Protein AF-A0A8T4ND63-F1 (afdb_monomer)

Solvent-accessible surface area (backbone atoms only — not comparable to full-atom values): 58537 Å² total; per-residue (Å²): 137,80,66,49,59,66,81,97,45,74,77,44,69,88,80,76,82,76,89,73,76,72,80,75,81,59,79,86,71,78,85,79,56,71,72,52,59,52,48,40,48,74,72,68,52,89,48,69,50,66,49,99,87,69,48,80,41,50,56,74,45,78,47,77,50,80,87,83,82,78,83,89,69,91,72,100,54,103,84,74,89,86,85,80,86,79,79,93,46,74,64,63,55,51,53,51,52,51,50,36,62,78,65,65,73,60,85,81,91,67,67,85,79,65,69,65,62,65,68,68,68,75,78,80,87,78,89,88,86,88,87,84,91,83,92,81,80,94,75,52,73,49,78,41,68,73,87,91,70,99,70,81,97,70,85,91,80,85,75,92,70,87,86,82,94,82,80,92,83,88,83,87,88,83,89,90,85,83,85,89,79,91,90,89,83,89,83,92,87,82,92,88,86,91,87,84,86,90,82,82,92,78,93,74,95,75,90,71,89,73,77,73,77,46,72,92,54,104,74,76,70,44,33,50,66,38,86,44,41,84,36,82,80,29,88,59,28,62,17,40,35,26,84,36,78,71,23,29,36,35,41,65,63,53,75,92,58,56,48,56,21,29,22,42,37,33,36,37,28,29,69,59,70,60,78,95,60,101,67,72,44,25,18,50,38,33,34,59,45,83,84,70,37,33,41,35,39,37,28,31,24,84,78,32,22,49,31,32,39,40,32,22,60,91,63,32,77,60,44,78,41,64,42,73,65,70,59,52,58,73,38,84,43,40,43,32,38,32,26,40,91,57,34,37,36,33,28,50,67,46,38,80,38,39,73,46,72,54,68,44,65,72,58,79,57,64,55,48,43,26,34,28,25,62,52,93,96,56,72,70,28,24,33,29,30,36,44,28,75,78,45,79,42,81,38,52,70,52,70,67,55,45,32,43,66,51,46,71,80,48,102,62,86,82,88,76,86,87,74,89,74,64,79,44,81,44,79,47,65,55,76,49,68,49,76,75,54,55,74,48,65,57,69,82,44,76,47,75,37,84,80,62,73,67,38,31,39,49,36,70,57,87,66,72,40,54,58,74,44,25,86,34,24,70,75,59,46,56,76,46,72,53,32,25,37,35,35,28,65,78,13,40,25,25,38,37,33,40,81,31,56,37,55,46,40,22,35,26,42,36,26,37,65,60,15,76,27,39,38,36,41,37,48,36,20,20,41,39,91,48,70,102,84,48,85,20,28,49,61,41,45,22,44,23,38,37,38,31,28,17,26,38,38,36,39,33,27,40,61,72,70,79,95,84,65,96,84,77,94,74,71,92,67,102,65,53,83,50,26,37,25,35,32,44,32,20,75,75,23,34,38,35,30,29,70,58,9,32,43,39,12,61,40,28,19,28,48,45,72,31,44,75,16,38,57,97,54,83,38,25,6,2,10,12,45,10,46,16,2,84,44,68,62,59,26,53,56,71,50,69,84,68,38,39,30,32,5,5,2,4,74,80,18,19,0,0,3,12,39,33,44,36,24,58,34,37,37,35,43,11,39,40,34,14,22,15,27,56,29,64,81,78,24,7,0,0,0,1,5,13,39,24,43,42,20,49,32,36,37,32,58,16,39,41,34,15,22,15,3,28,23,29,42,96,74,10,9,0,0,0,0,4,33,36,27,46,40,52,80,39,78,47,81,74,38,33,54,32,17,30,31,3,48,47,65,16,30,33,2,32,55,38,46,44,62,27,51,45,87,36,68,44,68,44,67,33,32,34,13,39,66,10,30,38,82,90,36,53,54,47,38,35,26,59,18,34,40,29,32,68,51,28,38,37,34,28,30,27,26,41,51,50,48,72,76,79,95,49,74,75,46,53,65,43,94,55,80,52,50,28,15,27,32,40,40,20,66,23,35,35,36,39,30,69,72,14,39,41,40,12,55,43,25,13,23,47,52,69,25,44,69,15,39,87,52,74,70,30,6,5,11,13,33,1,40,9,9,59,36,65,77,88,26,48,56,77,44,58,81,65,17,46,27,31,3,7,2,14,57,48,69,64,5,19,0,0,2,10,33,35,44,35,22,68,32,34,36,41,37,40,12,38,40,32,14,21,13,22,49,23,59,83,74,25,12,0,0,0,2,5,12,36,22,40,38,17,32,29,38,33,38,53,18,38,39,35,15,27,14,4,27,22,26,37,93,80,13,14,0,0,0,0,5,24,34,21,40,43,19,72,31,33,33,45,37,46,24,39,38,40,20,19,20,7,49,45,31,0,16,1,4,29,38,29,38,40,19,66,49,26,37,36,28,73,54,19,42,37,32,20,33,21,20,75,41,74,50,90,81,74,95,71,74,58,28,15,33,40,40,40,37,20,36,30,41,38,36,20,30,41,41,34,24,38,62,66,70,87,88,74,93,84,77,81,62,28,43,40,39,41,38,36,62,44,76,85,38,41,58,71,73,47,44,59,34,50,79,63,45,68,48,63,79,62,75,66,48,75,46,73,71,31,67,65,87,96,77,82,92,70,101,67,94,78,78,77,43,62,53,72,52,44,91,75,56,84,90,80,86,83,89,83,86,83,81,95,123

Nearest PDB structures (foldseek):
  1mz5-assembly1_A  TM=7.245E-01  e=7.222E-06  Trypanosoma rangeli
  1lj7-assembly2_H  TM=6.627E-01  e=1.266E-05  Homo sapiens
  8c8g-assembly1_A  TM=6.145E-01  e=3.132E-05  Weissella oryzae
  2uur-assembly1_A  TM=5.967E-01  e=5.034E-05  Homo sapiens
  6ljp-assembly1_A  TM=6.169E-01  e=9.997E-02  Homo sapiens

Secondary structure (DSSP, 8-state):
---EEETTEEEE-TT--PPP-GGGTSTT-PPPPHHHHHHHHHTT---EEE-TTS-EEEEEEEEEE----S------STT--PPPPPPS-HHHHHHHHHHHHHTT-S-S---TTTHHHHHHHTTS---------------EEEEEE-----S-------------------------------------------------------------EE---TT--PEEEES-EEES--SSS-EEEEESSS-EEEE---S--B-SSEEEEEEEEESS----SS-SEEEEEEEEEETTEEEEEEEEETTS-EEEEEEETTT-S-EEEE-SS---BTSEEEEEEEE-SSEEEEEETTEEEEEEE--SPP-B--PPPEES-SSTT--SS--EEEEEEEEEESSPPPHHHHHHHHHTTSS--------SPPSEEEEE--EEE-TTS-EEEPPPEEEEE--S--EEE---SSS-EETT-GGGBTTSS---TTPEEEE-TT--S-EEE-TT-BPS-BSEEEE-TT--SEEEE-TT-B----STT---BSEEEESS-EEE-SSEEEE--B-PPPS-SS------S---TT-B-EEEEESSSEEEE-TT-EEE-TT-SS-TT-STT--SSTTPPP-BSBPPTT-SS----S-SSS--PPPPP-SS-----EEEEEEEEEEESSEEE-PPPPPPTTSPPPPP-EEEEEEEEEEE-SEEE-PPPPPSBTTBPPPPP-EEEEE-SEEEE-SEEE-PPPTTTPPP-EEEEGGGEE-S-EE--S-EEEE-S-SSS-SEEEESS-EE-TT--EEEE-SEEPPSSSSPPPEESSS-TT---EEEEESS-EEE-TT-EEE-TT-SSPTT-STT---TTS---BSBPPTT--GGG--S-SSS--PPPPP-SSTT-PPP-EEEEEESSEEEE-SEEE-PPPPPPTTSPPPPP-EEEEEEEEEEES-EEE-PPPPPSBTTB-PPPP-EEEEEEEEEEEE-SEEE-PPPTTTPPP-EEEEEESSEEEEEEEEEE--B-----SS--S--S-EEEEE-SEEEEEEEEE--B---SSTT----EEEEEE--TT-B-TTEEEESPPEEEE-PPPEEEEEESPTT---SS-----EEEEE-TT-------------

Mean predicted aligned error: 20.14 Å

Structure (mmCIF, N/CA/C/O backbone):
data_AF-A0A8T4ND63-F1
#
_entry.id   AF-A0A8T4ND63-F1
#
loop_
_atom_site.group_PDB
_atom_site.id
_atom_site.type_symbol
_atom_site.label_atom_id
_atom_site.label_alt_id
_atom_site.label_comp_id
_atom_site.label_asym_id
_atom_site.label_entity_id
_atom_site.label_seq_id
_atom_site.pdbx_PDB_ins_code
_atom_site.Cartn_x
_atom_site.Cartn_y
_atom_site.Cartn_z
_atom_site.occupancy
_atom_site.B_iso_or_equiv
_atom_site.auth_seq_id
_atom_site.auth_comp_id
_atom_site.auth_asym_id
_atom_site.auth_atom_id
_atom_site.pdbx_PDB_model_num
ATOM 1 N N . MET A 1 1 ? 36.423 -38.419 39.479 1.00 44.88 1 MET A N 1
ATOM 2 C CA . MET A 1 1 ? 35.220 -38.605 40.325 1.00 44.88 1 MET A CA 1
ATOM 3 C C . MET A 1 1 ? 35.346 -39.937 41.054 1.00 44.88 1 MET A C 1
ATOM 5 O O . MET A 1 1 ? 36.035 -40.810 40.544 1.00 44.88 1 MET A O 1
ATOM 9 N N . THR A 1 2 ? 34.763 -40.087 42.244 1.00 39.31 2 THR A N 1
ATOM 10 C CA . THR A 1 2 ? 34.736 -41.366 42.982 1.00 39.31 2 THR A CA 1
ATOM 11 C C . THR A 1 2 ? 33.494 -42.177 42.618 1.00 39.31 2 THR A C 1
ATOM 13 O O . THR A 1 2 ? 32.426 -41.599 42.439 1.00 39.31 2 THR A O 1
ATOM 16 N N . ASN A 1 3 ? 33.637 -43.502 42.529 1.00 46.34 3 ASN A N 1
ATOM 17 C CA . ASN A 1 3 ? 32.552 -44.423 42.176 1.00 46.34 3 ASN A CA 1
ATOM 18 C C . ASN A 1 3 ? 31.364 -44.350 43.143 1.00 46.34 3 ASN A C 1
ATOM 20 O O . ASN A 1 3 ? 31.542 -44.134 44.344 1.00 46.34 3 ASN A O 1
ATOM 24 N N . LEU A 1 4 ? 30.157 -44.577 42.618 1.00 38.88 4 LEU A N 1
ATOM 25 C CA . LEU A 1 4 ? 28.931 -44.562 43.411 1.00 38.88 4 LEU A CA 1
ATOM 26 C C . LEU A 1 4 ? 28.670 -45.962 43.990 1.00 38.88 4 LEU A C 1
ATOM 28 O O . LEU A 1 4 ? 28.423 -46.924 43.258 1.00 38.88 4 LEU A O 1
ATOM 32 N N . THR A 1 5 ? 28.733 -46.075 45.315 1.00 50.41 5 THR A N 1
ATOM 33 C CA . THR A 1 5 ? 28.539 -47.322 46.076 1.00 50.41 5 THR A CA 1
ATOM 34 C C . THR A 1 5 ? 27.342 -47.223 47.010 1.00 50.41 5 THR A C 1
ATOM 36 O O . THR A 1 5 ? 27.149 -46.192 47.656 1.00 50.41 5 THR A O 1
ATOM 39 N N . VAL A 1 6 ? 26.611 -48.327 47.182 1.00 34.97 6 VAL A N 1
ATOM 40 C CA . VAL A 1 6 ? 25.654 -48.498 48.287 1.00 34.97 6 VAL A CA 1
ATOM 41 C C . VAL A 1 6 ? 26.002 -49.795 49.011 1.00 34.97 6 VAL A C 1
ATOM 43 O O . VAL A 1 6 ? 25.913 -50.891 48.456 1.00 34.97 6 VAL A O 1
ATOM 46 N N . GLY A 1 7 ? 26.455 -49.666 50.260 1.00 58.06 7 GLY A N 1
ATOM 47 C CA . GLY A 1 7 ? 27.103 -50.766 50.975 1.00 58.06 7 GLY A CA 1
ATOM 48 C C . GLY A 1 7 ? 28.409 -51.194 50.294 1.00 58.06 7 GLY A C 1
ATOM 49 O O . GLY A 1 7 ? 29.115 -50.372 49.716 1.00 58.06 7 GLY A O 1
ATOM 50 N N . ASN A 1 8 ? 28.718 -52.492 50.341 1.00 37.06 8 ASN A N 1
ATOM 51 C CA . ASN A 1 8 ? 29.940 -53.050 49.746 1.00 37.06 8 ASN A CA 1
ATOM 52 C C . ASN A 1 8 ? 29.847 -53.279 48.222 1.00 37.06 8 ASN A C 1
ATOM 54 O O . ASN A 1 8 ? 30.802 -53.781 47.634 1.00 37.06 8 ASN A O 1
ATOM 58 N N . ASN A 1 9 ? 28.722 -52.931 47.586 1.00 34.25 9 ASN A N 1
ATOM 59 C CA . ASN A 1 9 ? 28.533 -53.084 46.147 1.00 34.25 9 ASN A CA 1
ATOM 60 C C . ASN A 1 9 ? 28.726 -51.738 45.435 1.00 34.25 9 ASN A C 1
ATOM 62 O O . ASN A 1 9 ? 28.097 -50.730 45.774 1.00 34.25 9 ASN A O 1
ATOM 66 N N . VAL A 1 10 ? 29.587 -51.741 44.416 1.00 49.03 10 VAL A N 1
ATOM 67 C CA . VAL A 1 10 ? 29.718 -50.642 43.453 1.00 49.03 10 VAL A CA 1
ATOM 68 C C . VAL A 1 10 ? 28.526 -50.717 42.503 1.00 49.03 10 VAL A C 1
ATOM 70 O O . VAL A 1 10 ? 28.309 -51.755 41.885 1.00 49.03 10 VAL A O 1
ATOM 73 N N . ILE A 1 11 ? 27.743 -49.640 42.418 1.00 50.16 11 ILE A N 1
ATOM 74 C CA . ILE A 1 11 ? 26.578 -49.560 41.523 1.00 50.16 11 ILE A CA 1
ATOM 75 C C . ILE A 1 11 ? 26.978 -48.926 40.191 1.00 50.16 11 ILE A C 1
ATOM 77 O O . ILE A 1 11 ? 26.523 -49.374 39.143 1.00 50.16 11 ILE A O 1
ATOM 81 N N . VAL A 1 12 ? 27.865 -47.927 40.224 1.00 45.38 12 VAL A N 1
ATOM 82 C CA . VAL A 1 12 ? 28.456 -47.339 39.017 1.00 45.38 12 VAL A CA 1
ATOM 83 C C . 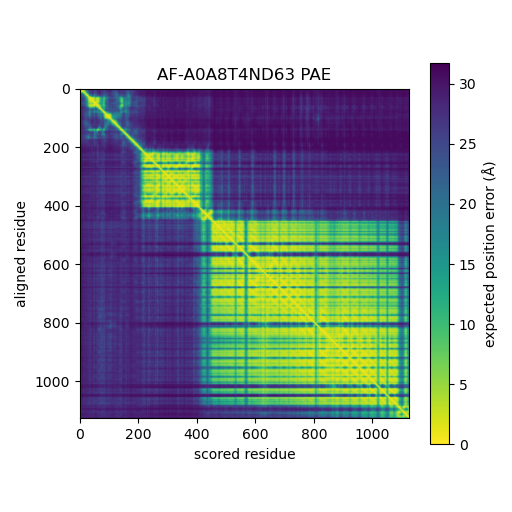VAL A 1 12 ? 29.967 -47.241 39.193 1.00 45.38 12 VAL A C 1
ATOM 85 O O . VAL A 1 12 ? 30.459 -46.503 40.053 1.00 45.38 12 VAL A O 1
ATOM 88 N N . ASP A 1 13 ? 30.692 -48.012 38.384 1.00 47.53 13 ASP A N 1
ATOM 89 C CA . ASP A 1 13 ? 32.143 -47.930 38.251 1.00 47.53 13 ASP A CA 1
ATOM 90 C C . ASP A 1 13 ? 32.498 -47.060 37.045 1.00 47.53 13 ASP A C 1
ATOM 92 O O . ASP A 1 13 ? 32.298 -47.456 35.900 1.00 47.53 13 ASP A O 1
ATOM 96 N N . PHE A 1 14 ? 33.039 -45.871 37.301 1.00 45.88 14 PHE A N 1
ATOM 97 C CA . PHE A 1 14 ? 33.424 -44.931 36.249 1.00 45.88 14 PHE A CA 1
ATOM 98 C C . PHE A 1 14 ? 34.809 -45.229 35.647 1.00 45.88 14 PHE A C 1
ATOM 100 O O . PHE A 1 14 ? 35.285 -44.446 34.830 1.00 45.88 14 PHE A O 1
ATOM 107 N N . ASN A 1 15 ? 35.473 -46.324 36.047 1.00 45.72 15 ASN A N 1
ATOM 108 C CA . ASN A 1 15 ? 36.836 -46.654 35.616 1.00 45.72 15 ASN A CA 1
ATOM 109 C C . ASN A 1 15 ? 36.967 -47.986 34.845 1.00 45.72 15 ASN A C 1
ATOM 111 O O . ASN A 1 15 ? 38.076 -48.315 34.426 1.00 45.72 15 ASN A O 1
ATOM 115 N N . SER A 1 16 ? 35.885 -48.742 34.613 1.00 40.25 16 SER A N 1
ATOM 116 C CA . SER A 1 16 ? 35.919 -49.975 33.806 1.00 40.25 16 SER A CA 1
ATOM 117 C C . SER A 1 16 ? 35.312 -49.795 32.409 1.00 40.25 16 SER A C 1
ATOM 119 O O . SER A 1 16 ? 34.149 -50.093 32.134 1.00 40.25 16 SER A O 1
ATOM 121 N N . HIS A 1 17 ? 36.157 -49.364 31.473 1.00 37.38 17 HIS A N 1
ATOM 122 C CA . HIS A 1 17 ? 35.935 -49.547 30.038 1.00 37.38 17 HIS A CA 1
ATOM 123 C C . HIS A 1 17 ? 37.032 -50.441 29.453 1.00 37.38 17 HIS A C 1
ATOM 125 O O . HIS A 1 17 ? 38.049 -49.960 28.960 1.00 37.38 17 HIS A O 1
ATOM 131 N N . GLU A 1 18 ? 36.797 -51.755 29.471 1.00 36.62 18 GLU A N 1
ATOM 132 C CA . GLU A 1 18 ? 37.401 -52.649 28.480 1.00 36.62 18 GLU A CA 1
ATOM 133 C C . GLU A 1 18 ? 36.412 -52.874 27.332 1.00 36.62 18 GLU A C 1
ATOM 135 O O . GLU A 1 18 ? 35.233 -53.167 27.538 1.00 36.62 18 GLU A O 1
ATOM 140 N N . ASN A 1 19 ? 36.916 -52.704 26.110 1.00 44.81 19 ASN A N 1
ATOM 141 C CA . ASN A 1 19 ? 36.146 -52.724 24.871 1.00 44.81 19 ASN A CA 1
ATOM 142 C C . ASN A 1 19 ? 35.287 -53.989 24.709 1.00 44.81 19 ASN A C 1
ATOM 144 O O . ASN A 1 19 ? 35.815 -55.083 24.503 1.00 44.81 19 ASN A O 1
ATOM 148 N N . LYS A 1 20 ? 33.963 -53.813 24.617 1.00 30.23 20 LYS A N 1
ATOM 149 C CA . LYS A 1 20 ? 33.121 -54.703 23.807 1.00 30.23 20 LYS A CA 1
ATOM 150 C C . LYS A 1 20 ? 32.856 -54.043 22.461 1.00 30.23 20 LYS A C 1
ATOM 152 O O . LYS A 1 20 ? 32.435 -52.894 22.386 1.00 30.23 20 LYS A O 1
ATOM 157 N N . ASN A 1 21 ? 33.172 -54.782 21.404 1.00 34.09 21 ASN A N 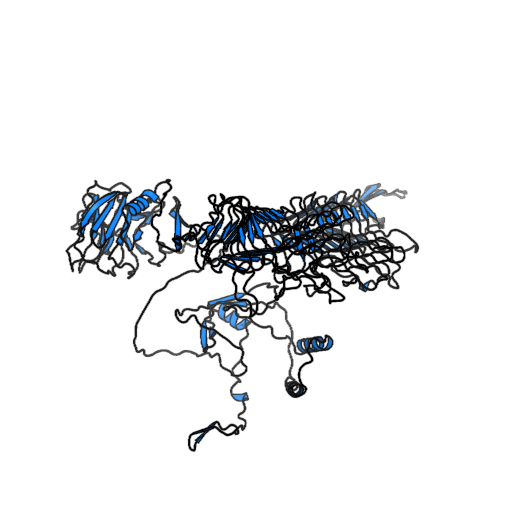1
ATOM 158 C CA . ASN A 1 21 ? 33.218 -54.286 20.038 1.00 34.09 21 ASN A CA 1
ATOM 159 C C . ASN A 1 21 ? 31.802 -53.940 19.543 1.00 34.09 21 ASN A C 1
ATOM 161 O O . ASN A 1 21 ? 30.961 -54.823 19.398 1.00 34.09 21 ASN A O 1
ATOM 165 N N . ILE A 1 22 ? 31.537 -52.656 19.284 1.00 35.09 22 ILE A N 1
ATOM 166 C CA . ILE A 1 22 ? 30.208 -52.145 18.896 1.00 35.09 22 ILE A CA 1
ATOM 167 C C . ILE A 1 22 ? 29.719 -52.708 17.542 1.00 35.09 22 ILE A C 1
ATOM 169 O O . ILE A 1 22 ? 28.522 -52.712 17.263 1.00 35.09 22 ILE A O 1
ATOM 173 N N . ASN A 1 23 ? 30.629 -53.246 16.726 1.00 35.50 23 ASN A N 1
ATOM 174 C CA . ASN A 1 23 ? 30.385 -53.620 15.331 1.00 35.50 23 ASN A CA 1
ATOM 175 C C . ASN A 1 23 ? 29.590 -54.924 15.101 1.00 35.50 23 ASN A C 1
ATOM 177 O O . ASN A 1 23 ? 29.298 -55.240 13.949 1.00 35.50 23 ASN A O 1
ATOM 181 N N . GLU A 1 24 ? 29.227 -55.681 16.144 1.00 34.94 24 GLU A N 1
ATOM 182 C CA . GLU A 1 24 ? 28.404 -56.902 15.996 1.00 34.94 24 GLU A CA 1
ATOM 183 C C . GLU A 1 24 ? 26.916 -56.710 16.343 1.00 34.94 24 GLU A C 1
ATOM 185 O O . GLU A 1 24 ? 26.109 -57.559 15.984 1.00 34.94 24 GLU A O 1
ATOM 190 N N . VAL A 1 25 ? 26.524 -55.595 16.976 1.00 37.28 25 VAL A N 1
ATOM 191 C CA . VAL A 1 25 ? 25.128 -55.356 17.417 1.00 37.28 25 VAL A CA 1
ATOM 192 C C . VAL A 1 25 ? 24.309 -54.530 16.410 1.00 37.28 25 VAL A C 1
ATOM 194 O O . VAL A 1 25 ? 23.084 -54.568 16.432 1.00 37.28 25 VAL A O 1
ATOM 197 N N . TYR A 1 26 ? 24.964 -53.799 15.501 1.00 30.84 26 TYR A N 1
ATOM 198 C CA . TYR A 1 26 ? 24.309 -52.837 14.595 1.00 30.84 26 TYR A CA 1
ATOM 199 C C . TYR A 1 26 ? 24.359 -53.219 13.107 1.00 30.84 26 TYR A C 1
ATOM 201 O O . TYR A 1 26 ? 24.194 -52.352 12.254 1.00 30.84 26 TYR A O 1
ATOM 209 N N . LYS A 1 27 ? 24.592 -54.494 12.769 1.00 29.73 27 LYS A N 1
ATOM 210 C CA . LYS A 1 27 ? 24.638 -54.937 11.361 1.00 29.73 27 LYS A CA 1
ATOM 211 C C . LYS A 1 27 ? 23.284 -54.902 10.644 1.00 29.73 27 LYS A C 1
ATOM 213 O O . LYS A 1 27 ? 23.274 -54.783 9.425 1.00 29.73 27 LYS A O 1
ATOM 218 N N . ASP A 1 28 ? 22.189 -54.948 11.401 1.00 31.06 28 ASP A N 1
ATOM 219 C CA . ASP A 1 28 ? 20.837 -55.170 10.872 1.00 31.06 28 ASP A CA 1
ATOM 220 C C . ASP A 1 28 ? 19.926 -53.923 10.955 1.00 31.06 28 ASP A C 1
ATOM 222 O O . ASP A 1 28 ? 18.717 -54.030 10.777 1.00 31.06 28 ASP A O 1
ATOM 226 N N . TYR A 1 29 ? 20.487 -52.731 11.216 1.00 30.00 29 TYR A N 1
ATOM 227 C CA . TYR A 1 29 ? 19.735 -51.468 11.317 1.00 30.00 29 TYR A CA 1
ATOM 228 C C . TYR A 1 29 ? 20.167 -50.462 10.241 1.00 30.00 29 TYR A C 1
ATOM 230 O O . TYR A 1 29 ? 21.082 -49.662 10.450 1.00 30.00 29 TYR A O 1
ATOM 238 N N . GLY A 1 30 ? 19.490 -50.502 9.092 1.00 35.56 30 GLY A N 1
ATOM 239 C CA . GLY A 1 30 ? 19.554 -49.467 8.058 1.00 35.56 30 GLY A CA 1
ATOM 240 C C . GLY A 1 30 ? 18.426 -48.443 8.215 1.00 35.56 30 GLY A C 1
ATOM 241 O O . GLY A 1 30 ? 17.343 -48.785 8.678 1.00 35.56 30 GLY A O 1
ATOM 242 N N . LEU A 1 31 ? 18.678 -47.192 7.821 1.00 33.66 31 LEU A N 1
ATOM 243 C CA . LEU A 1 31 ? 17.609 -46.218 7.580 1.00 33.66 31 LEU A CA 1
ATOM 244 C C . LEU A 1 31 ? 17.017 -46.497 6.196 1.00 33.66 31 LEU A C 1
ATOM 246 O O . LEU A 1 31 ? 17.768 -46.574 5.223 1.00 33.66 31 LEU A O 1
ATOM 250 N N . GLU A 1 32 ? 15.700 -46.648 6.122 1.00 43.00 32 GLU A N 1
ATOM 251 C CA . GLU A 1 32 ? 14.979 -46.913 4.876 1.00 43.00 32 GLU A CA 1
ATOM 252 C C . GLU A 1 32 ? 14.950 -45.660 3.987 1.00 43.00 32 GLU A C 1
ATOM 254 O O . GLU A 1 32 ? 14.885 -44.529 4.482 1.00 43.00 32 GLU A O 1
ATOM 259 N N . LEU A 1 33 ? 15.061 -45.834 2.667 1.00 41.81 33 LEU A N 1
ATOM 260 C CA . LEU A 1 33 ? 15.035 -44.704 1.740 1.00 41.81 33 LEU A CA 1
ATOM 261 C C . LEU A 1 33 ? 13.606 -44.168 1.629 1.00 41.81 33 LEU A C 1
ATOM 263 O O . LEU A 1 33 ? 12.650 -44.927 1.512 1.00 41.81 33 LEU A O 1
ATOM 267 N N . ILE A 1 34 ? 13.451 -42.843 1.600 1.00 42.91 34 ILE A N 1
ATOM 268 C CA . ILE A 1 34 ? 12.123 -42.206 1.555 1.00 42.91 34 ILE A CA 1
ATOM 269 C C . ILE A 1 34 ? 11.328 -42.547 0.279 1.00 42.91 34 ILE A C 1
ATOM 271 O O . ILE A 1 34 ? 10.102 -42.474 0.272 1.00 42.91 34 ILE A O 1
ATOM 275 N N . THR A 1 35 ? 12.014 -42.964 -0.790 1.00 46.47 35 THR A N 1
ATOM 276 C CA . THR A 1 35 ? 11.411 -43.530 -2.009 1.00 46.47 35 THR A CA 1
ATOM 277 C C . THR A 1 35 ? 10.704 -44.853 -1.758 1.00 46.47 35 THR A C 1
ATOM 279 O O . THR A 1 35 ? 9.688 -45.132 -2.393 1.00 46.47 35 THR A O 1
ATOM 282 N N . ASP A 1 36 ? 11.232 -45.644 -0.835 1.00 52.50 36 ASP A N 1
ATOM 283 C CA . ASP A 1 36 ? 10.812 -47.011 -0.562 1.00 52.50 36 ASP A CA 1
ATOM 284 C C . ASP A 1 36 ? 9.646 -46.942 0.432 1.00 52.50 36 ASP A C 1
ATOM 286 O O . ASP A 1 36 ? 8.560 -47.416 0.121 1.00 52.50 36 ASP A O 1
ATOM 290 N N . VAL A 1 37 ? 9.791 -46.134 1.493 1.00 53.50 37 VAL A N 1
ATOM 291 C CA . VAL A 1 37 ? 8.703 -45.710 2.401 1.00 53.50 37 VAL A CA 1
ATOM 292 C C . VAL A 1 37 ? 7.497 -45.149 1.626 1.00 53.50 37 VAL A C 1
ATOM 294 O O . VAL A 1 37 ? 6.355 -45.523 1.882 1.00 53.50 37 VAL A O 1
ATOM 297 N N . TYR A 1 38 ? 7.713 -44.275 0.634 1.00 52.09 38 TYR A N 1
ATOM 298 C CA . TYR A 1 38 ? 6.615 -43.756 -0.194 1.00 52.09 38 TYR A CA 1
ATOM 299 C C . TYR A 1 38 ? 6.006 -44.822 -1.119 1.00 52.09 38 TYR A C 1
ATOM 301 O O . TYR A 1 38 ? 4.800 -44.807 -1.365 1.00 52.09 38 TYR A O 1
ATOM 309 N N . SER A 1 39 ? 6.817 -45.757 -1.620 1.00 56.34 39 SER A N 1
ATOM 310 C CA . SER A 1 39 ? 6.331 -46.877 -2.435 1.00 56.34 39 SER A CA 1
ATOM 311 C C . SER A 1 39 ? 5.483 -47.844 -1.608 1.00 56.34 39 SER A C 1
ATOM 313 O O . SER A 1 39 ? 4.439 -48.283 -2.080 1.00 56.34 39 SER A O 1
ATOM 315 N N . ASP A 1 40 ? 5.870 -48.115 -0.364 1.00 56.88 40 ASP A N 1
ATOM 316 C CA . ASP A 1 40 ? 5.150 -49.005 0.546 1.00 56.88 40 ASP A CA 1
ATOM 317 C C . ASP A 1 40 ? 3.815 -48.400 0.998 1.00 56.88 40 ASP A C 1
ATOM 319 O O . ASP A 1 40 ? 2.792 -49.085 0.961 1.00 56.88 40 ASP A O 1
ATOM 323 N N . TYR A 1 41 ? 3.766 -47.089 1.262 1.00 64.44 41 TYR A N 1
ATOM 324 C CA . TYR A 1 41 ? 2.499 -46.370 1.453 1.00 64.44 41 TYR A CA 1
ATOM 325 C C . TYR A 1 41 ? 1.576 -46.483 0.225 1.00 64.44 41 TYR A C 1
ATOM 327 O O . TYR A 1 41 ? 0.382 -46.744 0.365 1.00 64.44 41 TYR A O 1
ATOM 335 N N . LEU A 1 42 ? 2.115 -46.344 -0.995 1.00 57.22 42 LEU A N 1
ATOM 336 C CA . LEU A 1 42 ? 1.342 -46.536 -2.232 1.00 57.22 42 LEU A CA 1
ATOM 337 C C . LEU A 1 42 ? 0.903 -47.996 -2.454 1.00 57.22 42 LEU A C 1
ATOM 339 O O . LEU A 1 42 ? -0.104 -48.227 -3.124 1.00 57.22 42 LEU A O 1
ATOM 343 N N . ASN A 1 43 ? 1.616 -48.966 -1.877 1.00 61.69 43 ASN A N 1
ATOM 344 C CA . ASN A 1 43 ? 1.232 -50.380 -1.848 1.00 61.69 43 ASN A CA 1
ATOM 345 C C . ASN A 1 43 ? 0.209 -50.705 -0.737 1.00 61.69 43 ASN A C 1
ATOM 347 O O . ASN A 1 43 ? -0.309 -51.822 -0.703 1.00 61.69 43 ASN A O 1
ATOM 351 N N . GLY A 1 44 ? -0.127 -49.738 0.125 1.00 55.44 44 GLY A N 1
ATOM 352 C CA . GLY A 1 44 ? -1.111 -49.876 1.200 1.00 55.44 44 GLY A CA 1
ATOM 353 C C . GLY A 1 44 ? -0.553 -50.383 2.534 1.00 55.44 44 GLY A C 1
ATOM 354 O O . GLY A 1 44 ? -1.343 -50.779 3.390 1.00 55.44 44 GLY A O 1
ATOM 355 N N . GLU A 1 45 ? 0.769 -50.384 2.721 1.00 58.53 45 GLU A N 1
ATOM 356 C CA . GLU A 1 45 ? 1.397 -50.680 4.015 1.00 58.53 45 GLU A CA 1
ATOM 357 C C . GLU A 1 45 ? 1.178 -49.519 5.006 1.00 58.53 45 GLU A C 1
ATOM 359 O O . GLU A 1 45 ? 1.163 -48.341 4.636 1.00 58.53 45 GLU A O 1
ATOM 364 N N . GLU A 1 46 ? 1.000 -49.844 6.288 1.00 58.97 46 GLU A N 1
ATOM 365 C CA . GLU A 1 46 ? 0.790 -48.849 7.344 1.00 58.97 46 GLU A CA 1
ATOM 366 C C . GLU A 1 46 ? 2.133 -48.309 7.855 1.00 58.97 46 GLU A C 1
ATOM 368 O O . GLU A 1 46 ? 3.001 -49.073 8.277 1.00 58.97 46 GLU A O 1
ATOM 373 N N . ILE A 1 47 ? 2.302 -46.983 7.841 1.00 61.94 47 ILE A N 1
ATOM 374 C CA . ILE A 1 47 ? 3.565 -46.320 8.196 1.00 61.94 47 ILE A CA 1
ATOM 375 C C . ILE A 1 47 ? 3.411 -45.565 9.513 1.00 61.94 47 ILE A C 1
ATOM 377 O O . ILE A 1 47 ? 2.394 -44.911 9.746 1.00 61.94 47 ILE A O 1
ATOM 381 N N . TYR A 1 48 ? 4.430 -45.651 10.369 1.00 56.50 48 TYR A N 1
ATOM 382 C CA . TYR A 1 48 ? 4.423 -45.096 11.719 1.00 56.50 48 TYR A CA 1
ATOM 383 C C . TYR A 1 48 ? 5.723 -44.346 12.024 1.00 56.50 48 TYR A C 1
ATOM 385 O O . TYR A 1 48 ? 6.817 -44.798 11.681 1.00 56.50 48 TYR A O 1
ATOM 393 N N . PHE A 1 49 ? 5.597 -43.219 12.719 1.00 48.97 49 PHE A N 1
ATOM 394 C CA . PHE A 1 49 ? 6.688 -42.542 13.416 1.00 48.97 49 PHE A CA 1
ATOM 395 C C . PHE A 1 49 ? 6.673 -42.907 14.906 1.00 48.97 49 PHE A C 1
ATOM 397 O O . PHE A 1 49 ? 5.723 -43.524 15.382 1.00 48.97 49 PHE A O 1
ATOM 404 N N . LEU A 1 50 ? 7.708 -42.509 15.649 1.00 44.78 50 LEU A N 1
ATOM 405 C CA . LEU A 1 50 ? 7.668 -42.485 17.114 1.00 44.78 50 LEU A CA 1
ATOM 406 C C . LEU A 1 50 ? 7.620 -41.033 17.588 1.00 44.78 50 LEU A C 1
ATOM 408 O O . LEU A 1 50 ? 8.363 -40.203 17.063 1.00 44.78 50 LEU A O 1
ATOM 412 N N . ASP A 1 51 ? 6.777 -40.738 18.574 1.00 45.56 51 ASP A N 1
ATOM 413 C CA . ASP A 1 51 ? 6.793 -39.447 19.267 1.00 45.56 51 ASP A CA 1
ATOM 414 C C . ASP A 1 51 ? 7.962 -39.335 20.270 1.00 45.56 51 ASP A C 1
ATOM 416 O O . ASP A 1 51 ? 8.767 -40.257 20.445 1.00 45.56 51 ASP A O 1
ATOM 420 N N . SER A 1 52 ? 8.056 -38.195 20.960 1.00 36.62 52 SER A N 1
ATOM 421 C CA . SER A 1 52 ? 9.072 -37.929 21.991 1.00 36.62 52 SER A CA 1
ATOM 422 C C . SER A 1 52 ? 9.021 -38.874 23.201 1.00 36.62 52 SER A C 1
ATOM 424 O O . SER A 1 52 ? 9.972 -38.916 23.980 1.00 36.62 52 SER A O 1
ATOM 426 N N . GLU A 1 53 ? 7.935 -39.629 23.368 1.00 39.84 53 GLU A N 1
ATOM 427 C CA . GLU A 1 53 ? 7.727 -40.613 24.434 1.00 39.84 53 GLU A CA 1
ATOM 428 C C . GLU A 1 53 ? 7.911 -42.060 23.932 1.00 39.84 53 GLU A C 1
ATOM 430 O O . GLU A 1 53 ? 7.826 -43.009 24.714 1.00 39.84 53 GLU A O 1
ATOM 435 N N . GLY A 1 54 ? 8.220 -42.244 22.642 1.00 40.75 54 GLY A N 1
ATOM 436 C CA . GLY A 1 54 ? 8.430 -43.544 22.010 1.00 40.75 54 GLY A CA 1
ATOM 437 C C . GLY A 1 54 ? 7.140 -44.279 21.634 1.00 40.75 54 GLY A C 1
ATOM 438 O O . GLY A 1 54 ? 7.180 -45.499 21.467 1.00 40.75 54 GLY A O 1
ATOM 439 N N . ARG A 1 55 ? 6.003 -43.579 21.518 1.00 47.38 55 ARG A N 1
ATOM 440 C CA . ARG A 1 55 ? 4.713 -44.144 21.085 1.00 47.38 55 ARG A CA 1
ATOM 441 C C . ARG A 1 55 ? 4.565 -44.064 19.567 1.00 47.38 55 ARG A C 1
ATOM 443 O O . ARG A 1 55 ? 5.001 -43.096 18.952 1.00 47.38 55 ARG A O 1
ATOM 450 N N . GLU A 1 56 ? 3.924 -45.066 18.974 1.00 47.72 56 GLU A N 1
ATOM 451 C CA . GLU A 1 56 ? 3.710 -45.148 17.525 1.00 47.72 56 GLU A CA 1
ATOM 452 C C . GLU A 1 56 ? 2.632 -44.158 17.046 1.00 47.72 56 GLU A C 1
ATOM 454 O O . GLU A 1 56 ? 1.467 -44.249 17.433 1.00 47.72 56 GLU A O 1
ATOM 459 N N . VAL A 1 57 ? 3.017 -43.235 16.161 1.00 46.47 57 VAL A N 1
ATOM 460 C CA . VAL A 1 57 ? 2.144 -42.233 15.531 1.00 46.47 57 VAL A CA 1
ATOM 461 C C . VAL A 1 57 ? 1.930 -42.614 14.071 1.00 46.47 57 VAL A C 1
ATOM 463 O O . VAL A 1 57 ? 2.873 -42.609 13.279 1.00 46.47 57 VAL A O 1
ATOM 466 N N . LYS A 1 58 ? 0.693 -42.953 13.699 1.00 57.47 58 LYS A N 1
ATOM 467 C CA . LYS A 1 58 ? 0.373 -43.417 12.344 1.00 57.47 58 LYS A CA 1
ATOM 468 C C . LYS A 1 58 ? 0.361 -42.271 11.328 1.00 57.47 58 LYS A C 1
ATOM 470 O O . LYS A 1 58 ? -0.280 -41.242 11.539 1.00 57.47 58 LYS A O 1
ATOM 475 N N . VAL A 1 59 ? 1.003 -42.497 10.185 1.00 52.75 59 VAL A N 1
ATOM 476 C CA . VAL A 1 59 ? 0.913 -41.652 8.992 1.00 52.75 59 VAL A CA 1
ATOM 477 C C . VAL A 1 59 ? -0.414 -41.921 8.283 1.00 52.75 59 VAL A C 1
ATOM 479 O O . VAL A 1 59 ? -0.662 -43.022 7.791 1.00 52.75 59 VAL A O 1
ATOM 482 N N . ASN A 1 60 ? -1.258 -40.896 8.208 1.00 51.25 60 ASN A N 1
ATOM 483 C CA . ASN A 1 60 ? -2.572 -40.956 7.570 1.00 51.25 60 ASN A CA 1
ATOM 484 C C . ASN A 1 60 ? -2.533 -40.611 6.083 1.00 51.25 60 ASN A C 1
ATOM 486 O O . ASN A 1 60 ? -3.310 -41.162 5.305 1.00 51.25 60 ASN A O 1
ATOM 490 N N . SER A 1 61 ? -1.661 -39.687 5.675 1.00 51.31 61 SER A N 1
ATOM 491 C CA . SER A 1 61 ? -1.424 -39.431 4.257 1.00 51.31 61 SER A CA 1
ATOM 492 C C . SER A 1 61 ? -0.015 -38.933 3.976 1.00 51.31 61 SER A C 1
ATOM 494 O O . SER A 1 61 ? 0.626 -38.298 4.817 1.00 51.31 61 SER A O 1
ATOM 496 N N . ILE A 1 62 ? 0.450 -39.230 2.762 1.00 50.47 62 ILE A N 1
ATOM 497 C CA . ILE A 1 62 ? 1.714 -38.748 2.221 1.00 50.47 62 ILE A CA 1
ATOM 498 C C . ILE A 1 62 ? 1.421 -37.987 0.927 1.00 50.47 62 ILE A C 1
ATOM 500 O O . ILE A 1 62 ? 0.944 -38.570 -0.047 1.00 50.47 62 ILE A O 1
ATOM 504 N N . THR A 1 63 ? 1.694 -36.681 0.915 1.00 45.41 63 THR A N 1
ATOM 505 C CA . THR A 1 63 ? 1.413 -35.801 -0.228 1.00 45.41 63 THR A CA 1
ATOM 506 C C . THR A 1 63 ? 2.708 -35.315 -0.860 1.00 45.41 63 THR A C 1
ATOM 508 O O . THR A 1 63 ? 3.537 -34.669 -0.222 1.00 45.41 63 THR A O 1
ATOM 511 N N . LYS A 1 64 ? 2.868 -35.605 -2.149 1.00 43.19 64 LYS A N 1
ATOM 512 C CA . LYS A 1 64 ? 3.997 -35.157 -2.962 1.00 43.19 64 LYS A CA 1
ATOM 513 C C . LYS A 1 64 ? 3.727 -33.753 -3.507 1.00 43.19 64 LYS A C 1
ATOM 515 O O . LYS A 1 64 ? 2.750 -33.559 -4.226 1.00 43.19 64 LYS A O 1
ATOM 520 N N . ILE A 1 65 ? 4.613 -32.802 -3.212 1.00 41.75 65 ILE A N 1
ATOM 521 C CA . ILE A 1 65 ? 4.530 -31.429 -3.725 1.00 41.75 65 ILE A CA 1
ATOM 522 C C . ILE A 1 65 ? 5.449 -31.312 -4.942 1.00 41.75 65 ILE A C 1
ATOM 524 O O . ILE A 1 65 ? 6.675 -31.399 -4.830 1.00 41.75 65 ILE A O 1
ATOM 528 N N . ASP A 1 66 ? 4.854 -31.134 -6.120 1.00 36.62 66 ASP A N 1
ATOM 529 C CA . ASP A 1 66 ? 5.597 -30.838 -7.342 1.00 36.62 66 ASP A CA 1
ATOM 530 C C . ASP A 1 66 ? 5.921 -29.340 -7.429 1.00 36.62 66 ASP A C 1
ATOM 532 O O . ASP A 1 66 ? 5.059 -28.495 -7.203 1.00 36.62 66 ASP A O 1
ATOM 536 N N . ASN A 1 67 ? 7.165 -29.024 -7.804 1.00 35.94 67 ASN A N 1
ATOM 537 C CA . ASN A 1 67 ? 7.641 -27.670 -8.116 1.00 35.94 67 ASN A CA 1
ATOM 538 C C . ASN A 1 67 ? 7.520 -26.633 -6.974 1.00 35.94 67 ASN A C 1
ATOM 540 O O . ASN A 1 67 ? 7.121 -25.492 -7.199 1.00 35.94 67 ASN A O 1
ATOM 544 N N . TYR A 1 68 ? 7.920 -27.000 -5.752 1.00 35.31 68 TYR A N 1
ATOM 545 C CA . TYR A 1 68 ? 8.180 -26.018 -4.693 1.00 35.31 68 TYR A CA 1
ATOM 546 C C . TYR A 1 68 ? 9.465 -25.220 -4.995 1.00 35.31 68 TYR A C 1
ATOM 548 O O . TYR A 1 68 ? 10.527 -25.812 -5.184 1.00 35.31 68 TYR A O 1
ATOM 556 N N . PHE A 1 69 ? 9.368 -23.885 -5.020 1.00 29.48 69 PHE A N 1
ATOM 557 C CA . PHE A 1 69 ? 10.475 -22.964 -5.343 1.00 29.48 69 PHE A CA 1
ATOM 558 C C . PHE A 1 69 ? 10.877 -22.022 -4.187 1.00 29.48 69 PHE A C 1
ATOM 560 O O . PHE A 1 69 ? 11.708 -21.136 -4.379 1.00 29.48 69 PHE A O 1
ATOM 567 N N . GLY A 1 70 ? 10.298 -22.187 -2.993 1.00 30.11 70 GLY A N 1
ATOM 568 C CA . GLY A 1 70 ? 10.626 -21.369 -1.821 1.00 30.11 70 GLY A CA 1
ATOM 569 C C . GLY A 1 70 ? 11.920 -21.793 -1.112 1.00 30.11 70 GLY A C 1
ATOM 570 O O . GLY A 1 70 ? 12.438 -22.893 -1.316 1.00 30.11 70 GLY A O 1
ATOM 571 N N . LYS A 1 71 ? 12.425 -20.930 -0.225 1.00 26.31 71 LYS A N 1
ATOM 572 C CA . LYS A 1 71 ? 13.372 -21.331 0.826 1.00 26.31 71 LYS A CA 1
ATOM 573 C C . LYS A 1 71 ? 12.570 -21.820 2.032 1.00 26.31 71 LYS A C 1
ATOM 575 O O . LYS A 1 71 ? 11.644 -21.135 2.457 1.00 26.31 71 LYS A O 1
ATOM 580 N N . ILE A 1 72 ? 12.955 -22.961 2.599 1.00 30.80 72 ILE A N 1
ATOM 581 C CA . ILE A 1 72 ? 12.432 -23.416 3.892 1.00 30.80 72 ILE A CA 1
ATOM 582 C C . ILE A 1 72 ? 13.290 -22.759 4.974 1.00 30.80 72 ILE A C 1
ATOM 584 O O . ILE A 1 72 ? 14.483 -23.051 5.077 1.00 30.80 72 ILE A O 1
ATOM 588 N N . TYR A 1 73 ? 12.685 -21.848 5.726 1.00 26.67 73 TYR A N 1
ATOM 589 C CA . TYR A 1 73 ? 13.243 -21.304 6.960 1.00 26.67 73 TYR A CA 1
ATOM 590 C C . TYR A 1 73 ? 12.761 -22.142 8.149 1.00 26.67 73 TYR A C 1
ATOM 592 O O . TYR A 1 73 ? 11.808 -22.910 8.015 1.00 26.67 73 TYR A O 1
ATOM 600 N N . ASP A 1 74 ? 13.447 -22.016 9.284 1.00 30.55 74 ASP A N 1
ATOM 601 C CA . ASP A 1 74 ? 13.038 -22.657 10.536 1.00 30.55 74 ASP A CA 1
ATOM 602 C C . ASP A 1 74 ? 11.606 -22.220 10.891 1.00 30.55 74 ASP A C 1
ATOM 604 O O . ASP A 1 74 ? 11.287 -21.030 10.807 1.00 30.55 74 ASP A O 1
ATOM 608 N N . VAL A 1 75 ? 10.729 -23.176 11.197 1.00 28.58 75 VAL A N 1
ATOM 609 C CA . VAL A 1 75 ? 9.289 -22.936 11.386 1.00 28.58 75 VAL A CA 1
ATOM 610 C C . VAL A 1 75 ? 8.905 -23.202 12.834 1.00 28.58 75 VAL A C 1
ATOM 612 O O . VAL A 1 75 ? 8.597 -24.329 13.214 1.00 28.58 75 VAL A O 1
ATOM 615 N N . ASP A 1 76 ? 8.867 -22.126 13.620 1.00 32.78 76 ASP A N 1
ATOM 616 C CA . ASP A 1 76 ? 8.343 -22.088 14.992 1.00 32.78 76 ASP A CA 1
ATOM 617 C C . ASP A 1 76 ? 6.797 -22.207 15.016 1.00 32.78 76 ASP A C 1
ATOM 619 O O . ASP A 1 76 ? 6.085 -21.324 15.499 1.00 32.78 76 ASP A O 1
ATOM 623 N N . VAL A 1 77 ? 6.249 -23.299 14.469 1.00 29.31 77 VAL A N 1
ATOM 624 C CA . VAL A 1 77 ? 4.822 -23.661 14.558 1.00 29.31 77 VAL A CA 1
ATOM 625 C C . VAL A 1 77 ? 4.655 -25.143 14.905 1.00 29.31 77 VAL A C 1
ATOM 627 O O . VAL A 1 77 ? 5.243 -26.018 14.277 1.00 29.31 77 VAL A O 1
ATOM 630 N N . GLU A 1 78 ? 3.820 -25.431 15.908 1.00 31.11 78 GLU A N 1
ATOM 631 C CA . GLU A 1 78 ? 3.770 -26.710 16.650 1.00 31.11 78 GLU A CA 1
ATOM 632 C C . GLU A 1 78 ? 3.309 -27.969 15.866 1.00 31.11 78 GLU A C 1
ATOM 634 O O . GLU A 1 78 ? 2.999 -28.977 16.494 1.00 31.11 78 GLU A O 1
ATOM 639 N N . ASN A 1 79 ? 3.225 -27.962 14.526 1.00 29.66 79 ASN A N 1
ATOM 640 C CA . ASN A 1 79 ? 2.674 -29.093 13.751 1.00 29.66 79 ASN A CA 1
ATOM 641 C C . ASN A 1 79 ? 3.392 -29.465 12.430 1.00 29.66 79 ASN A C 1
ATOM 643 O O . ASN A 1 79 ? 2.901 -30.357 11.737 1.00 29.66 79 ASN A O 1
ATOM 647 N N . ASP A 1 80 ? 4.536 -28.865 12.072 1.00 31.31 80 ASP A N 1
ATOM 648 C CA . ASP A 1 80 ? 5.243 -29.187 10.814 1.00 31.31 80 ASP A CA 1
ATOM 649 C C . ASP A 1 80 ? 6.525 -30.026 11.008 1.00 31.31 80 ASP A C 1
ATOM 651 O O . ASP A 1 80 ? 7.341 -29.782 11.896 1.00 31.31 80 ASP A O 1
ATOM 655 N N . VAL A 1 81 ? 6.741 -31.010 10.123 1.00 34.94 81 VAL A N 1
ATOM 656 C CA . VAL A 1 81 ? 7.960 -31.843 10.079 1.00 34.94 81 VAL A CA 1
ATOM 657 C C . VAL A 1 81 ? 8.908 -31.334 8.991 1.00 34.94 81 VAL A C 1
ATOM 659 O O . VAL A 1 81 ? 8.659 -31.521 7.800 1.00 34.94 81 VAL A O 1
ATOM 662 N N . VAL A 1 82 ? 10.041 -30.747 9.388 1.00 28.44 82 VAL A N 1
ATOM 663 C CA . VAL A 1 82 ? 11.071 -30.251 8.457 1.00 28.44 82 VAL A CA 1
ATOM 664 C C . VAL A 1 82 ? 12.124 -31.325 8.158 1.00 28.44 82 VAL A C 1
ATOM 666 O O . VAL A 1 82 ? 12.786 -31.841 9.059 1.00 28.44 82 VAL A O 1
ATOM 669 N N . LEU A 1 83 ? 12.343 -31.630 6.873 1.00 35.25 83 LEU A N 1
ATOM 670 C CA . LEU A 1 83 ? 13.409 -32.530 6.411 1.00 35.25 83 LEU A CA 1
ATOM 671 C C . LEU A 1 83 ? 14.603 -31.749 5.841 1.00 35.25 83 LEU A C 1
ATOM 673 O O . LEU A 1 83 ? 14.483 -31.013 4.862 1.00 35.25 83 LEU A O 1
ATOM 677 N N . VAL A 1 84 ? 15.787 -31.953 6.426 1.00 25.69 84 VAL A N 1
ATOM 678 C CA . VAL A 1 84 ? 17.023 -31.238 6.060 1.00 25.69 84 VAL A CA 1
ATOM 679 C C . VAL A 1 84 ? 17.781 -31.958 4.932 1.00 25.69 84 VAL A C 1
ATOM 681 O O . VAL A 1 84 ? 18.001 -33.170 4.983 1.00 25.69 84 VAL A O 1
ATOM 684 N N . ARG A 1 85 ? 18.245 -31.211 3.917 1.00 27.77 85 ARG A N 1
ATOM 685 C CA . ARG A 1 85 ? 19.051 -31.743 2.799 1.00 27.77 85 ARG A CA 1
ATOM 686 C C . ARG A 1 85 ? 20.394 -32.305 3.290 1.00 27.77 85 ARG A C 1
ATOM 688 O O . ARG A 1 85 ? 21.168 -31.608 3.943 1.00 27.77 85 ARG A O 1
ATOM 695 N N . ARG A 1 86 ? 20.732 -33.533 2.878 1.00 27.22 86 ARG A N 1
ATOM 696 C CA . ARG A 1 86 ? 22.100 -34.076 2.981 1.00 27.22 86 ARG A CA 1
ATOM 697 C C . ARG A 1 86 ? 22.969 -33.575 1.819 1.00 27.22 86 ARG A C 1
ATOM 699 O O . ARG A 1 86 ? 22.501 -33.484 0.686 1.00 27.22 86 ARG A O 1
ATOM 706 N N . TRP A 1 87 ? 24.227 -33.254 2.116 1.00 32.41 87 TRP A N 1
ATOM 707 C CA . TRP A 1 87 ? 25.219 -32.793 1.136 1.00 32.41 87 TRP A CA 1
ATOM 708 C C . TRP A 1 87 ? 25.591 -33.916 0.163 1.00 32.41 87 TRP A C 1
ATOM 710 O O . TRP A 1 87 ? 25.695 -35.074 0.570 1.00 32.41 87 TRP A O 1
ATOM 720 N N . SER A 1 88 ? 25.795 -33.566 -1.108 1.00 33.59 88 SER A N 1
ATOM 721 C CA . SER A 1 88 ? 25.962 -34.529 -2.206 1.00 33.59 88 SER A CA 1
ATOM 722 C C . SER A 1 88 ? 27.362 -35.151 -2.218 1.00 33.59 88 SER A C 1
ATOM 724 O O . SER A 1 88 ? 27.521 -36.307 -2.603 1.00 33.59 88 SER A O 1
ATOM 726 N N . SER A 1 89 ? 28.375 -34.404 -1.768 1.00 37.66 89 SER A N 1
ATOM 727 C CA . SER A 1 89 ? 29.734 -34.910 -1.564 1.00 37.66 89 SER A CA 1
ATOM 728 C C . SER A 1 89 ? 30.492 -34.144 -0.465 1.00 37.66 89 SER A C 1
ATOM 730 O O . SER A 1 89 ? 30.082 -33.045 -0.069 1.00 37.66 89 SER A O 1
ATOM 732 N N . PRO A 1 90 ? 31.618 -34.688 0.041 1.00 39.94 90 PRO A N 1
ATOM 733 C CA . PRO A 1 90 ? 32.512 -33.963 0.941 1.00 39.94 90 PRO A CA 1
ATOM 734 C C . PRO A 1 90 ? 33.115 -32.691 0.324 1.00 39.94 90 PRO A C 1
ATOM 736 O O . PRO A 1 90 ? 33.295 -31.719 1.056 1.00 39.94 90 PRO A O 1
ATOM 739 N N . GLU A 1 91 ? 33.377 -32.657 -0.992 1.00 45.72 91 GLU A N 1
ATOM 740 C CA . GLU A 1 91 ? 33.960 -31.477 -1.655 1.00 45.72 91 GLU A CA 1
ATOM 741 C C . GLU A 1 91 ? 32.986 -30.289 -1.707 1.00 45.72 91 GLU A C 1
ATOM 743 O O . GLU A 1 91 ? 33.412 -29.136 -1.629 1.00 45.72 91 GLU A O 1
ATOM 748 N N . GLU A 1 92 ? 31.675 -30.550 -1.801 1.00 45.72 92 GLU A N 1
ATOM 749 C CA . GLU A 1 92 ? 30.631 -29.513 -1.756 1.00 45.72 92 GLU A CA 1
ATOM 750 C C . GLU A 1 92 ? 30.652 -28.791 -0.392 1.00 45.72 92 GLU A C 1
ATOM 752 O O . GLU A 1 92 ? 30.598 -27.562 -0.330 1.00 45.72 92 GLU A O 1
ATOM 757 N N . ARG A 1 93 ? 30.847 -29.549 0.699 1.00 41.50 93 ARG A N 1
ATOM 758 C CA . ARG A 1 93 ? 30.989 -29.021 2.067 1.00 41.50 93 ARG A CA 1
ATOM 759 C C . ARG A 1 93 ? 32.320 -28.292 2.277 1.00 41.50 93 ARG A C 1
ATOM 761 O O . ARG A 1 93 ? 32.347 -27.256 2.933 1.00 41.50 93 ARG A O 1
ATOM 768 N N . GLU A 1 94 ? 33.420 -28.819 1.745 1.00 45.19 94 GLU A N 1
ATOM 769 C CA . GLU A 1 94 ? 34.757 -28.226 1.897 1.00 45.19 94 GLU A CA 1
ATOM 770 C C . GLU A 1 94 ? 34.882 -26.899 1.127 1.00 45.19 94 GLU A C 1
ATOM 772 O O . GLU A 1 94 ? 35.407 -25.927 1.664 1.00 45.19 94 GLU A O 1
ATOM 777 N N . ARG A 1 95 ? 34.272 -26.790 -0.065 1.00 46.81 95 ARG A N 1
ATOM 778 C CA . ARG A 1 95 ? 34.098 -25.499 -0.758 1.00 46.81 95 ARG A CA 1
ATOM 779 C C . ARG A 1 95 ? 33.329 -24.477 0.072 1.00 46.81 95 ARG A C 1
ATOM 781 O O . ARG A 1 95 ? 33.699 -23.309 0.060 1.00 46.81 95 ARG A O 1
ATOM 788 N N . TYR A 1 96 ? 32.271 -24.896 0.765 1.00 41.91 96 TYR A N 1
ATOM 789 C CA . TYR A 1 96 ? 31.468 -23.989 1.584 1.00 41.91 96 TYR A CA 1
ATOM 790 C C . TYR A 1 96 ? 32.228 -23.503 2.827 1.00 41.91 96 TYR A C 1
ATOM 792 O O . TYR A 1 96 ? 32.171 -22.321 3.147 1.00 41.91 96 TYR A O 1
ATOM 800 N N . TYR A 1 97 ? 33.007 -24.368 3.485 1.00 45.62 97 TYR A N 1
ATOM 801 C CA . TYR A 1 97 ? 33.872 -23.943 4.592 1.00 45.62 97 TYR A CA 1
ATOM 802 C C . TYR A 1 97 ? 34.991 -23.000 4.139 1.00 45.62 97 TYR A C 1
ATOM 804 O O . TYR A 1 97 ? 35.169 -21.955 4.758 1.00 45.62 97 TYR A O 1
ATOM 812 N N . ASN A 1 98 ? 35.668 -23.300 3.027 1.00 45.31 98 ASN A N 1
ATOM 813 C CA . ASN A 1 98 ? 36.685 -22.402 2.472 1.00 45.31 98 ASN A CA 1
ATOM 814 C C . ASN A 1 98 ? 36.074 -21.049 2.063 1.00 45.31 98 ASN A C 1
ATOM 816 O O . ASN A 1 98 ? 36.677 -20.013 2.306 1.00 45.31 98 ASN A O 1
ATOM 820 N N . TYR A 1 99 ? 34.845 -21.037 1.531 1.00 44.25 99 TYR A N 1
ATOM 821 C CA . TYR A 1 99 ? 34.102 -19.805 1.256 1.00 44.25 99 TYR A CA 1
ATOM 822 C C . TYR A 1 99 ? 33.812 -18.992 2.531 1.00 44.25 99 TYR A C 1
ATOM 824 O O . TYR A 1 99 ? 33.971 -17.774 2.519 1.00 44.25 99 TYR A O 1
ATOM 832 N N . LEU A 1 100 ? 33.422 -19.630 3.641 1.00 39.66 100 LEU A N 1
ATOM 833 C CA . LEU A 1 100 ? 33.203 -18.932 4.916 1.00 39.66 100 LEU A CA 1
ATOM 834 C C . LEU A 1 100 ? 34.505 -18.355 5.499 1.00 39.66 100 LEU A C 1
ATOM 836 O O . LEU A 1 100 ? 34.484 -17.262 6.065 1.00 39.66 100 LEU A O 1
ATOM 840 N N . GLU A 1 101 ? 35.626 -19.061 5.336 1.00 43.69 101 GLU A N 1
ATOM 841 C CA . GLU A 1 101 ? 36.944 -18.643 5.830 1.00 43.69 101 GLU A CA 1
ATOM 842 C C . GLU A 1 101 ? 37.558 -17.525 4.958 1.00 43.69 101 GLU A C 1
ATOM 844 O O . GLU A 1 101 ? 38.019 -16.517 5.491 1.00 43.69 101 GLU A O 1
ATOM 849 N N . GLU A 1 102 ? 37.465 -17.617 3.624 1.00 40.47 102 GLU A N 1
ATOM 850 C CA . GLU A 1 102 ? 37.908 -16.568 2.684 1.00 40.47 102 GLU A CA 1
ATOM 851 C C . GLU A 1 102 ? 37.075 -15.275 2.777 1.00 40.47 102 GLU A C 1
ATOM 853 O O . GLU A 1 102 ? 37.591 -14.197 2.484 1.00 40.47 102 GLU A O 1
ATOM 858 N N . ASN A 1 103 ? 35.811 -15.357 3.214 1.00 37.19 103 ASN A N 1
ATOM 859 C CA . ASN A 1 103 ? 34.921 -14.199 3.378 1.00 37.19 103 ASN A CA 1
ATOM 860 C C . ASN A 1 103 ? 34.806 -13.699 4.831 1.00 37.19 103 ASN A C 1
ATOM 862 O O . ASN A 1 103 ? 33.990 -12.822 5.107 1.00 37.19 103 ASN A O 1
ATOM 866 N N . ASN A 1 104 ? 35.630 -14.208 5.758 1.00 37.38 104 ASN A N 1
ATOM 867 C CA . ASN A 1 104 ? 35.661 -13.766 7.161 1.00 37.38 104 ASN A CA 1
ATOM 868 C C . ASN A 1 104 ? 34.303 -13.914 7.900 1.00 37.38 104 ASN A C 1
ATOM 870 O O . ASN A 1 104 ? 34.014 -13.181 8.844 1.00 37.38 104 ASN A O 1
ATOM 874 N N . LEU A 1 105 ? 33.469 -14.878 7.489 1.00 34.47 105 LEU A N 1
ATOM 875 C CA . LEU A 1 105 ? 32.117 -15.126 8.022 1.00 34.47 105 LEU A CA 1
ATOM 876 C C . LEU A 1 105 ? 32.114 -16.025 9.276 1.00 34.47 105 LEU A C 1
ATOM 878 O O . LEU A 1 105 ? 31.091 -16.610 9.631 1.00 34.47 105 LEU A O 1
ATOM 882 N N . ILE A 1 106 ? 33.264 -16.148 9.941 1.00 42.53 106 ILE A N 1
ATOM 883 C CA . ILE A 1 106 ? 33.446 -16.891 11.189 1.00 42.53 106 ILE A CA 1
ATOM 884 C C . ILE A 1 106 ? 33.979 -15.903 12.226 1.00 42.53 106 ILE A C 1
ATOM 886 O O . ILE A 1 106 ? 35.081 -15.371 12.077 1.00 42.53 106 ILE A O 1
ATOM 890 N N . ASP A 1 107 ? 33.184 -15.649 13.264 1.00 33.03 107 ASP A N 1
ATOM 891 C CA . ASP A 1 107 ? 33.560 -14.736 14.342 1.00 33.03 107 ASP A CA 1
ATOM 892 C C . ASP A 1 107 ? 34.752 -15.299 15.138 1.00 33.03 107 ASP A C 1
ATOM 894 O O . ASP A 1 107 ? 34.789 -16.481 15.493 1.00 33.03 107 ASP A O 1
ATOM 898 N N . ASN A 1 108 ? 35.760 -14.462 15.384 1.00 34.47 108 ASN A N 1
ATOM 899 C CA . ASN A 1 108 ? 37.072 -14.884 15.886 1.00 34.47 108 ASN A CA 1
ATOM 900 C C . ASN A 1 108 ? 37.189 -14.870 17.426 1.00 34.47 108 ASN A C 1
ATOM 902 O O . ASN A 1 108 ? 38.281 -15.073 17.959 1.00 34.47 108 ASN A O 1
ATOM 906 N N . GLU A 1 109 ? 36.087 -14.690 18.161 1.00 34.09 109 GLU A N 1
ATOM 907 C CA . GLU A 1 109 ? 36.050 -14.776 19.632 1.00 34.09 109 GLU A CA 1
ATOM 908 C C . GLU A 1 109 ? 35.812 -16.206 20.168 1.00 34.09 109 GLU A C 1
ATOM 910 O O . GLU A 1 109 ? 34.952 -16.441 21.018 1.00 34.09 109 GLU A O 1
ATOM 915 N N . LEU A 1 110 ? 36.612 -17.186 19.721 1.00 34.81 110 LEU A N 1
ATOM 916 C CA . LEU A 1 110 ? 36.677 -18.507 20.365 1.00 34.81 110 LEU A CA 1
ATOM 917 C C . LEU A 1 110 ? 38.108 -18.938 20.718 1.00 34.81 110 LEU A C 1
ATOM 919 O O . LEU A 1 110 ? 39.015 -19.024 19.890 1.00 34.81 110 LEU A O 1
ATOM 923 N N . ASN A 1 111 ? 38.275 -19.222 22.008 1.00 31.62 111 ASN A N 1
ATOM 924 C CA . ASN A 1 111 ? 39.549 -19.375 22.702 1.00 31.62 111 ASN A CA 1
ATOM 925 C C . ASN A 1 111 ? 40.348 -20.602 22.206 1.00 31.62 111 ASN A C 1
ATOM 927 O O . ASN A 1 111 ? 39.782 -21.660 21.932 1.00 31.62 111 ASN A O 1
ATOM 931 N N . GLU A 1 112 ? 41.684 -20.491 22.198 1.00 37.62 112 GLU A N 1
ATOM 932 C CA . GLU A 1 112 ? 42.656 -21.482 21.675 1.00 37.62 112 GLU A CA 1
ATOM 933 C C . GLU A 1 112 ? 42.562 -22.920 22.240 1.00 37.62 112 GLU A C 1
ATOM 935 O O . GLU A 1 112 ? 43.215 -23.824 21.721 1.00 37.62 112 GLU A O 1
ATOM 940 N N . GLU A 1 113 ? 41.757 -23.178 23.272 1.00 34.75 113 GLU A N 1
ATOM 941 C CA . GLU A 1 113 ? 41.593 -24.520 23.845 1.00 34.75 113 GLU A CA 1
ATOM 942 C C . GLU A 1 113 ? 40.671 -25.421 22.991 1.00 34.75 113 GLU A C 1
ATOM 944 O O . GLU A 1 113 ? 40.899 -26.628 22.911 1.00 34.75 113 GLU A O 1
ATOM 949 N N . ASN A 1 114 ? 39.721 -24.843 22.238 1.00 38.44 114 ASN A N 1
ATOM 950 C CA . ASN A 1 114 ? 38.754 -25.599 21.420 1.00 38.44 114 ASN A CA 1
ATOM 951 C C . ASN A 1 114 ? 39.271 -26.001 20.023 1.00 38.44 114 ASN A C 1
ATOM 953 O O . ASN A 1 114 ? 38.692 -26.875 19.377 1.00 38.44 114 ASN A O 1
ATOM 957 N N . LYS A 1 115 ? 40.385 -25.428 19.542 1.00 37.88 115 LYS A N 1
ATOM 958 C CA . LYS A 1 115 ? 40.955 -25.765 18.217 1.00 37.88 115 LYS A CA 1
ATOM 959 C C . LYS A 1 115 ? 41.553 -27.176 18.142 1.00 37.88 115 LYS A C 1
ATOM 961 O O . LYS A 1 115 ? 41.911 -27.634 17.060 1.00 37.88 115 LYS A O 1
ATOM 966 N N . LYS A 1 116 ? 41.686 -27.872 19.276 1.00 33.06 116 LYS A N 1
ATOM 967 C CA . LYS A 1 116 ? 42.392 -29.159 19.371 1.00 33.06 116 LYS A CA 1
ATOM 968 C C . LYS A 1 116 ? 41.525 -30.388 19.082 1.00 33.06 116 LYS A C 1
ATOM 970 O O . LYS A 1 116 ? 42.075 -31.421 18.700 1.00 33.06 116 LYS A O 1
ATOM 975 N N . ASP A 1 117 ? 40.205 -30.270 19.213 1.00 33.34 117 ASP A N 1
ATOM 976 C CA . ASP A 1 117 ? 39.275 -31.385 18.984 1.00 33.34 117 ASP A CA 1
ATOM 977 C C . ASP A 1 117 ? 38.805 -31.484 17.523 1.00 33.34 117 ASP A C 1
ATOM 979 O O . ASP A 1 117 ? 38.573 -32.588 17.024 1.00 33.34 117 ASP A O 1
ATOM 983 N N . ALA A 1 118 ? 38.771 -30.365 16.790 1.00 31.95 118 ALA A N 1
ATOM 984 C CA . ALA A 1 118 ? 38.406 -30.344 15.370 1.00 31.95 118 ALA A CA 1
ATOM 985 C C . ALA A 1 118 ? 39.353 -31.192 14.491 1.00 31.95 118 ALA A C 1
ATOM 987 O O . ALA A 1 118 ? 38.912 -31.864 13.557 1.00 31.95 118 ALA A O 1
ATOM 988 N N . THR A 1 119 ? 40.650 -31.228 14.813 1.00 33.47 119 THR A N 1
ATOM 989 C CA . THR A 1 119 ? 41.673 -31.898 13.990 1.00 33.47 119 THR A CA 1
ATOM 990 C C . THR A 1 119 ? 41.621 -33.429 14.063 1.00 33.47 119 THR A C 1
ATOM 992 O O . THR A 1 119 ? 42.083 -34.099 13.142 1.00 33.47 119 THR A O 1
ATOM 995 N N . ASN A 1 120 ? 41.054 -34.012 15.126 1.00 31.11 120 ASN A N 1
ATOM 996 C CA . ASN A 1 120 ? 41.023 -35.471 15.300 1.00 31.11 120 ASN A CA 1
ATOM 997 C C . ASN A 1 120 ? 39.865 -36.152 14.546 1.00 31.11 120 ASN A C 1
ATOM 999 O O . ASN A 1 120 ? 39.967 -37.331 14.205 1.00 31.11 120 ASN A O 1
ATOM 1003 N N . ILE A 1 121 ? 38.790 -35.420 14.234 1.00 31.55 121 ILE A N 1
ATOM 1004 C CA . ILE A 1 121 ? 37.591 -35.965 13.571 1.00 31.55 121 ILE A CA 1
ATOM 1005 C C . ILE A 1 121 ? 37.788 -36.101 12.046 1.00 31.55 121 ILE A C 1
ATOM 1007 O O . ILE A 1 121 ? 37.180 -36.962 11.411 1.00 31.55 121 ILE A O 1
ATOM 1011 N N . ALA A 1 122 ? 38.701 -35.329 11.450 1.00 29.22 122 ALA A N 1
ATOM 1012 C CA . ALA A 1 122 ? 38.928 -35.288 10.001 1.00 29.22 122 ALA A CA 1
ATOM 1013 C C . ALA A 1 122 ? 39.606 -36.540 9.388 1.00 29.22 122 ALA A C 1
ATOM 1015 O O . ALA A 1 122 ? 39.748 -36.618 8.171 1.00 29.22 122 ALA A O 1
ATOM 1016 N N . SER A 1 123 ? 40.037 -37.526 10.189 1.00 28.50 123 SER A N 1
ATOM 1017 C CA . SER A 1 123 ? 40.913 -38.623 9.723 1.00 28.50 123 SER A CA 1
ATOM 1018 C C . SER A 1 123 ? 40.236 -39.974 9.425 1.00 28.50 123 SER A C 1
ATOM 1020 O O . SER A 1 123 ? 40.918 -40.902 8.994 1.00 28.50 123 SER A O 1
ATOM 1022 N N . MET A 1 124 ? 38.917 -40.118 9.629 1.00 25.94 124 MET A N 1
ATOM 1023 C CA . MET A 1 124 ? 38.224 -41.426 9.590 1.00 25.94 124 MET A CA 1
ATOM 1024 C C . MET A 1 124 ? 37.229 -41.640 8.427 1.00 25.94 124 MET A C 1
ATOM 1026 O O . MET A 1 124 ? 36.446 -42.587 8.472 1.00 25.94 124 MET A O 1
ATOM 1030 N N . ALA A 1 125 ? 37.244 -40.808 7.380 1.00 25.91 125 ALA A N 1
ATOM 1031 C CA . ALA A 1 125 ? 36.267 -40.867 6.279 1.00 25.91 125 ALA A CA 1
ATOM 1032 C C . ALA A 1 125 ? 36.909 -41.043 4.886 1.00 25.91 125 ALA A C 1
ATOM 1034 O O . ALA A 1 125 ? 36.674 -40.253 3.973 1.00 25.91 125 ALA A O 1
ATOM 1035 N N . THR A 1 126 ? 37.709 -42.096 4.709 1.00 26.12 126 THR A N 1
ATOM 1036 C CA . THR A 1 126 ? 38.354 -42.439 3.428 1.00 26.12 126 THR A CA 1
ATOM 1037 C C . THR A 1 126 ? 38.056 -43.892 3.034 1.00 26.12 126 THR A C 1
ATOM 1039 O O . THR A 1 126 ? 38.153 -44.762 3.893 1.00 26.12 126 THR A O 1
ATOM 1042 N N . HIS A 1 127 ? 37.838 -44.142 1.724 1.00 24.98 127 HIS A N 1
ATOM 1043 C CA . HIS A 1 127 ? 37.614 -45.453 1.047 1.00 24.98 127 HIS A CA 1
ATOM 1044 C C . HIS A 1 127 ? 36.152 -45.980 1.140 1.00 24.98 127 HIS A C 1
ATOM 1046 O O . HIS A 1 127 ? 35.591 -45.980 2.227 1.00 24.98 127 HIS A O 1
ATOM 1052 N N . ILE A 1 128 ? 35.446 -46.442 0.084 1.00 23.81 128 ILE A N 1
ATOM 1053 C CA . ILE A 1 128 ? 35.760 -46.823 -1.325 1.00 23.81 128 ILE A CA 1
ATOM 1054 C C . ILE A 1 128 ? 34.584 -46.451 -2.287 1.00 23.81 128 ILE A C 1
ATOM 1056 O O . ILE A 1 128 ? 33.490 -46.149 -1.825 1.00 23.81 128 ILE A O 1
ATOM 1060 N N . LEU A 1 129 ? 34.832 -46.446 -3.610 1.00 24.08 129 LEU A N 1
ATOM 1061 C CA . LEU A 1 129 ? 34.009 -45.893 -4.717 1.00 24.08 129 LEU A CA 1
ATOM 1062 C C . LEU A 1 129 ? 33.167 -46.903 -5.554 1.00 24.08 129 LEU A C 1
ATOM 1064 O O . LEU A 1 129 ? 33.440 -48.101 -5.515 1.00 24.08 129 LEU A O 1
ATOM 1068 N N . ALA A 1 130 ? 32.319 -46.320 -6.433 1.00 22.81 130 ALA A N 1
ATOM 1069 C CA . ALA A 1 130 ? 31.665 -46.827 -7.672 1.00 22.81 130 ALA A CA 1
ATOM 1070 C C . ALA A 1 130 ? 30.292 -47.535 -7.515 1.00 22.81 130 ALA A C 1
ATOM 1072 O O . ALA A 1 130 ? 30.138 -48.385 -6.648 1.00 22.81 130 ALA A O 1
ATOM 1073 N N . ASP A 1 131 ? 29.238 -47.224 -8.292 1.00 22.50 131 ASP A N 1
ATOM 1074 C CA . ASP A 1 131 ? 29.202 -46.910 -9.743 1.00 22.50 131 ASP A CA 1
ATOM 1075 C C . ASP A 1 131 ? 28.181 -45.801 -10.169 1.00 22.50 131 ASP A C 1
ATOM 1077 O O . ASP A 1 131 ? 27.653 -45.082 -9.323 1.00 22.50 131 ASP A O 1
ATOM 1081 N N . TYR A 1 132 ? 27.968 -45.609 -11.484 1.00 23.86 132 TYR A N 1
ATOM 1082 C CA . TYR A 1 132 ? 27.588 -44.336 -12.147 1.00 23.86 132 TYR A CA 1
ATOM 1083 C C . TYR A 1 132 ? 26.165 -44.277 -12.795 1.00 23.86 132 TYR A C 1
ATOM 1085 O O . TYR A 1 132 ? 25.589 -45.307 -13.130 1.00 23.86 132 TYR A O 1
ATOM 1093 N N . ASP A 1 133 ? 25.664 -43.049 -13.041 1.00 25.53 133 ASP A N 1
ATOM 1094 C CA . ASP A 1 133 ? 24.515 -42.605 -13.886 1.00 25.53 133 ASP A CA 1
ATOM 1095 C C . ASP A 1 133 ? 23.055 -43.093 -13.650 1.00 25.53 133 ASP A C 1
ATOM 1097 O O . ASP A 1 133 ? 22.656 -44.165 -14.110 1.00 25.53 133 ASP A O 1
ATOM 1101 N N . ASN A 1 134 ? 22.162 -42.181 -13.201 1.00 22.64 134 ASN A N 1
ATOM 1102 C CA . ASN A 1 134 ? 21.257 -41.431 -14.114 1.00 22.64 134 ASN A CA 1
ATOM 1103 C C . ASN A 1 134 ? 20.346 -40.365 -13.439 1.00 22.64 134 ASN A C 1
ATOM 1105 O O . ASN A 1 134 ? 20.064 -40.403 -12.246 1.00 22.64 134 ASN A O 1
ATOM 1109 N N . PHE A 1 135 ? 19.860 -39.420 -14.256 1.00 25.05 135 PHE A N 1
ATOM 1110 C CA . PHE A 1 135 ? 18.951 -38.300 -13.933 1.00 25.05 135 PHE A CA 1
ATOM 1111 C C . PHE A 1 135 ? 17.616 -38.688 -13.245 1.00 25.05 135 PHE A C 1
ATOM 1113 O O . PHE A 1 135 ? 16.894 -39.528 -13.785 1.00 25.05 135 PHE A O 1
ATOM 1120 N N . ASN A 1 136 ? 17.175 -37.933 -12.215 1.00 24.34 136 ASN A N 1
ATOM 1121 C CA . ASN A 1 136 ? 16.048 -36.959 -12.301 1.00 24.34 136 ASN A CA 1
ATOM 1122 C C . ASN A 1 136 ? 15.475 -36.463 -10.943 1.00 24.34 136 ASN A C 1
ATOM 1124 O O . ASN A 1 136 ? 15.243 -37.250 -10.038 1.00 24.34 136 ASN A O 1
ATOM 1128 N N . TYR A 1 137 ? 15.120 -35.167 -10.895 1.00 25.22 137 TYR A N 1
ATOM 1129 C CA . TYR A 1 137 ? 14.152 -34.498 -9.992 1.00 25.22 137 TYR A CA 1
ATOM 1130 C C . TYR A 1 137 ? 14.122 -34.868 -8.491 1.00 25.22 137 TYR A C 1
ATOM 1132 O O . TYR A 1 137 ? 13.386 -35.763 -8.070 1.00 25.22 137 TYR A O 1
ATOM 1140 N N . ASN A 1 138 ? 14.745 -34.022 -7.659 1.00 25.09 138 ASN A N 1
ATOM 1141 C CA . ASN A 1 138 ? 14.402 -33.927 -6.234 1.00 25.09 138 ASN A CA 1
ATOM 1142 C C . ASN A 1 138 ? 12.938 -33.474 -6.077 1.00 25.09 138 ASN A C 1
ATOM 1144 O O . ASN A 1 138 ? 12.519 -32.491 -6.689 1.00 25.09 138 ASN A O 1
ATOM 1148 N N . ARG A 1 139 ? 12.166 -34.197 -5.262 1.00 33.69 139 ARG A N 1
ATOM 1149 C CA . ARG A 1 139 ? 10.733 -33.975 -5.006 1.00 33.69 139 ARG A CA 1
ATOM 1150 C C . ARG A 1 139 ? 10.502 -33.953 -3.499 1.00 33.69 139 ARG A C 1
ATOM 1152 O O . ARG A 1 139 ? 11.033 -34.813 -2.802 1.00 33.69 139 ARG A O 1
ATOM 1159 N N . TYR A 1 140 ? 9.717 -32.993 -3.020 1.00 36.16 140 TYR A N 1
ATOM 1160 C CA . TYR A 1 140 ? 9.397 -32.850 -1.599 1.00 36.16 140 TYR A CA 1
ATOM 1161 C C . TYR A 1 140 ? 8.101 -33.591 -1.254 1.00 36.16 140 TYR A C 1
ATOM 1163 O O . TYR A 1 140 ? 7.213 -33.754 -2.098 1.00 36.16 140 TYR A O 1
ATOM 1171 N N . ILE A 1 141 ? 8.022 -34.080 -0.018 1.00 32.62 141 ILE A N 1
ATOM 1172 C CA . ILE A 1 141 ? 6.957 -34.954 0.469 1.00 32.62 141 ILE A CA 1
ATOM 1173 C C . ILE A 1 141 ? 6.540 -34.481 1.867 1.00 32.62 141 ILE A C 1
ATOM 1175 O O . ILE A 1 141 ? 7.373 -34.460 2.769 1.00 32.62 141 ILE A O 1
ATOM 1179 N N . ASN A 1 142 ? 5.258 -34.148 2.032 1.00 34.41 142 ASN A N 1
ATOM 1180 C CA . ASN A 1 142 ? 4.645 -33.815 3.320 1.00 34.41 142 ASN A CA 1
ATOM 1181 C C . ASN A 1 142 ? 3.874 -35.016 3.884 1.00 34.41 142 ASN A C 1
ATOM 1183 O O . ASN A 1 142 ? 3.314 -35.819 3.132 1.00 34.41 142 ASN A O 1
ATOM 1187 N N . PHE A 1 143 ? 3.798 -35.086 5.211 1.00 33.50 143 PHE A N 1
ATOM 1188 C CA . PHE A 1 143 ? 3.104 -36.126 5.969 1.00 33.50 143 PHE A CA 1
ATOM 1189 C C . PHE A 1 143 ? 1.969 -35.510 6.798 1.00 33.50 143 PHE A C 1
ATOM 1191 O O . PHE A 1 143 ? 2.074 -34.369 7.239 1.00 33.50 143 PHE A O 1
ATOM 1198 N N . SER A 1 144 ? 0.899 -36.269 7.031 1.00 31.48 144 SER A N 1
ATOM 1199 C CA . SER A 1 144 ? -0.202 -35.904 7.933 1.00 31.48 144 SER A CA 1
ATOM 1200 C C . SER A 1 144 ? -0.492 -37.062 8.893 1.00 31.48 144 SER A C 1
ATOM 1202 O O . SER A 1 144 ? -0.433 -38.224 8.482 1.00 31.48 144 SER A O 1
ATOM 1204 N N . VAL A 1 145 ? -0.787 -36.753 10.158 1.00 32.12 145 VAL A N 1
ATOM 1205 C CA . VAL A 1 145 ? -0.943 -37.705 11.277 1.00 32.12 145 VAL A CA 1
ATOM 1206 C C . VAL A 1 145 ? -2.232 -37.430 12.067 1.00 32.12 145 VAL A C 1
ATOM 1208 O O . VAL A 1 145 ? -2.737 -36.309 12.048 1.00 32.12 145 VAL A O 1
ATOM 1211 N N . ASP A 1 146 ? -2.771 -38.446 12.748 1.00 31.70 146 ASP A N 1
ATOM 1212 C CA . ASP A 1 146 ? -3.972 -38.342 13.599 1.00 31.70 146 ASP A CA 1
ATOM 1213 C C . ASP A 1 146 ? -3.596 -38.270 15.088 1.00 31.70 146 ASP A C 1
ATOM 1215 O O . ASP A 1 146 ? -2.977 -39.199 15.608 1.00 31.70 146 ASP A O 1
ATOM 1219 N N . ASN A 1 147 ? -4.055 -37.235 15.800 1.00 36.75 147 ASN A N 1
ATOM 1220 C CA . ASN A 1 147 ? -3.975 -37.151 17.264 1.00 36.75 147 ASN A CA 1
ATOM 1221 C C . ASN A 1 147 ? -5.367 -37.368 17.882 1.00 36.75 147 ASN A C 1
ATOM 1223 O O . ASN A 1 147 ? -6.129 -36.424 18.082 1.00 36.75 147 ASN A O 1
ATOM 1227 N N . ASN A 1 148 ? -5.695 -38.624 18.202 1.00 31.94 148 ASN A N 1
ATOM 1228 C CA . ASN A 1 148 ? -6.940 -39.007 18.882 1.00 31.94 148 ASN A CA 1
ATOM 1229 C C . ASN A 1 148 ? -6.695 -39.420 20.346 1.00 31.94 148 ASN A C 1
ATOM 1231 O O . ASN A 1 148 ? -6.856 -40.583 20.717 1.00 31.94 148 ASN A O 1
ATOM 1235 N N . SER A 1 149 ? -6.367 -38.447 21.199 1.00 31.91 149 SER A N 1
ATOM 1236 C CA . SER A 1 149 ? -6.490 -38.570 22.658 1.00 31.91 149 SER A CA 1
ATOM 1237 C C . SER A 1 149 ? -6.899 -37.228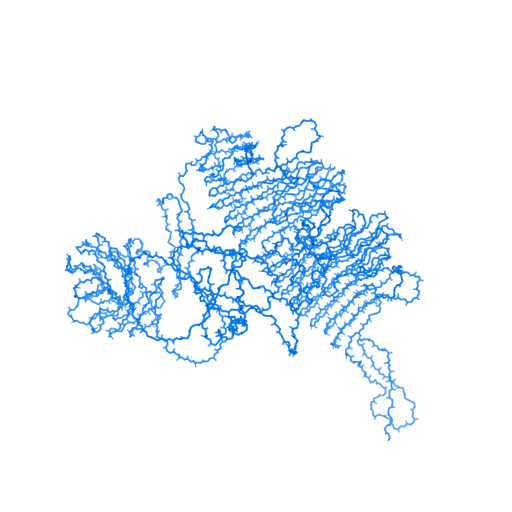 23.264 1.00 31.91 149 SER A C 1
ATOM 1239 O O . SER A 1 149 ? -6.110 -36.288 23.307 1.00 31.91 149 SER A O 1
ATOM 1241 N N . ALA A 1 150 ? -8.149 -37.133 23.714 1.00 32.66 150 ALA A N 1
ATOM 1242 C CA . ALA A 1 150 ? -8.672 -35.948 24.382 1.00 32.66 150 ALA A CA 1
ATOM 1243 C C . ALA A 1 150 ? -8.401 -36.023 25.893 1.00 32.66 150 ALA A C 1
ATOM 1245 O O . ALA A 1 150 ? -9.241 -36.521 26.629 1.00 32.66 150 ALA A O 1
ATOM 1246 N N . GLU A 1 151 ? -7.218 -35.566 26.307 1.00 29.89 151 GLU A N 1
ATOM 1247 C CA . GLU A 1 151 ? -6.839 -34.999 27.617 1.00 29.89 151 GLU A CA 1
ATOM 1248 C C . GLU A 1 151 ? -5.337 -34.617 27.537 1.00 29.89 151 GLU A C 1
ATOM 1250 O O . GLU A 1 151 ? -4.623 -35.141 26.686 1.00 29.89 151 GLU A O 1
ATOM 1255 N N . ASP A 1 152 ? -4.876 -33.663 28.355 1.00 26.95 152 ASP A N 1
ATOM 1256 C CA . ASP A 1 152 ? -3.502 -33.107 28.374 1.00 26.95 152 ASP A CA 1
ATOM 1257 C C . ASP A 1 152 ? -2.998 -32.367 27.110 1.00 26.95 152 ASP A C 1
ATOM 1259 O O . ASP A 1 152 ? -1.969 -32.683 26.513 1.00 26.95 152 ASP A O 1
ATOM 1263 N N . ALA A 1 153 ? -3.643 -31.241 26.781 1.00 26.89 153 ALA A N 1
ATOM 1264 C CA . ALA A 1 153 ? -3.043 -30.209 25.927 1.00 26.89 153 ALA A CA 1
ATOM 1265 C C . ALA A 1 153 ? -1.993 -29.370 26.698 1.00 26.89 153 ALA A C 1
ATOM 1267 O O . ALA A 1 153 ? -2.216 -28.195 26.999 1.00 26.89 153 ALA A O 1
ATOM 1268 N N . SER A 1 154 ? -0.842 -29.966 27.033 1.00 24.48 154 SER A N 1
ATOM 1269 C CA . SER A 1 154 ? 0.319 -29.215 27.531 1.00 24.48 154 SER A CA 1
ATOM 1270 C C . SER A 1 154 ? 1.670 -29.859 27.185 1.00 24.48 154 SER A C 1
ATOM 1272 O O . SER A 1 154 ? 2.024 -30.895 27.738 1.00 24.48 154 SER A O 1
ATOM 1274 N N . VAL A 1 155 ? 2.470 -29.130 26.396 1.00 24.22 155 VAL A N 1
ATOM 1275 C CA . VAL A 1 155 ? 3.926 -29.292 26.192 1.00 24.22 155 VAL A CA 1
ATOM 1276 C C . VAL A 1 155 ? 4.382 -30.534 25.405 1.00 24.22 155 VAL A C 1
ATOM 1278 O O . VAL A 1 155 ? 4.842 -31.520 25.975 1.00 24.22 155 VAL A O 1
ATOM 1281 N N . ALA A 1 156 ? 4.444 -30.401 24.077 1.00 25.12 156 ALA A N 1
ATOM 1282 C CA . ALA A 1 156 ? 5.330 -31.205 23.232 1.00 25.12 156 ALA A CA 1
ATOM 1283 C C . ALA A 1 156 ? 6.645 -30.441 22.971 1.00 25.12 156 ALA A C 1
ATOM 1285 O O . ALA A 1 156 ? 6.822 -29.800 21.939 1.00 25.12 156 ALA A O 1
ATOM 1286 N N . SER A 1 157 ? 7.589 -30.480 23.917 1.00 22.11 157 SER A N 1
ATOM 1287 C CA . SER A 1 157 ? 8.919 -29.880 23.730 1.00 22.11 157 SER A CA 1
ATOM 1288 C C . SER A 1 157 ? 9.938 -30.923 23.260 1.00 22.11 157 SER A C 1
ATOM 1290 O O . SER A 1 157 ? 10.379 -31.743 24.070 1.00 22.11 157 SER A O 1
ATOM 1292 N N . MET A 1 158 ? 10.391 -30.866 22.003 1.00 24.91 158 MET A N 1
ATOM 1293 C CA . MET A 1 158 ? 11.513 -31.696 21.537 1.00 24.91 158 MET A CA 1
ATOM 1294 C C . MET A 1 158 ? 12.814 -30.888 21.445 1.00 24.91 158 MET A C 1
ATOM 1296 O O . MET A 1 158 ? 13.228 -30.428 20.384 1.00 24.91 158 MET A O 1
ATOM 1300 N N . VAL A 1 159 ? 13.491 -30.737 22.585 1.00 22.59 159 VAL A N 1
ATOM 1301 C CA . VAL A 1 159 ? 14.838 -30.150 22.638 1.00 22.59 159 VAL A CA 1
ATOM 1302 C C . VAL A 1 159 ? 15.851 -31.133 22.047 1.00 22.59 159 VAL A C 1
ATOM 1304 O O . VAL A 1 159 ? 16.033 -32.234 22.570 1.00 22.59 159 VAL A O 1
ATOM 1307 N N . MET A 1 160 ? 16.584 -30.714 21.011 1.00 23.09 160 MET A N 1
ATOM 1308 C CA . MET A 1 160 ? 17.772 -31.434 20.544 1.00 23.09 160 MET A CA 1
ATOM 1309 C C . MET A 1 160 ? 18.892 -31.380 21.594 1.00 23.09 160 MET A C 1
ATOM 1311 O O . MET A 1 160 ? 19.740 -30.490 21.576 1.00 23.09 160 MET A O 1
ATOM 1315 N N . HIS A 1 161 ? 18.944 -32.377 22.478 1.00 22.62 161 HIS A N 1
ATOM 1316 C CA . HIS A 1 161 ? 20.140 -32.683 23.260 1.00 22.62 161 HIS A CA 1
ATOM 1317 C C . HIS A 1 161 ? 20.863 -33.901 22.675 1.00 22.62 161 HIS A C 1
ATOM 1319 O O . HIS A 1 161 ? 20.257 -34.928 22.371 1.00 22.62 161 HIS A O 1
ATOM 1325 N N . GLN A 1 162 ? 22.182 -33.790 22.505 1.00 25.81 162 GLN A N 1
ATOM 1326 C CA . GLN A 1 162 ? 22.993 -34.873 21.950 1.00 25.81 162 GLN A CA 1
ATOM 1327 C C . GLN A 1 162 ? 22.961 -36.138 22.828 1.00 25.81 162 GLN A C 1
ATOM 1329 O O . GLN A 1 162 ? 23.069 -36.071 24.051 1.00 25.81 162 GLN A O 1
ATOM 1334 N N . SER A 1 163 ? 22.978 -37.293 22.155 1.00 27.30 163 SER A N 1
ATOM 1335 C CA . SER A 1 163 ? 23.300 -38.636 22.671 1.00 27.30 163 SER A CA 1
ATOM 1336 C C . SER A 1 163 ? 22.292 -39.345 23.601 1.00 27.30 163 SER A C 1
ATOM 1338 O O . SER A 1 163 ? 22.479 -39.396 24.810 1.00 27.30 163 SER A O 1
ATOM 1340 N N . GLN A 1 164 ? 21.353 -40.099 23.011 1.00 24.12 164 GLN A N 1
ATOM 1341 C CA . GLN A 1 164 ? 21.373 -41.579 23.040 1.00 24.12 164 GLN A CA 1
ATOM 1342 C C . GLN A 1 164 ? 20.382 -42.189 22.022 1.00 24.12 164 GLN A C 1
ATOM 1344 O O . GLN A 1 164 ? 19.395 -41.566 21.652 1.00 24.12 164 GLN A O 1
ATOM 1349 N N . LYS A 1 165 ? 20.686 -43.395 21.514 1.00 28.34 165 LYS A N 1
ATOM 1350 C CA . LYS A 1 165 ? 19.907 -44.105 20.476 1.00 28.34 165 LYS A CA 1
ATOM 1351 C C . LYS A 1 165 ? 18.740 -44.912 21.064 1.00 28.34 165 LYS A C 1
ATOM 1353 O O . LYS A 1 165 ? 19.014 -45.856 21.799 1.00 28.34 165 LYS A O 1
ATOM 1358 N N . LEU A 1 166 ? 17.525 -44.683 20.564 1.00 25.52 166 LEU A N 1
ATOM 1359 C CA . LEU A 1 166 ? 16.420 -45.645 20.367 1.00 25.52 166 LEU A CA 1
ATOM 1360 C C . LEU A 1 166 ? 15.592 -45.108 19.167 1.00 25.52 166 LEU A C 1
ATOM 1362 O O . LEU A 1 166 ? 15.486 -43.898 19.034 1.00 25.52 166 LEU A O 1
ATOM 1366 N N . GLY A 1 167 ? 15.018 -45.873 18.234 1.00 27.59 167 GLY A N 1
ATOM 1367 C CA . GLY A 1 167 ? 15.023 -47.326 18.054 1.00 27.59 167 GLY A CA 1
ATOM 1368 C C . GLY A 1 167 ? 13.719 -47.843 17.423 1.00 27.59 167 GLY A C 1
ATOM 1369 O O . GLY A 1 167 ? 13.031 -48.621 18.072 1.00 27.59 167 GLY A O 1
ATOM 1370 N N . LEU A 1 168 ? 13.363 -47.420 16.199 1.00 24.75 168 LEU A N 1
ATOM 1371 C CA . LEU A 1 168 ? 12.199 -47.956 15.461 1.00 24.75 168 LEU A CA 1
ATOM 1372 C C . LEU A 1 168 ? 12.349 -49.474 15.233 1.00 24.75 168 LEU A C 1
ATOM 1374 O O . LEU A 1 168 ? 13.427 -49.937 14.853 1.00 24.75 168 LEU A O 1
ATOM 1378 N N . SER A 1 169 ? 11.282 -50.248 15.464 1.00 27.05 169 SER A N 1
ATOM 1379 C CA . SER A 1 169 ? 11.315 -51.717 15.399 1.00 27.05 169 SER A CA 1
ATOM 1380 C C . SER A 1 169 ? 10.104 -52.303 14.670 1.00 27.05 169 SER A C 1
ATOM 1382 O O . SER A 1 169 ? 9.003 -51.779 14.777 1.00 27.05 169 SER A O 1
ATOM 1384 N N . ARG A 1 170 ? 10.309 -53.423 13.967 1.00 25.67 170 ARG A N 1
ATOM 1385 C CA . ARG A 1 170 ? 9.272 -54.195 13.263 1.00 25.67 170 ARG A CA 1
ATOM 1386 C C . ARG A 1 170 ? 9.097 -55.547 13.956 1.00 25.67 170 ARG A C 1
ATOM 1388 O O . ARG A 1 170 ? 10.089 -56.248 14.156 1.00 25.67 170 ARG A O 1
ATOM 1395 N N . LEU A 1 171 ? 7.862 -55.957 14.256 1.00 25.19 171 LEU A N 1
ATOM 1396 C CA . LEU A 1 171 ? 7.561 -57.301 14.772 1.00 25.19 171 LEU A CA 1
ATOM 1397 C C . LEU A 1 171 ? 6.660 -58.096 13.804 1.00 25.19 171 LEU A C 1
ATOM 1399 O O . LEU A 1 171 ? 5.579 -57.627 13.458 1.00 25.19 171 LEU A O 1
ATOM 1403 N N . PRO A 1 172 ? 7.057 -59.313 13.378 1.00 27.73 172 PRO A N 1
ATOM 1404 C CA . PRO A 1 172 ? 6.188 -60.218 12.630 1.00 27.73 172 PRO A CA 1
ATOM 1405 C C . PRO A 1 172 ? 5.224 -60.962 13.574 1.00 27.73 172 PRO A C 1
ATOM 1407 O O . PRO A 1 172 ? 5.595 -61.370 14.675 1.00 27.73 172 PRO A O 1
ATOM 1410 N N . GLY A 1 173 ? 3.972 -61.133 13.146 1.00 27.30 173 GLY A N 1
ATOM 1411 C CA . GLY A 1 173 ? 2.862 -61.473 14.045 1.00 27.30 173 GLY A CA 1
ATOM 1412 C C . GLY A 1 173 ? 2.738 -62.935 14.505 1.00 27.30 173 GLY A C 1
ATOM 1413 O O . GLY A 1 173 ? 3.212 -63.874 13.867 1.00 27.30 173 GLY A O 1
ATOM 1414 N N . SER A 1 174 ? 1.988 -63.126 15.597 1.00 26.55 174 SER A N 1
ATOM 1415 C CA . SER A 1 174 ? 1.280 -64.372 15.939 1.00 26.55 174 SER A CA 1
ATOM 1416 C C . SER A 1 174 ? 0.089 -64.085 16.881 1.00 26.55 174 SER A C 1
ATOM 1418 O O . SER A 1 174 ? 0.005 -63.013 17.472 1.00 26.55 174 SER A O 1
ATOM 1420 N N . ASN A 1 175 ? -0.878 -65.008 16.937 1.00 26.02 175 ASN A N 1
ATOM 1421 C CA . ASN A 1 175 ? -2.245 -64.818 17.467 1.00 26.02 175 ASN A CA 1
ATOM 1422 C C . ASN A 1 175 ? -2.392 -65.356 18.935 1.00 26.02 175 ASN A C 1
ATOM 1424 O O . ASN A 1 175 ? -1.391 -65.762 19.522 1.00 26.02 175 ASN A O 1
ATOM 1428 N N . PRO A 1 176 ? -3.591 -65.422 19.556 1.00 48.56 176 PRO A N 1
ATOM 1429 C CA . PRO A 1 176 ? -4.096 -64.508 20.596 1.00 48.56 176 PRO A CA 1
ATOM 1430 C C . PRO A 1 176 ? -4.175 -65.099 22.027 1.00 48.56 176 PRO A C 1
ATOM 1432 O O . PRO A 1 176 ? -4.377 -66.304 22.173 1.00 48.56 176 PRO A O 1
ATOM 1435 N N . SER A 1 177 ? -4.229 -64.256 23.079 1.00 24.20 177 SER A N 1
ATOM 1436 C CA . SER A 1 177 ? -4.997 -64.560 24.317 1.00 24.20 177 SER A CA 1
ATOM 1437 C C . SER A 1 177 ? -5.090 -63.422 25.359 1.00 24.20 177 SER A C 1
ATOM 1439 O O . SER A 1 177 ? -4.109 -62.737 25.619 1.00 24.20 177 SER A O 1
ATOM 1441 N N . SER A 1 178 ? -6.244 -63.381 26.048 1.00 25.30 178 SER A N 1
ATOM 1442 C CA . SER A 1 178 ? -6.518 -62.872 27.417 1.00 25.30 178 SER A CA 1
ATOM 1443 C C . SER A 1 178 ? -6.384 -61.374 27.770 1.00 25.30 178 SER A C 1
ATOM 1445 O O . SER A 1 178 ? -5.330 -60.911 28.192 1.00 25.30 178 SER A O 1
ATOM 1447 N N . SER A 1 179 ? -7.543 -60.702 27.804 1.00 25.31 179 SER A N 1
ATOM 1448 C CA . SER A 1 179 ? -7.960 -59.723 28.837 1.00 25.31 179 SER A CA 1
ATOM 1449 C C . SER A 1 179 ? -7.917 -60.339 30.254 1.00 25.31 179 SER A C 1
ATOM 1451 O O . SER A 1 179 ? -8.091 -61.563 30.341 1.00 25.31 179 SER A O 1
ATOM 1453 N N . PRO A 1 180 ? -7.708 -59.579 31.357 1.00 31.78 180 PRO A N 1
ATOM 1454 C CA . PRO A 1 180 ? -8.698 -58.654 31.984 1.00 31.78 180 PRO A CA 1
ATOM 1455 C C . PRO A 1 180 ? -8.060 -57.300 32.439 1.00 31.78 180 PRO A C 1
ATOM 1457 O O . PRO A 1 180 ? -6.862 -57.132 32.250 1.00 31.78 180 PRO A O 1
ATOM 1460 N N . ASP A 1 181 ? -8.699 -56.288 33.055 1.00 24.00 181 ASP A N 1
ATOM 1461 C CA . ASP A 1 181 ? -10.094 -55.971 33.452 1.00 24.00 181 ASP A CA 1
ATOM 1462 C C . ASP A 1 181 ? -10.225 -54.442 33.742 1.00 24.00 181 ASP A C 1
ATOM 1464 O O . ASP A 1 181 ? -9.229 -53.818 34.088 1.00 24.00 181 ASP A O 1
ATOM 1468 N N . PHE A 1 182 ? -11.453 -53.889 33.680 1.00 20.88 182 PHE A N 1
ATOM 1469 C CA . PHE A 1 182 ? -12.017 -52.750 34.471 1.00 20.88 182 PHE A CA 1
ATOM 1470 C C . PHE A 1 182 ? -11.149 -51.485 34.779 1.00 20.88 182 PHE A C 1
ATOM 1472 O O . PHE A 1 182 ? -10.174 -51.551 35.518 1.00 20.88 182 PHE A O 1
ATOM 1479 N N . LEU A 1 183 ? -11.545 -50.255 34.393 1.00 23.23 183 LEU A N 1
ATOM 1480 C CA . LEU A 1 183 ? -12.650 -49.466 34.999 1.00 23.23 183 LEU A CA 1
ATOM 1481 C C . LEU A 1 183 ? -13.107 -48.254 34.132 1.00 23.23 183 LEU A C 1
ATOM 1483 O O . LEU A 1 183 ? -12.534 -47.979 33.086 1.00 23.23 183 LEU A O 1
ATOM 1487 N N . ILE A 1 184 ? -14.169 -47.557 34.569 1.00 24.11 184 ILE A N 1
ATOM 1488 C CA . ILE A 1 184 ? -15.019 -46.614 33.798 1.00 24.11 184 ILE A CA 1
ATOM 1489 C C . ILE A 1 184 ? -14.884 -45.161 34.315 1.00 24.11 184 ILE A C 1
ATOM 1491 O O . ILE A 1 184 ? -14.726 -45.013 35.527 1.00 24.11 184 ILE A O 1
ATOM 1495 N N . ASN A 1 185 ? -15.032 -44.144 33.432 1.00 22.55 185 ASN A N 1
ATOM 1496 C CA . ASN A 1 185 ? -15.770 -42.845 33.579 1.00 22.55 185 ASN A CA 1
ATOM 1497 C C . ASN A 1 185 ? -15.129 -41.737 32.686 1.00 22.55 185 ASN A C 1
ATOM 1499 O O . ASN A 1 185 ? -13.941 -41.502 32.826 1.00 22.55 185 ASN A O 1
ATOM 1503 N N . SER A 1 186 ? -15.791 -41.216 31.630 1.00 24.33 186 SER A N 1
ATOM 1504 C CA . SER A 1 186 ? -16.683 -40.014 31.574 1.00 24.33 186 SER A CA 1
ATOM 1505 C C . SER A 1 186 ? -15.899 -38.680 31.442 1.00 24.33 186 SER A C 1
ATOM 1507 O O . SER A 1 186 ? -15.006 -38.487 32.251 1.00 24.33 186 SER A O 1
ATOM 1509 N N . GLU A 1 187 ? -16.161 -37.708 30.546 1.00 25.59 187 GLU A N 1
ATOM 1510 C CA . GLU A 1 187 ? -17.392 -37.279 29.830 1.00 25.59 187 GLU A CA 1
ATOM 1511 C C . GLU A 1 187 ? -17.132 -36.695 28.400 1.00 25.59 187 GLU A C 1
ATOM 1513 O O . GLU A 1 187 ? -16.017 -36.718 27.893 1.00 25.59 187 GLU A O 1
ATOM 1518 N N . ASP A 1 188 ? -18.191 -36.205 27.731 1.00 26.27 188 ASP A N 1
ATOM 1519 C CA . ASP A 1 188 ? -18.247 -35.614 26.374 1.00 26.27 188 ASP A CA 1
ATOM 1520 C C . ASP A 1 188 ? -17.305 -34.416 26.081 1.00 26.27 188 ASP A C 1
ATOM 1522 O O . ASP A 1 188 ? -17.214 -33.479 26.871 1.00 26.27 188 ASP A O 1
ATOM 1526 N N . THR A 1 189 ? -16.840 -34.291 24.824 1.00 24.95 189 THR A N 1
ATOM 1527 C CA . THR A 1 189 ? -17.216 -33.153 23.934 1.00 24.95 189 THR A CA 1
ATOM 1528 C C . THR A 1 189 ? -16.892 -33.406 22.444 1.00 24.95 189 THR A C 1
ATOM 1530 O O . THR A 1 189 ? -16.228 -34.374 22.090 1.00 24.95 189 THR A O 1
ATOM 1533 N N . LYS A 1 190 ? -17.475 -32.600 21.534 1.00 24.92 190 LYS A N 1
ATOM 1534 C CA . LYS A 1 190 ? -17.772 -32.979 20.132 1.00 24.92 190 LYS A CA 1
ATOM 1535 C C . LYS A 1 190 ? -17.169 -32.065 19.035 1.00 24.92 190 LYS A C 1
ATOM 1537 O O . LYS A 1 190 ? -17.495 -30.886 18.998 1.00 24.92 190 LYS A O 1
ATOM 1542 N N . VAL A 1 191 ? -16.543 -32.699 18.026 1.00 24.53 191 VAL A N 1
ATOM 1543 C CA . VAL A 1 191 ? -16.816 -32.572 16.558 1.00 24.53 191 VAL A CA 1
ATOM 1544 C C . VAL A 1 191 ? -16.545 -31.241 15.805 1.00 24.53 191 VAL A C 1
ATOM 1546 O O . VAL A 1 191 ? -17.309 -30.296 15.990 1.00 24.53 191 VAL A O 1
ATOM 1549 N N . LYS A 1 192 ? -15.622 -31.270 14.802 1.00 25.11 192 LYS A N 1
ATOM 1550 C CA . LYS A 1 192 ? -15.718 -30.843 13.351 1.00 25.11 192 LYS A CA 1
ATOM 1551 C C . LYS A 1 192 ? -14.340 -30.497 12.723 1.00 25.11 192 LYS A C 1
ATOM 1553 O O . LYS A 1 192 ? -13.496 -30.009 13.452 1.00 25.11 192 LYS A O 1
ATOM 1558 N N . THR A 1 193 ? -14.035 -30.646 11.416 1.00 23.27 193 THR A N 1
ATOM 1559 C CA . THR A 1 193 ? -14.670 -31.326 10.241 1.00 23.27 193 THR A CA 1
ATOM 1560 C C . THR A 1 193 ? -13.592 -31.682 9.190 1.00 23.27 193 THR A C 1
ATOM 1562 O O . THR A 1 193 ? -12.527 -31.079 9.215 1.00 23.27 193 THR A O 1
ATOM 1565 N N . LEU A 1 194 ? -13.902 -32.532 8.194 1.00 22.77 194 LEU A N 1
ATOM 1566 C CA . LEU A 1 194 ? -13.155 -32.609 6.919 1.00 22.77 194 LEU A CA 1
ATOM 1567 C C . LEU A 1 194 ? -13.860 -31.855 5.774 1.00 22.77 194 LEU A C 1
ATOM 1569 O O . LEU A 1 194 ? -15.089 -31.804 5.716 1.00 22.77 194 LEU A O 1
ATOM 1573 N N . SER A 1 195 ? -13.066 -31.390 4.808 1.00 23.45 195 SER A N 1
ATOM 1574 C CA . SER A 1 195 ? -13.475 -30.986 3.457 1.00 23.45 195 SER A CA 1
ATOM 1575 C C . SER A 1 195 ? -12.559 -31.655 2.419 1.00 23.45 195 SER A C 1
ATOM 1577 O O . SER A 1 195 ? -11.375 -31.849 2.675 1.00 23.45 195 SER A O 1
ATOM 1579 N N . TRP A 1 196 ? -13.099 -32.027 1.254 1.00 25.12 196 TRP A N 1
ATOM 1580 C CA . TRP A 1 196 ? -12.327 -32.524 0.103 1.00 25.12 196 TRP A CA 1
ATOM 1581 C C . TRP A 1 196 ? -12.805 -31.839 -1.181 1.00 25.12 196 TRP A C 1
ATOM 1583 O O . TRP A 1 196 ? -14.001 -31.604 -1.361 1.00 25.12 196 TRP A O 1
ATOM 1593 N N . GLY A 1 197 ? -11.851 -31.483 -2.045 1.00 24.66 197 GLY A N 1
ATOM 1594 C CA . GLY A 1 197 ? -12.085 -30.750 -3.290 1.00 24.66 197 GLY A CA 1
ATOM 1595 C C . GLY A 1 197 ? -12.512 -31.632 -4.468 1.00 24.66 197 GLY A C 1
ATOM 1596 O O . GLY A 1 197 ? -12.383 -32.854 -4.444 1.00 24.66 197 GLY A O 1
ATOM 1597 N N . ALA A 1 198 ? -13.017 -30.989 -5.520 1.00 27.80 198 ALA A N 1
ATOM 1598 C CA . ALA A 1 198 ? -13.505 -31.651 -6.727 1.00 27.80 198 ALA A CA 1
ATOM 1599 C C . ALA A 1 198 ? -12.389 -31.959 -7.741 1.00 27.80 198 ALA A C 1
ATOM 1601 O O . ALA A 1 198 ? -11.474 -31.160 -7.920 1.00 27.80 198 ALA A O 1
ATOM 1602 N N . SER A 1 199 ? -12.539 -33.045 -8.509 1.00 27.00 199 SER A N 1
ATOM 1603 C CA . SER A 1 199 ? -12.020 -33.132 -9.884 1.00 27.00 199 SER A CA 1
ATOM 1604 C C . SER A 1 199 ? -12.710 -34.241 -10.700 1.00 27.00 199 SER A C 1
ATOM 1606 O O . SER A 1 199 ? -13.292 -35.165 -10.141 1.00 27.00 199 SER A O 1
ATOM 1608 N N . ALA A 1 200 ? -12.622 -34.114 -12.031 1.00 26.08 200 ALA A N 1
ATOM 1609 C CA . ALA A 1 200 ? -12.964 -35.106 -13.063 1.00 26.08 200 ALA A CA 1
ATOM 1610 C C . ALA A 1 200 ? -14.438 -35.569 -13.191 1.00 26.08 200 ALA A C 1
ATOM 1612 O O . ALA A 1 200 ? -14.843 -36.625 -12.711 1.00 26.08 200 ALA A O 1
ATOM 1613 N N . LEU A 1 201 ? -15.200 -34.846 -14.022 1.00 27.48 201 LEU A N 1
ATOM 1614 C CA . LEU A 1 201 ? -16.302 -35.440 -14.786 1.00 27.48 201 LEU A CA 1
ATOM 1615 C C . LEU A 1 201 ? -15.731 -36.354 -15.880 1.00 27.48 201 LEU A C 1
ATOM 1617 O O . LEU A 1 201 ? -14.952 -35.895 -16.711 1.00 27.48 201 LEU A O 1
ATOM 1621 N N . ASN A 1 202 ? -16.191 -37.602 -15.938 1.00 25.86 202 ASN A N 1
ATOM 1622 C CA . ASN A 1 202 ? -16.189 -38.396 -17.165 1.00 25.86 202 ASN A CA 1
ATOM 1623 C C . ASN A 1 202 ? -17.478 -39.222 -17.224 1.00 25.86 202 ASN A C 1
ATOM 1625 O O . ASN A 1 202 ? -17.904 -39.805 -16.228 1.00 25.86 202 ASN A O 1
ATOM 1629 N N . SER A 1 203 ? -18.117 -39.234 -18.389 1.00 34.56 203 SER A N 1
ATOM 1630 C CA . SER A 1 203 ? -19.357 -39.964 -18.644 1.00 34.56 203 SER A CA 1
ATOM 1631 C C . SER A 1 203 ? -19.086 -41.444 -18.899 1.00 34.56 203 SER A C 1
ATOM 1633 O O . SER A 1 203 ? -18.358 -41.764 -19.834 1.00 34.56 203 SER A O 1
ATOM 1635 N N . ASP A 1 204 ? -19.698 -42.336 -18.120 1.00 27.91 204 ASP A N 1
ATOM 1636 C CA . ASP A 1 204 ? -20.704 -43.281 -18.636 1.00 27.91 204 ASP A CA 1
ATOM 1637 C C . ASP A 1 204 ? -21.240 -44.211 -17.533 1.00 27.91 204 ASP A C 1
ATOM 1639 O O . ASP A 1 204 ? -20.622 -44.420 -16.491 1.00 27.91 204 ASP A O 1
ATOM 1643 N N . ASN A 1 205 ? -22.447 -44.732 -17.764 1.00 37.72 205 ASN A N 1
ATOM 1644 C CA . ASN A 1 205 ? -23.273 -45.450 -16.791 1.00 37.72 205 ASN A CA 1
ATOM 1645 C C . ASN A 1 205 ? -22.564 -46.604 -16.057 1.00 37.72 205 ASN A C 1
ATOM 1647 O O . ASN A 1 205 ? -22.269 -47.642 -16.653 1.00 37.72 205 ASN A O 1
ATOM 1651 N N . LEU A 1 206 ? -22.492 -46.500 -14.727 1.00 26.05 206 LEU A N 1
ATOM 1652 C CA . LEU A 1 206 ? -22.455 -47.661 -13.840 1.00 26.05 206 LEU A CA 1
ATOM 1653 C C . LEU A 1 206 ? -23.315 -47.389 -12.594 1.00 26.05 206 LEU A C 1
ATOM 1655 O O . LEU A 1 206 ? -22.836 -46.873 -11.586 1.00 26.05 206 LEU A O 1
ATOM 1659 N N . GLU A 1 207 ? -24.608 -47.719 -12.667 1.00 27.70 207 GLU A N 1
ATOM 1660 C CA . GLU A 1 207 ? -25.495 -47.679 -11.499 1.00 27.70 207 GLU A CA 1
ATOM 1661 C C . GLU A 1 207 ? -25.084 -48.763 -10.493 1.00 27.70 207 GLU A C 1
ATOM 1663 O O . GLU A 1 207 ? -25.477 -49.926 -10.593 1.00 27.70 207 GLU A O 1
ATOM 1668 N N . ILE A 1 208 ? -24.297 -48.372 -9.492 1.00 27.67 208 ILE A N 1
ATOM 1669 C CA . ILE A 1 208 ? -24.182 -49.121 -8.242 1.00 27.67 208 ILE A CA 1
ATOM 1670 C C . ILE A 1 208 ? -25.378 -48.698 -7.374 1.00 27.67 208 ILE A C 1
ATOM 1672 O O . ILE A 1 208 ? -25.473 -47.517 -7.032 1.00 27.67 208 ILE A O 1
ATOM 1676 N N . PRO A 1 209 ? -26.297 -49.609 -7.001 1.00 26.69 209 PRO A N 1
ATOM 1677 C CA . PRO A 1 209 ? -27.448 -49.257 -6.178 1.00 26.69 209 PRO A CA 1
ATOM 1678 C C . PRO A 1 209 ? -27.006 -48.998 -4.733 1.00 26.69 209 PRO A C 1
ATOM 1680 O O . PRO A 1 209 ? -26.957 -49.905 -3.900 1.00 26.69 209 PRO A O 1
ATOM 1683 N N . VAL A 1 210 ? -26.690 -47.740 -4.429 1.00 29.25 210 VAL A N 1
ATOM 1684 C CA . VAL A 1 210 ? -26.511 -47.267 -3.053 1.00 29.25 210 VAL A CA 1
ATOM 1685 C C . VAL A 1 210 ? -27.906 -47.119 -2.426 1.00 29.25 210 VAL A C 1
ATOM 1687 O O . VAL A 1 210 ? -28.736 -46.398 -2.985 1.00 29.25 210 VAL A O 1
ATOM 1690 N N . PRO A 1 211 ? -28.220 -47.786 -1.298 1.00 33.41 211 PRO A N 1
ATOM 1691 C CA . PRO A 1 211 ? -29.515 -47.616 -0.646 1.00 33.41 211 PRO A CA 1
ATOM 1692 C C . PRO A 1 211 ? -29.675 -46.163 -0.157 1.00 33.41 211 PRO A C 1
ATOM 1694 O O . PRO A 1 211 ? -28.703 -45.602 0.355 1.00 33.41 211 PRO A O 1
ATOM 1697 N N . PRO A 1 212 ? -30.865 -45.536 -0.266 1.00 37.34 212 PRO A N 1
ATOM 1698 C CA . PRO A 1 212 ? -31.032 -44.131 0.098 1.00 37.34 212 PRO A CA 1
ATOM 1699 C C . PRO A 1 212 ? -30.809 -43.886 1.598 1.00 37.34 212 PRO A C 1
ATOM 1701 O O . PRO A 1 212 ? -31.676 -44.160 2.429 1.00 37.34 212 PRO A O 1
ATOM 1704 N N . THR A 1 213 ? -29.655 -43.322 1.954 1.00 40.34 213 THR A N 1
ATOM 1705 C CA . THR A 1 213 ? -29.429 -42.728 3.276 1.00 40.34 213 THR A CA 1
ATOM 1706 C C . THR A 1 213 ? 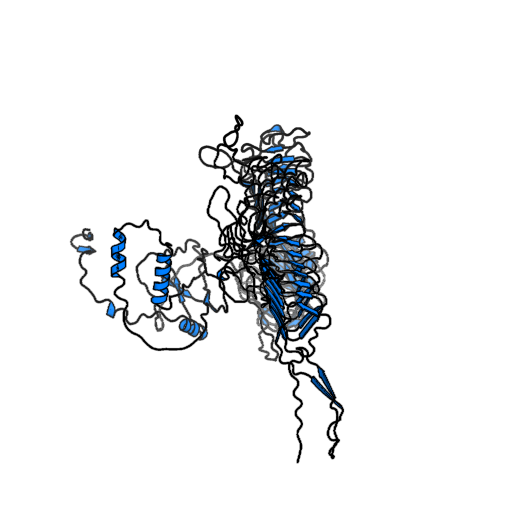-30.065 -41.347 3.311 1.00 40.34 213 THR A C 1
ATOM 1708 O O . THR A 1 213 ? -29.569 -40.412 2.681 1.00 40.34 213 THR A O 1
ATOM 1711 N N . ALA A 1 214 ? -31.162 -41.216 4.048 1.00 43.00 214 ALA A N 1
ATOM 1712 C CA . ALA A 1 214 ? -31.805 -39.935 4.305 1.00 43.00 214 ALA A CA 1
ATOM 1713 C C . ALA A 1 214 ? -31.370 -39.353 5.667 1.00 43.00 214 ALA A C 1
ATOM 1715 O O . ALA A 1 214 ? -30.923 -40.081 6.557 1.00 43.00 214 ALA A O 1
ATOM 1716 N N . PHE A 1 215 ? -31.611 -38.045 5.819 1.00 51.59 215 PHE A N 1
ATOM 1717 C CA . PHE A 1 215 ? -31.466 -37.207 7.024 1.00 51.59 215 PHE A CA 1
ATOM 1718 C C . PHE A 1 215 ? -30.059 -36.698 7.370 1.00 51.59 215 PHE A C 1
ATOM 1720 O O . PHE A 1 215 ? -29.175 -37.437 7.789 1.00 51.59 215 PHE A O 1
ATOM 1727 N N . TRP A 1 216 ? -29.920 -35.368 7.316 1.00 43.81 216 TRP A N 1
ATOM 1728 C CA . TRP A 1 216 ? -28.846 -34.625 7.969 1.00 43.81 216 TRP A CA 1
ATOM 1729 C C . TRP A 1 216 ? -29.287 -34.236 9.384 1.00 43.81 216 TRP A C 1
ATOM 1731 O O . TRP A 1 216 ? -30.169 -33.400 9.570 1.00 43.81 216 TRP A O 1
ATOM 1741 N N . SER A 1 217 ? -28.617 -34.779 10.396 1.00 49.41 217 SER A N 1
ATOM 1742 C CA . SER A 1 217 ? -28.515 -34.128 11.703 1.00 49.41 217 SER A CA 1
ATOM 1743 C C . SER A 1 217 ? -27.038 -34.020 12.059 1.00 49.41 217 SER A C 1
ATOM 1745 O O . SER A 1 217 ? -26.258 -34.921 11.757 1.00 49.41 217 SER A O 1
ATOM 1747 N N . GLY A 1 218 ? -26.628 -32.943 12.733 1.00 44.97 218 GLY A N 1
ATOM 1748 C CA . GLY A 1 218 ? -25.232 -32.759 13.164 1.00 44.97 218 GLY A CA 1
ATOM 1749 C C . GLY A 1 218 ? -24.743 -33.753 14.232 1.00 44.97 218 GLY A C 1
ATOM 1750 O O . GLY A 1 218 ? -23.665 -33.552 14.776 1.00 44.97 218 GLY A O 1
ATOM 1751 N N . ASN A 1 219 ? -25.544 -34.778 14.548 1.00 55.00 219 ASN A N 1
ATOM 1752 C CA . ASN A 1 219 ? -25.327 -35.789 15.583 1.00 55.00 219 ASN A CA 1
ATOM 1753 C C . ASN A 1 219 ? -25.315 -37.225 15.010 1.00 55.00 219 ASN A C 1
ATOM 1755 O O . ASN A 1 219 ? -25.570 -38.166 15.753 1.00 55.00 219 ASN A O 1
ATOM 1759 N N . SER A 1 220 ? -25.109 -37.414 13.701 1.00 59.66 220 SER A N 1
ATOM 1760 C CA . SER A 1 220 ? -24.959 -38.740 13.056 1.00 59.66 220 SER A CA 1
ATOM 1761 C C . SER A 1 220 ? -26.123 -39.735 13.257 1.00 59.66 220 SER A C 1
ATOM 1763 O O . SER A 1 220 ? -25.961 -40.940 13.066 1.00 59.66 220 SER A O 1
ATOM 1765 N N . ASN A 1 221 ? -27.317 -39.252 13.618 1.00 66.12 221 ASN A N 1
ATOM 1766 C CA . ASN A 1 221 ? -28.517 -40.073 13.819 1.00 66.12 221 ASN A CA 1
ATOM 1767 C C . ASN A 1 221 ? -29.180 -40.416 12.460 1.00 66.12 221 ASN A C 1
ATOM 1769 O O . ASN A 1 221 ? -30.293 -39.979 12.167 1.00 66.12 221 ASN A O 1
ATOM 1773 N N . ASN A 1 222 ? -28.470 -41.163 11.610 1.00 71.62 222 ASN A N 1
ATOM 1774 C CA . ASN A 1 222 ? -28.885 -41.477 10.236 1.00 71.62 222 ASN A CA 1
ATOM 1775 C C . ASN A 1 222 ? -30.098 -42.429 10.196 1.00 71.62 222 ASN A C 1
ATOM 1777 O O . ASN A 1 222 ? -30.195 -43.371 10.991 1.00 71.62 222 ASN A O 1
ATOM 1781 N N . GLY A 1 223 ? -31.011 -42.206 9.245 1.00 74.25 223 GLY A N 1
ATOM 1782 C CA . GLY A 1 223 ? -32.206 -43.033 9.050 1.00 74.25 223 GLY A CA 1
ATOM 1783 C C . GLY A 1 223 ? -32.033 -44.092 7.957 1.00 74.25 223 GLY A C 1
ATOM 1784 O O . GLY A 1 223 ? -31.548 -43.798 6.867 1.00 74.25 223 GLY A O 1
ATOM 1785 N N . SER A 1 224 ? -32.476 -45.322 8.225 1.00 84.50 224 SER A N 1
ATOM 1786 C CA . SER A 1 224 ? -32.653 -46.379 7.222 1.00 84.50 224 SER A CA 1
ATOM 1787 C C . SER A 1 224 ? -34.100 -46.402 6.731 1.00 84.50 224 SER A C 1
ATOM 1789 O O . SER A 1 224 ? -35.019 -46.561 7.540 1.00 84.50 224 SER A O 1
ATOM 1791 N N . VAL A 1 225 ? -34.290 -46.281 5.419 1.00 87.31 225 VAL A N 1
ATOM 1792 C CA . VAL A 1 225 ? -35.598 -46.347 4.752 1.00 87.31 225 VAL A CA 1
ATOM 1793 C C . VAL A 1 225 ? -35.965 -47.804 4.445 1.00 87.31 225 VAL A C 1
ATOM 1795 O O . VAL A 1 225 ? -35.110 -48.585 4.028 1.00 87.31 225 VAL A O 1
ATOM 1798 N N . VAL A 1 226 ? -37.229 -48.175 4.653 1.00 88.12 226 VAL A N 1
ATOM 1799 C CA . VAL A 1 226 ? -37.802 -49.482 4.306 1.00 88.12 226 VAL A CA 1
ATOM 1800 C C . VAL A 1 226 ? -39.140 -49.244 3.606 1.00 88.12 226 VAL A C 1
ATOM 1802 O O . VAL A 1 226 ? -40.063 -48.718 4.221 1.00 88.12 226 VAL A O 1
ATOM 1805 N N . GLY A 1 227 ? -39.222 -49.610 2.324 1.00 87.50 227 GLY A N 1
ATOM 1806 C CA . GLY A 1 227 ? -40.423 -49.478 1.487 1.00 87.50 227 GLY A CA 1
ATOM 1807 C C . GLY A 1 227 ? -40.724 -48.045 1.012 1.00 87.50 227 GLY A C 1
ATOM 1808 O O . GLY A 1 227 ? -40.770 -47.808 -0.195 1.00 87.50 227 GLY A O 1
ATOM 1809 N N . ALA A 1 228 ? -40.777 -47.083 1.940 1.00 89.06 228 ALA A N 1
ATOM 1810 C CA . ALA A 1 228 ? -41.118 -45.684 1.673 1.00 89.06 228 ALA A CA 1
ATOM 1811 C C . ALA A 1 228 ? -40.252 -45.040 0.568 1.00 89.06 228 ALA A C 1
ATOM 1813 O O . ALA A 1 228 ? -39.037 -45.247 0.491 1.00 89.06 228 ALA A O 1
ATOM 1814 N N . THR A 1 229 ? -40.858 -44.187 -0.262 1.00 90.19 229 THR A N 1
ATOM 1815 C CA . THR A 1 229 ? -40.222 -43.609 -1.464 1.00 90.19 229 THR A CA 1
ATOM 1816 C C . THR A 1 229 ? -40.119 -42.084 -1.398 1.00 90.19 229 THR A C 1
ATOM 1818 O O . THR A 1 229 ? -40.985 -41.418 -0.840 1.00 90.19 229 THR A O 1
ATOM 1821 N N . GLN A 1 230 ? -39.064 -41.484 -1.962 1.00 88.56 230 GLN A N 1
ATOM 1822 C CA . GLN A 1 230 ? -38.959 -40.019 -2.016 1.00 88.56 230 GLN A CA 1
ATOM 1823 C C . GLN A 1 230 ? -39.880 -39.456 -3.110 1.00 88.56 230 GLN A C 1
ATOM 1825 O O . GLN A 1 230 ? -39.784 -39.856 -4.270 1.00 88.56 230 GLN A O 1
ATOM 1830 N N . VAL A 1 231 ? -40.721 -38.481 -2.758 1.00 86.31 231 VAL A N 1
ATOM 1831 C CA . VAL A 1 231 ? -41.685 -37.833 -3.660 1.00 86.31 231 VAL A CA 1
ATOM 1832 C C . VAL A 1 231 ? -41.380 -36.343 -3.842 1.00 86.31 231 VAL A C 1
ATOM 1834 O O . VAL A 1 231 ? -40.926 -35.661 -2.925 1.00 86.31 231 VAL A O 1
ATOM 1837 N N . SER A 1 232 ? -41.653 -35.809 -5.033 1.00 82.38 232 SER A N 1
ATOM 1838 C CA . SER A 1 232 ? -41.379 -34.411 -5.423 1.00 82.38 232 SER A CA 1
ATOM 1839 C C . SER A 1 232 ? -42.381 -33.378 -4.892 1.00 82.38 232 SER A C 1
ATOM 1841 O O . SER A 1 232 ? -42.293 -32.201 -5.223 1.00 82.38 232 SER A O 1
ATOM 1843 N N . ASN A 1 233 ? -43.378 -33.834 -4.142 1.00 80.50 233 ASN A N 1
ATOM 1844 C CA . ASN A 1 233 ? -44.544 -33.075 -3.698 1.00 80.50 233 ASN A CA 1
ATOM 1845 C C . ASN A 1 233 ? -44.652 -33.109 -2.166 1.00 80.50 233 ASN A C 1
ATOM 1847 O O . ASN A 1 233 ? -45.722 -33.369 -1.612 1.00 80.50 233 ASN A O 1
ATOM 1851 N N . GLY A 1 234 ? -43.511 -32.869 -1.509 1.00 83.62 234 GLY A N 1
ATOM 1852 C CA . GLY A 1 234 ? -43.425 -32.557 -0.085 1.00 83.62 234 GLY A CA 1
ATOM 1853 C C . GLY A 1 234 ? -44.057 -31.201 0.238 1.00 83.62 234 GLY A C 1
ATOM 1854 O O . GLY A 1 234 ? -44.555 -30.488 -0.638 1.00 83.62 234 GLY A O 1
ATOM 1855 N N . LYS A 1 235 ? -44.030 -30.828 1.514 1.00 83.12 235 LYS A N 1
ATOM 1856 C CA . LYS A 1 235 ? -44.444 -29.504 1.968 1.00 83.12 235 LYS A CA 1
ATOM 1857 C C . LYS A 1 235 ? -43.360 -28.458 1.715 1.00 83.12 235 LYS A C 1
ATOM 1859 O O . LYS A 1 235 ? -43.702 -27.338 1.329 1.00 83.12 235 LYS A O 1
ATOM 1864 N N . MET A 1 236 ? -42.093 -28.821 1.915 1.00 74.94 236 MET A N 1
ATOM 1865 C CA . MET A 1 236 ? -40.915 -27.997 1.635 1.00 74.94 236 MET A CA 1
ATOM 1866 C C . MET A 1 236 ? -40.035 -28.688 0.583 1.00 74.94 236 MET A C 1
ATOM 1868 O O . MET A 1 236 ? -38.947 -29.189 0.847 1.00 74.94 236 MET A O 1
ATOM 1872 N N . GLY A 1 237 ? -40.538 -28.734 -0.653 1.00 78.38 237 GLY A N 1
ATOM 1873 C CA . GLY A 1 237 ? -39.853 -29.379 -1.772 1.00 78.38 237 GLY A CA 1
ATOM 1874 C C . GLY A 1 237 ? -40.143 -30.879 -1.838 1.00 78.38 237 GLY A C 1
ATOM 1875 O O . GLY A 1 237 ? -41.182 -31.285 -2.363 1.00 78.38 237 GLY A O 1
ATOM 1876 N N . LYS A 1 238 ? -39.222 -31.716 -1.351 1.00 80.94 238 LYS A N 1
ATOM 1877 C CA . LYS A 1 238 ? -39.335 -33.183 -1.426 1.00 80.94 238 LYS A CA 1
ATOM 1878 C C . LYS A 1 238 ? -39.730 -33.789 -0.082 1.00 80.94 238 LYS A C 1
ATOM 1880 O O . LYS A 1 238 ? -39.086 -33.502 0.914 1.00 80.94 238 LYS A O 1
ATOM 1885 N N . GLY A 1 239 ? -40.697 -34.704 -0.090 1.00 86.25 239 GLY A N 1
ATOM 1886 C CA . GLY A 1 239 ? -41.105 -35.479 1.088 1.00 86.25 239 GLY A CA 1
ATOM 1887 C C . GLY A 1 239 ? -40.845 -36.977 0.917 1.00 86.25 239 GLY A C 1
ATOM 1888 O O . GLY A 1 239 ? -40.361 -37.420 -0.127 1.00 86.25 239 GLY A O 1
ATOM 1889 N N . MET A 1 240 ? -41.215 -37.770 1.921 1.00 91.56 240 MET A N 1
ATOM 1890 C CA . MET A 1 240 ? -41.246 -39.236 1.841 1.00 91.56 240 MET A CA 1
ATOM 1891 C C . MET A 1 240 ? -42.699 -39.713 1.778 1.00 91.56 240 MET A C 1
ATOM 1893 O O . MET A 1 240 ? -43.499 -39.353 2.639 1.00 91.56 240 MET A O 1
ATOM 1897 N N . GLY A 1 241 ? -43.041 -40.483 0.749 1.00 91.88 241 GLY A N 1
ATOM 1898 C CA . GLY A 1 241 ? -44.330 -41.143 0.568 1.00 91.88 241 GLY A CA 1
ATOM 1899 C C . GLY A 1 241 ? -44.339 -42.537 1.193 1.00 91.88 241 GLY A C 1
ATOM 1900 O O . GLY A 1 241 ? -43.351 -43.266 1.090 1.00 91.88 241 GLY A O 1
ATOM 1901 N N . PHE A 1 242 ? -45.461 -42.869 1.822 1.00 91.44 242 PHE A N 1
ATOM 1902 C CA . PHE A 1 242 ? -45.758 -44.118 2.516 1.00 91.44 242 PHE A CA 1
ATOM 1903 C C . PHE A 1 242 ? -47.098 -44.636 1.975 1.00 91.44 242 PHE A C 1
ATOM 1905 O O . PHE A 1 242 ? -48.072 -43.877 1.943 1.00 91.44 242 PHE A O 1
ATOM 1912 N N . ASP A 1 243 ? -47.160 -45.884 1.517 1.00 87.38 243 ASP A N 1
ATOM 1913 C CA . ASP A 1 243 ? -48.355 -46.441 0.857 1.00 87.38 243 ASP A CA 1
ATOM 1914 C C . ASP A 1 243 ? -49.403 -47.041 1.816 1.00 87.38 243 ASP A C 1
ATOM 1916 O O . ASP A 1 243 ? -50.544 -47.281 1.418 1.00 87.38 243 ASP A O 1
ATOM 1920 N N . GLY A 1 244 ? -49.040 -47.213 3.090 1.00 84.38 244 GLY A N 1
ATOM 1921 C CA . GLY A 1 244 ? -49.871 -47.816 4.133 1.00 84.38 244 GLY A CA 1
ATOM 1922 C C . GLY A 1 244 ? -49.680 -49.327 4.334 1.00 84.38 244 GLY A C 1
ATOM 1923 O O . GLY A 1 244 ? -50.354 -49.883 5.200 1.00 84.38 244 GLY A O 1
ATOM 1924 N N . ASP A 1 245 ? -48.778 -49.992 3.600 1.00 83.94 245 ASP A N 1
ATOM 1925 C CA . ASP A 1 245 ? -48.488 -51.432 3.716 1.00 83.94 245 ASP A CA 1
ATOM 1926 C C . ASP A 1 245 ? -47.016 -51.701 4.080 1.00 83.94 245 ASP A C 1
ATOM 1928 O O . ASP A 1 245 ? -46.188 -52.123 3.273 1.00 83.94 245 ASP A O 1
ATOM 1932 N N . GLY A 1 246 ? -46.667 -51.489 5.351 1.00 79.81 246 GLY A N 1
ATOM 1933 C CA . GLY A 1 246 ? -45.366 -51.905 5.873 1.00 79.81 246 GLY A CA 1
ATOM 1934 C C . GLY A 1 246 ? -44.225 -50.902 5.698 1.00 79.81 246 GLY A C 1
ATOM 1935 O O . GLY A 1 246 ? -43.143 -51.181 6.216 1.00 79.81 246 GLY A O 1
ATOM 1936 N N . ASP A 1 247 ? -44.462 -49.753 5.064 1.00 88.56 247 ASP A N 1
ATOM 1937 C CA . ASP A 1 247 ? -43.500 -48.660 4.861 1.00 88.56 247 ASP A CA 1
ATOM 1938 C C . ASP A 1 247 ? -43.056 -47.981 6.171 1.00 88.56 247 ASP A C 1
ATOM 1940 O O . ASP A 1 247 ? -43.874 -47.637 7.026 1.00 88.56 247 ASP A O 1
ATOM 1944 N N . TYR A 1 248 ? -41.749 -47.739 6.341 1.00 90.00 248 TYR A N 1
ATOM 1945 C CA . TYR A 1 248 ? -41.216 -46.947 7.457 1.00 90.00 248 TYR A CA 1
ATOM 1946 C C . TYR A 1 248 ? -39.797 -46.420 7.253 1.00 90.00 248 TYR A C 1
ATOM 1948 O O . TYR A 1 248 ? -39.020 -46.874 6.416 1.00 90.00 248 TYR A O 1
ATOM 1956 N N . ILE A 1 249 ? -39.415 -45.499 8.135 1.00 90.25 249 ILE A N 1
ATOM 1957 C CA . ILE A 1 249 ? -38.027 -45.086 8.346 1.00 90.25 249 ILE A CA 1
ATOM 1958 C C . ILE A 1 249 ? -37.665 -45.366 9.805 1.00 90.25 249 ILE A C 1
ATOM 1960 O O . ILE A 1 249 ? -38.451 -45.061 10.702 1.00 90.25 249 ILE A O 1
ATOM 1964 N N . LYS A 1 250 ? -36.481 -45.939 10.050 1.00 88.06 250 LYS A N 1
ATOM 1965 C CA . LYS A 1 250 ? -35.940 -46.200 11.397 1.00 88.06 250 LYS A CA 1
ATOM 1966 C C . LYS A 1 250 ? -34.582 -45.532 11.609 1.00 88.06 250 LYS A C 1
ATOM 1968 O O . LYS A 1 250 ? -33.769 -45.514 10.690 1.00 88.06 250 LYS A O 1
ATOM 1973 N N . THR A 1 251 ? -34.294 -45.047 12.814 1.00 82.88 251 THR A N 1
ATOM 1974 C CA . THR A 1 251 ? -32.932 -44.616 13.197 1.00 82.88 251 THR A CA 1
ATOM 1975 C C . THR A 1 251 ? -32.125 -45.774 13.794 1.00 82.88 251 THR A C 1
ATOM 1977 O O . THR A 1 251 ? -32.643 -46.873 14.001 1.00 82.88 251 THR A O 1
ATOM 1980 N N . ALA A 1 252 ? -30.857 -45.535 14.136 1.00 74.00 252 ALA A N 1
ATOM 1981 C CA . ALA A 1 252 ? -30.199 -46.321 15.180 1.00 74.00 252 ALA A CA 1
ATOM 1982 C C . ALA A 1 252 ? -30.848 -46.048 16.557 1.00 74.00 252 ALA A C 1
ATOM 1984 O O . ALA A 1 252 ? -31.462 -44.996 16.768 1.00 74.00 252 ALA A O 1
ATOM 1985 N N . SER A 1 253 ? -30.708 -46.979 17.503 1.00 68.25 253 SER A N 1
ATOM 1986 C CA . SER A 1 253 ? -31.055 -46.737 18.910 1.00 68.25 253 SER A CA 1
ATOM 1987 C C . SER A 1 253 ? -29.931 -45.960 19.597 1.00 68.25 253 SER A C 1
ATOM 1989 O O . SER A 1 253 ? -28.825 -46.476 19.729 1.00 68.25 253 SER A O 1
ATOM 1991 N N . THR A 1 254 ? -30.216 -44.735 20.042 1.00 64.12 254 THR A N 1
ATOM 1992 C CA . THR A 1 254 ? -29.248 -43.814 20.669 1.00 64.12 254 THR A CA 1
ATOM 1993 C C . THR A 1 254 ? -29.766 -43.279 22.003 1.00 64.12 254 THR A C 1
ATOM 1995 O O . THR A 1 254 ? -30.976 -43.165 22.203 1.00 64.12 254 THR A O 1
ATOM 1998 N N . THR A 1 255 ? -28.877 -42.938 22.936 1.00 57.12 255 THR A N 1
ATOM 1999 C CA . THR A 1 255 ? -29.236 -42.370 24.253 1.00 57.12 255 THR A CA 1
ATOM 2000 C C . THR A 1 255 ? -29.471 -40.856 24.237 1.00 57.12 255 THR A C 1
ATOM 2002 O O . THR A 1 255 ? -29.990 -40.324 25.214 1.00 57.12 255 THR A O 1
ATOM 2005 N N . ASP A 1 256 ? -29.173 -40.181 23.121 1.00 59.16 256 ASP A N 1
ATOM 2006 C CA . ASP A 1 256 ? -29.169 -38.720 22.898 1.00 59.16 256 ASP A CA 1
ATOM 2007 C C . ASP A 1 256 ? -30.478 -37.977 23.247 1.00 59.16 256 ASP A C 1
ATOM 2009 O O . ASP A 1 256 ? -30.522 -36.748 23.282 1.00 59.16 256 ASP A O 1
ATOM 2013 N N . PHE A 1 257 ? -31.565 -38.711 23.487 1.00 61.84 257 PHE A N 1
ATOM 2014 C CA . PHE A 1 257 ? -32.913 -38.190 23.681 1.00 61.84 257 PHE A CA 1
ATOM 2015 C C . PHE A 1 257 ? -33.420 -38.511 25.095 1.00 61.84 257 PHE A C 1
ATOM 2017 O O . PHE A 1 257 ? -34.296 -39.356 25.275 1.00 61.84 257 PHE A O 1
ATOM 2024 N N . SER A 1 258 ? -32.879 -37.833 26.112 1.00 57.62 258 SER A N 1
ATOM 2025 C CA . SER A 1 258 ? -33.472 -37.803 27.460 1.00 57.62 258 SER A CA 1
ATOM 2026 C C . SER A 1 258 ? -34.688 -36.861 27.482 1.00 57.62 258 SER A C 1
ATOM 2028 O O . SER A 1 258 ? -34.612 -35.744 26.974 1.00 57.62 258 SER A O 1
ATOM 2030 N N . LEU A 1 259 ? -35.835 -37.312 28.012 1.00 63.47 259 LEU A N 1
ATOM 2031 C CA . LEU A 1 259 ? -37.163 -36.796 27.618 1.00 63.47 259 LEU A CA 1
ATOM 2032 C C . LEU A 1 259 ? -37.951 -36.020 28.686 1.00 63.47 259 LEU A C 1
ATOM 2034 O O . LEU A 1 259 ? -39.184 -36.036 28.663 1.00 63.47 259 LEU A O 1
ATOM 2038 N N . ALA A 1 260 ? -37.283 -35.327 29.610 1.00 69.19 260 ALA A N 1
ATOM 2039 C CA . ALA A 1 260 ? -37.985 -34.488 30.592 1.00 69.19 260 ALA A CA 1
ATOM 2040 C C . ALA A 1 260 ? -38.764 -33.332 29.929 1.00 69.19 260 ALA A C 1
ATOM 2042 O O . ALA A 1 260 ? -39.904 -33.031 30.280 1.00 69.19 260 ALA A O 1
ATOM 2043 N N . ASN A 1 261 ? -38.173 -32.717 28.900 1.00 84.31 261 ASN A N 1
ATOM 2044 C CA . ASN A 1 261 ? -38.839 -31.746 28.040 1.00 84.31 261 ASN A CA 1
ATOM 2045 C C . ASN A 1 261 ? -38.569 -32.132 26.578 1.00 84.31 261 ASN A C 1
ATOM 2047 O O . ASN A 1 261 ? -37.417 -32.330 26.206 1.00 84.31 261 ASN A O 1
ATOM 2051 N N . ILE A 1 262 ? -39.602 -32.232 25.743 1.00 88.19 262 ILE A N 1
ATOM 2052 C CA . ILE A 1 262 ? -39.465 -32.617 24.328 1.00 88.19 262 ILE A CA 1
ATOM 2053 C C . ILE A 1 262 ? -40.463 -31.854 23.461 1.00 88.19 262 ILE A C 1
ATOM 2055 O O . ILE A 1 262 ? -41.588 -31.593 23.885 1.00 88.19 262 ILE A O 1
ATOM 2059 N N . THR A 1 263 ? -40.065 -31.540 22.230 1.00 92.50 263 THR A N 1
ATOM 2060 C CA . THR A 1 263 ? -40.989 -31.137 21.165 1.00 92.50 263 THR A CA 1
ATOM 2061 C C . THR A 1 263 ? -40.734 -31.958 19.910 1.00 92.50 263 THR A C 1
ATOM 2063 O O . THR A 1 263 ? -39.594 -32.053 19.464 1.00 92.50 263 THR A O 1
ATOM 2066 N N . VAL A 1 264 ? -41.790 -32.523 19.332 1.00 92.69 264 VAL A N 1
ATOM 2067 C CA . VAL A 1 264 ? -41.778 -33.227 18.044 1.00 92.69 264 VAL A CA 1
ATOM 2068 C C . VAL A 1 264 ? -42.614 -32.414 17.069 1.00 92.69 264 VAL A C 1
ATOM 2070 O O . VAL A 1 264 ? -43.778 -32.143 17.352 1.00 92.69 264 VAL A O 1
ATOM 2073 N N . SER A 1 265 ? -42.018 -32.015 15.951 1.00 93.44 265 SER A N 1
ATOM 2074 C CA . SER A 1 265 ? -42.625 -31.247 14.864 1.00 93.44 265 SER A CA 1
ATOM 2075 C C . SER A 1 265 ? -42.567 -32.073 13.586 1.00 93.44 265 SER A C 1
ATOM 2077 O O . SER A 1 265 ? -41.527 -32.654 13.290 1.00 93.44 265 SER A O 1
ATOM 2079 N N . VAL A 1 266 ? -43.664 -32.127 12.836 1.00 94.19 266 VAL A N 1
ATOM 2080 C CA . VAL A 1 266 ? -43.744 -32.861 11.568 1.00 94.19 266 VAL A CA 1
ATOM 2081 C C . VAL A 1 266 ? -44.796 -32.239 10.653 1.00 94.19 266 VAL A C 1
ATOM 2083 O O . VAL A 1 266 ? -45.860 -31.820 11.116 1.00 94.19 266 VAL A O 1
ATOM 2086 N N . TRP A 1 267 ? -44.523 -32.198 9.351 1.00 93.12 267 TRP A N 1
ATOM 2087 C CA . TRP A 1 267 ? -45.548 -31.980 8.337 1.00 93.12 267 TRP A CA 1
ATOM 2088 C C . TRP A 1 267 ? -46.048 -33.326 7.818 1.00 93.12 267 TRP A C 1
ATOM 2090 O O . TRP A 1 267 ? -45.262 -34.221 7.511 1.00 93.12 267 TRP A O 1
ATOM 2100 N N . VAL A 1 268 ? -47.367 -33.474 7.704 1.00 94.50 268 VAL A N 1
ATOM 2101 C CA . VAL A 1 268 ? -47.992 -34.691 7.172 1.00 94.50 268 VAL A CA 1
ATOM 2102 C C . VAL A 1 268 ? -49.134 -34.352 6.219 1.00 94.50 268 VAL A C 1
ATOM 2104 O O . VAL A 1 268 ? -49.905 -33.420 6.459 1.00 94.50 268 VAL A O 1
ATOM 2107 N N . TYR A 1 269 ? -49.233 -35.131 5.147 1.00 94.19 269 TYR A N 1
ATOM 2108 C CA . TYR A 1 269 ? -50.384 -35.237 4.262 1.00 94.19 269 TYR A CA 1
ATOM 2109 C C . TYR A 1 269 ? -50.907 -36.671 4.353 1.00 94.19 269 TYR A C 1
ATOM 2111 O O . TYR A 1 269 ? -50.311 -37.570 3.770 1.00 94.19 269 TYR A O 1
ATOM 2119 N N . ALA A 1 270 ? -51.984 -36.906 5.102 1.00 91.50 270 ALA A N 1
ATOM 2120 C CA . ALA A 1 270 ? -52.610 -38.228 5.183 1.00 91.50 270 ALA A CA 1
ATOM 2121 C C . ALA A 1 270 ? -53.665 -38.375 4.079 1.00 91.50 270 ALA A C 1
ATOM 2123 O O . ALA A 1 270 ? -54.566 -37.537 3.980 1.00 91.50 270 ALA A O 1
ATOM 2124 N N . ASN A 1 271 ? -53.562 -39.423 3.258 1.00 88.75 271 ASN A N 1
ATOM 2125 C CA . ASN A 1 271 ? -54.509 -39.697 2.170 1.00 88.75 271 ASN A CA 1
ATOM 2126 C C . ASN A 1 271 ? -55.850 -40.214 2.713 1.00 88.75 271 ASN A C 1
ATOM 2128 O O . ASN A 1 271 ? -56.919 -39.805 2.263 1.00 88.75 271 ASN A O 1
ATOM 2132 N N . GLU A 1 272 ? -55.769 -41.091 3.709 1.00 83.69 272 GLU A N 1
ATOM 2133 C CA . GLU A 1 272 ? -56.878 -41.722 4.420 1.00 83.69 272 GLU A CA 1
ATOM 2134 C C . GLU A 1 272 ? -56.448 -42.040 5.864 1.00 83.69 272 GLU A C 1
ATOM 2136 O O . GLU A 1 272 ? -55.331 -41.707 6.261 1.00 83.69 272 GLU A O 1
ATOM 2141 N N . VAL A 1 273 ? -57.338 -42.646 6.654 1.00 77.88 273 VAL A N 1
ATOM 2142 C CA . VAL A 1 273 ? -56.998 -43.243 7.958 1.00 77.88 273 VAL A CA 1
ATOM 2143 C C . VAL A 1 273 ? -57.021 -44.764 7.856 1.00 77.88 273 VAL A C 1
ATOM 2145 O O . VAL A 1 273 ? -57.895 -45.326 7.190 1.00 77.88 273 VAL A O 1
ATOM 2148 N N . GLY A 1 274 ? -56.060 -45.411 8.512 1.00 65.00 274 GLY A N 1
ATOM 2149 C CA . GLY A 1 274 ? -55.781 -46.839 8.423 1.00 65.00 274 GLY A CA 1
ATOM 2150 C C . GLY A 1 274 ? -56.927 -47.757 8.863 1.00 65.00 274 GLY A C 1
ATOM 2151 O O . GLY A 1 274 ? -57.831 -47.398 9.620 1.00 65.00 274 GLY A O 1
ATOM 2152 N N . TYR A 1 275 ? -56.883 -48.988 8.350 1.00 50.84 275 TYR A N 1
ATOM 2153 C CA . TYR A 1 275 ? -57.943 -49.994 8.454 1.00 50.84 275 TYR A CA 1
ATOM 2154 C C . TYR A 1 275 ? -58.314 -50.345 9.912 1.00 50.84 275 TYR A C 1
ATOM 2156 O O . TYR A 1 275 ? -57.450 -50.457 10.779 1.00 50.84 275 TYR A O 1
ATOM 2164 N N . GLY A 1 276 ? -59.608 -50.573 10.177 1.00 48.69 276 GLY A N 1
ATOM 2165 C CA . GLY A 1 276 ? -60.194 -50.685 11.526 1.00 48.69 276 GLY A CA 1
ATOM 2166 C C . GLY A 1 276 ? -59.798 -51.916 12.361 1.00 48.69 276 GLY A C 1
ATOM 2167 O O . GLY A 1 276 ? -60.637 -52.780 12.623 1.00 48.69 276 GLY A O 1
ATOM 2168 N N . GLY A 1 277 ? -58.539 -51.977 12.798 1.00 51.19 277 GLY A N 1
ATOM 2169 C CA . GLY A 1 277 ? -58.020 -52.904 13.809 1.00 51.19 277 GLY A CA 1
ATOM 2170 C C . GLY A 1 277 ? -58.270 -52.439 15.252 1.00 51.19 277 GLY A C 1
ATOM 2171 O O . GLY A 1 277 ? -59.005 -51.488 15.512 1.00 51.19 277 GLY A O 1
ATOM 2172 N N . THR A 1 278 ? -57.634 -53.099 16.226 1.00 48.72 278 THR A N 1
ATOM 2173 C CA . THR A 1 278 ? -57.809 -52.799 17.668 1.00 48.72 278 THR A CA 1
ATOM 2174 C C . THR A 1 278 ? -57.029 -51.577 18.176 1.00 48.72 278 THR A C 1
ATOM 2176 O O . THR A 1 278 ? -56.919 -51.369 19.386 1.00 48.72 278 THR A O 1
ATOM 2179 N N . HIS A 1 279 ? -56.470 -50.772 17.274 1.00 56.38 279 HIS A N 1
ATOM 2180 C CA . HIS A 1 279 ? -55.660 -49.601 17.596 1.00 56.38 279 HIS A CA 1
ATOM 2181 C C . HIS A 1 279 ? -56.377 -48.292 17.227 1.00 56.38 279 HIS A C 1
ATOM 2183 O O . HIS A 1 279 ? -57.155 -48.221 16.280 1.00 56.38 279 HIS A O 1
ATOM 2189 N N . GLU A 1 280 ? -56.151 -47.259 18.041 1.00 59.66 280 GLU A N 1
ATOM 2190 C CA . GLU A 1 280 ? -56.966 -46.032 18.060 1.00 59.66 280 GLU A CA 1
ATOM 2191 C C . GLU A 1 280 ? -56.402 -44.894 17.180 1.00 59.66 280 GLU A C 1
ATOM 2193 O O . GLU A 1 280 ? -56.969 -43.802 17.166 1.00 59.66 280 GLU A O 1
ATOM 2198 N N . SER A 1 281 ? -55.244 -45.095 16.533 1.00 71.31 281 SER A N 1
ATOM 2199 C CA . SER A 1 281 ? -54.561 -44.066 15.724 1.00 71.31 281 SER A CA 1
ATOM 2200 C C . SER A 1 281 ? -53.392 -44.577 14.873 1.00 71.31 281 SER A C 1
ATOM 2202 O O . SER A 1 281 ? -52.518 -45.291 15.387 1.00 71.31 281 SER A O 1
ATOM 2204 N N . ASP A 1 282 ? -53.305 -44.064 13.645 1.00 80.94 282 ASP A N 1
ATOM 2205 C CA . ASP A 1 282 ? -52.142 -44.134 12.754 1.00 80.94 282 ASP A CA 1
ATOM 2206 C C . ASP A 1 282 ? -50.962 -43.352 13.339 1.00 80.94 282 ASP A C 1
ATOM 2208 O O . ASP A 1 282 ? -51.132 -42.330 14.018 1.00 80.94 282 ASP A O 1
ATOM 2212 N N . THR A 1 283 ? -49.742 -43.833 13.104 1.00 86.38 283 THR A N 1
ATOM 2213 C CA . THR A 1 283 ? -48.549 -43.342 13.805 1.00 86.38 283 THR A CA 1
ATOM 2214 C C . THR A 1 283 ? -47.556 -42.668 12.861 1.00 86.38 283 THR A C 1
ATOM 2216 O O . THR A 1 283 ? -46.809 -43.327 12.146 1.00 86.38 283 THR A O 1
ATOM 2219 N N . VAL A 1 284 ? -47.507 -41.332 12.913 1.00 92.38 284 VAL A N 1
ATOM 2220 C CA . VAL A 1 284 ? -46.659 -40.501 12.042 1.00 92.38 284 VAL A CA 1
ATOM 2221 C C . VAL A 1 284 ? -45.205 -40.507 12.517 1.00 92.38 284 VAL A C 1
ATOM 2223 O O . VAL A 1 284 ? -44.309 -40.776 11.723 1.00 92.38 284 VAL A O 1
ATOM 2226 N N . VAL A 1 285 ? -44.959 -40.272 13.812 1.00 92.69 285 VAL A N 1
ATOM 2227 C CA . VAL A 1 285 ? -43.629 -40.431 14.433 1.00 92.69 285 VAL A CA 1
ATOM 2228 C C . VAL A 1 285 ? -43.792 -41.018 15.832 1.00 92.69 285 VAL A C 1
ATOM 2230 O O . VAL A 1 285 ? -44.601 -40.523 16.622 1.00 92.69 285 VAL A O 1
ATOM 2233 N N . GLN A 1 286 ? -43.010 -42.042 16.173 1.00 89.44 286 GLN A N 1
ATOM 2234 C CA . GLN A 1 286 ? -43.012 -42.639 17.509 1.00 89.44 286 GLN A CA 1
ATOM 2235 C C . GLN A 1 286 ? -41.623 -43.001 18.011 1.00 89.44 286 GLN A C 1
ATOM 2237 O O . GLN A 1 286 ? -40.709 -43.285 17.234 1.00 89.44 286 GLN A O 1
ATOM 2242 N N . ARG A 1 287 ? -41.521 -43.081 19.336 1.00 87.62 287 ARG A N 1
ATOM 2243 C CA . ARG A 1 287 ? -40.444 -43.762 20.047 1.00 87.62 287 ARG A CA 1
ATOM 2244 C C . ARG A 1 287 ? -41.038 -44.378 21.314 1.00 87.62 287 ARG A C 1
ATOM 2246 O O . ARG A 1 287 ? -41.185 -43.695 22.327 1.00 87.62 287 ARG A O 1
ATOM 2253 N N . TYR A 1 288 ? -41.462 -45.635 21.223 1.00 84.69 288 TYR A N 1
ATOM 2254 C CA . TYR A 1 288 ? -42.306 -46.307 22.209 1.00 84.69 288 TYR A CA 1
ATOM 2255 C C . TYR A 1 288 ? -41.939 -47.790 22.382 1.00 84.69 288 TYR A C 1
ATOM 2257 O O . TYR A 1 288 ? -41.673 -48.501 21.415 1.00 84.69 288 TYR A O 1
ATOM 2265 N N . SER A 1 289 ? -41.982 -48.260 23.631 1.00 82.56 289 SER A N 1
ATOM 2266 C CA . SER A 1 289 ? -41.864 -49.670 24.012 1.00 82.56 289 SER A CA 1
ATOM 2267 C C . SER A 1 289 ? -43.220 -50.217 24.442 1.00 82.56 289 SER A C 1
ATOM 2269 O O . SER A 1 289 ? -43.974 -49.540 25.142 1.00 82.56 289 SER A O 1
ATOM 2271 N N . ALA A 1 290 ? -43.537 -51.454 24.054 1.00 74.50 290 ALA A N 1
ATOM 2272 C CA . ALA A 1 290 ? -44.835 -52.068 24.341 1.00 74.50 290 ALA A CA 1
ATOM 2273 C C . ALA A 1 290 ? -44.911 -52.766 25.713 1.00 74.50 290 ALA A C 1
ATOM 2275 O O . ALA A 1 290 ? -45.993 -52.837 26.300 1.00 74.50 290 ALA A O 1
ATOM 2276 N N . PHE A 1 291 ? -43.787 -53.291 26.215 1.00 76.31 291 PHE A N 1
ATOM 2277 C CA . PHE A 1 291 ? -43.735 -54.126 27.417 1.00 76.31 291 PHE A CA 1
ATOM 2278 C C . PHE A 1 291 ? -42.457 -53.861 28.237 1.00 76.31 291 PHE A C 1
ATOM 2280 O O . PHE A 1 291 ? -41.430 -54.478 27.958 1.00 76.31 291 PHE A O 1
ATOM 2287 N N . PRO A 1 292 ? -42.515 -53.008 29.279 1.00 75.75 292 PRO A N 1
ATOM 2288 C CA . PRO A 1 292 ? -43.674 -52.226 29.728 1.00 75.75 292 PRO A CA 1
ATOM 2289 C C . PRO A 1 292 ? -43.938 -50.996 28.831 1.00 75.75 292 PRO A C 1
ATOM 2291 O O . PRO A 1 292 ? -43.101 -50.630 28.011 1.00 75.75 292 PRO A O 1
ATOM 2294 N N . LYS A 1 293 ? -45.113 -50.360 28.958 1.00 82.56 293 LYS A N 1
ATOM 2295 C CA . LYS A 1 293 ? -45.526 -49.254 28.072 1.00 82.56 293 LYS A CA 1
ATOM 2296 C C . LYS A 1 293 ? -44.801 -47.950 28.416 1.00 82.56 293 LYS A C 1
ATOM 2298 O O . LYS A 1 293 ? -45.151 -47.313 29.411 1.00 82.56 293 LYS A O 1
ATOM 2303 N N . TYR A 1 294 ? -43.851 -47.537 27.580 1.00 85.06 294 TYR A N 1
ATOM 2304 C CA . TYR A 1 294 ? -43.015 -46.347 27.791 1.00 85.06 294 TYR A CA 1
ATOM 2305 C C . TYR A 1 294 ? -42.770 -45.577 26.492 1.00 85.06 294 TYR A C 1
ATOM 2307 O O . TYR A 1 294 ? -42.646 -46.198 25.443 1.00 85.06 294 TYR A O 1
ATOM 2315 N N . GLY A 1 295 ? -42.648 -44.249 26.553 1.00 87.12 295 GLY A N 1
ATOM 2316 C CA . GLY A 1 295 ? -42.251 -43.405 25.417 1.00 87.12 295 GLY A CA 1
ATOM 2317 C C . GLY A 1 295 ? -43.378 -42.529 24.872 1.00 87.12 295 GLY A C 1
ATOM 2318 O O . GLY A 1 295 ? -44.248 -42.111 25.629 1.00 87.12 295 GLY A O 1
ATOM 2319 N N . TRP A 1 296 ? -43.374 -42.204 23.579 1.00 88.94 296 TRP A N 1
ATOM 2320 C CA . TRP A 1 296 ? -44.339 -41.264 22.988 1.00 88.94 296 TRP A CA 1
ATOM 2321 C C . TRP A 1 296 ? -44.668 -41.556 21.522 1.00 88.94 296 TRP A C 1
ATOM 2323 O O . TRP A 1 296 ? -43.921 -42.246 20.824 1.00 88.94 296 TRP A O 1
ATOM 2333 N N . LYS A 1 297 ? -45.784 -40.987 21.046 1.00 90.94 297 LYS A N 1
ATOM 2334 C CA . LYS A 1 297 ? -46.142 -40.940 19.621 1.00 90.94 297 LYS A CA 1
ATOM 2335 C C . LYS A 1 297 ? -46.915 -39.673 19.254 1.00 90.94 297 LYS A C 1
ATOM 2337 O O . LYS A 1 297 ? -47.764 -39.227 20.029 1.00 90.94 297 LYS A O 1
ATOM 2342 N N . ILE A 1 298 ? -46.673 -39.159 18.048 1.00 93.94 298 ILE A N 1
ATOM 2343 C CA . ILE A 1 298 ? -47.560 -38.227 17.343 1.00 93.94 298 ILE A CA 1
ATOM 2344 C C . ILE A 1 298 ? -48.211 -38.962 16.167 1.00 93.94 298 ILE A C 1
ATOM 2346 O O . ILE A 1 298 ? -47.568 -39.766 15.487 1.00 93.94 298 ILE A O 1
ATOM 2350 N N . GLY A 1 299 ? -49.502 -38.735 15.958 1.00 92.62 299 GLY A N 1
ATOM 2351 C CA . GLY A 1 299 ? -50.299 -39.532 15.033 1.00 92.62 299 GLY A CA 1
ATOM 2352 C C . GLY A 1 299 ? -51.634 -38.895 14.676 1.00 92.62 299 GLY A C 1
ATOM 2353 O O . GLY A 1 299 ? -51.878 -37.728 14.988 1.00 92.62 299 GLY A O 1
ATOM 2354 N N . ILE A 1 300 ? -52.504 -39.684 14.054 1.00 90.94 300 ILE A N 1
ATOM 2355 C CA . ILE A 1 300 ? -53.853 -39.297 13.628 1.00 90.94 300 ILE A CA 1
ATOM 2356 C C . ILE A 1 300 ? -54.829 -40.381 14.115 1.00 90.94 300 ILE A C 1
ATOM 2358 O O . ILE A 1 300 ? -54.572 -41.560 13.916 1.00 90.94 300 ILE A O 1
ATOM 2362 N N . ASP A 1 301 ? -55.904 -40.008 14.810 1.00 87.69 301 ASP A N 1
ATOM 2363 C CA . ASP A 1 301 ? -56.916 -40.942 15.325 1.00 87.69 301 ASP A CA 1
ATOM 2364 C C . ASP A 1 301 ? -57.835 -41.495 14.223 1.00 87.69 301 ASP A C 1
ATOM 2366 O O . ASP A 1 301 ? -57.878 -40.980 13.106 1.00 87.69 301 ASP A O 1
ATOM 2370 N N . ASN A 1 302 ? -58.639 -42.508 14.554 1.00 84.88 302 ASN A N 1
ATOM 2371 C CA . ASN A 1 302 ? -59.572 -43.139 13.607 1.00 84.88 302 ASN A CA 1
ATOM 2372 C C . ASN A 1 302 ? -60.703 -42.197 13.109 1.00 84.88 302 ASN A C 1
ATOM 2374 O O . ASN A 1 302 ? -61.496 -42.584 12.254 1.00 84.88 302 ASN A O 1
ATOM 2378 N N . ASN A 1 303 ? -60.801 -40.962 13.625 1.00 86.62 303 ASN A N 1
ATOM 2379 C CA . ASN A 1 303 ? -61.679 -39.894 13.126 1.00 86.62 303 ASN A CA 1
ATOM 2380 C C . ASN A 1 303 ? -60.919 -38.873 12.248 1.00 86.62 303 ASN A C 1
ATOM 2382 O O . ASN A 1 303 ? -61.476 -37.837 11.870 1.00 86.62 303 ASN A O 1
ATOM 2386 N N . GLY A 1 304 ? -59.642 -39.131 11.956 1.00 88.38 304 GLY A N 1
ATOM 2387 C CA . GLY A 1 304 ? -58.742 -38.255 11.216 1.00 88.38 304 GLY A CA 1
ATOM 2388 C C . GLY A 1 304 ? -58.189 -37.079 12.025 1.00 88.38 304 GLY A C 1
ATOM 2389 O O . GLY A 1 304 ? -57.729 -36.106 11.432 1.00 88.38 304 GLY A O 1
ATOM 2390 N N . LYS A 1 305 ? -58.245 -37.099 13.363 1.00 92.06 305 LYS A N 1
ATOM 2391 C CA . LYS A 1 305 ? -57.801 -35.990 14.224 1.00 92.06 305 LYS A CA 1
ATOM 2392 C C . LYS A 1 305 ? -56.378 -36.199 14.747 1.00 92.06 305 LYS A C 1
ATOM 2394 O O . LYS A 1 305 ? -56.086 -37.271 15.265 1.00 92.06 305 LYS A O 1
ATOM 2399 N N . PRO A 1 306 ? -55.511 -35.171 14.748 1.00 94.31 306 PRO A N 1
ATOM 2400 C CA . PRO A 1 306 ? -54.178 -35.287 15.330 1.00 94.31 306 PRO A CA 1
ATOM 2401 C C . PRO A 1 306 ? -54.205 -35.698 16.804 1.00 94.31 306 PRO A C 1
ATOM 2403 O O . PRO A 1 306 ? -55.000 -35.163 17.585 1.00 94.31 306 PRO A O 1
ATOM 2406 N N . VAL A 1 307 ? -53.302 -36.599 17.186 1.00 93.19 307 VAL A N 1
ATOM 2407 C CA . VAL A 1 307 ? -53.128 -37.090 18.555 1.00 93.19 307 VAL A CA 1
ATOM 2408 C C . VAL A 1 307 ? -51.661 -37.010 18.986 1.00 93.19 307 VAL A C 1
ATOM 2410 O O . VAL A 1 307 ? -50.749 -37.295 18.210 1.00 93.19 307 VAL A O 1
ATOM 2413 N N . TRP A 1 308 ? -51.432 -36.626 20.241 1.00 94.50 308 TRP A N 1
ATOM 2414 C CA . TRP A 1 308 ? -50.127 -36.637 20.906 1.00 94.50 308 TRP A CA 1
ATOM 2415 C C . TRP A 1 308 ? -50.250 -37.433 22.203 1.00 94.50 308 TRP A C 1
ATOM 2417 O O . TRP A 1 308 ? -51.124 -37.145 23.026 1.00 94.50 308 TRP A O 1
ATOM 2427 N N . VAL A 1 309 ? -49.412 -38.459 22.367 1.00 91.38 309 VAL A N 1
ATOM 2428 C CA . VAL A 1 309 ? -49.476 -39.385 23.506 1.00 91.38 309 VAL A CA 1
ATOM 2429 C C . VAL A 1 309 ? -48.106 -39.566 24.136 1.00 91.38 309 VAL A C 1
ATOM 2431 O O . VAL A 1 309 ? -47.120 -39.788 23.433 1.00 91.38 309 VAL A O 1
ATOM 2434 N N . TYR A 1 310 ? -48.078 -39.558 25.466 1.00 90.44 310 TYR A N 1
ATOM 2435 C CA . TYR A 1 310 ? -46.940 -39.959 26.282 1.00 90.44 310 TYR A CA 1
ATOM 2436 C C . TYR A 1 310 ? -47.336 -41.152 27.165 1.00 90.44 310 TYR A C 1
ATOM 2438 O O . TYR A 1 310 ? -48.398 -41.151 27.785 1.00 90.44 310 TYR A O 1
ATOM 2446 N N . TYR A 1 311 ? -46.492 -42.176 27.230 1.00 87.50 311 TYR A N 1
ATOM 2447 C CA . TYR A 1 311 ? -46.709 -43.419 27.967 1.00 87.50 311 TYR A CA 1
ATOM 2448 C C . TYR A 1 311 ? -45.663 -43.560 29.070 1.00 87.50 311 TYR A C 1
ATOM 2450 O O . TYR A 1 311 ? -44.464 -43.488 28.796 1.00 87.50 311 TYR A O 1
ATOM 2458 N N . ASN A 1 312 ? -46.101 -43.839 30.298 1.00 87.31 312 ASN A N 1
ATOM 2459 C CA . ASN A 1 312 ? -45.198 -44.264 31.363 1.00 87.31 312 ASN A CA 1
ATOM 2460 C C . ASN A 1 312 ? -45.866 -45.224 32.360 1.00 87.31 312 ASN A C 1
ATOM 2462 O O . ASN A 1 312 ? -46.278 -44.808 33.436 1.00 87.31 312 ASN A O 1
ATOM 2466 N N . SER A 1 313 ? -45.898 -46.522 32.043 1.00 82.19 313 SER A N 1
ATOM 2467 C CA . SER A 1 313 ? -46.519 -47.578 32.872 1.00 82.19 313 SER A CA 1
ATOM 2468 C C . SER A 1 313 ? -45.964 -47.767 34.297 1.00 82.19 313 SER A C 1
ATOM 2470 O O . SER A 1 313 ? -46.511 -48.573 35.047 1.00 82.19 313 SER A O 1
ATOM 2472 N N . SER A 1 314 ? -44.924 -47.025 34.698 1.00 82.62 314 SER A N 1
ATOM 2473 C CA . SER A 1 314 ? -44.425 -46.981 36.082 1.00 82.62 314 SER A CA 1
ATOM 2474 C C . SER A 1 314 ? -45.067 -45.872 36.931 1.00 82.62 314 SER A C 1
ATOM 2476 O O . SER A 1 314 ? -45.018 -45.942 38.156 1.00 82.62 314 SER A O 1
ATOM 2478 N N . SER A 1 315 ? -45.691 -44.867 36.299 1.00 84.38 315 SER A N 1
ATOM 2479 C CA . SER A 1 315 ? -46.285 -43.692 36.967 1.00 84.38 315 SER A CA 1
ATOM 2480 C C . SER A 1 315 ? -47.707 -43.339 36.503 1.00 84.38 315 SER A C 1
ATOM 2482 O O . SER A 1 315 ? -48.483 -42.787 37.277 1.00 84.38 315 SER A O 1
ATOM 2484 N N . CYS A 1 316 ? -48.078 -43.686 35.271 1.00 83.81 316 CYS A N 1
ATOM 2485 C CA . CYS A 1 316 ? -49.369 -43.421 34.634 1.00 83.81 316 CYS A CA 1
ATOM 2486 C C . CYS A 1 316 ? -49.757 -44.605 33.720 1.00 83.81 316 CYS A C 1
ATOM 2488 O O . CYS A 1 316 ? -48.988 -45.541 33.541 1.00 83.81 316 CYS A O 1
ATOM 2490 N N . THR A 1 317 ? -50.933 -44.586 33.082 1.00 82.88 317 THR A N 1
ATOM 2491 C CA . THR A 1 317 ? -51.168 -45.478 31.918 1.00 82.88 317 THR A CA 1
ATOM 2492 C C . THR A 1 317 ? -50.732 -44.789 30.623 1.00 82.88 317 THR A C 1
ATOM 2494 O O . THR A 1 317 ? -49.960 -45.352 29.846 1.00 82.88 317 THR A O 1
ATOM 2497 N N . SER A 1 318 ? -51.187 -43.550 30.428 1.00 87.50 318 SER A N 1
ATOM 2498 C CA . SER A 1 318 ? -50.786 -42.642 29.349 1.00 87.50 318 SER A CA 1
ATOM 2499 C C . SER A 1 318 ? -51.379 -41.252 29.587 1.00 87.50 318 SER A C 1
ATOM 2501 O O . SER A 1 318 ? -52.529 -41.161 30.017 1.00 87.50 318 SER A O 1
ATOM 2503 N N . ASP A 1 319 ? -50.660 -40.199 29.208 1.00 91.06 319 ASP A N 1
ATOM 2504 C CA . ASP A 1 319 ? -51.214 -38.861 28.995 1.00 91.06 319 ASP A CA 1
ATOM 2505 C C . ASP A 1 319 ? -51.527 -38.706 27.494 1.00 91.06 319 ASP A C 1
ATOM 2507 O O . ASP A 1 319 ? -50.639 -38.869 26.655 1.00 91.06 319 ASP A O 1
ATOM 2511 N N . VAL A 1 320 ? -52.787 -38.422 27.141 1.00 91.81 320 VAL A N 1
ATOM 2512 C CA . VAL A 1 320 ? -53.293 -38.397 25.752 1.00 91.81 320 VAL A CA 1
ATOM 2513 C C . VAL A 1 320 ? -53.951 -37.051 25.450 1.00 91.81 320 VAL A C 1
ATOM 2515 O O . VAL A 1 320 ? -54.830 -36.611 26.188 1.00 91.81 320 VAL A O 1
ATOM 2518 N N . ILE A 1 321 ? -53.598 -36.430 24.321 1.00 93.56 321 ILE A N 1
ATOM 2519 C CA . ILE A 1 321 ? -54.312 -35.275 23.760 1.00 93.56 321 ILE A CA 1
ATOM 2520 C C . ILE A 1 321 ? -54.748 -35.598 22.339 1.00 93.56 321 ILE A C 1
ATOM 2522 O O . ILE A 1 321 ? -53.906 -35.770 21.465 1.00 93.56 321 ILE A O 1
ATOM 2526 N N . THR A 1 322 ? -56.057 -35.593 22.093 1.00 92.81 322 THR A N 1
ATOM 2527 C CA . THR A 1 322 ? -56.627 -35.553 20.737 1.00 92.81 322 THR A CA 1
ATOM 2528 C C . THR A 1 322 ? -57.043 -34.121 20.406 1.00 92.81 322 THR A C 1
ATOM 2530 O O . THR A 1 322 ? -57.559 -33.403 21.265 1.00 92.81 322 THR A O 1
ATOM 2533 N N . SER A 1 323 ? -56.811 -33.685 19.170 1.00 90.88 323 SER A N 1
ATOM 2534 C CA . SER A 1 323 ? -57.133 -32.336 18.702 1.00 90.88 323 SER A CA 1
ATOM 2535 C C . SER A 1 323 ? -58.623 -32.005 18.854 1.00 90.88 323 SER A C 1
ATOM 2537 O O . SER A 1 323 ? -59.503 -32.749 18.417 1.00 90.88 323 SER A O 1
ATOM 2539 N N . SER A 1 324 ? -58.918 -30.820 19.395 1.00 87.44 324 SER A N 1
ATOM 2540 C CA . SER A 1 324 ? -60.275 -30.249 19.398 1.00 87.44 324 SER A CA 1
ATOM 2541 C C . SER A 1 324 ? -60.776 -29.828 18.004 1.00 87.44 324 SER A C 1
ATOM 2543 O O . SER A 1 324 ? -61.951 -29.498 17.852 1.00 87.44 324 SER A O 1
ATOM 2545 N N . GLY A 1 325 ? -59.908 -29.844 16.985 1.00 82.56 325 GLY A N 1
ATOM 2546 C CA . GLY A 1 325 ? -60.227 -29.466 15.608 1.00 82.56 325 GLY A CA 1
ATOM 2547 C C . GLY A 1 325 ? -61.022 -30.507 14.807 1.00 82.56 325 GLY A C 1
ATOM 2548 O O . GLY A 1 325 ? -61.496 -31.524 15.328 1.00 82.56 325 GLY A O 1
ATOM 2549 N N . ALA A 1 326 ? -61.165 -30.212 13.514 1.00 85.06 326 ALA A N 1
ATOM 2550 C CA . ALA A 1 326 ? -61.676 -31.132 12.500 1.00 85.06 326 ALA A CA 1
ATOM 2551 C C . ALA A 1 326 ? -60.614 -32.180 12.100 1.00 85.06 326 ALA A C 1
ATOM 2553 O O . ALA A 1 326 ? -59.495 -32.165 12.617 1.00 85.06 326 ALA A O 1
ATOM 2554 N N . SER A 1 327 ? -60.988 -33.083 11.191 1.00 87.94 327 SER A N 1
ATOM 2555 C CA . SER A 1 327 ? -60.057 -34.025 10.560 1.00 87.94 327 SER A CA 1
ATOM 2556 C C . SER A 1 327 ? -58.993 -33.292 9.727 1.00 87.94 327 SER A C 1
ATOM 2558 O O . SER A 1 327 ? -59.285 -32.237 9.161 1.00 87.94 327 SER A O 1
ATOM 2560 N N . VAL A 1 328 ? -57.782 -33.854 9.663 1.00 90.50 328 VAL A N 1
ATOM 2561 C CA . VAL A 1 328 ? -56.632 -33.373 8.866 1.00 90.50 328 VAL A CA 1
ATOM 2562 C C . VAL A 1 328 ? -56.357 -34.229 7.618 1.00 90.50 328 VAL A C 1
ATOM 2564 O O . VAL A 1 328 ? -55.343 -34.053 6.949 1.00 90.50 328 VAL A O 1
ATOM 2567 N N . VAL A 1 329 ? -57.241 -35.179 7.303 1.00 91.00 329 VAL A N 1
ATOM 2568 C CA . VAL A 1 329 ? -57.115 -36.054 6.126 1.00 91.00 329 VAL A CA 1
ATOM 2569 C C . VAL A 1 329 ? -57.350 -35.256 4.835 1.00 91.00 329 VAL A C 1
ATOM 2571 O O . VAL A 1 329 ? -58.266 -34.436 4.760 1.00 91.00 329 VAL A O 1
ATOM 2574 N N . GLY A 1 330 ? -56.535 -35.509 3.808 1.00 88.25 330 GLY A N 1
ATOM 2575 C CA . GLY A 1 330 ? -56.603 -34.854 2.496 1.00 88.25 330 GLY A CA 1
ATOM 2576 C C . GLY A 1 330 ? -55.927 -33.477 2.415 1.00 88.25 330 GLY A C 1
ATOM 2577 O O . GLY A 1 330 ? -56.084 -32.781 1.407 1.00 88.25 330 GLY A O 1
ATOM 2578 N N . GLY A 1 331 ? -55.173 -33.068 3.441 1.00 90.81 331 GLY A N 1
ATOM 2579 C CA . GLY A 1 331 ? -54.477 -31.779 3.503 1.00 90.81 331 GLY A CA 1
ATOM 2580 C C . GLY A 1 331 ? -53.081 -31.872 4.121 1.00 90.81 331 GLY A C 1
ATOM 2581 O O . GLY A 1 331 ? -52.790 -32.782 4.890 1.00 90.81 331 GLY A O 1
ATOM 2582 N N . TRP A 1 332 ? -52.214 -30.908 3.794 1.00 92.69 332 TRP A N 1
ATOM 2583 C CA . TRP A 1 332 ? -50.917 -30.737 4.460 1.00 92.69 332 TRP A CA 1
ATOM 2584 C C . TRP A 1 332 ? -51.107 -30.000 5.784 1.00 92.69 332 TRP A C 1
ATOM 2586 O O . TRP A 1 332 ? -51.444 -28.813 5.766 1.00 92.69 332 TRP A O 1
ATOM 2596 N N . HIS A 1 333 ? -50.808 -30.663 6.899 1.00 93.69 333 HIS A N 1
ATOM 2597 C CA . HIS A 1 333 ? -50.923 -30.093 8.240 1.00 93.69 333 HIS A CA 1
ATOM 2598 C C . HIS A 1 333 ? -49.613 -30.186 9.022 1.00 93.69 333 HIS A C 1
ATOM 2600 O O . HIS A 1 333 ? -48.872 -31.166 8.915 1.00 93.69 333 HIS A O 1
ATOM 2606 N N . HIS A 1 334 ? -49.337 -29.156 9.824 1.00 93.62 334 HIS A N 1
ATOM 2607 C CA . HIS A 1 334 ? -48.177 -29.102 10.716 1.00 93.62 334 HIS A CA 1
ATOM 2608 C C . HIS A 1 334 ? -48.587 -29.568 12.105 1.00 93.62 334 HIS A C 1
ATOM 2610 O O . HIS A 1 334 ? -49.359 -28.888 12.785 1.00 93.62 334 HIS A O 1
ATOM 2616 N N . LEU A 1 335 ? -48.099 -30.732 12.525 1.00 95.75 335 LEU A N 1
ATOM 2617 C CA . LEU A 1 335 ? -48.414 -31.319 13.822 1.00 95.75 335 LEU A CA 1
ATOM 2618 C C . LEU A 1 335 ? -47.231 -31.118 14.764 1.00 95.75 335 LEU A C 1
ATOM 2620 O O . LEU A 1 335 ? -46.113 -31.532 14.457 1.00 95.75 335 LEU A O 1
ATOM 2624 N N . VAL A 1 336 ? -47.481 -30.506 15.926 1.00 96.12 336 VAL A N 1
ATOM 2625 C CA . VAL A 1 336 ? -46.441 -30.311 16.945 1.00 96.12 336 VAL A CA 1
ATOM 2626 C C . VAL A 1 336 ? -46.915 -30.781 18.314 1.00 96.12 336 VAL A C 1
ATOM 2628 O O . VAL A 1 336 ? -47.834 -30.214 18.909 1.00 96.12 336 VAL A O 1
ATOM 2631 N N . GLY A 1 337 ? -46.255 -31.817 18.826 1.00 95.44 337 GLY A N 1
ATOM 2632 C CA . GLY A 1 337 ? -46.431 -32.340 20.174 1.00 95.44 337 GLY A CA 1
ATOM 2633 C C . GLY A 1 337 ? -45.330 -31.818 21.089 1.00 95.44 337 GLY A C 1
ATOM 2634 O O . GLY A 1 337 ? -44.159 -32.114 20.867 1.00 95.44 337 GLY A O 1
ATOM 2635 N N . ALA A 1 338 ? -45.689 -31.051 22.116 1.00 93.88 338 ALA A N 1
ATOM 2636 C CA . ALA A 1 338 ? -44.758 -30.513 23.106 1.00 93.88 338 ALA A CA 1
ATOM 2637 C C . ALA A 1 338 ? -45.041 -31.090 24.502 1.00 93.88 338 ALA A C 1
ATOM 2639 O O . ALA A 1 338 ? -46.193 -31.335 24.875 1.00 93.88 338 ALA A O 1
ATOM 2640 N N . ARG A 1 339 ? -43.986 -31.296 25.290 1.00 91.44 339 ARG A N 1
ATOM 2641 C CA . ARG A 1 339 ? -44.026 -31.724 26.691 1.00 91.44 339 ARG A CA 1
ATOM 2642 C C . ARG A 1 339 ? -43.032 -30.900 27.499 1.00 91.44 339 ARG A C 1
ATOM 2644 O O . ARG A 1 339 ? -41.875 -30.762 27.101 1.00 91.44 339 ARG A O 1
ATOM 2651 N N . ASN A 1 340 ? -43.472 -30.442 28.663 1.00 89.25 340 ASN A N 1
ATOM 2652 C CA . ASN A 1 340 ? -42.596 -30.043 29.757 1.00 89.25 340 ASN A CA 1
ATOM 2653 C C . ASN A 1 340 ? -43.008 -30.742 31.061 1.00 89.25 340 ASN A C 1
ATOM 2655 O O . ASN A 1 340 ? -44.019 -31.445 31.097 1.00 89.25 340 ASN A O 1
ATOM 2659 N N . SER A 1 341 ? -42.261 -30.489 32.135 1.00 85.62 341 SER A N 1
ATOM 2660 C CA . SER A 1 341 ? -42.499 -31.032 33.484 1.00 85.62 341 SER A CA 1
ATOM 2661 C C . SER A 1 341 ? -43.903 -30.797 34.068 1.00 85.62 341 SER A C 1
ATOM 2663 O O . SER A 1 341 ? -44.258 -31.413 35.069 1.00 85.62 341 SER A O 1
ATOM 2665 N N . THR A 1 342 ? -44.704 -29.893 33.491 1.00 88.00 342 THR A N 1
ATOM 2666 C CA . THR A 1 342 ? -46.051 -29.548 33.977 1.00 88.00 342 THR A CA 1
ATOM 2667 C C . THR A 1 342 ? -47.158 -29.926 32.995 1.00 88.00 342 THR A C 1
ATOM 2669 O O . THR A 1 342 ? -48.220 -30.368 33.431 1.00 88.00 342 THR A O 1
ATOM 2672 N N . ASN A 1 343 ? -46.940 -29.769 31.687 1.00 92.25 343 ASN A N 1
ATOM 2673 C CA . ASN A 1 343 ? -47.980 -29.887 30.667 1.00 92.25 343 ASN A CA 1
ATOM 2674 C C . ASN A 1 343 ? -47.538 -30.716 29.456 1.00 92.25 343 ASN A C 1
ATOM 2676 O O . ASN A 1 343 ? -46.439 -30.551 28.923 1.00 92.25 343 ASN A O 1
ATOM 2680 N N . LEU A 1 344 ? -48.480 -31.506 28.946 1.00 93.56 344 LEU A N 1
ATOM 2681 C CA . LEU A 1 344 ? -48.486 -32.021 27.583 1.00 93.56 344 LEU A CA 1
ATOM 2682 C C . LEU A 1 344 ? -49.320 -31.050 26.722 1.00 93.56 344 LEU A C 1
ATOM 2684 O O . LEU A 1 344 ? -50.357 -30.560 27.174 1.00 93.56 344 LEU A O 1
ATOM 2688 N N . THR A 1 345 ? -48.880 -30.733 25.502 1.00 95.62 345 THR A N 1
ATOM 2689 C CA . THR A 1 345 ? -49.550 -29.763 24.611 1.00 95.62 345 THR A CA 1
ATOM 2690 C C . THR A 1 345 ? -49.503 -30.230 23.156 1.00 95.62 345 THR A C 1
ATOM 2692 O O . THR A 1 345 ? -48.472 -30.717 22.701 1.00 95.62 345 THR A O 1
ATOM 2695 N N . LEU A 1 346 ? -50.601 -30.056 22.419 1.00 96.56 346 LEU A N 1
ATOM 2696 C CA . LEU A 1 346 ? -50.710 -30.354 20.988 1.00 96.56 346 LEU A CA 1
ATOM 2697 C C . LEU A 1 346 ? -51.063 -29.082 20.211 1.00 96.56 346 LEU A C 1
ATOM 2699 O O . LEU A 1 346 ? -52.050 -28.408 20.526 1.00 96.56 346 LEU A O 1
ATOM 2703 N N . TYR A 1 347 ? -50.298 -28.803 19.160 1.00 95.81 347 TYR A N 1
ATOM 2704 C CA . TYR A 1 347 ? -50.548 -27.748 18.185 1.00 95.81 347 TYR A CA 1
ATOM 2705 C C . TYR A 1 347 ? -50.811 -28.362 16.808 1.00 95.81 347 TYR A C 1
ATOM 2707 O O . TYR A 1 347 ? -50.228 -29.385 16.449 1.00 95.81 347 TYR A O 1
ATOM 2715 N N . VAL A 1 348 ? -51.693 -27.717 16.048 1.00 94.81 348 VAL A N 1
ATOM 2716 C CA . VAL A 1 348 ? -51.995 -28.036 14.648 1.00 94.81 348 VAL A CA 1
ATOM 2717 C C . VAL A 1 348 ? -52.003 -26.720 13.880 1.00 94.81 348 VAL A C 1
ATOM 2719 O O . VAL A 1 348 ? -52.745 -25.806 14.255 1.00 94.81 348 VAL A O 1
ATOM 2722 N N . ASP A 1 349 ? -51.168 -26.623 12.848 1.00 92.12 349 ASP A N 1
ATOM 2723 C CA . ASP A 1 349 ? -50.986 -25.437 11.999 1.00 92.12 349 ASP A CA 1
ATOM 2724 C C . ASP A 1 349 ? -50.618 -24.179 12.810 1.00 92.12 349 ASP A C 1
ATOM 2726 O O . ASP A 1 349 ? -51.251 -23.126 12.718 1.00 92.12 349 ASP A O 1
ATOM 2730 N N . GLY A 1 350 ? -49.639 -24.329 13.710 1.00 88.44 350 GLY A N 1
ATOM 2731 C CA . GLY A 1 350 ? -49.184 -23.278 14.629 1.00 88.44 350 GLY A CA 1
ATOM 2732 C C . GLY A 1 350 ? -50.162 -22.914 15.761 1.00 88.44 350 GLY A C 1
ATOM 2733 O O . GLY A 1 350 ? -49.802 -22.141 16.647 1.00 88.44 350 GLY A O 1
ATOM 2734 N N . VAL A 1 351 ? -51.382 -23.466 15.784 1.00 91.31 351 VAL A N 1
ATOM 2735 C CA . VAL A 1 351 ? -52.426 -23.143 16.776 1.00 91.31 351 VAL A CA 1
ATOM 2736 C C . VAL A 1 351 ? -52.556 -24.256 17.814 1.00 91.31 351 VAL A C 1
ATOM 2738 O O . VAL A 1 351 ? -52.736 -25.420 17.463 1.00 91.31 351 VAL A O 1
ATOM 2741 N N . GLN A 1 352 ? -52.545 -23.910 19.106 1.00 94.94 352 GLN A N 1
ATOM 2742 C CA . GLN A 1 352 ? -52.777 -24.871 20.190 1.00 94.94 352 GLN A CA 1
ATOM 2743 C C . GLN A 1 352 ? -54.189 -25.479 20.084 1.00 94.94 352 GLN A C 1
ATOM 2745 O O . GLN A 1 352 ? -55.187 -24.760 20.142 1.00 94.94 352 GLN A O 1
ATOM 2750 N N . ARG A 1 353 ? -54.284 -26.808 19.956 1.00 94.38 353 ARG A N 1
ATOM 2751 C CA . ARG A 1 353 ? -55.555 -27.558 19.865 1.00 94.38 353 ARG A CA 1
ATOM 2752 C C . ARG A 1 353 ? -55.883 -28.388 21.101 1.00 94.38 353 ARG A C 1
ATOM 2754 O O . ARG A 1 353 ? -57.023 -28.836 21.224 1.00 94.38 353 ARG A O 1
ATOM 2761 N N . GLY A 1 354 ? -54.935 -28.558 22.018 1.00 93.19 354 GLY A N 1
ATOM 2762 C CA . GLY A 1 354 ? -55.169 -29.169 23.324 1.00 93.19 354 GLY A CA 1
ATOM 2763 C C . GLY A 1 354 ? -53.980 -28.993 24.266 1.00 93.19 354 GLY A C 1
ATOM 2764 O O . GLY A 1 354 ? -52.842 -28.862 23.823 1.00 93.19 354 GLY A O 1
ATOM 2765 N N . MET A 1 355 ? -54.257 -28.978 25.568 1.00 94.50 355 MET A N 1
ATOM 2766 C CA . MET A 1 355 ? -53.262 -28.961 26.641 1.00 94.50 355 MET A CA 1
ATOM 2767 C C . MET A 1 355 ? -53.841 -29.698 27.848 1.00 94.50 355 MET A C 1
ATOM 2769 O O . MET A 1 355 ? -54.992 -29.458 28.214 1.00 94.50 355 MET A O 1
ATOM 2773 N N . ILE A 1 356 ? -53.045 -30.563 28.471 1.00 94.94 356 ILE A N 1
ATOM 2774 C CA . ILE A 1 356 ? -53.358 -31.210 29.750 1.00 94.94 356 ILE A CA 1
ATOM 2775 C C . ILE A 1 356 ? -52.145 -31.118 30.671 1.00 94.94 356 ILE A C 1
ATOM 2777 O O . ILE A 1 356 ? -51.013 -31.005 30.200 1.00 94.94 356 ILE A O 1
ATOM 2781 N N . LYS A 1 357 ? -52.366 -31.202 31.984 1.00 92.56 357 LYS A N 1
ATOM 2782 C CA . LYS A 1 357 ? -51.257 -31.413 32.919 1.00 92.56 357 LYS A CA 1
ATOM 2783 C C . LYS A 1 357 ? -50.709 -32.825 32.737 1.00 92.56 357 LYS A C 1
ATOM 2785 O O . LYS A 1 357 ? -51.503 -33.755 32.622 1.00 92.56 357 LYS A O 1
ATOM 2790 N N . THR A 1 358 ? -49.387 -32.978 32.731 1.00 88.75 358 THR A N 1
ATOM 2791 C CA . THR A 1 358 ? -48.769 -34.310 32.720 1.00 88.75 358 THR A CA 1
ATOM 2792 C C . THR A 1 358 ? -49.015 -35.009 34.055 1.00 88.75 358 THR A C 1
ATOM 2794 O O . THR A 1 358 ? -48.865 -34.403 35.117 1.00 88.75 358 THR A O 1
ATOM 2797 N N . THR A 1 359 ? -49.383 -36.286 34.001 1.00 85.94 359 THR A N 1
ATOM 2798 C CA . THR A 1 359 ? -49.441 -37.190 35.160 1.00 85.94 359 THR A CA 1
ATOM 2799 C C . THR A 1 359 ? -48.349 -38.254 35.099 1.00 85.94 359 THR A C 1
ATOM 2801 O O . THR A 1 359 ? -47.922 -38.760 36.134 1.00 85.94 359 THR A O 1
ATOM 2804 N N . CYS A 1 360 ? -47.842 -38.544 33.901 1.00 85.50 360 CYS A N 1
ATOM 2805 C CA . CYS A 1 360 ? -46.680 -39.388 33.687 1.00 85.50 360 CYS A CA 1
ATOM 2806 C C . CYS A 1 360 ? -45.400 -38.688 34.166 1.00 85.50 360 CYS A C 1
ATOM 2808 O O . CYS A 1 360 ? -45.158 -37.525 33.824 1.00 85.50 360 CYS A O 1
ATOM 2810 N N . ALA A 1 361 ? -44.561 -39.412 34.906 1.00 82.94 361 ALA A N 1
ATOM 2811 C CA . ALA A 1 361 ? -43.211 -38.983 35.259 1.00 82.94 361 ALA A CA 1
ATOM 2812 C C . ALA A 1 361 ? -42.270 -39.028 34.042 1.00 82.94 361 ALA A C 1
ATOM 2814 O O . ALA A 1 361 ? -42.538 -39.728 33.060 1.00 82.94 361 ALA A O 1
ATOM 2815 N N . ASP A 1 362 ? -41.160 -38.301 34.127 1.00 78.50 362 ASP A N 1
ATOM 2816 C CA . ASP A 1 362 ? -40.131 -38.281 33.087 1.00 78.50 362 ASP A CA 1
ATOM 2817 C C . ASP A 1 362 ? -39.324 -39.586 33.071 1.00 78.50 362 ASP A C 1
ATOM 2819 O O . ASP A 1 362 ? -39.132 -40.232 34.103 1.00 78.50 362 ASP A O 1
ATOM 2823 N N . GLN A 1 363 ? -38.857 -39.989 31.887 1.00 70.81 363 GLN A N 1
ATOM 2824 C CA . GLN A 1 363 ? -38.164 -41.261 31.697 1.00 70.81 363 GLN A CA 1
ATOM 2825 C C . GLN A 1 363 ? -37.193 -41.224 30.511 1.00 70.81 363 GLN A C 1
ATOM 2827 O O . GLN A 1 363 ? -37.463 -40.606 29.480 1.00 70.81 363 GLN A O 1
ATOM 2832 N N . THR A 1 364 ? -36.071 -41.932 30.646 1.00 69.81 364 THR A N 1
ATOM 2833 C CA . THR A 1 364 ? -35.137 -42.240 29.557 1.00 69.81 364 THR A CA 1
ATOM 2834 C C . THR A 1 364 ? -35.602 -43.476 28.783 1.00 69.81 364 THR A C 1
ATOM 2836 O O . THR A 1 364 ? -36.018 -44.474 29.372 1.00 69.81 364 THR A O 1
ATOM 2839 N N . ILE A 1 365 ? -35.537 -43.426 27.450 1.00 70.31 365 ILE A N 1
ATOM 2840 C CA . ILE A 1 365 ? -35.923 -44.544 26.576 1.00 70.31 365 ILE A CA 1
ATOM 2841 C C . ILE A 1 365 ? -34.818 -44.828 25.554 1.00 70.31 365 ILE A C 1
ATOM 2843 O O . ILE A 1 365 ? -34.316 -43.910 24.914 1.00 70.31 365 ILE A O 1
ATOM 2847 N N . SER A 1 366 ? -34.461 -46.097 25.363 1.00 71.12 366 SER A N 1
ATOM 2848 C CA . SER A 1 366 ? -33.449 -46.562 24.394 1.00 71.12 366 SER A CA 1
ATOM 2849 C C . SER A 1 366 ? -34.050 -47.124 23.095 1.00 71.12 366 SER A C 1
ATOM 2851 O O . SER A 1 366 ? -33.330 -47.632 22.236 1.00 71.12 366 SER A O 1
ATOM 2853 N N . GLU A 1 367 ? -35.373 -47.029 22.941 1.00 79.06 367 GLU A N 1
ATOM 2854 C CA . GLU A 1 367 ? -36.095 -47.522 21.765 1.00 79.06 367 GLU A CA 1
ATOM 2855 C C . GLU A 1 367 ? -35.747 -46.752 20.487 1.00 79.06 367 GLU A C 1
ATOM 2857 O O . GLU A 1 367 ? -35.444 -45.557 20.516 1.00 79.06 367 GLU A O 1
ATOM 2862 N N . THR A 1 368 ? -35.838 -47.439 19.351 1.00 83.06 368 THR A N 1
ATOM 2863 C CA . THR A 1 368 ? -35.642 -46.855 18.020 1.00 83.06 368 THR A CA 1
ATOM 2864 C C . THR A 1 368 ? -36.759 -45.861 17.672 1.00 83.06 368 THR A C 1
ATOM 2866 O O . THR A 1 368 ? -37.938 -46.127 17.916 1.00 83.06 368 THR A O 1
ATOM 2869 N N . LEU A 1 369 ? -36.405 -44.730 17.050 1.00 87.44 369 LEU A N 1
ATOM 2870 C CA . LEU A 1 369 ? -37.378 -43.826 16.431 1.00 87.44 369 LEU A CA 1
ATOM 2871 C C . LEU A 1 369 ? -37.922 -44.474 15.147 1.00 87.44 369 LEU A C 1
ATOM 2873 O O . LEU A 1 369 ? -37.127 -44.876 14.296 1.00 87.44 369 LEU A O 1
ATOM 2877 N N . LEU A 1 370 ? -39.249 -44.535 14.987 1.00 89.56 370 LEU A N 1
ATOM 2878 C CA . LEU A 1 370 ? -39.889 -44.876 13.707 1.00 89.56 370 LEU A CA 1
ATOM 2879 C C . LEU A 1 370 ? -40.699 -43.689 13.181 1.00 89.56 370 LEU A C 1
ATOM 2881 O O . LEU A 1 370 ? -41.374 -43.001 13.950 1.00 89.56 370 LEU A O 1
ATOM 2885 N N . ILE A 1 371 ? -40.658 -43.494 11.864 1.00 92.31 371 ILE A N 1
ATOM 2886 C CA . ILE A 1 371 ? -41.486 -42.546 11.110 1.00 92.31 371 ILE A CA 1
ATOM 2887 C C . ILE A 1 371 ? -42.343 -43.355 10.125 1.00 92.31 371 ILE A C 1
ATOM 2889 O O . ILE A 1 371 ? -41.831 -44.276 9.485 1.00 92.31 371 ILE A O 1
ATOM 2893 N N . GLY A 1 372 ? -43.633 -43.021 10.036 1.00 89.81 372 GLY A N 1
ATOM 2894 C CA . GLY A 1 372 ? -44.629 -43.665 9.167 1.00 89.81 372 GLY A CA 1
ATOM 2895 C C . GLY A 1 372 ? -45.247 -44.964 9.698 1.00 89.81 372 GLY A C 1
ATOM 2896 O O . GLY A 1 372 ? -46.175 -45.481 9.085 1.00 89.81 372 GLY A O 1
ATOM 2897 N N . LYS A 1 373 ? -44.767 -45.492 10.834 1.00 86.50 373 LYS A N 1
ATOM 2898 C CA . LYS A 1 373 ? -45.135 -46.827 11.332 1.00 86.50 373 LYS A CA 1
ATOM 2899 C C . LYS A 1 373 ? -45.190 -46.912 12.847 1.00 86.50 373 LYS A C 1
ATOM 2901 O O . LYS A 1 373 ? -44.303 -46.427 13.550 1.00 86.50 373 LYS A O 1
ATOM 2906 N N . TRP A 1 374 ? -46.206 -47.616 13.345 1.00 77.00 374 TRP A N 1
ATOM 2907 C CA . TRP A 1 374 ? -46.377 -47.909 14.769 1.00 77.00 374 TRP A CA 1
ATOM 2908 C C . TRP A 1 374 ? -45.306 -48.868 15.302 1.00 77.00 374 TRP A C 1
ATOM 2910 O O . TRP A 1 374 ? -44.680 -48.586 16.323 1.00 77.00 374 TRP A O 1
ATOM 2920 N N . LYS A 1 375 ? -45.079 -50.000 14.619 1.00 75.25 375 LYS A N 1
ATOM 2921 C CA . LYS A 1 375 ? -44.122 -51.030 15.048 1.00 75.25 375 LYS A CA 1
ATOM 2922 C C . LYS A 1 375 ? -43.667 -51.926 13.894 1.00 75.25 375 LYS A C 1
ATOM 2924 O O . LYS A 1 375 ? -44.478 -52.401 13.104 1.00 75.25 375 LYS A O 1
ATOM 2929 N N . VAL A 1 376 ? -42.369 -52.232 13.845 1.00 65.44 376 VAL A N 1
ATOM 2930 C CA . VAL A 1 376 ? -41.780 -53.169 12.871 1.00 65.44 376 VAL A CA 1
ATOM 2931 C C . VAL A 1 376 ? -42.405 -54.569 13.003 1.00 65.44 376 VAL A C 1
ATOM 2933 O O . VAL A 1 376 ? -42.499 -55.112 14.104 1.00 65.44 376 VAL A O 1
ATOM 2936 N N . GLY A 1 377 ? -42.805 -55.164 11.874 1.00 63.12 377 GLY A N 1
ATOM 2937 C CA . GLY A 1 377 ? -43.351 -56.528 11.808 1.00 63.12 377 GLY A CA 1
ATOM 2938 C C . GLY A 1 377 ? -44.855 -56.669 12.092 1.00 63.12 377 GLY A C 1
ATOM 2939 O O . GLY A 1 377 ? -45.334 -57.793 12.216 1.00 63.12 377 GLY A O 1
ATOM 2940 N N . GLN A 1 378 ? -45.603 -55.568 12.196 1.00 65.62 378 GLN A N 1
ATOM 2941 C CA . GLN A 1 378 ? -47.075 -55.556 12.213 1.00 65.62 378 GLN A CA 1
ATOM 2942 C C . GLN A 1 378 ? -47.584 -54.559 11.160 1.00 65.62 378 GLN A C 1
ATOM 2944 O O . GLN A 1 378 ? -46.880 -53.596 10.879 1.00 65.62 378 GLN A O 1
ATOM 2949 N N . LEU A 1 379 ? -48.768 -54.783 10.581 1.00 58.84 379 LEU A N 1
ATOM 2950 C CA . LEU A 1 379 ? -49.372 -53.925 9.536 1.00 58.84 379 LEU A CA 1
ATOM 2951 C C . LEU A 1 379 ? -50.464 -52.977 10.081 1.00 58.84 379 LEU A C 1
ATOM 2953 O O . LEU A 1 379 ? -51.203 -52.365 9.322 1.00 58.84 379 LEU A O 1
ATOM 2957 N N . GLU A 1 380 ? -50.623 -52.889 11.405 1.00 69.25 380 GLU A N 1
ATOM 2958 C CA . GLU A 1 380 ? -51.663 -52.066 12.037 1.00 69.25 380 GLU A CA 1
ATOM 2959 C C . GLU A 1 380 ? -51.095 -50.710 12.493 1.00 69.25 380 GLU A C 1
ATOM 2961 O O . GLU A 1 380 ? -50.195 -50.670 13.339 1.00 69.25 380 GLU A O 1
ATOM 2966 N N . GLY A 1 381 ? -51.667 -49.609 11.987 1.00 71.31 381 GLY A N 1
ATOM 2967 C CA . GLY A 1 381 ? -51.328 -48.229 12.373 1.00 71.31 381 GLY A CA 1
ATOM 2968 C C . GLY A 1 381 ? -50.205 -47.568 11.559 1.00 71.31 381 GLY A C 1
ATOM 2969 O O . GLY A 1 381 ? -49.528 -46.674 12.084 1.00 71.31 381 GLY A O 1
ATOM 2970 N N . ASP A 1 382 ? -49.993 -48.027 10.324 1.00 83.81 382 ASP A N 1
ATOM 2971 C CA . ASP A 1 382 ? -49.086 -47.433 9.333 1.00 83.81 382 ASP A CA 1
ATOM 2972 C C . ASP A 1 382 ? -49.730 -46.217 8.646 1.00 83.81 382 ASP A C 1
ATOM 2974 O O . ASP A 1 382 ? -50.951 -46.121 8.540 1.00 83.81 382 ASP A O 1
ATOM 2978 N N . VAL A 1 383 ? -48.915 -45.275 8.170 1.00 88.06 383 VAL A N 1
ATOM 2979 C CA . VAL A 1 383 ? -49.396 -44.071 7.476 1.00 88.06 383 VAL A CA 1
ATOM 2980 C C . VAL A 1 383 ? -49.541 -44.335 5.977 1.00 88.06 383 VAL A C 1
ATOM 2982 O O . VAL A 1 383 ? -48.557 -44.656 5.322 1.00 88.06 383 VAL A O 1
ATOM 2985 N N . ASN A 1 384 ? -50.731 -44.094 5.418 1.00 89.69 384 ASN A N 1
ATOM 2986 C CA . ASN A 1 384 ? -50.914 -43.873 3.979 1.00 89.69 384 ASN A CA 1
ATOM 2987 C C . ASN A 1 384 ? -50.878 -42.357 3.702 1.00 89.69 384 ASN A C 1
ATOM 2989 O O . ASN A 1 384 ? -51.817 -41.626 4.041 1.00 89.69 384 ASN A O 1
ATOM 2993 N N . GLY A 1 385 ? -49.784 -41.853 3.126 1.00 91.88 385 GLY A N 1
ATOM 2994 C CA . GLY A 1 385 ? -49.580 -40.414 2.968 1.00 91.88 385 GLY A CA 1
ATOM 2995 C C . GLY A 1 385 ? -48.149 -39.983 2.651 1.00 91.88 385 GLY A C 1
ATOM 2996 O O . GLY A 1 385 ? -47.284 -40.794 2.341 1.00 91.88 385 GLY A O 1
ATOM 2997 N N . THR A 1 386 ? -47.890 -38.683 2.772 1.00 93.44 386 THR A N 1
ATOM 2998 C CA . THR A 1 386 ? -46.547 -38.092 2.664 1.00 93.44 386 THR A CA 1
ATOM 2999 C C . THR A 1 386 ? -46.158 -37.447 3.991 1.00 93.44 386 THR A C 1
ATOM 3001 O O . THR A 1 386 ? -46.953 -36.713 4.581 1.00 93.44 386 THR A O 1
ATOM 3004 N N . ILE A 1 387 ? -44.930 -37.680 4.452 1.00 94.00 387 ILE A N 1
ATOM 3005 C CA . ILE A 1 387 ? -44.346 -37.054 5.647 1.00 94.00 387 ILE A CA 1
ATOM 3006 C C . ILE A 1 387 ? -43.150 -36.194 5.223 1.00 94.00 387 ILE A C 1
ATOM 3008 O O . ILE A 1 387 ? -42.380 -36.579 4.339 1.00 94.00 387 ILE A O 1
ATOM 3012 N N . ASP A 1 388 ? -43.006 -35.028 5.849 1.00 90.50 388 ASP A N 1
ATOM 3013 C CA . ASP A 1 388 ? -41.955 -34.050 5.567 1.00 90.50 388 ASP A CA 1
ATOM 3014 C C . ASP A 1 388 ? -41.509 -33.316 6.852 1.00 90.50 388 ASP A C 1
ATOM 3016 O O . ASP A 1 388 ? -42.244 -33.284 7.844 1.00 90.50 388 ASP A O 1
ATOM 3020 N N . ASP A 1 389 ? -40.304 -32.738 6.843 1.00 86.12 389 ASP A N 1
ATOM 3021 C CA . ASP A 1 389 ? -39.767 -31.851 7.895 1.00 86.12 389 ASP A CA 1
ATOM 3022 C C . ASP A 1 389 ? -39.932 -32.365 9.349 1.00 86.12 389 ASP A C 1
ATOM 3024 O O . ASP A 1 389 ? -40.407 -31.671 10.257 1.00 86.12 389 ASP A O 1
ATOM 3028 N N . VAL A 1 390 ? -39.522 -33.614 9.597 1.00 89.12 390 VAL A N 1
ATOM 3029 C CA . VAL A 1 390 ? -39.507 -34.195 10.951 1.00 89.12 390 VAL A CA 1
ATOM 3030 C C . VAL A 1 390 ? -38.375 -33.577 11.779 1.00 89.12 390 VAL A C 1
ATOM 3032 O O . VAL A 1 390 ? -37.197 -33.837 11.539 1.00 89.12 390 VAL A O 1
ATOM 3035 N N . MET A 1 391 ? -38.730 -32.806 12.808 1.00 87.38 391 MET A N 1
ATOM 3036 C CA . MET A 1 391 ? -37.798 -32.169 13.744 1.00 87.38 391 MET A CA 1
ATOM 3037 C C . MET A 1 391 ? -38.099 -32.586 15.187 1.00 87.38 391 MET A C 1
ATOM 3039 O O . MET A 1 391 ? -39.250 -32.561 15.628 1.00 87.38 391 MET A O 1
ATOM 3043 N N . ILE A 1 392 ? -37.060 -32.931 15.951 1.00 86.19 392 ILE A N 1
ATOM 3044 C CA . ILE A 1 392 ? -37.169 -33.316 17.365 1.00 86.19 392 ILE A CA 1
ATOM 3045 C C . ILE A 1 392 ? -36.230 -32.439 18.194 1.00 86.19 392 ILE A C 1
ATOM 3047 O O . ILE A 1 392 ? -35.028 -32.393 17.947 1.00 86.19 392 ILE A O 1
ATOM 3051 N N . PHE A 1 393 ? -36.784 -31.769 19.201 1.00 84.12 393 PHE A N 1
ATOM 3052 C CA . PHE A 1 393 ? -36.066 -30.891 20.120 1.00 84.12 393 PHE A CA 1
ATOM 3053 C C . PHE A 1 393 ? -36.044 -31.508 21.520 1.00 84.12 393 PHE A C 1
ATOM 3055 O O . PHE A 1 393 ? -37.092 -31.880 22.049 1.00 84.12 393 PHE A O 1
ATOM 3062 N N . ASN A 1 394 ? -34.880 -31.518 22.170 1.00 81.00 394 ASN A N 1
ATOM 3063 C CA . ASN A 1 394 ? -34.681 -31.919 23.574 1.00 81.00 394 ASN A CA 1
ATOM 3064 C C . ASN A 1 394 ? -35.167 -30.860 24.595 1.00 81.00 394 ASN A C 1
ATOM 3066 O O . ASN A 1 394 ? -34.663 -30.768 25.714 1.00 81.00 394 ASN A O 1
ATOM 3070 N N . ARG A 1 395 ? -36.132 -30.023 24.194 1.00 85.12 395 ARG A N 1
ATOM 3071 C CA . ARG A 1 395 ? -36.776 -29.006 25.028 1.00 85.12 395 ARG A CA 1
ATOM 3072 C C . ARG A 1 395 ? -38.228 -28.799 24.611 1.00 85.12 395 ARG A C 1
ATOM 3074 O O . ARG A 1 395 ? -38.605 -29.067 23.470 1.00 85.12 395 ARG A O 1
ATOM 3081 N N . SER A 1 396 ? -39.030 -28.244 25.515 1.00 88.06 396 SER A N 1
ATOM 3082 C CA . SER A 1 396 ? -40.338 -27.689 25.162 1.00 88.06 396 SER A CA 1
ATOM 3083 C C . SER A 1 396 ? -40.125 -26.384 24.397 1.00 88.06 396 SER A C 1
ATOM 3085 O O . SER A 1 396 ? -39.490 -25.465 24.915 1.00 88.06 396 SER A O 1
ATOM 3087 N N . LEU A 1 397 ? -40.666 -26.285 23.187 1.00 88.25 397 LEU A N 1
ATOM 3088 C CA . LEU A 1 397 ? -40.783 -25.014 22.481 1.00 88.25 397 LEU A CA 1
ATOM 3089 C C . LEU A 1 397 ? -41.933 -24.190 23.075 1.00 88.25 397 LEU A C 1
ATOM 3091 O O . LEU A 1 397 ? -42.917 -24.732 23.589 1.00 88.25 397 LEU A O 1
ATOM 3095 N N . SER A 1 398 ? -41.803 -22.870 23.004 1.00 85.69 398 SER A N 1
ATOM 3096 C CA . SER A 1 398 ? -42.880 -21.925 23.300 1.00 85.69 398 SER A CA 1
ATOM 3097 C C . SER A 1 398 ? -43.884 -21.838 22.145 1.00 85.69 398 SER A C 1
ATOM 3099 O O . SER A 1 398 ? -43.556 -22.129 20.995 1.00 85.69 398 SER A O 1
ATOM 3101 N N . ALA A 1 399 ? -45.106 -21.374 22.428 1.00 84.19 399 ALA A N 1
ATOM 3102 C CA . ALA A 1 399 ? -46.135 -21.183 21.402 1.00 84.19 399 ALA A CA 1
ATOM 3103 C C . ALA A 1 399 ? -45.658 -20.282 20.243 1.00 84.19 399 ALA A C 1
ATOM 3105 O O . ALA A 1 399 ? -45.964 -20.561 19.089 1.00 84.19 399 ALA A O 1
ATOM 3106 N N . THR A 1 400 ? -44.854 -19.253 20.534 1.00 74.12 400 THR A N 1
ATOM 3107 C CA . THR A 1 400 ? -44.285 -18.349 19.522 1.00 74.12 400 THR A CA 1
ATOM 3108 C C . THR A 1 400 ? -43.223 -19.025 18.655 1.00 74.12 400 THR A C 1
ATOM 3110 O O . THR A 1 400 ? -43.168 -18.771 17.458 1.00 74.12 400 THR A O 1
ATOM 3113 N N . GLU A 1 401 ? -42.396 -19.912 19.215 1.00 78.44 401 GLU A N 1
ATOM 3114 C CA . GLU A 1 401 ? -41.433 -20.701 18.429 1.00 78.44 401 GLU A CA 1
ATOM 3115 C C . GLU A 1 401 ? -42.140 -21.727 17.538 1.00 78.44 401 GLU A C 1
ATOM 3117 O O . GLU A 1 401 ? -41.746 -21.922 16.395 1.00 78.44 401 GLU A O 1
ATOM 3122 N N . ILE A 1 402 ? -43.225 -22.336 18.021 1.00 86.25 402 ILE A N 1
ATOM 3123 C CA . ILE A 1 402 ? -44.055 -23.258 17.233 1.00 86.25 402 ILE A CA 1
ATOM 3124 C C . ILE A 1 402 ? -44.788 -22.507 16.112 1.00 86.25 402 ILE A C 1
ATOM 3126 O O . ILE A 1 402 ? -44.821 -22.968 14.972 1.00 86.25 402 ILE A O 1
ATOM 3130 N N . GLN A 1 403 ? -45.309 -21.312 16.403 1.00 77.94 403 GLN A N 1
ATOM 3131 C CA . GLN A 1 403 ? -45.877 -20.425 15.392 1.00 77.94 403 GLN A CA 1
ATOM 3132 C C . GLN A 1 403 ? -44.821 -19.971 14.374 1.00 77.94 403 GLN A C 1
ATOM 3134 O O . GLN A 1 403 ? -45.147 -19.858 13.197 1.00 77.94 403 GLN A O 1
ATOM 3139 N N . ALA A 1 404 ? -43.567 -19.761 14.790 1.00 68.25 404 ALA A N 1
ATOM 3140 C CA . ALA A 1 404 ? -42.456 -19.448 13.894 1.00 68.25 404 ALA A CA 1
ATOM 3141 C C . ALA A 1 404 ? -42.079 -20.637 12.995 1.00 68.25 404 ALA A C 1
ATOM 3143 O O . ALA A 1 404 ? -41.926 -20.437 11.796 1.00 68.25 404 ALA A O 1
ATOM 3144 N N . LEU A 1 405 ? -42.012 -21.869 13.521 1.00 77.94 405 LEU A N 1
ATOM 3145 C CA . LEU A 1 405 ? -41.799 -23.080 12.709 1.00 77.94 405 LEU A CA 1
ATOM 3146 C C . LEU A 1 405 ? -42.886 -23.244 11.636 1.00 77.94 405 LEU A C 1
ATOM 3148 O O . LEU A 1 405 ? -42.579 -23.540 10.486 1.00 77.94 405 LEU A O 1
ATOM 3152 N N . TYR A 1 406 ? -44.147 -22.981 11.987 1.00 81.25 406 TYR A N 1
ATOM 3153 C CA . TYR A 1 406 ? -45.249 -22.958 11.025 1.00 81.25 406 TYR A CA 1
ATOM 3154 C C . TYR A 1 406 ? -45.118 -21.799 10.012 1.00 81.25 406 TYR A C 1
ATOM 3156 O O . TYR A 1 406 ? -45.278 -21.994 8.805 1.00 81.25 406 TYR A O 1
ATOM 3164 N N . ALA A 1 407 ? -44.793 -20.590 10.482 1.00 66.31 407 ALA A N 1
ATOM 3165 C CA . ALA A 1 407 ? -44.688 -19.374 9.670 1.00 66.31 407 ALA A CA 1
ATOM 3166 C C . ALA A 1 407 ? -43.417 -19.287 8.804 1.00 66.31 407 ALA A C 1
ATOM 3168 O O . ALA A 1 407 ? -43.393 -18.478 7.876 1.00 66.31 407 ALA A O 1
ATOM 3169 N N . ASN A 1 408 ? -42.421 -20.153 9.032 1.00 62.56 408 ASN A N 1
ATOM 3170 C CA . ASN A 1 408 ? -41.247 -20.357 8.170 1.00 62.56 408 ASN A CA 1
ATOM 3171 C C . ASN A 1 408 ? -41.631 -20.813 6.741 1.00 62.56 408 ASN A C 1
ATOM 3173 O O . ASN A 1 408 ? -40.807 -20.818 5.838 1.00 62.56 408 ASN A O 1
ATOM 3177 N N . THR A 1 409 ? -42.909 -21.145 6.516 1.00 57.72 409 THR A N 1
ATOM 3178 C CA . THR A 1 409 ? -43.525 -21.354 5.192 1.00 57.72 409 THR A CA 1
ATOM 3179 C C . THR A 1 409 ? -43.936 -20.062 4.462 1.00 57.72 409 THR A C 1
ATOM 3181 O O . THR A 1 409 ? -44.477 -20.134 3.358 1.00 57.72 409 THR A O 1
ATOM 3184 N N . SER A 1 410 ? -43.753 -18.876 5.057 1.00 47.47 410 SER A N 1
ATOM 3185 C CA . SER A 1 410 ? -44.263 -17.604 4.526 1.00 47.47 410 SER A CA 1
ATOM 3186 C C . SER A 1 410 ? -43.163 -16.568 4.279 1.00 47.47 410 SER A C 1
ATOM 3188 O O . SER A 1 410 ? -42.227 -16.433 5.058 1.00 47.47 410 SER A O 1
ATOM 3190 N N . ILE A 1 411 ? -43.318 -15.780 3.208 1.00 44.19 411 ILE A N 1
ATOM 3191 C CA . ILE A 1 411 ? -42.355 -14.766 2.726 1.00 44.19 411 ILE A CA 1
ATOM 3192 C C . ILE A 1 411 ? -42.353 -13.493 3.612 1.00 44.19 411 ILE A C 1
ATOM 3194 O O . ILE A 1 411 ? -42.303 -12.367 3.117 1.00 44.19 411 ILE A O 1
ATOM 3198 N N . LYS A 1 412 ? -42.512 -13.638 4.931 1.00 43.06 412 LYS A N 1
ATOM 3199 C CA . LYS A 1 412 ? -42.579 -12.529 5.888 1.00 43.06 412 LYS A CA 1
ATOM 3200 C C . LYS A 1 412 ? -41.448 -12.627 6.898 1.00 43.06 412 LYS A C 1
ATOM 3202 O O . LYS A 1 412 ? -41.420 -13.534 7.723 1.00 43.06 412 LYS A O 1
ATOM 3207 N N . TYR A 1 413 ? -40.559 -11.640 6.834 1.00 41.66 413 TYR A N 1
ATOM 3208 C CA . TYR A 1 413 ? -39.472 -11.429 7.782 1.00 41.66 413 TYR A CA 1
ATOM 3209 C C . TYR A 1 413 ? -39.972 -11.482 9.229 1.00 41.66 413 TYR A C 1
ATOM 3211 O O . TYR A 1 413 ? -40.974 -10.852 9.577 1.00 41.66 413 TYR A O 1
ATOM 3219 N N . LEU A 1 414 ? -39.257 -12.229 10.069 1.00 47.12 414 LEU A N 1
ATOM 3220 C CA . LEU A 1 414 ? -39.575 -12.379 11.481 1.00 47.12 414 LEU A CA 1
ATOM 3221 C C . LEU A 1 414 ? -38.724 -11.396 12.291 1.00 47.12 414 LEU A C 1
ATOM 3223 O O . LEU A 1 414 ? -37.608 -11.705 12.702 1.00 47.12 414 LEU A O 1
ATOM 3227 N N . GLU A 1 415 ? -39.258 -10.197 12.519 1.00 49.62 415 GLU A N 1
ATOM 3228 C CA . GLU A 1 415 ? -38.679 -9.247 13.470 1.00 49.62 415 GLU A CA 1
ATOM 3229 C C . GLU A 1 415 ? -38.843 -9.792 14.897 1.00 49.62 415 GLU A C 1
ATOM 3231 O O . GLU A 1 415 ? -39.940 -9.801 15.459 1.00 49.62 415 GLU A O 1
ATOM 3236 N N . LYS A 1 416 ? -37.744 -10.261 15.500 1.00 54.12 416 LYS A N 1
ATOM 3237 C CA . LYS A 1 416 ? -37.697 -10.654 16.912 1.00 54.12 416 LYS A CA 1
ATOM 3238 C C . LYS A 1 416 ? -36.867 -9.647 17.698 1.00 54.12 416 LYS A C 1
ATOM 3240 O O . LYS A 1 416 ? -35.653 -9.583 17.543 1.00 54.12 416 LYS A O 1
ATOM 3245 N N . ASN A 1 417 ? -37.528 -8.890 18.569 1.00 54.00 417 ASN A N 1
ATOM 3246 C CA . ASN A 1 417 ? -36.859 -7.994 19.505 1.00 54.00 417 ASN A CA 1
ATOM 3247 C C . ASN A 1 417 ? -36.367 -8.792 20.729 1.00 54.00 417 ASN A C 1
ATOM 3249 O O . ASN A 1 417 ? -37.164 -9.465 21.388 1.00 54.00 417 ASN A O 1
ATOM 3253 N N . PHE A 1 418 ? -35.066 -8.739 21.015 1.00 66.12 418 PHE A N 1
ATOM 3254 C CA . PHE A 1 418 ? -34.449 -9.392 22.171 1.00 66.12 418 PHE A CA 1
ATOM 3255 C C . PHE A 1 418 ? -34.320 -8.382 23.317 1.00 66.12 418 PHE A C 1
ATOM 3257 O O . PHE A 1 418 ? -33.429 -7.539 23.322 1.00 66.12 418 PHE A O 1
ATOM 3264 N N . THR A 1 419 ? -35.215 -8.468 24.298 1.00 65.56 419 THR A N 1
ATOM 3265 C CA . THR A 1 419 ? -35.206 -7.609 25.493 1.00 65.56 419 THR A CA 1
ATOM 3266 C C . THR A 1 419 ? -34.691 -8.363 26.715 1.00 65.56 419 THR A C 1
ATOM 3268 O O . THR A 1 419 ? -34.940 -9.561 26.838 1.00 65.56 419 THR A O 1
ATOM 3271 N N . SER A 1 420 ? -34.076 -7.649 27.664 1.00 74.12 420 SER A N 1
ATOM 3272 C CA . SER A 1 420 ? -33.645 -8.201 28.964 1.00 74.12 420 SER A CA 1
ATOM 3273 C C . SER A 1 420 ? -32.598 -9.320 28.870 1.00 74.12 420 SER A C 1
ATOM 3275 O O . SER A 1 420 ? -32.619 -10.267 29.655 1.00 74.12 420 SER A O 1
ATOM 3277 N N . LEU A 1 421 ? -31.673 -9.194 27.917 1.00 75.69 421 LEU A N 1
ATOM 3278 C CA . LEU A 1 421 ? -30.429 -9.960 27.910 1.00 75.69 421 LEU A CA 1
ATOM 3279 C C . LEU A 1 421 ? -29.590 -9.623 29.161 1.00 75.69 421 LEU A C 1
ATOM 3281 O O . LEU A 1 421 ? -29.671 -8.510 29.683 1.00 75.69 421 LEU A O 1
ATOM 3285 N N . ALA A 1 422 ? -28.829 -10.599 29.656 1.00 73.38 422 ALA A N 1
ATOM 3286 C CA . ALA A 1 422 ? -27.920 -10.424 30.792 1.00 73.38 422 ALA A CA 1
ATOM 3287 C C . ALA A 1 422 ? -26.626 -9.698 30.380 1.00 73.38 422 ALA A C 1
ATOM 3289 O O . ALA A 1 422 ? -26.371 -9.542 29.191 1.00 73.38 422 ALA A O 1
ATOM 3290 N N . GLU A 1 423 ? -25.805 -9.304 31.353 1.00 70.31 423 GLU A N 1
ATOM 3291 C CA . GLU A 1 423 ? -24.451 -8.779 31.116 1.00 70.31 423 GLU A CA 1
ATOM 3292 C C . GLU A 1 423 ? -23.612 -9.743 30.257 1.00 70.31 423 GLU A C 1
ATOM 3294 O O . GLU A 1 423 ? -23.700 -10.963 30.429 1.00 70.31 423 GLU A O 1
ATOM 3299 N N . GLY A 1 424 ? -22.766 -9.199 29.383 1.00 65.31 424 GLY A N 1
ATOM 3300 C CA . GLY A 1 424 ? -21.768 -9.944 28.619 1.00 65.31 424 GLY A CA 1
ATOM 3301 C C . GLY A 1 424 ? -22.187 -10.321 27.196 1.00 65.31 424 GLY A C 1
ATOM 3302 O O . GLY A 1 424 ? -23.106 -9.750 26.608 1.00 65.31 424 GLY A O 1
ATOM 3303 N N . ALA A 1 425 ? -21.445 -11.262 26.611 1.00 63.41 425 ALA A N 1
ATOM 3304 C CA . ALA A 1 425 ? -21.534 -11.636 25.204 1.00 63.41 425 ALA A CA 1
ATOM 3305 C C . ALA A 1 425 ? -22.697 -12.602 24.902 1.00 63.41 425 ALA A C 1
ATOM 3307 O O . ALA A 1 425 ? -22.774 -13.700 25.453 1.00 63.41 425 ALA A O 1
ATOM 3308 N N . HIS A 1 426 ? -23.551 -12.232 23.944 1.00 71.75 426 HIS A N 1
ATOM 3309 C CA . HIS A 1 426 ? -24.632 -13.065 23.408 1.00 71.75 426 HIS A CA 1
ATOM 3310 C C . HIS A 1 426 ? -24.345 -13.407 21.954 1.00 71.75 426 HIS A C 1
ATOM 3312 O O . HIS A 1 426 ? -24.165 -12.509 21.131 1.00 71.75 426 HIS A O 1
ATOM 3318 N N . THR A 1 427 ? -24.331 -14.693 21.610 1.00 69.75 427 THR A N 1
ATOM 3319 C CA . THR A 1 427 ? -24.107 -15.126 20.228 1.00 69.75 427 THR A CA 1
ATOM 3320 C C . THR A 1 427 ? -25.421 -15.384 19.492 1.00 69.75 427 THR A C 1
ATOM 3322 O O . THR A 1 427 ? -26.405 -15.869 20.054 1.00 69.75 427 THR A O 1
ATOM 3325 N N . MET A 1 428 ? -25.449 -15.052 18.204 1.00 72.62 428 MET A N 1
ATOM 3326 C CA . MET A 1 428 ? -26.598 -15.235 17.325 1.00 72.62 428 MET A CA 1
ATOM 3327 C C . MET A 1 428 ? -26.164 -15.769 15.962 1.00 72.62 428 MET A C 1
ATOM 3329 O O . MET A 1 428 ? -25.156 -15.353 15.397 1.00 72.62 428 MET A O 1
ATOM 3333 N N . LYS A 1 429 ? -26.952 -16.700 15.424 1.00 66.56 429 LYS A N 1
ATOM 3334 C CA . LYS A 1 429 ? -26.768 -17.269 14.089 1.00 66.56 429 LYS A CA 1
ATOM 3335 C C . LYS A 1 429 ? -28.135 -17.469 13.451 1.00 66.56 429 LYS A C 1
ATOM 3337 O O . LYS A 1 429 ? -28.987 -18.143 14.030 1.00 66.56 429 LYS A O 1
ATOM 3342 N N . ALA A 1 430 ? -28.352 -16.865 12.288 1.00 61.38 430 ALA A N 1
ATOM 3343 C CA . ALA A 1 430 ? -29.584 -17.018 11.530 1.00 61.38 430 ALA A CA 1
ATOM 3344 C C . ALA A 1 430 ? -29.441 -18.133 10.487 1.00 61.38 430 ALA A C 1
ATOM 3346 O O . ALA A 1 430 ? -28.360 -18.371 9.946 1.00 61.38 430 ALA A O 1
ATOM 3347 N N . TYR A 1 431 ? -30.555 -18.803 10.212 1.00 58.47 431 TYR A N 1
ATOM 3348 C CA . TYR A 1 431 ? -30.686 -19.874 9.230 1.00 58.47 431 TYR A CA 1
ATOM 3349 C C . TYR A 1 431 ? -31.779 -19.454 8.248 1.00 58.47 431 TYR A C 1
ATOM 3351 O O . TYR A 1 431 ? -32.802 -18.914 8.669 1.00 58.47 431 TYR A O 1
ATOM 3359 N N . VAL A 1 432 ? -31.561 -19.682 6.957 1.00 56.38 432 VAL A N 1
ATOM 3360 C CA . VAL A 1 432 ? -32.513 -19.364 5.889 1.00 56.38 432 VAL A CA 1
ATOM 3361 C C . VAL A 1 432 ? -32.620 -20.587 4.992 1.00 56.38 432 VAL A C 1
ATOM 3363 O O . VAL A 1 432 ? -31.597 -21.109 4.556 1.00 56.38 432 VAL A O 1
ATOM 3366 N N . GLN A 1 433 ? -33.840 -21.048 4.729 1.00 55.34 433 GLN A N 1
ATOM 3367 C CA . GLN A 1 433 ? -34.104 -22.198 3.868 1.00 55.34 433 GLN A CA 1
ATOM 3368 C C . GLN A 1 433 ? -34.831 -21.740 2.601 1.00 55.34 433 GLN A C 1
ATOM 3370 O O . GLN A 1 433 ? -35.736 -20.908 2.679 1.00 55.34 433 GLN A O 1
ATOM 3375 N N . ASP A 1 434 ? -34.423 -22.247 1.438 1.00 51.44 434 ASP A N 1
ATOM 3376 C CA . ASP A 1 434 ? -35.109 -21.976 0.173 1.00 51.44 434 ASP A CA 1
ATOM 3377 C C . ASP A 1 434 ? -36.268 -22.959 -0.097 1.00 51.44 434 ASP A C 1
ATOM 3379 O O . ASP A 1 434 ? -36.471 -23.946 0.609 1.00 51.44 434 ASP A O 1
ATOM 3383 N N . LEU A 1 435 ? -37.041 -22.693 -1.156 1.00 50.19 435 LEU A N 1
ATOM 3384 C CA . LEU A 1 435 ? -38.179 -23.530 -1.571 1.00 50.19 435 LEU A CA 1
ATOM 3385 C C . LEU A 1 435 ? -37.785 -24.939 -2.059 1.00 50.19 435 LEU A C 1
ATOM 3387 O O . LEU A 1 435 ? -38.667 -25.779 -2.238 1.00 50.19 435 LEU A O 1
ATOM 3391 N N . ALA A 1 436 ? -36.498 -25.196 -2.306 1.00 49.78 436 ALA A N 1
ATOM 3392 C CA . ALA A 1 436 ? -35.967 -26.509 -2.666 1.00 49.78 436 ALA A CA 1
ATOM 3393 C C . ALA A 1 436 ? -35.433 -27.283 -1.443 1.00 49.78 436 ALA A C 1
ATOM 3395 O O . ALA A 1 436 ? -35.004 -28.428 -1.590 1.00 49.78 436 ALA A O 1
ATOM 3396 N N . GLY A 1 437 ? -35.486 -26.681 -0.249 1.00 47.34 437 GLY A N 1
ATOM 3397 C CA . GLY A 1 437 ? -35.043 -27.263 1.013 1.00 47.34 437 GLY A CA 1
ATOM 3398 C C . GLY A 1 437 ? -33.585 -26.963 1.375 1.00 47.34 437 GLY A C 1
ATOM 3399 O O . GLY A 1 437 ? -33.138 -27.412 2.432 1.00 47.34 437 GLY A O 1
ATOM 3400 N N . ASN A 1 438 ? -32.843 -26.198 0.564 1.00 50.72 438 ASN A N 1
ATOM 3401 C CA . ASN A 1 438 ? -31.442 -25.870 0.845 1.00 50.72 438 ASN A CA 1
ATOM 3402 C C . ASN A 1 438 ? -31.356 -24.874 2.005 1.00 50.72 438 ASN A C 1
ATOM 3404 O O . ASN A 1 438 ? -31.984 -23.817 1.957 1.00 50.72 438 ASN A O 1
ATOM 3408 N N . VAL A 1 439 ? -30.547 -25.177 3.023 1.00 47.78 439 VAL A N 1
ATOM 3409 C CA . VAL A 1 439 ? -30.329 -24.297 4.181 1.00 47.78 439 VAL A CA 1
ATOM 3410 C C . VAL A 1 439 ? -28.997 -23.564 4.042 1.00 47.78 439 VAL A C 1
ATOM 3412 O O . VAL A 1 439 ? -27.944 -24.193 3.968 1.00 47.78 439 VAL A O 1
ATOM 3415 N N . ASN A 1 440 ? -29.039 -22.235 4.086 1.00 54.22 440 ASN A N 1
ATOM 3416 C CA . ASN A 1 440 ? -27.874 -21.375 4.269 1.00 54.22 440 ASN A CA 1
ATOM 3417 C C . ASN A 1 440 ? -27.901 -20.744 5.675 1.00 54.22 440 ASN A C 1
ATOM 3419 O O . ASN A 1 440 ? -28.950 -20.675 6.322 1.00 54.22 440 ASN A O 1
ATOM 3423 N N . THR A 1 441 ? -26.755 -20.286 6.177 1.00 63.59 441 THR A N 1
ATOM 3424 C CA . THR A 1 441 ? -26.628 -19.727 7.530 1.00 63.59 441 THR A CA 1
ATOM 3425 C C . THR A 1 441 ? -25.759 -18.483 7.533 1.00 63.59 441 THR A C 1
ATOM 3427 O O . THR A 1 441 ? -24.753 -18.453 6.829 1.00 63.59 441 THR A O 1
ATOM 3430 N N . THR A 1 442 ? -26.062 -17.506 8.386 1.00 61.31 442 THR A N 1
ATOM 3431 C CA . THR A 1 442 ? -25.093 -16.442 8.683 1.00 61.31 442 THR A CA 1
ATOM 3432 C C . THR A 1 442 ? -23.879 -17.016 9.413 1.00 61.31 442 THR A C 1
ATOM 3434 O O . THR A 1 442 ? -23.922 -18.114 9.982 1.00 61.31 442 THR A O 1
ATOM 3437 N N . GLU A 1 443 ? -22.807 -16.236 9.482 1.00 60.81 443 GLU A N 1
ATOM 3438 C CA . GLU A 1 443 ? -21.786 -16.436 10.510 1.00 60.81 443 GLU A CA 1
ATOM 3439 C C . GLU A 1 443 ? -22.392 -16.365 11.928 1.00 60.81 443 GLU A C 1
ATOM 3441 O O . GLU A 1 443 ? -23.534 -15.923 12.127 1.00 60.81 443 GLU A O 1
ATOM 3446 N N . LEU A 1 444 ? -21.624 -16.821 12.918 1.00 61.69 444 LEU A N 1
ATOM 3447 C CA . LEU A 1 444 ? -21.940 -16.590 14.322 1.00 61.69 444 LEU A CA 1
ATOM 3448 C C . LEU A 1 444 ? -21.548 -15.147 14.657 1.00 61.69 444 LEU A C 1
ATOM 3450 O O . LEU A 1 444 ? -20.377 -14.798 14.566 1.00 61.69 444 LEU A O 1
ATOM 3454 N N . ARG A 1 445 ? -22.518 -14.312 15.029 1.00 58.22 445 ARG A N 1
ATOM 3455 C CA . ARG A 1 445 ? -22.284 -12.921 15.437 1.00 58.22 445 ARG A CA 1
ATOM 3456 C C . ARG A 1 445 ? -22.402 -12.793 16.945 1.00 58.22 445 ARG A C 1
ATOM 3458 O O . ARG A 1 445 ? -23.291 -13.404 17.534 1.00 58.22 445 ARG A O 1
ATOM 3465 N N . THR A 1 446 ? -21.553 -11.973 17.549 1.00 62.12 446 THR A N 1
ATOM 3466 C CA . THR A 1 446 ? -21.575 -11.685 18.987 1.00 62.12 446 THR A CA 1
ATOM 3467 C C . THR A 1 446 ? -22.098 -10.272 19.221 1.00 62.12 446 THR A C 1
ATOM 3469 O O . THR A 1 446 ? -21.714 -9.342 18.519 1.00 62.12 446 THR A O 1
ATOM 3472 N N . VAL A 1 447 ? -22.981 -10.109 20.204 1.00 66.88 447 VAL A N 1
ATOM 3473 C CA . VAL A 1 447 ? -23.463 -8.815 20.697 1.00 66.88 447 VAL A CA 1
ATOM 3474 C C . VAL A 1 447 ? -23.226 -8.775 22.199 1.00 66.88 447 VAL A C 1
ATOM 3476 O O . VAL A 1 447 ? -23.789 -9.587 22.933 1.00 66.88 447 VAL A O 1
ATOM 3479 N N . ALA A 1 448 ? -22.388 -7.848 22.655 1.00 65.88 448 ALA A N 1
ATOM 3480 C CA . ALA A 1 448 ? -22.206 -7.588 24.076 1.00 65.88 448 ALA A CA 1
ATOM 3481 C C . ALA A 1 448 ? -23.359 -6.730 24.615 1.00 65.88 448 ALA A C 1
ATOM 3483 O O . ALA A 1 448 ? -23.833 -5.806 23.952 1.00 65.88 448 ALA A O 1
ATOM 3484 N N . VAL A 1 449 ? -23.810 -7.044 25.825 1.00 67.69 449 VAL A N 1
ATOM 3485 C CA . VAL A 1 449 ? -24.758 -6.240 26.598 1.00 67.69 449 VAL A CA 1
ATOM 3486 C C . VAL A 1 449 ? -24.022 -5.767 27.839 1.00 67.69 449 VAL A C 1
ATOM 3488 O O . VAL A 1 449 ? -23.592 -6.592 28.638 1.00 67.69 449 VAL A O 1
ATOM 3491 N N . ASP A 1 450 ? -23.862 -4.452 27.950 1.00 65.69 450 ASP A N 1
ATOM 3492 C CA . ASP A 1 450 ? -22.999 -3.797 28.932 1.00 65.69 450 ASP A CA 1
ATOM 3493 C C . ASP A 1 450 ? -23.837 -2.916 29.875 1.00 65.69 450 ASP A C 1
ATOM 3495 O O . ASP A 1 450 ? -24.495 -1.961 29.445 1.00 65.69 450 ASP A O 1
ATOM 3499 N N . PHE A 1 451 ? -23.837 -3.256 31.165 1.00 66.56 451 PHE A N 1
ATOM 3500 C CA . PHE A 1 451 ? -24.435 -2.483 32.254 1.00 66.56 451 PHE A CA 1
ATOM 3501 C C . PHE A 1 451 ? -23.390 -1.721 33.091 1.00 66.56 451 PHE A C 1
ATOM 3503 O O . PHE A 1 451 ? -23.749 -1.159 34.136 1.00 66.56 451 PHE A O 1
ATOM 3510 N N . THR A 1 452 ? -22.116 -1.666 32.677 1.00 65.19 452 THR A N 1
ATOM 3511 C CA . THR A 1 452 ? -21.110 -0.824 33.340 1.00 65.19 452 THR A CA 1
ATOM 3512 C C . THR A 1 452 ? -21.596 0.635 33.367 1.00 65.19 452 THR A C 1
ATOM 3514 O O . THR A 1 452 ? -22.091 1.157 32.362 1.00 65.19 452 THR A O 1
ATOM 3517 N N . PRO A 1 453 ? -21.534 1.340 34.517 1.00 66.12 453 PRO A N 1
ATOM 3518 C CA . PRO A 1 453 ? -22.140 2.666 34.608 1.00 66.12 453 PRO A CA 1
ATOM 3519 C C . PRO A 1 453 ? -21.387 3.696 33.756 1.00 66.12 453 PRO A C 1
ATOM 3521 O O . PRO A 1 453 ? -20.352 4.207 34.182 1.00 66.12 453 PRO A O 1
ATOM 3524 N N . MET A 1 454 ? -21.917 4.042 32.581 1.00 85.19 454 MET A N 1
ATOM 3525 C CA . MET A 1 454 ? -21.299 5.017 31.670 1.00 85.19 454 MET A CA 1
ATOM 3526 C C . MET A 1 454 ? -20.890 6.313 32.392 1.00 85.19 454 MET A C 1
ATOM 3528 O O . MET A 1 454 ? -21.695 6.943 33.091 1.00 85.19 454 MET A O 1
ATOM 3532 N N . ASN A 1 455 ? -19.630 6.718 32.217 1.00 92.31 455 ASN A N 1
ATOM 3533 C CA . ASN A 1 455 ? -19.120 7.997 32.692 1.00 92.31 455 ASN A CA 1
ATOM 3534 C C . ASN A 1 455 ? -19.049 8.973 31.512 1.00 92.31 455 ASN A C 1
ATOM 3536 O O . ASN A 1 455 ? -18.206 8.844 30.622 1.00 92.31 455 ASN A O 1
ATOM 3540 N N . ASN A 1 456 ? -19.969 9.937 31.492 1.00 95.00 456 ASN A N 1
ATOM 3541 C CA . ASN A 1 456 ? -20.180 10.806 30.340 1.00 95.00 456 ASN A CA 1
ATOM 3542 C C . ASN A 1 456 ? -19.452 12.133 30.536 1.00 95.00 456 ASN A C 1
ATOM 3544 O O . ASN A 1 456 ? -19.594 12.766 31.588 1.00 95.00 456 ASN A O 1
ATOM 3548 N N . TRP A 1 457 ? -18.758 12.598 29.502 1.00 96.19 457 TRP A N 1
ATOM 3549 C CA . TRP A 1 457 ? -18.213 13.949 29.461 1.00 96.19 457 TRP A CA 1
ATOM 3550 C C . TRP A 1 457 ? -19.354 14.967 29.328 1.00 96.19 457 TRP A C 1
ATOM 3552 O O . TRP A 1 457 ? -20.109 14.946 28.357 1.00 96.19 457 TRP A O 1
ATOM 3562 N N . ASN A 1 458 ? -19.500 15.852 30.316 1.00 94.56 458 ASN A N 1
ATOM 3563 C CA . ASN A 1 458 ? -20.626 16.789 30.436 1.00 94.56 458 ASN A CA 1
ATOM 3564 C C . ASN A 1 458 ? -20.213 18.274 30.363 1.00 94.56 458 ASN A C 1
ATOM 3566 O O . ASN A 1 458 ? -21.058 19.164 30.469 1.00 94.56 458 ASN A O 1
ATOM 3570 N N . CYS A 1 459 ? -18.920 18.564 30.188 1.00 93.75 459 CYS A N 1
ATOM 3571 C CA . CYS A 1 459 ? -18.417 19.935 30.171 1.00 93.75 459 CYS A CA 1
ATOM 3572 C C . CYS A 1 459 ? -18.784 20.676 28.874 1.00 93.75 459 CYS A C 1
ATOM 3574 O O . CYS A 1 459 ? -18.663 20.148 27.769 1.00 93.75 459 CYS A O 1
ATOM 3576 N N . THR A 1 460 ? -19.188 21.944 29.003 1.00 93.25 460 THR A N 1
ATOM 3577 C CA . THR A 1 460 ? -19.636 22.804 27.890 1.00 93.25 460 THR A CA 1
ATOM 3578 C C . THR A 1 460 ? -18.803 24.082 27.758 1.00 93.25 460 THR A C 1
ATOM 3580 O O . THR A 1 460 ? -18.276 24.589 28.750 1.00 93.25 460 THR A O 1
ATOM 3583 N N . GLY A 1 461 ? -18.764 24.660 26.555 1.00 90.94 461 GLY A N 1
ATOM 3584 C CA . GLY A 1 461 ? -18.052 25.906 26.245 1.00 90.94 461 GLY A CA 1
ATOM 3585 C C . GLY A 1 461 ? -16.820 25.679 25.366 1.00 90.94 461 GLY A C 1
ATOM 3586 O O . GLY A 1 461 ? -16.542 24.561 24.956 1.00 90.94 461 GLY A O 1
ATOM 3587 N N . THR A 1 462 ? -16.084 26.747 25.053 1.00 89.88 462 THR A N 1
ATOM 3588 C CA . THR A 1 462 ? -14.936 26.706 24.121 1.00 89.88 462 THR A CA 1
ATOM 3589 C C . THR A 1 462 ? -13.574 26.554 24.801 1.00 89.88 462 THR A C 1
ATOM 3591 O O . THR A 1 462 ? -12.575 26.323 24.128 1.00 89.88 462 THR A O 1
ATOM 3594 N N . ALA A 1 463 ? -13.507 26.700 26.126 1.00 92.06 463 ALA A N 1
ATOM 3595 C CA . ALA A 1 463 ? -12.266 26.547 26.877 1.00 92.06 463 ALA A CA 1
ATOM 3596 C C . ALA A 1 463 ? -11.960 25.063 27.114 1.00 92.06 4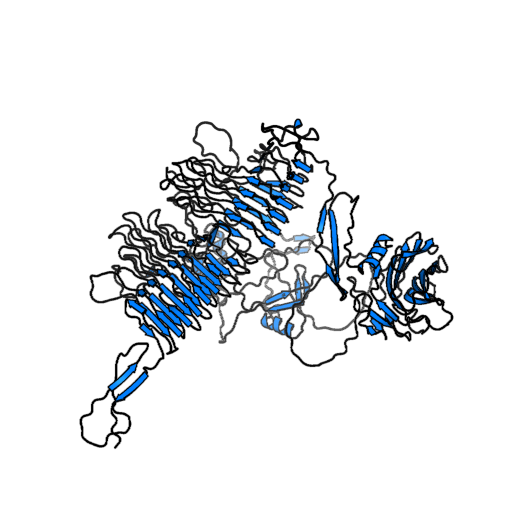63 ALA A C 1
ATOM 3598 O O . ALA A 1 463 ? -12.786 24.363 27.703 1.00 92.06 463 ALA A O 1
ATOM 3599 N N . ILE A 1 464 ? -10.759 24.635 26.718 1.00 92.50 464 ILE A N 1
ATOM 3600 C CA . ILE A 1 464 ? -10.231 23.285 26.949 1.00 92.50 464 ILE A CA 1
ATOM 3601 C C . ILE A 1 464 ? -10.287 22.939 28.450 1.00 92.50 464 ILE A C 1
ATOM 3603 O O . ILE A 1 464 ? -10.058 23.805 29.304 1.00 92.50 464 ILE A O 1
ATOM 3607 N N . LYS A 1 465 ? -10.623 21.685 28.770 1.00 95.38 465 LYS A N 1
ATOM 3608 C CA . LYS A 1 465 ? -10.663 21.123 30.128 1.00 95.38 465 LYS A CA 1
ATOM 3609 C C . LYS A 1 465 ? -9.818 19.859 30.194 1.00 95.38 465 LYS A C 1
ATOM 3611 O O . LYS A 1 465 ? -9.902 19.026 29.300 1.00 95.38 465 LYS A O 1
ATOM 3616 N N . ASP A 1 466 ? -9.062 19.690 31.268 1.00 93.81 466 ASP A N 1
ATOM 3617 C CA . ASP A 1 466 ? -8.279 18.474 31.475 1.00 93.81 466 ASP A CA 1
ATOM 3618 C C . ASP A 1 466 ? -9.175 17.287 31.855 1.00 93.81 466 ASP A C 1
ATOM 3620 O O . ASP A 1 466 ? -10.147 17.439 32.600 1.00 93.81 466 ASP A O 1
ATOM 3624 N N . TRP A 1 467 ? -8.817 16.094 31.378 1.00 94.19 467 TRP A N 1
ATOM 3625 C CA . TRP A 1 467 ? -9.466 14.814 31.686 1.00 94.19 467 TRP A CA 1
ATOM 3626 C C . TRP A 1 467 ? -9.629 14.567 33.192 1.00 94.19 467 TRP A C 1
ATOM 3628 O O . TRP A 1 467 ? -10.629 14.013 33.644 1.00 94.19 467 TRP A O 1
ATOM 3638 N N . THR A 1 468 ? -8.665 15.025 33.990 1.00 94.00 468 THR A N 1
ATOM 3639 C CA . THR A 1 468 ? -8.650 14.885 35.453 1.00 94.00 468 THR A CA 1
ATOM 3640 C C . THR A 1 468 ? -9.663 15.778 36.177 1.00 94.00 468 THR A C 1
ATOM 3642 O O . THR A 1 468 ? -9.834 15.657 37.392 1.00 94.00 468 THR A O 1
ATOM 3645 N N . ASN A 1 469 ? -10.371 16.665 35.469 1.00 94.38 469 ASN A N 1
ATOM 3646 C CA . ASN A 1 469 ? -11.405 17.502 36.061 1.00 94.38 469 ASN A CA 1
ATOM 3647 C C . ASN A 1 469 ? -12.672 16.685 36.365 1.00 94.38 469 ASN A C 1
ATOM 3649 O O . ASN A 1 469 ? -13.551 16.521 35.520 1.00 94.38 469 ASN A O 1
ATOM 3653 N N . THR A 1 470 ? -12.803 16.246 37.617 1.00 94.38 470 THR A N 1
ATOM 3654 C CA . THR A 1 470 ? -13.959 15.498 38.140 1.00 94.38 470 THR A CA 1
ATOM 3655 C C . THR A 1 470 ? -15.314 16.156 37.875 1.00 94.38 470 THR A C 1
ATOM 3657 O O . THR A 1 470 ? -16.309 15.448 37.746 1.00 94.38 470 THR A O 1
ATOM 3660 N N . SER A 1 471 ? -15.379 17.489 37.760 1.00 94.19 471 SER A N 1
ATOM 3661 C CA . SER A 1 471 ? -16.633 18.201 37.470 1.00 94.19 471 SER A CA 1
ATOM 3662 C C . SER A 1 471 ? -17.104 18.082 36.016 1.00 94.19 471 SER A C 1
ATOM 3664 O O . SER A 1 471 ? -18.271 18.360 35.757 1.00 94.19 471 SER A O 1
ATOM 3666 N N . CYS A 1 472 ? -16.236 17.642 35.095 1.00 94.94 472 CYS A N 1
ATOM 3667 C CA . CYS A 1 472 ? -16.575 17.386 33.690 1.00 94.94 472 CYS A CA 1
ATOM 3668 C C . CYS A 1 472 ? -17.137 15.978 33.428 1.00 94.94 472 CYS A C 1
ATOM 3670 O O . CYS A 1 472 ? -17.414 15.639 32.278 1.00 94.94 472 CYS A O 1
ATOM 3672 N N . TRP A 1 473 ? -17.312 15.166 34.473 1.00 95.12 473 TRP A N 1
ATOM 3673 C CA . TRP A 1 473 ? -17.759 13.778 34.394 1.00 95.12 473 TRP A CA 1
ATOM 3674 C C . TRP A 1 473 ? -19.128 13.601 35.055 1.00 95.12 473 TRP A C 1
ATOM 3676 O O . TRP A 1 473 ? -19.362 14.102 36.158 1.00 95.12 473 TRP A O 1
ATOM 3686 N N . SER A 1 474 ? -20.046 12.868 34.416 1.00 93.50 474 SER A N 1
ATOM 3687 C CA . SER A 1 474 ? -21.417 12.662 34.915 1.00 93.50 474 SER A CA 1
ATOM 3688 C C . SER A 1 474 ? -21.473 11.998 36.292 1.00 93.50 474 SER A C 1
ATOM 3690 O O . SER A 1 474 ? -22.389 12.276 37.066 1.00 93.50 474 SER A O 1
ATOM 3692 N N . ARG A 1 475 ? -20.480 11.162 36.621 1.00 91.50 475 ARG A N 1
ATOM 3693 C CA . ARG A 1 475 ? -20.343 10.495 37.926 1.00 91.50 475 ARG A CA 1
ATOM 3694 C C . ARG A 1 475 ? -19.596 11.334 38.976 1.00 91.50 475 ARG A C 1
ATOM 3696 O O . ARG A 1 475 ? -19.443 10.878 40.105 1.00 91.50 475 ARG A O 1
ATOM 3703 N N . GLY A 1 476 ? -19.121 12.536 38.635 1.00 92.31 476 GLY A N 1
ATOM 3704 C CA . GLY A 1 476 ? -18.339 13.393 39.539 1.00 92.31 476 GLY A CA 1
ATOM 3705 C C . GLY A 1 476 ? -16.948 12.844 39.886 1.00 92.31 476 GLY A C 1
ATOM 3706 O O . GLY A 1 476 ? -16.340 13.282 40.862 1.00 92.31 476 GLY A O 1
ATOM 3707 N N . VAL A 1 477 ? -16.458 11.868 39.117 1.00 91.44 477 VAL A N 1
ATOM 3708 C CA . VAL A 1 477 ? -15.167 11.186 39.288 1.00 91.44 477 VAL A CA 1
ATOM 3709 C C . VAL A 1 477 ? -14.507 10.985 37.925 1.00 91.44 477 VAL A C 1
ATOM 3711 O O . VAL A 1 477 ? -15.202 10.793 36.927 1.00 91.44 477 VAL A O 1
ATOM 3714 N N . VAL A 1 478 ? -13.174 11.028 37.887 1.00 93.00 478 VAL A N 1
ATOM 3715 C CA . VAL A 1 478 ? -12.388 10.669 36.693 1.00 93.00 478 VAL A CA 1
ATOM 3716 C C . VAL A 1 478 ? -12.609 9.178 36.385 1.00 93.00 478 VAL A C 1
ATOM 3718 O O . VAL A 1 478 ? -12.685 8.405 37.344 1.00 93.00 478 VAL A O 1
ATOM 3721 N N . PRO A 1 479 ? -12.725 8.761 35.108 1.00 93.38 479 PRO A N 1
ATOM 3722 C CA . PRO A 1 479 ? -12.846 7.353 34.739 1.00 93.38 479 PRO A CA 1
ATOM 3723 C C . PRO A 1 479 ? -11.717 6.486 35.306 1.00 93.38 479 PRO A C 1
ATOM 3725 O O . PRO A 1 479 ? -10.549 6.884 35.291 1.00 93.38 479 PRO A O 1
ATOM 3728 N N . VAL A 1 480 ? -12.077 5.300 35.793 1.00 89.81 480 VAL A N 1
ATOM 3729 C CA . VAL A 1 480 ? -11.159 4.290 36.343 1.00 89.81 480 VAL A CA 1
ATOM 3730 C C . VAL A 1 480 ? -11.238 2.975 35.561 1.00 89.81 480 VAL A C 1
ATOM 3732 O O . VAL A 1 480 ? -12.035 2.848 34.637 1.00 89.81 480 VAL A O 1
ATOM 3735 N N . LEU A 1 481 ? -10.382 2.008 35.913 1.00 88.31 481 LEU A N 1
ATOM 3736 C CA . LEU A 1 481 ? -10.334 0.666 35.320 1.00 88.31 481 LEU A CA 1
ATOM 3737 C C . LEU A 1 481 ? -11.748 0.076 35.156 1.00 88.31 481 LEU A C 1
ATOM 3739 O O . LEU A 1 481 ? -12.536 0.122 36.103 1.00 88.31 481 LEU A O 1
ATOM 3743 N N . ASN A 1 482 ? -12.046 -0.491 33.984 1.00 87.75 482 ASN A N 1
ATOM 3744 C CA . ASN A 1 482 ? -13.356 -1.031 33.602 1.00 87.75 482 ASN A CA 1
ATOM 3745 C C . ASN A 1 482 ? -14.538 -0.026 33.567 1.00 87.75 482 ASN A C 1
ATOM 3747 O O . ASN A 1 482 ? -15.684 -0.456 33.442 1.00 87.75 482 ASN A O 1
ATOM 3751 N N . ASP A 1 483 ? -14.327 1.295 33.638 1.00 91.56 483 ASP A N 1
ATOM 3752 C CA . ASP A 1 483 ? -15.391 2.253 33.295 1.00 91.56 483 ASP A CA 1
ATOM 3753 C C . ASP A 1 483 ? -15.593 2.309 31.765 1.00 91.56 483 ASP A C 1
ATOM 3755 O O . ASP A 1 483 ? -14.628 2.332 30.998 1.00 91.56 483 ASP A O 1
ATOM 3759 N N . SER A 1 484 ? -16.849 2.398 31.318 1.00 93.00 484 SER A N 1
ATOM 3760 C CA . SER A 1 484 ? -17.207 2.795 29.947 1.00 93.00 484 SER A CA 1
ATOM 3761 C C . SER A 1 484 ? -17.270 4.325 29.846 1.00 93.00 484 SER A C 1
ATOM 3763 O O . SER A 1 484 ? -18.019 4.975 30.583 1.00 93.00 484 SER A O 1
ATOM 3765 N N . VAL A 1 485 ? -16.481 4.918 28.944 1.00 95.25 485 VAL A N 1
ATOM 3766 C CA . VAL A 1 485 ? -16.370 6.378 28.755 1.00 95.25 485 VAL A CA 1
ATOM 3767 C C . VAL A 1 485 ? -17.163 6.830 27.535 1.00 95.25 485 VAL A C 1
ATOM 3769 O O . VAL A 1 485 ? -17.004 6.265 26.455 1.00 95.25 485 VAL A O 1
ATOM 3772 N N . VAL A 1 486 ? -17.968 7.890 27.682 1.00 95.81 486 VAL A N 1
ATOM 3773 C CA . VAL A 1 486 ? -18.783 8.433 26.580 1.00 95.81 486 VAL A CA 1
ATOM 3774 C C . VAL A 1 486 ? -18.631 9.951 26.428 1.00 95.81 486 VAL A C 1
ATOM 3776 O O . VAL A 1 486 ? -18.945 10.726 27.331 1.00 95.81 486 VAL A O 1
ATOM 3779 N N . PHE A 1 487 ? -18.230 10.395 25.240 1.00 97.06 487 PHE A N 1
ATOM 3780 C CA . PHE A 1 487 ? -18.342 11.776 24.773 1.00 97.06 487 PHE A CA 1
ATOM 3781 C C . PHE A 1 487 ? -19.559 11.887 23.856 1.00 97.06 487 PHE A C 1
ATOM 3783 O O . PHE A 1 487 ? -19.646 11.188 22.848 1.00 97.06 487 PHE A O 1
ATOM 3790 N N . ASN A 1 488 ? -20.508 12.763 24.185 1.00 93.00 488 ASN A N 1
ATOM 3791 C CA . ASN A 1 488 ? -21.742 12.917 23.413 1.00 93.00 488 ASN A CA 1
ATOM 3792 C C . ASN A 1 488 ? -22.194 14.376 23.300 1.00 93.00 488 ASN A C 1
ATOM 3794 O O . ASN A 1 488 ? -21.507 15.299 23.737 1.00 93.00 488 ASN A O 1
ATOM 3798 N N . ALA A 1 489 ? -23.371 14.595 22.711 1.00 91.75 489 ALA A N 1
ATOM 3799 C CA . ALA A 1 489 ? -23.914 15.931 22.466 1.00 91.75 489 ALA A CA 1
ATOM 3800 C C . ALA A 1 489 ? -24.166 16.775 23.737 1.00 91.75 489 ALA A C 1
ATOM 3802 O O . ALA A 1 489 ? -24.409 17.976 23.623 1.00 91.75 489 ALA A O 1
ATOM 3803 N N . THR A 1 490 ? -24.138 16.187 24.942 1.00 87.94 490 THR A N 1
ATOM 3804 C CA . THR A 1 490 ? -24.419 16.918 26.194 1.00 87.94 490 THR A CA 1
ATOM 3805 C C . THR A 1 490 ? -23.217 17.696 26.736 1.00 87.94 490 THR A C 1
ATOM 3807 O O . THR A 1 490 ? -23.412 18.711 27.404 1.00 87.94 490 THR A O 1
ATOM 3810 N N . GLY A 1 491 ? -21.991 17.282 26.404 1.00 89.38 491 GLY A N 1
ATOM 3811 C CA . GLY A 1 491 ? -20.755 17.964 26.777 1.00 89.38 491 GLY A CA 1
ATOM 3812 C C . GLY A 1 491 ? -19.814 18.057 25.585 1.00 89.38 491 GLY A C 1
ATOM 3813 O O . GLY A 1 491 ? -19.166 17.081 25.237 1.00 89.38 491 GLY A O 1
ATOM 3814 N N . VAL A 1 492 ? -19.728 19.233 24.957 1.00 93.31 492 VAL A N 1
ATOM 3815 C CA . VAL A 1 492 ? -18.916 19.469 23.743 1.00 93.31 492 VAL A CA 1
ATOM 3816 C C . VAL A 1 492 ? -17.666 20.325 23.984 1.00 93.31 492 VAL A C 1
ATOM 3818 O O . VAL A 1 492 ? -17.010 20.736 23.030 1.00 93.31 492 VAL A O 1
ATOM 3821 N N . ALA A 1 493 ? -17.323 20.623 25.243 1.00 95.06 493 ALA A N 1
ATOM 3822 C CA . ALA A 1 493 ? -16.070 21.313 25.543 1.00 95.06 493 ALA A CA 1
ATOM 3823 C C . ALA A 1 493 ? -14.865 20.449 25.142 1.00 95.06 493 ALA A C 1
ATOM 3825 O O . ALA A 1 493 ? -14.903 19.231 25.373 1.00 95.06 493 ALA A O 1
ATOM 3826 N N . PRO A 1 494 ? -13.789 21.053 24.604 1.00 96.12 494 PRO A N 1
ATOM 3827 C CA . PRO A 1 494 ? -12.581 20.311 24.293 1.00 96.12 494 PRO A CA 1
ATOM 3828 C C . PRO A 1 494 ? -11.969 19.653 25.533 1.00 96.12 494 PRO A C 1
ATOM 3830 O O . PRO A 1 494 ? -11.893 20.273 26.599 1.00 96.12 494 PRO A O 1
ATOM 3833 N N . CYS A 1 495 ? -11.513 18.414 25.382 1.00 96.00 495 CYS A N 1
ATOM 3834 C CA . CYS A 1 495 ? -10.868 17.629 26.428 1.00 96.00 495 CYS A CA 1
ATOM 3835 C C . CYS A 1 495 ? -9.356 17.540 26.173 1.00 96.00 495 CYS A C 1
ATOM 3837 O O . CYS A 1 495 ? -8.929 17.339 25.038 1.00 96.00 495 CYS A O 1
ATOM 3839 N N . ASN A 1 496 ? -8.547 17.687 27.218 1.00 94.56 496 ASN A N 1
ATOM 3840 C CA . ASN A 1 496 ? -7.094 17.547 27.177 1.00 94.56 496 ASN A CA 1
ATOM 3841 C C . ASN A 1 496 ? -6.659 16.343 28.012 1.00 94.56 496 ASN A C 1
ATOM 3843 O O . ASN A 1 496 ? -6.994 16.244 29.194 1.00 94.56 496 ASN A O 1
ATOM 3847 N N . ILE A 1 497 ? -5.913 15.436 27.391 1.00 91.94 497 ILE A N 1
ATOM 3848 C CA . ILE A 1 497 ? -5.520 14.151 27.950 1.00 91.94 497 ILE A CA 1
ATOM 3849 C C . ILE A 1 497 ? -3.993 14.045 27.885 1.00 91.94 497 ILE A C 1
ATOM 3851 O O . ILE A 1 497 ? -3.415 13.826 26.826 1.00 91.94 497 ILE A O 1
ATOM 3855 N N . THR A 1 498 ? -3.322 14.228 29.020 1.00 82.12 498 THR A N 1
ATOM 3856 C CA . THR A 1 498 ? -1.851 14.254 29.120 1.00 82.12 498 THR A CA 1
ATOM 3857 C C . THR A 1 498 ? -1.387 13.613 30.427 1.00 82.12 498 THR A C 1
ATOM 3859 O O . THR A 1 498 ? -2.214 13.331 31.295 1.00 82.12 498 THR A O 1
ATOM 3862 N N . ASN A 1 499 ? -0.076 13.415 30.607 1.00 73.19 499 ASN A N 1
ATOM 3863 C CA . ASN A 1 499 ? 0.529 13.057 31.899 1.00 73.19 499 ASN A CA 1
ATOM 3864 C C . ASN A 1 499 ? -0.153 11.860 32.595 1.00 73.19 499 ASN A C 1
ATOM 3866 O O . ASN A 1 499 ? -0.427 11.918 33.796 1.00 73.19 499 ASN A O 1
ATOM 3870 N N . ASN A 1 500 ? -0.439 10.785 31.854 1.00 78.94 500 ASN A N 1
ATOM 3871 C CA . ASN A 1 500 ? -1.049 9.557 32.388 1.00 78.94 500 ASN A CA 1
ATOM 3872 C C . ASN A 1 500 ? -2.456 9.749 32.974 1.00 78.94 500 ASN A C 1
ATOM 3874 O O . ASN A 1 500 ? -2.826 9.095 33.948 1.00 78.94 500 ASN A O 1
ATOM 3878 N N . SER A 1 501 ? -3.235 10.677 32.418 1.00 83.94 501 SER A N 1
ATOM 3879 C CA . SER A 1 501 ? -4.595 10.947 32.891 1.00 83.94 501 SER A CA 1
ATOM 3880 C C . SER A 1 501 ? -5.574 9.795 32.621 1.00 83.94 501 SER A C 1
ATOM 3882 O O . SER A 1 501 ? -6.542 9.655 33.368 1.00 83.94 501 SER A O 1
ATOM 3884 N N . VAL A 1 502 ? -5.343 8.974 31.586 1.00 88.81 502 VAL A N 1
ATOM 3885 C CA . VAL A 1 502 ? -6.193 7.810 31.257 1.00 88.81 502 VAL A CA 1
ATOM 3886 C C . VAL A 1 502 ? -5.624 6.551 31.891 1.00 88.81 502 VAL A C 1
ATOM 3888 O O . VAL A 1 502 ? -4.426 6.294 31.819 1.00 88.81 502 VAL A O 1
ATOM 3891 N N . VAL A 1 503 ? -6.483 5.740 32.492 1.00 88.88 503 VAL A N 1
ATOM 3892 C CA . VAL A 1 503 ? -6.124 4.394 32.954 1.00 88.88 503 VAL A CA 1
ATOM 3893 C C . VAL A 1 503 ? -6.002 3.412 31.780 1.00 88.88 503 VAL A C 1
ATOM 3895 O O . VAL A 1 503 ? -6.591 3.624 30.721 1.00 88.88 503 VAL A O 1
ATOM 3898 N N . GLN A 1 504 ? -5.271 2.316 31.982 1.00 89.88 504 GLN A N 1
ATOM 3899 C CA . GLN A 1 504 ? -5.378 1.154 31.094 1.00 89.88 504 GLN A CA 1
ATOM 3900 C C . GLN A 1 504 ? -6.712 0.441 31.295 1.00 89.88 504 GLN A C 1
ATOM 3902 O O . GLN A 1 504 ? -7.347 0.582 32.345 1.00 89.88 504 GLN A O 1
ATOM 3907 N N . ASP A 1 505 ? -7.089 -0.333 30.280 1.00 88.38 505 ASP A N 1
ATOM 3908 C CA . ASP A 1 505 ? -8.183 -1.298 30.313 1.00 88.38 505 ASP A CA 1
ATOM 3909 C C . ASP A 1 505 ? -9.516 -0.644 30.743 1.00 88.38 505 ASP A C 1
ATOM 3911 O O . ASP A 1 505 ? -10.265 -1.125 31.596 1.00 88.38 505 ASP A O 1
ATOM 3915 N N . LEU A 1 506 ? -9.820 0.517 30.145 1.00 92.50 506 LEU A N 1
ATOM 3916 C CA . LEU A 1 506 ? -11.191 1.038 30.138 1.00 92.50 506 LEU A CA 1
ATOM 3917 C C . LEU A 1 506 ? -12.103 0.008 29.464 1.00 92.50 506 LEU A C 1
ATOM 3919 O O . LEU A 1 506 ? -11.693 -0.643 28.504 1.00 92.50 506 LEU A O 1
ATOM 3923 N N . ASN A 1 507 ? -13.346 -0.129 29.928 1.00 91.81 507 ASN A N 1
ATOM 3924 C CA . ASN A 1 507 ? -14.240 -1.148 29.378 1.00 91.81 507 ASN A CA 1
ATOM 3925 C C . ASN A 1 507 ? -14.637 -0.819 27.930 1.00 91.81 507 ASN A C 1
ATOM 3927 O O . ASN A 1 507 ? -14.628 -1.698 27.071 1.00 91.81 507 ASN A O 1
ATOM 3931 N N . SER A 1 508 ? -14.932 0.452 27.651 1.00 94.12 508 SER A N 1
ATOM 3932 C CA . SER A 1 508 ? -15.132 0.979 26.299 1.00 94.12 508 SER A CA 1
ATOM 3933 C C . SER A 1 508 ? -14.801 2.473 26.234 1.00 94.12 508 SER A C 1
ATOM 3935 O O . SER A 1 508 ? -14.820 3.175 27.253 1.00 94.12 508 SER A O 1
ATOM 3937 N N . PHE A 1 509 ? -14.529 2.978 25.030 1.00 96.81 509 PHE A N 1
ATOM 3938 C CA . PHE A 1 509 ? -14.369 4.409 24.774 1.00 96.81 509 PHE A CA 1
ATOM 3939 C C . PHE A 1 509 ? -15.198 4.828 23.560 1.00 96.81 509 PHE A C 1
ATOM 3941 O O . PHE A 1 509 ? -14.907 4.445 22.429 1.00 96.81 509 PHE A O 1
ATOM 3948 N N . THR A 1 510 ? -16.231 5.637 23.787 1.00 96.94 510 THR A N 1
ATOM 3949 C CA . THR A 1 510 ? -17.165 6.074 22.745 1.00 96.94 510 THR A CA 1
ATOM 3950 C C . THR A 1 510 ? -17.172 7.592 22.599 1.00 96.94 510 THR A C 1
ATOM 3952 O O . THR A 1 510 ? -17.351 8.328 23.566 1.00 96.94 510 THR A O 1
ATOM 3955 N N . VAL A 1 511 ? -17.057 8.070 21.363 1.00 97.94 511 VAL A N 1
ATOM 3956 C CA . VAL A 1 511 ? -17.338 9.444 20.943 1.00 97.94 511 VAL A CA 1
ATOM 3957 C C . VAL A 1 511 ? -18.508 9.383 19.968 1.00 97.94 511 VAL A C 1
ATOM 3959 O O . VAL A 1 511 ? -18.349 9.015 18.806 1.00 97.94 511 VAL A O 1
ATOM 3962 N N . GLU A 1 512 ? -19.710 9.698 20.441 1.00 96.12 512 GLU A N 1
ATOM 3963 C CA . GLU A 1 512 ? -20.925 9.668 19.627 1.00 96.12 512 GLU A CA 1
ATOM 3964 C C . GLU A 1 512 ? -20.873 10.716 18.502 1.00 96.12 512 GLU A C 1
ATOM 3966 O O . GLU A 1 512 ? -20.279 11.786 18.646 1.00 96.12 512 GLU A O 1
ATOM 3971 N N . SER A 1 513 ? -21.600 10.478 17.405 1.00 93.50 513 SER A N 1
ATOM 3972 C CA . SER A 1 513 ? -21.689 11.412 16.268 1.00 93.50 513 SER A CA 1
ATOM 3973 C C . SER A 1 513 ? -22.263 12.794 16.612 1.00 93.50 513 SER A C 1
ATOM 3975 O O . SER A 1 513 ? -22.166 13.718 15.808 1.00 93.50 513 SER A O 1
ATOM 3977 N N . GLY A 1 514 ? -22.886 12.942 17.787 1.00 91.06 514 GLY A N 1
ATOM 3978 C CA . GLY A 1 514 ? -23.363 14.219 18.318 1.00 91.06 514 GLY A CA 1
ATOM 3979 C C . GLY A 1 514 ? -22.301 15.050 19.051 1.00 91.06 514 GLY A C 1
ATOM 3980 O O . GLY A 1 514 ? -22.554 16.220 19.335 1.00 91.06 514 GLY A O 1
ATOM 3981 N N . TYR A 1 515 ? -21.128 14.490 19.368 1.00 95.44 515 TYR A N 1
ATOM 3982 C CA . TYR A 1 515 ? -20.019 15.251 19.942 1.00 95.44 515 TYR A CA 1
ATOM 3983 C C . TYR A 1 515 ? -19.311 16.058 18.843 1.00 95.44 515 TYR A C 1
ATOM 3985 O O . TYR A 1 515 ? -18.851 15.507 17.845 1.00 95.44 515 TYR A O 1
ATOM 3993 N N . THR A 1 516 ? -19.212 17.376 19.028 1.00 93.81 516 THR A N 1
ATOM 3994 C CA . THR A 1 516 ? -18.586 18.304 18.063 1.00 93.81 516 THR A CA 1
ATOM 3995 C C . THR A 1 516 ? -17.329 18.987 18.607 1.00 93.81 516 THR A C 1
ATOM 3997 O O . THR A 1 516 ? -16.850 19.949 18.008 1.00 93.81 516 THR A O 1
ATOM 4000 N N . GLY A 1 517 ? -16.843 18.567 19.778 1.00 93.31 517 GLY A N 1
ATOM 4001 C CA . GLY A 1 517 ? -15.629 19.106 20.390 1.00 93.31 517 GLY A CA 1
ATOM 4002 C C . GLY A 1 517 ? -14.355 18.460 19.839 1.00 93.31 517 GLY A C 1
ATOM 4003 O O . GLY A 1 517 ? -14.392 17.670 18.890 1.00 93.31 517 GLY A O 1
ATOM 4004 N N . SER A 1 518 ? -13.224 18.773 20.471 1.00 96.56 518 SER A N 1
ATOM 4005 C CA . SER A 1 518 ? -11.946 18.105 20.216 1.00 96.56 518 SER A CA 1
ATOM 4006 C C . SER A 1 518 ? -11.388 17.426 21.463 1.00 96.56 518 SER A C 1
ATOM 4008 O O . SER A 1 518 ? -11.522 17.932 22.575 1.00 96.56 518 SER A O 1
ATOM 4010 N N . ILE A 1 519 ? -10.727 16.288 21.278 1.00 97.75 519 ILE A N 1
ATOM 4011 C CA . ILE A 1 519 ? -10.061 15.534 22.343 1.00 97.75 519 ILE A CA 1
ATOM 4012 C C . ILE A 1 519 ? -8.573 15.485 22.001 1.00 97.75 519 ILE A C 1
ATOM 4014 O O . ILE A 1 519 ? -8.208 15.036 20.922 1.00 97.75 519 ILE A O 1
ATOM 4018 N N . HIS A 1 520 ? -7.711 15.981 22.882 1.00 96.31 520 HIS A N 1
ATOM 4019 C CA . HIS A 1 520 ? -6.272 16.083 22.644 1.00 96.31 520 HIS A CA 1
ATOM 4020 C C . HIS A 1 520 ? -5.546 14.986 23.423 1.00 96.31 520 HIS A C 1
ATOM 4022 O O . HIS A 1 520 ? -5.455 15.069 24.645 1.00 96.31 520 HIS A O 1
ATOM 4028 N N . PHE A 1 521 ? -5.034 13.976 22.720 1.00 94.25 521 PHE A N 1
ATOM 4029 C CA . PHE A 1 521 ? -4.240 12.884 23.281 1.00 94.25 521 PHE A CA 1
ATOM 4030 C C . PHE A 1 521 ? -2.762 13.258 23.200 1.00 94.25 521 PHE A C 1
ATOM 4032 O O . PHE A 1 521 ? -2.130 13.085 22.160 1.00 94.25 521 PHE A O 1
ATOM 4039 N N . GLY A 1 522 ? -2.217 13.825 24.273 1.00 88.12 522 GLY A N 1
ATOM 4040 C CA . GLY A 1 522 ? -0.811 14.213 24.340 1.00 88.12 522 GLY A CA 1
ATOM 4041 C C . GLY A 1 522 ? 0.158 13.021 24.407 1.00 88.12 522 GLY A C 1
ATOM 4042 O O . GLY A 1 522 ? -0.265 11.873 24.541 1.00 88.12 522 GLY A O 1
ATOM 4043 N N . PRO A 1 523 ? 1.474 13.286 24.381 1.00 80.62 523 PRO A N 1
ATOM 4044 C CA . PRO A 1 523 ? 2.497 12.286 24.687 1.00 80.62 523 PRO A CA 1
ATOM 4045 C C . PRO A 1 523 ? 2.252 11.621 26.047 1.00 80.62 523 PRO A C 1
ATOM 4047 O O . PRO A 1 523 ? 1.903 12.311 27.009 1.00 80.62 523 PRO A O 1
ATOM 4050 N N . MET A 1 524 ? 2.463 10.301 26.133 1.00 77.81 524 MET A N 1
ATOM 4051 C CA . MET A 1 524 ? 2.314 9.513 27.371 1.00 77.81 524 MET A CA 1
ATOM 4052 C C . MET A 1 524 ? 0.986 9.811 28.106 1.00 77.81 524 MET A C 1
ATOM 4054 O O . MET A 1 524 ? 0.952 10.185 29.281 1.00 77.81 524 MET A O 1
ATOM 4058 N N . PHE A 1 525 ? -0.139 9.734 27.388 1.00 82.75 525 PHE A N 1
ATOM 4059 C CA . PHE A 1 525 ? -1.454 10.098 27.929 1.00 82.75 525 PHE A CA 1
ATOM 4060 C C . PHE A 1 525 ? -2.061 9.034 28.859 1.00 82.75 525 PHE A C 1
ATOM 4062 O O . PHE A 1 525 ? -2.906 9.376 29.693 1.00 82.75 525 PHE A O 1
ATOM 4069 N N . ALA A 1 526 ? -1.632 7.773 28.737 1.00 80.62 526 ALA A N 1
ATOM 4070 C CA . ALA A 1 526 ? -2.150 6.638 29.496 1.00 80.62 526 ALA A CA 1
ATOM 4071 C C . ALA A 1 526 ? -1.162 6.151 30.574 1.00 80.62 526 ALA A C 1
ATOM 4073 O O . ALA A 1 526 ? 0.053 6.175 30.382 1.00 80.62 526 ALA A O 1
ATOM 4074 N N . VAL A 1 527 ? -1.683 5.688 31.714 1.00 79.12 527 VAL A N 1
ATOM 4075 C CA . VAL A 1 527 ? -0.915 5.040 32.793 1.00 79.12 527 VAL A CA 1
ATOM 4076 C C . VAL A 1 527 ? -0.216 3.792 32.251 1.00 79.12 527 VAL A C 1
ATOM 4078 O O . VAL A 1 527 ? -0.803 3.041 31.486 1.00 79.12 527 VAL A O 1
ATOM 4081 N N . GLY A 1 528 ? 1.031 3.535 32.649 1.00 68.94 528 GLY A N 1
ATOM 4082 C CA . GLY A 1 528 ? 1.774 2.362 32.183 1.00 68.94 528 GLY A CA 1
ATOM 4083 C C . GLY A 1 528 ? 2.952 1.999 33.078 1.00 68.94 528 GLY A C 1
ATOM 4084 O O . GLY A 1 528 ? 3.449 2.836 33.836 1.00 68.94 528 GLY A O 1
ATOM 4085 N N . SER A 1 529 ? 3.391 0.743 32.978 1.00 54.53 529 SER A N 1
ATOM 4086 C CA . SER A 1 529 ? 4.480 0.153 33.769 1.00 54.53 529 SER A CA 1
ATOM 4087 C C . SER A 1 529 ? 5.827 0.197 33.044 1.00 54.53 529 SER A C 1
ATOM 4089 O O . SER A 1 529 ? 6.501 -0.822 32.908 1.00 54.53 529 SER A O 1
ATOM 4091 N N . TRP A 1 530 ? 6.239 1.381 32.590 1.00 50.88 530 TRP A N 1
ATOM 4092 C CA . TRP A 1 530 ? 7.616 1.581 32.140 1.00 50.88 530 TRP A CA 1
ATOM 4093 C C . TRP A 1 530 ? 8.573 1.670 33.340 1.00 50.88 530 TRP A C 1
ATOM 4095 O O . TRP A 1 530 ? 8.180 2.005 34.460 1.00 50.88 530 TRP A O 1
ATOM 4105 N N . GLY A 1 531 ? 9.833 1.281 33.116 1.00 50.97 531 GLY A N 1
ATOM 4106 C CA . GLY A 1 531 ? 10.838 1.086 34.166 1.00 50.97 531 GLY A CA 1
ATOM 4107 C C . GLY A 1 531 ? 11.114 2.318 35.043 1.00 50.97 531 GLY A C 1
ATOM 4108 O O . GLY A 1 531 ? 10.724 3.436 34.724 1.00 50.97 531 GLY A O 1
ATOM 4109 N N . ALA A 1 532 ? 11.840 2.083 36.141 1.00 43.16 532 ALA A N 1
ATOM 4110 C CA . ALA A 1 532 ? 11.830 2.775 37.445 1.00 43.16 532 ALA A CA 1
ATOM 4111 C C . ALA A 1 532 ? 11.862 4.328 37.573 1.00 43.16 532 ALA A C 1
ATOM 4113 O O . ALA A 1 532 ? 12.010 4.802 38.696 1.00 43.16 532 ALA A O 1
ATOM 4114 N N . ASN A 1 533 ? 11.726 5.135 36.514 1.00 48.94 533 ASN A N 1
ATOM 4115 C CA . ASN A 1 533 ? 11.732 6.605 36.576 1.00 48.94 533 ASN A CA 1
ATOM 4116 C C . ASN A 1 533 ? 10.657 7.337 35.736 1.00 48.94 533 ASN A C 1
ATOM 4118 O O . ASN A 1 533 ? 10.663 8.568 35.749 1.00 48.94 533 ASN A O 1
ATOM 4122 N N . ALA A 1 534 ? 9.731 6.656 35.045 1.00 48.78 534 ALA A N 1
ATOM 4123 C CA . ALA A 1 534 ? 8.648 7.332 34.315 1.00 48.78 534 ALA A CA 1
ATOM 4124 C C . ALA A 1 534 ? 7.316 6.573 34.377 1.00 48.78 534 ALA A C 1
ATOM 4126 O O . ALA A 1 534 ? 7.192 5.464 33.869 1.00 48.78 534 ALA A O 1
ATOM 4127 N N . VAL A 1 535 ? 6.302 7.208 34.966 1.00 53.94 535 VAL A N 1
ATOM 4128 C CA . VAL A 1 535 ? 4.914 6.742 34.868 1.00 53.94 535 VAL A CA 1
ATOM 4129 C C . VAL A 1 535 ? 4.420 7.085 33.459 1.00 53.94 535 VAL A C 1
ATOM 4131 O O . VAL A 1 535 ? 4.566 8.243 33.063 1.00 53.94 535 VAL A O 1
ATOM 4134 N N . GLY A 1 536 ? 3.850 6.120 32.730 1.00 59.84 536 GLY A N 1
ATOM 4135 C CA . GLY A 1 536 ? 3.179 6.363 31.444 1.00 59.84 536 GLY A CA 1
ATOM 4136 C C . GLY A 1 536 ? 3.496 5.384 30.323 1.00 59.84 536 GLY A C 1
ATOM 4137 O O . GLY A 1 536 ? 4.435 4.607 30.433 1.00 59.84 536 GLY A O 1
ATOM 4138 N N . THR A 1 537 ? 2.703 5.415 29.250 1.00 64.06 537 THR A N 1
ATOM 4139 C CA . THR A 1 537 ? 2.891 4.603 28.033 1.00 64.06 537 THR A CA 1
ATOM 4140 C C . THR A 1 537 ? 2.236 5.251 26.803 1.00 64.06 537 THR A C 1
ATOM 4142 O O . THR A 1 537 ? 1.354 6.104 26.930 1.00 64.06 537 THR A O 1
ATOM 4145 N N . GLN A 1 538 ? 2.693 4.848 25.614 1.00 77.44 538 GLN A N 1
ATOM 4146 C CA . GLN A 1 538 ? 2.114 5.190 24.307 1.00 77.44 538 GLN A CA 1
ATOM 4147 C C . GLN A 1 538 ? 1.056 4.174 23.844 1.00 77.44 538 GLN A C 1
ATOM 4149 O O . GLN A 1 538 ? 0.204 4.523 23.027 1.00 77.44 538 GLN A O 1
ATOM 4154 N N . GLU A 1 539 ? 1.124 2.932 24.345 1.00 87.88 539 GLU A N 1
ATOM 4155 C CA . GLU A 1 539 ? 0.105 1.904 24.118 1.00 87.88 539 GLU A CA 1
ATOM 4156 C C . GLU A 1 539 ? -1.007 2.027 25.158 1.00 87.88 539 GLU A C 1
ATOM 4158 O O . GLU A 1 539 ? -0.766 1.965 26.367 1.00 87.88 539 GLU A O 1
ATOM 4163 N N . TRP A 1 540 ? -2.226 2.225 24.670 1.00 92.69 540 TRP A N 1
ATOM 4164 C CA . TRP A 1 540 ? -3.434 2.327 25.469 1.00 92.69 540 TRP A CA 1
ATOM 4165 C C . TRP A 1 540 ? -4.403 1.213 25.085 1.00 92.69 540 TRP A C 1
ATOM 4167 O O . TRP A 1 540 ? -4.917 1.166 23.963 1.00 92.69 540 TRP A O 1
ATOM 4177 N N . ASN A 1 541 ? -4.638 0.333 26.052 1.00 93.38 541 ASN A N 1
ATOM 4178 C CA . ASN A 1 541 ? -5.549 -0.788 25.962 1.00 93.38 541 ASN A CA 1
ATOM 4179 C C . ASN A 1 541 ? -6.960 -0.378 26.398 1.00 93.38 541 ASN A C 1
ATOM 4181 O O . ASN A 1 541 ? -7.157 0.298 27.414 1.00 93.38 541 ASN A O 1
ATOM 4185 N N . VAL A 1 542 ? -7.948 -0.868 25.658 1.00 94.94 542 VAL A N 1
ATOM 4186 C CA . VAL A 1 542 ? -9.376 -0.817 25.981 1.00 94.94 542 VAL A CA 1
ATOM 4187 C C . VAL A 1 542 ? -9.912 -2.241 25.874 1.00 94.94 542 VAL A C 1
ATOM 4189 O O . VAL A 1 542 ? -9.610 -2.952 24.917 1.00 94.94 542 VAL A O 1
ATOM 4192 N N . THR A 1 543 ? -10.676 -2.697 26.864 1.00 92.56 543 THR A N 1
ATOM 4193 C CA . THR A 1 543 ? -11.118 -4.095 26.952 1.00 92.56 543 THR A CA 1
ATOM 4194 C C . THR A 1 543 ? -12.037 -4.479 25.795 1.00 92.56 543 THR A C 1
ATOM 4196 O O . THR A 1 543 ? -11.856 -5.550 25.219 1.00 92.56 543 THR A O 1
ATOM 4199 N N . ASN A 1 544 ? -12.986 -3.605 25.444 1.00 92.06 544 ASN A N 1
ATOM 4200 C CA . ASN A 1 544 ? -13.904 -3.763 24.316 1.00 92.06 544 ASN A CA 1
ATOM 4201 C C . ASN A 1 544 ? -13.755 -2.568 23.348 1.00 92.06 544 ASN A C 1
ATOM 4203 O O . ASN A 1 544 ? -12.642 -2.105 23.097 1.00 92.06 544 ASN A O 1
ATOM 4207 N N . ASP A 1 545 ? -14.855 -2.084 22.769 1.00 94.38 545 ASP A N 1
ATOM 4208 C CA . ASP A 1 545 ? -14.840 -1.169 21.624 1.00 94.38 545 ASP A CA 1
ATOM 4209 C C . ASP A 1 545 ? -14.218 0.220 21.887 1.00 94.38 545 ASP A C 1
ATOM 4211 O O . ASP A 1 545 ? -14.460 0.871 22.912 1.00 94.38 545 ASP A O 1
ATOM 4215 N N . ILE A 1 546 ? -13.515 0.725 20.866 1.00 97.88 546 ILE A N 1
ATOM 4216 C CA . ILE A 1 546 ? -13.153 2.140 20.701 1.00 97.88 546 ILE A CA 1
ATOM 4217 C C . ILE A 1 546 ? -13.950 2.692 19.508 1.00 97.88 546 ILE A C 1
ATOM 4219 O O . ILE A 1 546 ? -13.606 2.474 18.345 1.00 97.88 546 ILE A O 1
ATOM 4223 N N . ASN A 1 547 ? -15.040 3.411 19.773 1.00 97.38 547 ASN A N 1
ATOM 4224 C CA . ASN A 1 547 ? -15.939 3.930 18.740 1.00 97.38 547 ASN A CA 1
ATOM 4225 C C . ASN A 1 547 ? -15.841 5.454 18.629 1.00 97.38 547 ASN A C 1
ATOM 4227 O O . ASN A 1 547 ? -16.273 6.188 19.511 1.00 97.38 547 ASN A O 1
ATOM 4231 N N . ILE A 1 548 ? -15.314 5.937 17.511 1.00 98.00 548 ILE A N 1
ATOM 4232 C CA . ILE A 1 548 ? -15.032 7.339 17.224 1.00 98.00 548 ILE A CA 1
ATOM 4233 C C . ILE A 1 548 ? -15.956 7.812 16.094 1.00 98.00 548 ILE A C 1
ATOM 4235 O O . ILE A 1 548 ? -15.578 7.858 14.926 1.00 98.00 548 ILE A O 1
ATOM 4239 N N . SER A 1 549 ? -17.204 8.136 16.424 1.00 95.56 549 SER A N 1
ATOM 4240 C CA . SER A 1 549 ? -18.254 8.499 15.459 1.00 95.56 549 SER A CA 1
ATOM 4241 C C . SER A 1 549 ? -18.456 10.009 15.257 1.00 95.56 549 SER A C 1
ATOM 4243 O O . SER A 1 549 ? -19.164 10.399 14.326 1.00 95.56 549 SER A O 1
ATOM 4245 N N . GLY A 1 550 ? -17.845 10.862 16.084 1.00 92.69 550 GLY A N 1
ATOM 4246 C CA . GLY A 1 550 ? -17.910 12.328 15.991 1.00 92.69 550 GLY A CA 1
ATOM 4247 C C . GLY A 1 550 ? -16.646 13.016 16.516 1.00 92.69 550 GLY A C 1
ATOM 4248 O O . GLY A 1 550 ? -15.737 12.352 17.003 1.00 92.69 550 GLY A O 1
ATOM 4249 N N . GLY A 1 551 ? -16.596 14.347 16.436 1.00 95.06 551 GLY A N 1
ATOM 4250 C CA . GLY A 1 551 ? -15.497 15.172 16.958 1.00 95.06 551 GLY A CA 1
ATOM 4251 C C . GLY A 1 551 ? -14.167 15.065 16.201 1.00 95.06 551 GLY A C 1
ATOM 4252 O O . GLY A 1 551 ? -14.062 14.473 15.127 1.00 95.06 551 GLY A O 1
ATOM 4253 N N . THR A 1 552 ? -13.122 15.677 16.762 1.00 97.69 552 THR A N 1
ATOM 4254 C CA . THR A 1 552 ? -11.733 15.554 16.277 1.00 97.69 552 THR A CA 1
ATOM 4255 C C . THR A 1 552 ? -10.797 15.148 17.411 1.00 97.69 552 THR A C 1
ATOM 4257 O O . THR A 1 552 ? -10.708 15.828 18.431 1.00 97.69 552 THR A O 1
ATOM 4260 N N . MET A 1 553 ? -10.089 14.042 17.218 1.00 98.00 553 MET A N 1
ATOM 4261 C CA . MET A 1 553 ? -9.168 13.446 18.174 1.00 98.00 553 MET A CA 1
ATOM 4262 C C . MET A 1 553 ? -7.755 13.784 17.706 1.00 98.00 553 MET A C 1
ATOM 4264 O O . MET A 1 553 ? -7.291 13.249 16.701 1.00 98.00 553 MET A O 1
ATOM 4268 N N . TYR A 1 554 ? -7.096 14.708 18.399 1.00 97.75 554 TYR A N 1
ATOM 4269 C CA . TYR A 1 554 ? -5.746 15.146 18.074 1.00 97.75 554 TYR A CA 1
ATOM 4270 C C . TYR A 1 554 ? -4.712 14.182 18.656 1.00 97.75 554 TYR A C 1
ATOM 4272 O O . TYR A 1 554 ? -4.656 14.008 19.875 1.00 97.75 554 TYR A O 1
ATOM 4280 N N . ILE A 1 555 ? -3.903 13.578 17.785 1.00 95.38 555 ILE A N 1
ATOM 4281 C CA . ILE A 1 555 ? -2.935 12.525 18.117 1.00 95.38 555 ILE A CA 1
ATOM 4282 C C . ILE A 1 555 ? -1.525 13.115 18.101 1.00 95.38 555 ILE A C 1
ATOM 4284 O O . ILE A 1 555 ? -1.004 13.441 17.035 1.00 95.38 555 ILE A O 1
ATOM 4288 N N . TYR A 1 556 ? -0.897 13.256 19.268 1.00 92.19 556 TYR A N 1
ATOM 4289 C CA . TYR A 1 556 ? 0.444 13.830 19.402 1.00 92.19 556 TYR A CA 1
ATOM 4290 C C . TYR A 1 556 ? 1.511 12.737 19.529 1.00 92.19 556 TYR A C 1
ATOM 4292 O O . TYR A 1 556 ? 1.352 11.802 20.315 1.00 92.19 556 TYR A O 1
ATOM 4300 N N . GLY A 1 557 ? 2.605 12.881 18.782 1.00 87.81 557 GLY A N 1
ATOM 4301 C CA . GLY A 1 557 ? 3.789 12.030 18.897 1.00 87.81 557 GLY A CA 1
ATOM 4302 C C . GLY A 1 557 ? 4.736 12.458 20.019 1.00 87.81 557 GLY A C 1
ATOM 4303 O O . GLY A 1 557 ? 4.694 13.608 20.463 1.00 87.81 557 GLY A O 1
ATOM 4304 N N . ASP A 1 558 ? 5.622 11.556 20.446 1.00 82.25 558 ASP A N 1
ATOM 4305 C CA . ASP A 1 558 ? 6.701 11.851 21.395 1.00 82.25 558 ASP A CA 1
ATOM 4306 C C . ASP A 1 558 ? 8.106 11.819 20.766 1.00 82.25 558 ASP A C 1
ATOM 4308 O O . ASP A 1 558 ? 8.358 11.147 19.767 1.00 82.25 558 ASP A O 1
ATOM 4312 N N . TYR A 1 559 ? 9.017 12.642 21.296 1.00 70.69 559 TYR A N 1
ATOM 4313 C CA . TYR A 1 559 ? 10.329 12.870 20.686 1.00 70.69 559 TYR A CA 1
ATOM 4314 C C . TYR A 1 559 ? 11.369 13.439 21.662 1.00 70.69 559 TYR A C 1
ATOM 4316 O O . TYR A 1 559 ? 11.033 14.097 22.650 1.00 70.69 559 TYR A O 1
ATOM 4324 N N . LEU A 1 560 ? 12.654 13.234 21.350 1.00 64.00 560 LEU A N 1
ATOM 4325 C CA . LEU A 1 560 ? 13.777 13.890 22.030 1.00 64.00 560 LEU A CA 1
ATOM 4326 C C . LEU A 1 560 ? 14.042 15.286 21.461 1.00 64.00 560 LEU A C 1
ATOM 4328 O O . LEU A 1 560 ? 14.033 15.499 20.249 1.00 64.00 560 LEU A O 1
ATOM 4332 N N . LEU A 1 561 ? 14.353 16.234 22.345 1.00 59.12 561 LEU A N 1
ATOM 4333 C CA . LEU A 1 561 ? 14.902 17.532 21.957 1.00 59.12 561 LEU A CA 1
ATOM 4334 C C . LEU A 1 561 ? 16.439 17.473 21.936 1.00 59.12 561 LEU A C 1
ATOM 4336 O O . LEU A 1 561 ? 17.036 17.062 22.935 1.00 59.12 561 LEU A O 1
ATOM 4340 N N . PRO A 1 562 ? 17.105 17.942 20.863 1.00 53.25 562 PRO A N 1
ATOM 4341 C CA . PRO A 1 562 ? 18.556 18.080 20.846 1.00 53.25 562 PRO A CA 1
ATOM 4342 C C . PRO A 1 562 ? 19.042 18.992 21.978 1.00 53.25 562 PRO A C 1
ATOM 4344 O O . PRO A 1 562 ? 18.601 20.137 22.121 1.00 53.25 562 PRO A O 1
ATOM 4347 N N . VAL A 1 563 ? 19.985 18.499 22.780 1.00 46.97 563 VAL A N 1
ATOM 4348 C CA . VAL A 1 563 ? 20.534 19.225 23.933 1.00 46.97 563 VAL A CA 1
ATOM 4349 C C . VAL A 1 563 ? 21.464 20.346 23.455 1.00 46.97 563 VAL A C 1
ATOM 4351 O O . VAL A 1 563 ? 22.672 20.143 23.418 1.00 46.97 563 VAL A O 1
ATOM 4354 N N . ASN A 1 564 ? 20.911 21.505 23.055 1.00 44.28 564 ASN A N 1
ATOM 4355 C CA . ASN A 1 564 ? 21.555 22.839 23.075 1.00 44.28 564 ASN A CA 1
ATOM 4356 C C . ASN A 1 564 ? 20.641 23.992 22.575 1.00 44.28 564 ASN A C 1
ATOM 4358 O O . ASN A 1 564 ? 21.014 24.782 21.709 1.00 44.28 564 ASN A O 1
ATOM 4362 N N . ALA A 1 565 ? 19.464 24.165 23.184 1.00 41.44 565 ALA A N 1
ATOM 4363 C CA . ALA A 1 565 ? 18.747 25.447 23.183 1.00 41.44 565 ALA A CA 1
ATOM 4364 C C . ALA A 1 565 ? 18.324 25.778 24.624 1.00 41.44 565 ALA A C 1
ATOM 4366 O O . ALA A 1 565 ? 17.660 24.984 25.287 1.00 41.44 565 ALA A O 1
ATOM 4367 N N . THR A 1 566 ? 18.791 26.906 25.161 1.00 42.19 566 THR A N 1
ATOM 4368 C CA . THR A 1 566 ? 18.844 27.136 26.615 1.00 42.19 566 THR A CA 1
ATOM 4369 C C . THR A 1 566 ? 17.464 27.339 27.255 1.00 42.19 566 THR A C 1
ATOM 4371 O O . THR A 1 566 ? 16.905 28.432 27.171 1.00 42.19 566 THR A O 1
ATOM 4374 N N . ASN A 1 567 ? 17.010 26.309 27.981 1.00 45.38 567 ASN A N 1
ATOM 4375 C CA . ASN A 1 567 ? 15.765 26.173 28.756 1.00 45.38 567 ASN A CA 1
ATOM 4376 C C . ASN A 1 567 ? 14.470 25.920 27.963 1.00 45.38 567 ASN A C 1
ATOM 4378 O O . ASN A 1 567 ? 13.706 26.847 27.711 1.00 45.38 567 ASN A O 1
ATOM 4382 N N . LEU A 1 568 ? 14.132 24.638 27.788 1.00 37.09 568 LEU A N 1
ATOM 4383 C CA . LEU A 1 568 ? 12.787 24.096 28.038 1.00 37.09 568 LEU A CA 1
ATOM 4384 C C . LEU A 1 568 ? 12.929 22.654 28.562 1.00 37.09 568 LEU A C 1
ATOM 4386 O O . LEU A 1 568 ? 13.756 21.899 28.061 1.00 37.09 568 LEU A O 1
ATOM 4390 N N . ILE A 1 569 ? 12.161 22.288 29.595 1.00 46.88 569 ILE A N 1
ATOM 4391 C CA . ILE A 1 569 ? 12.207 20.962 30.237 1.00 46.88 569 ILE A CA 1
ATOM 4392 C C . ILE A 1 569 ? 10.969 20.169 29.817 1.00 46.88 569 ILE A C 1
ATOM 4394 O O . ILE A 1 569 ? 9.917 20.371 30.410 1.00 46.88 569 ILE A O 1
ATOM 4398 N N . TYR A 1 570 ? 11.120 19.270 28.843 1.00 38.84 570 TYR A N 1
ATOM 4399 C CA . TYR A 1 570 ? 10.323 18.049 28.641 1.00 38.84 570 TYR A CA 1
ATOM 4400 C C . TYR A 1 570 ? 11.167 17.078 27.793 1.00 38.84 570 TYR A C 1
ATOM 4402 O O . TYR A 1 570 ? 11.831 17.522 26.860 1.00 38.84 570 TYR A O 1
ATOM 4410 N N . GLY A 1 571 ? 11.162 15.780 28.127 1.00 44.31 571 GLY A N 1
ATOM 4411 C CA . GLY A 1 571 ? 11.959 14.745 27.444 1.00 44.31 571 GLY A CA 1
ATOM 4412 C C . GLY A 1 571 ? 13.228 14.337 28.204 1.00 44.31 571 GLY A C 1
ATOM 4413 O O . GLY A 1 571 ? 14.315 14.832 27.925 1.00 44.31 571 GLY A O 1
ATOM 4414 N N . LEU A 1 572 ? 13.091 13.425 29.176 1.00 40.94 572 LEU A N 1
ATOM 4415 C CA . LEU A 1 572 ? 14.216 12.855 29.941 1.00 40.94 572 LEU A CA 1
ATOM 4416 C C . LEU A 1 572 ? 14.091 11.326 30.113 1.00 40.94 572 LEU A C 1
ATOM 4418 O O . LEU A 1 572 ? 14.572 10.758 31.092 1.00 40.94 572 LEU A O 1
ATOM 4422 N N . TYR A 1 573 ? 13.412 10.665 29.172 1.00 53.00 573 TYR A N 1
ATOM 4423 C CA . TYR A 1 573 ? 13.068 9.240 29.223 1.00 53.00 573 TYR A CA 1
ATOM 4424 C C . TYR A 1 573 ? 13.341 8.575 27.864 1.00 53.00 573 TYR A C 1
ATOM 4426 O O . TYR A 1 573 ? 13.516 9.275 26.869 1.00 53.00 573 TYR A O 1
ATOM 4434 N N . ASN A 1 574 ? 13.471 7.244 27.858 1.00 45.62 574 ASN A N 1
ATOM 4435 C CA . ASN A 1 574 ? 14.176 6.457 26.833 1.00 45.62 574 ASN A CA 1
ATOM 4436 C C . ASN A 1 574 ? 13.438 6.365 25.480 1.00 45.62 574 ASN A C 1
ATOM 4438 O O . ASN A 1 574 ? 12.856 5.340 25.137 1.00 45.62 574 ASN A O 1
ATOM 4442 N N . LEU A 1 575 ? 13.466 7.468 24.744 1.00 62.28 575 LEU A N 1
ATOM 4443 C CA . LEU A 1 575 ? 12.898 7.670 23.415 1.00 62.28 575 LEU A CA 1
ATOM 4444 C C . LEU A 1 575 ? 13.921 7.280 22.334 1.00 62.28 575 LEU A C 1
ATOM 4446 O O . LEU A 1 575 ? 15.125 7.435 22.538 1.00 62.28 575 LEU A O 1
ATOM 4450 N N . THR A 1 576 ? 13.452 6.801 21.183 1.00 66.81 576 THR A N 1
ATOM 4451 C CA . THR A 1 576 ? 14.301 6.556 20.007 1.00 66.81 576 THR A CA 1
ATOM 4452 C C . THR A 1 576 ? 14.609 7.868 19.285 1.00 66.81 576 THR A C 1
ATOM 4454 O O . THR A 1 576 ? 13.863 8.846 19.398 1.00 66.81 576 THR A O 1
ATOM 4457 N N . ASP A 1 577 ? 15.680 7.883 18.488 1.00 72.06 577 ASP A N 1
ATOM 4458 C CA . ASP A 1 577 ? 16.049 9.044 17.662 1.00 72.06 577 ASP A CA 1
ATOM 4459 C C . ASP A 1 577 ? 14.972 9.400 16.613 1.00 72.06 577 ASP A C 1
ATOM 4461 O O . ASP A 1 577 ? 14.939 10.525 16.116 1.00 72.06 577 ASP A O 1
ATOM 4465 N N . GLU A 1 578 ? 14.066 8.467 16.299 1.00 78.06 578 GLU A N 1
ATOM 4466 C CA . GLU A 1 578 ? 12.975 8.624 15.328 1.00 78.06 578 GLU A CA 1
ATOM 4467 C C . GLU A 1 578 ? 11.621 9.043 15.938 1.00 78.06 578 GLU A C 1
ATOM 4469 O O . GLU A 1 578 ? 10.654 9.262 15.199 1.00 78.06 578 GLU A O 1
ATOM 4474 N N . GLY A 1 579 ? 11.543 9.152 17.271 1.00 81.25 579 GLY A N 1
ATOM 4475 C CA . GLY A 1 579 ? 10.293 9.383 18.002 1.00 81.25 579 GLY A CA 1
ATOM 4476 C C . GLY A 1 579 ? 9.273 8.248 17.843 1.00 81.25 579 GLY A C 1
ATOM 4477 O O . GLY A 1 579 ? 9.485 7.296 17.088 1.00 81.25 579 GLY A O 1
ATOM 4478 N N . HIS A 1 580 ? 8.137 8.348 18.535 1.00 83.94 580 HIS A N 1
ATOM 4479 C CA . HIS A 1 580 ? 7.062 7.363 18.398 1.00 83.94 580 HIS A CA 1
ATOM 4480 C C . HIS A 1 580 ? 5.664 7.987 18.366 1.00 83.94 580 HIS A C 1
ATOM 4482 O O . HIS A 1 580 ? 5.356 8.980 19.033 1.00 83.94 580 HIS A O 1
ATOM 4488 N N . GLY A 1 581 ? 4.801 7.358 17.575 1.00 88.50 581 GLY A N 1
ATOM 4489 C CA . GLY A 1 581 ? 3.361 7.549 17.572 1.00 88.50 581 GLY A CA 1
ATOM 4490 C C . GLY A 1 581 ? 2.649 6.834 18.719 1.00 88.50 581 GLY A C 1
ATOM 4491 O O . GLY A 1 581 ? 3.255 6.170 19.554 1.00 88.50 581 GLY A O 1
ATOM 4492 N N . GLN A 1 582 ? 1.327 6.961 18.743 1.00 91.44 582 GLN A N 1
ATOM 4493 C CA . GLN A 1 582 ? 0.476 6.293 19.729 1.00 91.44 582 GLN A CA 1
ATOM 4494 C C . GLN A 1 582 ? 0.040 4.915 19.232 1.00 91.44 582 GLN A C 1
ATOM 4496 O O . GLN A 1 582 ? -0.085 4.700 18.026 1.00 91.44 582 GLN A O 1
ATOM 4501 N N . ILE A 1 583 ? -0.249 3.998 20.155 1.00 94.06 583 ILE A N 1
ATOM 4502 C CA . ILE A 1 583 ? -0.849 2.696 19.852 1.00 94.06 583 ILE A CA 1
ATOM 4503 C C . ILE A 1 583 ? -2.173 2.611 20.611 1.00 94.06 583 ILE A C 1
ATOM 4505 O O . ILE A 1 583 ? -2.198 2.711 21.835 1.00 94.06 583 ILE A O 1
ATOM 4509 N N . TRP A 1 584 ? -3.286 2.468 19.898 1.00 96.94 584 TRP A N 1
ATOM 4510 C CA . TRP A 1 584 ? -4.610 2.277 20.491 1.00 96.94 584 TRP A CA 1
ATOM 4511 C C . TRP A 1 584 ? -5.065 0.849 20.201 1.00 96.94 584 TRP A C 1
ATOM 4513 O O . TRP A 1 584 ? -5.154 0.446 19.039 1.00 96.94 584 TRP A O 1
ATOM 4523 N N . HIS A 1 585 ? -5.329 0.086 21.256 1.00 96.75 585 HIS A N 1
ATOM 4524 C CA . HIS A 1 585 ? -5.507 -1.359 21.188 1.00 96.75 585 HIS A CA 1
ATOM 4525 C C . HIS A 1 585 ? -6.829 -1.748 21.855 1.00 96.75 585 HIS A C 1
ATOM 4527 O O . HIS A 1 585 ? -7.008 -1.583 23.060 1.00 96.75 585 HIS A O 1
ATOM 4533 N N . SER A 1 586 ? -7.774 -2.254 21.065 1.00 96.50 586 SER A N 1
ATOM 4534 C CA . SER A 1 586 ? -8.977 -2.905 21.583 1.00 96.50 586 SER A CA 1
ATOM 4535 C C . SER A 1 586 ? -8.676 -4.392 21.761 1.00 96.50 586 SER A C 1
ATOM 4537 O O . SER A 1 586 ? -8.335 -5.066 20.791 1.00 96.50 586 SER A O 1
ATOM 4539 N N . LEU A 1 587 ? -8.749 -4.884 23.000 1.00 93.44 587 LEU A N 1
ATOM 4540 C CA . LEU A 1 587 ? -8.299 -6.232 23.368 1.00 93.44 587 LEU A CA 1
ATOM 4541 C C . LEU A 1 587 ? -9.271 -7.332 22.919 1.00 93.44 587 LEU A C 1
ATOM 4543 O O . LEU A 1 587 ? -8.829 -8.373 22.451 1.00 93.44 587 LEU A O 1
ATOM 4547 N N . ASN A 1 588 ? -10.580 -7.110 23.085 1.00 88.12 588 ASN A N 1
ATOM 4548 C CA . ASN A 1 588 ? -11.642 -8.078 22.765 1.00 88.12 588 ASN A CA 1
ATOM 4549 C C . ASN A 1 588 ? -12.774 -7.454 21.923 1.00 88.12 588 ASN A C 1
ATOM 4551 O O . ASN A 1 588 ? -1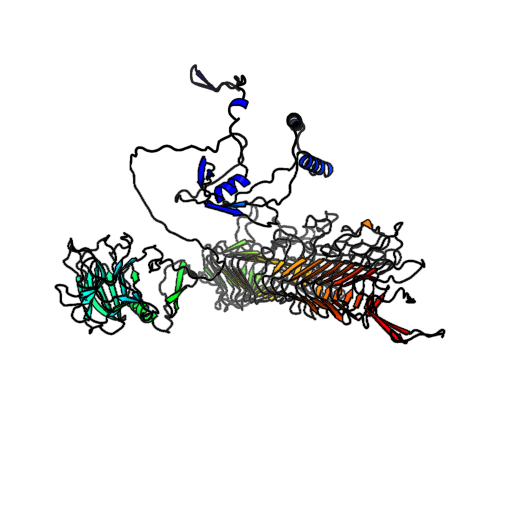3.880 -7.995 21.865 1.00 88.12 588 ASN A O 1
ATOM 4555 N N . GLY A 1 589 ? -12.541 -6.273 21.346 1.00 86.56 589 GLY A N 1
ATOM 4556 C CA . GLY A 1 589 ? -13.549 -5.493 20.634 1.00 86.56 589 GLY A CA 1
ATOM 4557 C C . GLY A 1 589 ? -13.041 -4.924 19.314 1.00 86.56 589 GLY A C 1
ATOM 4558 O O . GLY A 1 589 ? -12.064 -5.387 18.725 1.00 86.56 589 GLY A O 1
ATOM 4559 N N . ASN A 1 590 ? -13.742 -3.902 18.838 1.00 94.12 590 ASN A N 1
ATOM 4560 C CA . ASN A 1 590 ? -13.546 -3.293 17.532 1.00 94.12 590 ASN A CA 1
ATOM 4561 C C . ASN A 1 590 ? -13.056 -1.845 17.681 1.00 94.12 590 ASN A C 1
ATOM 4563 O O . ASN A 1 590 ? -13.447 -1.144 18.617 1.00 94.12 590 ASN A O 1
ATOM 4567 N N . ILE A 1 591 ? -12.295 -1.337 16.705 1.00 98.31 591 ILE A N 1
ATOM 4568 C CA . ILE A 1 591 ? -12.081 0.114 16.571 1.00 98.31 591 ILE A CA 1
ATOM 4569 C C . ILE A 1 591 ? -12.830 0.604 15.334 1.00 98.31 591 ILE A C 1
ATOM 4571 O O . ILE A 1 591 ? -12.640 0.111 14.222 1.00 98.31 591 ILE A O 1
ATOM 4575 N N . THR A 1 592 ? -13.705 1.588 15.525 1.00 98.19 592 THR A N 1
ATOM 4576 C CA . THR A 1 592 ? -14.485 2.202 14.445 1.00 98.19 592 THR A CA 1
ATOM 4577 C C . THR A 1 592 ? -14.237 3.700 14.408 1.00 98.19 592 THR A C 1
ATOM 4579 O O . THR A 1 592 ? -14.450 4.382 15.403 1.00 98.19 592 THR A O 1
ATOM 4582 N N . VAL A 1 593 ? -13.861 4.234 13.247 1.00 98.38 593 VAL A N 1
ATOM 4583 C CA . VAL A 1 593 ? -13.886 5.675 12.964 1.00 98.38 593 VAL A CA 1
ATOM 4584 C C . VAL A 1 593 ? -15.083 5.932 12.050 1.00 98.38 593 VAL A C 1
ATOM 4586 O O . VAL A 1 593 ? -15.021 5.685 10.847 1.00 98.38 593 VAL A O 1
ATOM 4589 N N . GLY A 1 594 ? -16.203 6.370 12.627 1.00 96.50 594 GLY A N 1
ATOM 4590 C CA . GLY A 1 594 ? -17.442 6.676 11.906 1.00 96.50 594 GLY A CA 1
ATOM 4591 C C . GLY A 1 594 ? -17.287 7.867 10.956 1.00 96.50 594 GLY A C 1
ATOM 4592 O O . GLY A 1 594 ? -16.336 8.633 11.063 1.00 96.50 594 GLY A O 1
ATOM 4593 N N . SER A 1 595 ? -18.233 8.061 10.033 1.00 95.69 595 SER A N 1
ATOM 4594 C CA . SER A 1 595 ? -18.113 9.034 8.926 1.00 95.69 595 SER A CA 1
ATOM 4595 C C . SER A 1 595 ? -17.885 10.495 9.342 1.00 95.69 595 SER A C 1
ATOM 4597 O O . SER A 1 595 ? -17.376 11.280 8.548 1.00 95.69 595 SER A O 1
ATOM 4599 N N . SER A 1 596 ? -18.274 10.865 10.566 1.00 95.00 596 SER A N 1
ATOM 4600 C CA . SER A 1 596 ? -18.064 12.204 11.142 1.00 95.00 596 SER A CA 1
ATOM 4601 C C . SER A 1 596 ? -16.939 12.247 12.187 1.00 95.00 596 SER A C 1
ATOM 4603 O O . SER A 1 596 ? -16.682 13.306 12.756 1.00 95.00 596 SER A O 1
ATOM 4605 N N . GLY A 1 597 ? -16.293 11.112 12.466 1.00 96.38 597 GLY A N 1
ATOM 4606 C CA . GLY A 1 597 ? -15.138 11.004 13.348 1.00 96.38 597 GLY A CA 1
ATOM 4607 C C . GLY A 1 597 ? -13.835 11.284 12.601 1.00 96.38 597 GLY A C 1
ATOM 4608 O O . GLY A 1 597 ? -13.657 10.882 11.447 1.00 96.38 597 GLY A O 1
ATOM 4609 N N . LYS A 1 598 ? -12.911 11.977 13.270 1.00 98.19 598 LYS A N 1
ATOM 4610 C CA . LYS A 1 598 ? -11.598 12.323 12.717 1.00 98.19 598 LYS A CA 1
ATOM 4611 C C . LYS A 1 598 ? -10.475 12.042 13.711 1.00 98.19 598 LYS A C 1
ATOM 4613 O O . LYS A 1 598 ? -10.465 12.638 14.786 1.00 98.19 598 LYS A O 1
ATOM 4618 N N . LEU A 1 599 ? -9.497 11.229 13.321 1.00 98.62 599 LEU A N 1
ATOM 4619 C CA . LEU A 1 599 ? -8.180 11.182 13.963 1.00 98.62 599 LEU A CA 1
ATOM 4620 C C . LEU A 1 599 ? -7.251 12.157 13.220 1.00 98.62 599 LEU A C 1
ATOM 4622 O O . LEU A 1 599 ? -7.118 12.079 11.997 1.00 98.62 599 LEU A O 1
ATOM 4626 N N . ASP A 1 600 ? -6.661 13.112 13.938 1.00 98.31 600 ASP A N 1
ATOM 4627 C CA . ASP A 1 600 ? -5.906 14.235 13.371 1.00 98.31 600 ASP A CA 1
ATOM 4628 C C . ASP A 1 600 ? -4.515 14.350 14.009 1.00 98.31 600 ASP A C 1
ATOM 4630 O O . ASP A 1 600 ? -4.363 14.773 15.152 1.00 98.31 600 ASP A O 1
ATOM 4634 N N . GLY A 1 601 ? -3.493 13.955 13.263 1.00 97.12 601 GLY A N 1
ATOM 4635 C CA . GLY A 1 601 ? -2.079 14.066 13.607 1.00 97.12 601 GLY A CA 1
ATOM 4636 C C . GLY A 1 601 ? -1.334 15.147 12.825 1.00 97.12 601 GLY A C 1
ATOM 4637 O O . GLY A 1 601 ? -0.101 15.161 12.840 1.00 97.12 601 GLY A O 1
ATOM 4638 N N . VAL A 1 602 ? -2.045 16.024 12.101 1.00 97.12 602 VAL A N 1
ATOM 4639 C CA . VAL A 1 602 ? -1.420 16.998 11.196 1.00 97.12 602 VAL A CA 1
ATOM 4640 C C . VAL A 1 602 ? -0.593 18.022 11.973 1.00 97.12 602 VAL A C 1
ATOM 4642 O O . VAL A 1 602 ? -1.125 18.821 12.743 1.00 97.12 602 VAL A O 1
ATOM 4645 N N . GLY A 1 603 ? 0.723 18.029 11.750 1.00 92.56 603 GLY A N 1
ATOM 4646 C CA . GLY A 1 603 ? 1.643 18.932 12.450 1.00 92.56 603 GLY A CA 1
ATOM 4647 C C . GLY A 1 603 ? 1.932 18.569 13.910 1.00 92.56 603 GLY A C 1
ATOM 4648 O O . GLY A 1 603 ? 2.432 19.422 14.652 1.00 92.56 603 GLY A O 1
ATOM 4649 N N . LEU A 1 604 ? 1.590 17.347 14.335 1.00 94.25 604 LEU A N 1
ATOM 4650 C CA . LEU A 1 604 ? 1.724 16.862 15.714 1.00 94.25 604 LEU A CA 1
ATOM 4651 C C . LEU A 1 604 ? 2.838 15.806 15.899 1.00 94.25 604 LEU A C 1
ATOM 4653 O O . LEU A 1 604 ? 2.901 15.160 16.947 1.00 94.25 604 LEU A O 1
ATOM 4657 N N . GLY A 1 605 ? 3.684 15.605 14.883 1.00 92.94 605 GLY A N 1
ATOM 4658 C CA . GLY A 1 605 ? 4.917 14.810 14.933 1.00 92.94 605 GLY A CA 1
ATOM 4659 C C . GLY A 1 605 ? 6.118 15.617 15.436 1.00 92.94 605 GLY A C 1
ATOM 4660 O O . GLY A 1 605 ? 5.966 16.479 16.306 1.00 92.94 605 GLY A O 1
ATOM 4661 N N . PHE A 1 606 ? 7.315 15.383 14.878 1.00 90.44 606 PHE A N 1
ATOM 4662 C CA . PHE A 1 606 ? 8.479 16.203 15.231 1.00 90.44 606 PHE A CA 1
ATOM 4663 C C . PHE A 1 606 ? 8.214 17.695 14.938 1.00 90.44 606 PHE A C 1
ATOM 4665 O O . PHE A 1 606 ? 7.646 18.048 13.893 1.00 90.44 606 PHE A O 1
ATOM 4672 N N . PRO A 1 607 ? 8.647 18.602 15.832 1.00 89.06 607 PRO A N 1
ATOM 4673 C CA . PRO A 1 607 ? 8.561 20.028 15.591 1.00 89.06 607 PRO A CA 1
ATOM 4674 C C . PRO A 1 607 ? 9.563 20.446 14.513 1.00 89.06 607 PRO A C 1
ATOM 4676 O O . PRO A 1 607 ? 10.536 19.746 14.229 1.00 89.06 607 PRO A O 1
ATOM 4679 N N . LYS A 1 608 ? 9.358 21.638 13.952 1.00 87.06 608 LYS A N 1
ATOM 4680 C CA . LYS A 1 608 ? 10.310 22.271 13.029 1.00 87.06 608 LYS A CA 1
ATOM 4681 C C . LYS A 1 608 ? 11.771 22.154 13.492 1.00 87.06 608 LYS A C 1
ATOM 4683 O O . LYS A 1 608 ? 12.075 22.327 14.674 1.00 87.06 608 LYS A O 1
ATOM 4688 N N . THR A 1 609 ? 12.687 21.949 12.548 1.00 83.56 609 THR A N 1
ATOM 4689 C CA . THR A 1 609 ? 14.140 21.778 12.761 1.00 83.56 609 THR A CA 1
ATOM 4690 C C . THR A 1 609 ? 14.551 20.569 13.616 1.00 83.56 609 THR A C 1
ATOM 4692 O O . THR A 1 609 ? 15.683 20.517 14.095 1.00 83.56 609 THR A O 1
ATOM 4695 N N . VAL A 1 610 ? 13.653 19.594 13.806 1.00 84.12 610 VAL A N 1
ATOM 4696 C CA . VAL A 1 610 ? 13.897 18.351 14.555 1.00 84.12 610 VAL A CA 1
ATOM 4697 C C . VAL A 1 610 ? 13.386 17.144 13.754 1.00 84.12 610 VAL A C 1
ATOM 4699 O O . VAL A 1 610 ? 12.441 17.256 12.970 1.00 84.12 610 VAL A O 1
ATOM 4702 N N . GLY A 1 611 ? 14.021 15.992 13.967 1.00 83.06 611 GLY A N 1
ATOM 4703 C CA . GLY A 1 611 ? 13.714 14.707 13.337 1.00 83.06 611 GLY A CA 1
ATOM 4704 C C . GLY A 1 611 ? 14.868 14.206 12.451 1.00 83.06 611 GLY A C 1
ATOM 4705 O O . GLY A 1 611 ? 15.606 15.037 11.912 1.00 83.06 611 GLY A O 1
ATOM 4706 N N . PRO A 1 612 ? 15.062 12.880 12.288 1.00 82.81 612 PRO A N 1
ATOM 4707 C CA . PRO A 1 612 ? 16.192 12.323 11.530 1.00 82.81 612 PRO A CA 1
ATOM 4708 C C . PRO A 1 612 ? 16.263 12.774 10.066 1.00 82.81 612 PRO A C 1
ATOM 4710 O O . PRO A 1 612 ? 17.347 12.853 9.498 1.00 82.81 612 PRO A O 1
ATOM 4713 N N . GLY A 1 613 ? 15.115 13.087 9.460 1.00 83.62 613 GLY A N 1
ATOM 4714 C CA . GLY A 1 613 ? 14.987 13.538 8.077 1.00 83.62 613 GLY A CA 1
ATOM 4715 C C . GLY A 1 613 ? 14.949 15.049 7.879 1.00 83.62 613 GLY A C 1
ATOM 4716 O O . GLY A 1 613 ? 14.622 15.506 6.782 1.00 83.62 613 GLY A O 1
ATOM 4717 N N . TYR A 1 614 ? 15.274 15.838 8.906 1.00 83.75 614 TYR A N 1
ATOM 4718 C CA . TYR A 1 614 ? 15.504 17.274 8.760 1.00 83.75 614 TYR A CA 1
ATOM 4719 C C . TYR A 1 614 ? 16.907 17.554 8.189 1.00 83.75 614 TYR A C 1
ATOM 4721 O O . TYR A 1 614 ? 17.922 17.136 8.746 1.00 83.75 614 TYR A O 1
ATOM 4729 N N . SER A 1 615 ? 16.984 18.326 7.101 1.00 73.94 615 SER A N 1
ATOM 4730 C CA . SER A 1 615 ? 18.254 18.760 6.504 1.00 73.94 615 SER A CA 1
ATOM 4731 C C . SER A 1 615 ? 18.617 20.199 6.893 1.00 73.94 615 SER A C 1
ATOM 4733 O O . SER A 1 615 ? 17.815 21.123 6.759 1.00 73.94 615 SER A O 1
ATOM 4735 N N . PHE A 1 616 ? 19.871 20.424 7.300 1.00 64.00 616 PHE A N 1
ATOM 4736 C CA . PHE A 1 616 ? 20.390 21.764 7.599 1.00 64.00 616 PHE A CA 1
ATOM 4737 C C . PHE A 1 616 ? 20.596 22.594 6.321 1.00 64.00 616 PHE A C 1
ATOM 4739 O O . PHE A 1 616 ? 21.650 22.555 5.690 1.00 64.00 616 PHE A O 1
ATOM 4746 N N . GLY A 1 617 ? 19.596 23.392 5.957 1.00 61.69 617 GLY A N 1
ATOM 4747 C CA . GLY A 1 617 ? 19.679 24.341 4.849 1.00 61.69 617 GLY A CA 1
ATOM 4748 C C . GLY A 1 617 ? 18.312 24.913 4.495 1.00 61.69 617 GLY A C 1
ATOM 4749 O O . GLY A 1 617 ? 17.302 24.221 4.558 1.00 61.69 617 GLY A O 1
ATOM 4750 N N . GLY A 1 618 ? 18.267 26.193 4.121 1.00 60.59 618 GLY A N 1
ATOM 4751 C CA . GLY A 1 618 ? 17.011 26.938 3.991 1.00 60.59 618 GLY A CA 1
ATOM 4752 C C . GLY A 1 618 ? 16.036 26.458 2.908 1.00 60.59 618 GLY A C 1
ATOM 4753 O O . GLY A 1 618 ? 14.906 26.925 2.926 1.00 60.59 618 GLY A O 1
ATOM 4754 N N . SER A 1 619 ? 16.410 25.535 2.014 1.00 73.44 619 SER A N 1
ATOM 4755 C CA . SER A 1 619 ? 15.631 25.158 0.812 1.00 73.44 619 SER A CA 1
ATOM 4756 C C . SER A 1 619 ? 15.233 23.674 0.711 1.00 73.44 619 SER A C 1
ATOM 4758 O O . SER A 1 619 ? 14.617 23.275 -0.279 1.00 73.44 619 SER A O 1
ATOM 4760 N N . TYR A 1 620 ? 15.556 22.852 1.710 1.00 83.44 620 TYR A N 1
ATOM 4761 C CA . TYR A 1 620 ? 15.332 21.401 1.683 1.00 83.44 620 TYR A CA 1
ATOM 4762 C C . TYR A 1 620 ? 14.041 20.996 2.403 1.00 83.44 620 TYR A C 1
ATOM 4764 O O . TYR A 1 620 ? 13.774 21.470 3.510 1.00 83.44 620 TYR A O 1
ATOM 4772 N N . GLY A 1 621 ? 13.242 20.125 1.781 1.00 86.81 621 GLY A N 1
ATOM 4773 C CA . GLY A 1 621 ? 12.074 19.510 2.419 1.00 86.81 621 GLY A CA 1
ATOM 4774 C C . GLY A 1 621 ? 12.490 18.508 3.495 1.00 86.81 621 GLY A C 1
ATOM 4775 O O . GLY A 1 621 ? 13.590 17.968 3.441 1.00 86.81 621 GLY A O 1
ATOM 4776 N N . ALA A 1 622 ? 11.633 18.231 4.476 1.00 89.62 622 ALA A N 1
ATOM 4777 C CA . ALA A 1 622 ? 11.904 17.135 5.407 1.00 89.62 622 ALA A CA 1
ATOM 4778 C C .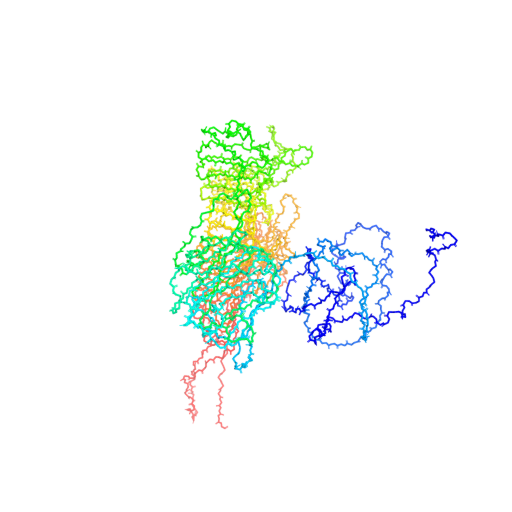 ALA A 1 622 ? 11.581 15.773 4.766 1.00 89.62 622 ALA A C 1
ATOM 4780 O O . ALA A 1 622 ? 10.632 15.670 3.988 1.00 89.62 622 ALA A O 1
ATOM 4781 N N . SER A 1 623 ? 12.338 14.732 5.108 1.00 89.00 623 SER A N 1
ATOM 4782 C CA . SER A 1 623 ? 12.113 13.353 4.641 1.00 89.00 623 SER A CA 1
ATOM 4783 C C . SER A 1 623 ? 11.536 12.474 5.753 1.00 89.00 623 SER A C 1
ATOM 4785 O O . SER A 1 623 ? 11.927 12.612 6.906 1.00 89.00 623 SER A O 1
ATOM 4787 N N . TYR A 1 624 ? 10.624 11.571 5.406 1.00 90.69 624 TYR A N 1
ATOM 4788 C CA . TYR A 1 624 ? 10.201 10.408 6.198 1.00 90.69 624 TYR A CA 1
ATOM 4789 C C . TYR A 1 624 ? 9.265 9.595 5.316 1.00 90.69 624 TYR A C 1
ATOM 4791 O O . TYR A 1 624 ? 8.371 10.198 4.743 1.00 90.69 624 TYR A O 1
ATOM 4799 N N . GLY A 1 625 ? 9.441 8.274 5.205 1.00 87.94 625 GLY A N 1
ATOM 4800 C CA . GLY A 1 625 ? 8.639 7.415 4.320 1.00 87.94 625 GLY A CA 1
ATOM 4801 C C . GLY A 1 625 ? 8.937 7.591 2.825 1.00 87.94 625 GLY A C 1
ATOM 4802 O O . GLY A 1 625 ? 9.199 6.602 2.147 1.00 87.94 625 GLY A O 1
ATOM 4803 N N . GLY A 1 626 ? 8.964 8.838 2.360 1.00 89.31 626 GLY A N 1
ATOM 4804 C CA . GLY A 1 626 ? 9.447 9.322 1.073 1.00 89.31 626 GLY A CA 1
ATOM 4805 C C . GLY A 1 626 ? 10.455 10.467 1.253 1.00 89.31 626 GLY A C 1
ATOM 4806 O O . GLY A 1 626 ? 10.644 11.012 2.348 1.00 89.31 626 GLY A O 1
ATOM 4807 N N . LEU A 1 627 ? 11.136 10.826 0.165 1.00 86.12 627 LEU A N 1
ATOM 4808 C CA . LEU A 1 627 ? 12.208 11.826 0.167 1.00 86.12 627 LEU A CA 1
ATOM 4809 C C . LEU A 1 627 ? 11.639 13.256 0.104 1.00 86.12 627 LEU A C 1
ATOM 4811 O O . LEU A 1 627 ? 10.752 13.545 -0.701 1.00 86.12 627 LEU A O 1
ATOM 4815 N N . GLY A 1 628 ? 12.164 14.162 0.930 1.00 86.75 628 GLY A N 1
ATOM 4816 C CA . GLY A 1 628 ? 11.894 15.597 0.828 1.00 86.75 628 GLY A CA 1
ATOM 4817 C C . GLY A 1 628 ? 12.497 16.201 -0.443 1.00 86.75 628 GLY A C 1
ATOM 4818 O O . GLY A 1 628 ? 13.490 15.719 -0.976 1.00 86.75 628 GLY A O 1
ATOM 4819 N N . GLY A 1 629 ? 11.911 17.277 -0.963 1.00 84.75 629 GLY A N 1
ATOM 4820 C CA . GLY A 1 629 ? 12.420 17.872 -2.194 1.00 84.75 629 GLY A CA 1
ATOM 4821 C C . GLY A 1 629 ? 13.780 18.550 -2.014 1.00 84.75 629 GLY A C 1
ATOM 4822 O O . GLY A 1 629 ? 14.045 19.197 -0.994 1.00 84.75 629 GLY A O 1
ATOM 4823 N N . ASN A 1 630 ? 14.626 18.404 -3.039 1.00 75.12 630 ASN A N 1
ATOM 4824 C CA . ASN A 1 630 ? 16.009 18.891 -3.106 1.00 75.12 630 ASN A CA 1
ATOM 4825 C C . ASN A 1 630 ? 16.919 18.421 -1.944 1.00 75.12 630 ASN A C 1
ATOM 4827 O O . ASN A 1 630 ? 17.956 19.038 -1.715 1.00 75.12 630 ASN A O 1
ATOM 4831 N N . THR A 1 631 ? 16.555 17.388 -1.170 1.00 66.00 631 THR A N 1
ATOM 4832 C CA . THR A 1 631 ? 17.387 16.927 -0.047 1.00 66.00 631 THR A CA 1
ATOM 4833 C C . THR A 1 631 ? 18.654 16.238 -0.536 1.00 66.00 631 THR A C 1
ATOM 4835 O O . THR A 1 631 ? 18.618 15.221 -1.214 1.00 66.00 631 THR A O 1
ATOM 4838 N N . VAL A 1 632 ? 19.796 16.757 -0.095 1.00 52.62 632 VAL A N 1
ATOM 4839 C CA . VAL A 1 632 ? 21.140 16.296 -0.487 1.00 52.62 632 VAL A CA 1
ATOM 4840 C C . VAL A 1 632 ? 21.633 15.073 0.308 1.00 52.62 632 VAL A C 1
ATOM 4842 O O . VAL A 1 632 ? 22.829 14.897 0.527 1.00 52.62 632 VAL A O 1
ATOM 4845 N N . SER A 1 633 ? 20.723 14.300 0.904 1.00 54.25 633 SER A N 1
ATOM 4846 C CA . SER A 1 633 ? 21.044 13.108 1.707 1.00 54.25 633 SER A CA 1
ATOM 4847 C C . SER A 1 633 ? 19.795 12.261 1.956 1.00 54.25 633 SER A C 1
ATOM 4849 O O . SER A 1 633 ? 18.754 12.776 2.371 1.00 54.25 633 SER A O 1
ATOM 4851 N N . ASN A 1 634 ? 19.920 10.952 1.723 1.00 53.62 634 ASN A N 1
ATOM 4852 C CA . ASN A 1 634 ? 18.848 9.977 1.899 1.00 53.62 634 ASN A CA 1
ATOM 4853 C C . ASN A 1 634 ? 18.552 9.743 3.385 1.00 53.62 634 ASN A C 1
ATOM 4855 O O . ASN A 1 634 ? 19.119 8.865 4.023 1.00 53.62 634 ASN A O 1
ATOM 4859 N N . TYR A 1 635 ? 17.636 10.538 3.935 1.00 66.94 635 TYR A N 1
ATOM 4860 C CA . TYR A 1 635 ? 17.106 10.363 5.287 1.00 66.94 635 TYR A CA 1
ATOM 4861 C C . TYR A 1 635 ? 15.656 9.862 5.266 1.00 66.94 635 TYR A C 1
ATOM 4863 O O . TYR A 1 635 ? 14.786 10.401 5.951 1.00 66.94 635 TYR A O 1
ATOM 4871 N N . ILE A 1 636 ? 15.370 8.832 4.468 1.00 79.44 636 ILE A N 1
ATOM 4872 C CA . ILE A 1 636 ? 14.172 8.017 4.694 1.00 79.44 636 ILE A CA 1
ATOM 4873 C C . ILE A 1 636 ? 14.513 7.072 5.853 1.00 79.44 636 ILE A C 1
ATOM 4875 O O . ILE A 1 636 ? 15.471 6.313 5.767 1.00 79.44 636 ILE A O 1
ATOM 4879 N N . TYR A 1 637 ? 13.753 7.146 6.944 1.00 80.31 637 TYR A N 1
ATOM 4880 C CA . TYR A 1 637 ? 13.989 6.377 8.173 1.00 80.31 637 TYR A CA 1
ATOM 4881 C C . TYR A 1 637 ? 12.715 5.652 8.634 1.00 80.31 637 TYR A C 1
ATOM 4883 O O . TYR A 1 637 ? 11.672 5.714 7.969 1.00 80.31 637 TYR A O 1
ATOM 4891 N N . GLY A 1 638 ? 12.794 4.940 9.757 1.00 79.19 638 GLY A N 1
ATOM 4892 C CA . GLY A 1 638 ? 11.719 4.116 10.296 1.00 79.19 638 GLY A CA 1
ATOM 4893 C C . GLY A 1 638 ? 11.458 2.836 9.521 1.00 79.19 638 GLY A C 1
ATOM 4894 O O . GLY A 1 638 ? 11.767 2.708 8.336 1.00 79.19 638 GLY A O 1
ATOM 4895 N N . ASN A 1 639 ? 10.859 1.874 10.215 1.00 83.19 639 ASN A N 1
ATOM 4896 C CA . ASN A 1 639 ? 10.510 0.581 9.646 1.00 83.19 639 ASN A CA 1
ATOM 4897 C C . ASN A 1 639 ? 9.287 0.713 8.711 1.00 83.19 639 ASN A C 1
ATOM 4899 O O . ASN A 1 639 ? 8.265 1.283 9.088 1.00 83.19 639 ASN A O 1
ATOM 4903 N N . ALA A 1 640 ? 9.394 0.182 7.491 1.00 82.88 640 ALA A N 1
ATOM 4904 C CA . ALA A 1 640 ? 8.322 0.188 6.497 1.00 82.88 640 ALA A CA 1
ATOM 4905 C C . ALA A 1 640 ? 7.205 -0.834 6.764 1.00 82.88 640 ALA A C 1
ATOM 4907 O O . ALA A 1 640 ? 6.051 -0.582 6.420 1.00 82.88 640 ALA A O 1
ATOM 4908 N N . THR A 1 641 ? 7.537 -1.986 7.350 1.00 85.56 641 THR A N 1
ATOM 4909 C CA . THR A 1 641 ? 6.596 -3.082 7.628 1.00 85.56 641 THR A CA 1
ATOM 4910 C C . THR A 1 641 ? 5.998 -2.988 9.034 1.00 85.56 641 THR A C 1
ATOM 4912 O O . THR A 1 641 ? 4.912 -3.517 9.263 1.00 85.56 641 THR A O 1
ATOM 4915 N N . ALA A 1 642 ? 6.630 -2.216 9.929 1.00 88.31 642 ALA A N 1
ATOM 4916 C CA . ALA A 1 642 ? 6.127 -1.855 11.260 1.00 88.31 642 ALA A CA 1
ATOM 4917 C C . ALA A 1 642 ? 6.238 -0.332 11.556 1.00 88.31 642 ALA A C 1
ATOM 4919 O O . ALA A 1 642 ? 6.990 0.069 12.452 1.00 88.31 642 ALA A O 1
ATOM 4920 N N . PRO A 1 643 ? 5.537 0.548 10.809 1.00 91.44 643 PRO A N 1
ATOM 4921 C CA . PRO A 1 643 ? 5.692 1.996 10.938 1.00 91.44 643 PRO A CA 1
ATOM 4922 C C . PRO A 1 643 ? 5.006 2.547 12.196 1.00 91.44 643 PRO A C 1
ATOM 4924 O O . PRO A 1 643 ? 3.779 2.589 12.294 1.00 91.44 643 PRO A O 1
ATOM 4927 N N . VAL A 1 644 ? 5.816 3.017 13.147 1.00 89.75 644 VAL A N 1
ATOM 4928 C CA . VAL A 1 644 ? 5.364 3.777 14.331 1.00 89.75 644 VAL A CA 1
ATOM 4929 C C . VAL A 1 644 ? 6.108 5.103 14.526 1.00 89.75 644 VAL A C 1
ATOM 4931 O O . VAL A 1 644 ? 5.699 5.899 15.368 1.00 89.75 644 VAL A O 1
ATOM 4934 N N . SER A 1 645 ? 7.177 5.363 13.766 1.00 90.44 645 SER A N 1
ATOM 4935 C CA . SER A 1 645 ? 7.993 6.577 13.891 1.00 90.44 645 SER A CA 1
ATOM 4936 C C . SER A 1 645 ? 7.218 7.840 13.484 1.00 90.44 645 SER A C 1
ATOM 4938 O O . SER A 1 645 ? 6.221 7.778 12.756 1.00 90.44 645 SER A O 1
ATOM 4940 N N . LEU A 1 646 ? 7.677 9.006 13.936 1.00 93.06 646 LEU A N 1
ATOM 4941 C CA . LEU A 1 646 ? 7.090 10.294 13.548 1.00 93.06 646 LEU A CA 1
ATOM 4942 C C . LEU A 1 646 ? 7.672 10.793 12.229 1.00 93.06 646 LEU A C 1
ATOM 4944 O O . LEU A 1 646 ? 8.826 10.500 11.922 1.00 93.06 646 LEU A O 1
ATOM 4948 N N . GLY A 1 647 ? 6.930 11.631 11.502 1.00 93.50 647 GLY A N 1
ATOM 4949 C CA . GLY A 1 647 ? 7.510 12.435 10.426 1.00 93.50 647 GLY A CA 1
ATOM 4950 C C . GLY A 1 647 ? 8.500 13.466 10.972 1.00 93.50 647 GLY A C 1
ATOM 4951 O O . GLY A 1 647 ? 8.340 13.935 12.098 1.00 93.50 647 GLY A O 1
ATOM 4952 N N . SER A 1 648 ? 9.494 13.862 10.175 1.00 90.75 648 SER A N 1
ATOM 4953 C CA . SER A 1 648 ? 10.465 14.925 10.484 1.00 90.75 648 SER A CA 1
ATOM 4954 C C . SER A 1 648 ? 9.963 16.321 10.118 1.00 90.75 648 SER A C 1
ATOM 4956 O O . SER A 1 648 ? 9.300 16.515 9.088 1.00 90.75 648 SER A O 1
ATOM 4958 N N . GLY A 1 649 ? 10.289 17.301 10.966 1.00 89.19 649 GLY A N 1
ATOM 4959 C CA . GLY A 1 649 ? 9.861 18.691 10.832 1.00 89.19 649 GLY A CA 1
ATOM 4960 C C . GLY A 1 649 ? 10.621 19.450 9.743 1.00 89.19 649 GLY A C 1
ATOM 4961 O O . GLY A 1 649 ? 11.814 19.242 9.529 1.00 89.19 649 GLY A O 1
ATOM 4962 N N . GLY A 1 650 ? 9.930 20.372 9.071 1.00 85.25 650 GLY A N 1
ATOM 4963 C CA . GLY A 1 650 ? 10.529 21.314 8.122 1.00 85.25 650 GLY A CA 1
ATOM 4964 C C . GLY A 1 650 ? 11.288 22.440 8.834 1.00 85.25 650 GLY A C 1
ATOM 4965 O O . GLY A 1 650 ? 11.490 22.416 10.047 1.00 85.25 650 GLY A O 1
ATOM 4966 N N . PHE A 1 651 ? 11.694 23.483 8.105 1.00 80.88 651 PHE A N 1
ATOM 4967 C CA . PHE A 1 651 ? 12.408 24.613 8.725 1.00 80.88 651 PHE A CA 1
ATOM 4968 C C . PHE A 1 651 ? 11.502 25.481 9.623 1.00 80.88 651 PHE A C 1
ATOM 4970 O O . PHE A 1 651 ? 11.953 25.990 10.651 1.00 80.88 651 PHE A O 1
ATOM 4977 N N . VAL A 1 652 ? 10.217 25.632 9.274 1.00 79.19 652 VAL A N 1
ATOM 4978 C CA . VAL A 1 652 ? 9.231 26.361 10.104 1.00 79.19 652 VAL A CA 1
ATOM 4979 C C . VAL A 1 652 ? 7.996 25.547 10.482 1.00 79.19 652 VAL A C 1
ATOM 4981 O O . VAL A 1 652 ? 7.262 25.970 11.376 1.00 79.19 652 VAL A O 1
ATOM 4984 N N . ASP A 1 653 ? 7.805 24.390 9.853 1.00 87.31 653 ASP A N 1
ATOM 4985 C CA . ASP A 1 653 ? 6.589 23.587 9.925 1.00 87.31 653 ASP A CA 1
ATOM 4986 C C . ASP A 1 653 ? 6.826 22.274 10.681 1.00 87.31 653 ASP A C 1
ATOM 4988 O O . ASP A 1 653 ? 7.899 21.672 10.594 1.00 87.31 653 ASP A O 1
ATOM 4992 N N . ASN A 1 654 ? 5.818 21.825 11.427 1.00 91.81 654 ASN A N 1
ATOM 4993 C CA . ASN A 1 654 ? 5.861 20.558 12.155 1.00 91.81 654 ASN A CA 1
ATOM 4994 C C . ASN A 1 654 ? 5.365 19.402 11.277 1.00 91.81 654 ASN A C 1
ATOM 4996 O O . ASN A 1 654 ? 4.540 19.587 10.380 1.00 91.81 654 ASN A O 1
ATOM 5000 N N . ALA A 1 655 ? 5.832 18.200 11.576 1.00 94.25 655 ALA A N 1
ATOM 5001 C CA . ALA A 1 655 ? 5.530 16.999 10.813 1.00 94.25 655 ALA A CA 1
ATOM 5002 C C . ALA A 1 655 ? 4.228 16.301 11.216 1.00 94.25 655 ALA A C 1
ATOM 5004 O O . ALA A 1 655 ? 3.606 16.643 12.221 1.00 94.25 655 ALA A O 1
ATOM 5005 N N . GLY A 1 656 ? 3.859 15.272 10.460 1.00 96.56 656 GLY A N 1
ATOM 5006 C CA . GLY A 1 656 ? 2.805 14.333 10.830 1.00 96.56 656 GLY A CA 1
ATOM 5007 C C . GLY A 1 656 ? 3.164 13.433 12.018 1.00 96.56 656 GLY A C 1
ATOM 5008 O O . GLY A 1 656 ? 4.314 13.006 12.151 1.00 96.56 656 GLY A O 1
ATOM 5009 N N . SER A 1 657 ? 2.189 13.129 12.880 1.00 95.75 657 SER A N 1
ATOM 5010 C CA . SER A 1 657 ? 2.365 12.182 13.993 1.00 95.75 657 SER A CA 1
ATOM 5011 C C . SER A 1 657 ? 2.208 10.708 13.577 1.00 95.75 657 SER A C 1
ATOM 5013 O O . SER A 1 657 ? 1.990 10.400 12.409 1.00 95.75 657 SER A O 1
ATOM 5015 N N . GLY A 1 658 ? 2.357 9.772 14.515 1.00 95.31 658 GLY A N 1
ATOM 5016 C CA . GLY A 1 658 ? 2.127 8.346 14.271 1.00 95.31 658 GLY A CA 1
ATOM 5017 C C . GLY A 1 658 ? 0.898 7.820 15.016 1.00 95.31 658 GLY A C 1
ATOM 5018 O O . GLY A 1 658 ? 0.663 8.202 16.165 1.00 95.31 658 GLY A O 1
ATOM 5019 N N . ILE A 1 659 ? 0.146 6.913 14.391 1.00 97.44 659 ILE A N 1
ATOM 5020 C CA . ILE A 1 659 ? -0.928 6.144 15.029 1.00 97.44 659 ILE A CA 1
ATOM 5021 C C . ILE A 1 659 ? -0.919 4.686 14.553 1.00 97.44 659 ILE A C 1
ATOM 5023 O O . ILE A 1 659 ? -0.978 4.408 13.355 1.00 97.44 659 ILE A O 1
ATOM 5027 N N . LYS A 1 660 ? -0.907 3.749 15.504 1.00 97.75 660 LYS A N 1
ATOM 5028 C CA . LYS A 1 660 ? -1.278 2.350 15.290 1.00 97.75 660 LYS A CA 1
ATOM 5029 C C . LYS A 1 660 ? -2.656 2.090 15.897 1.00 97.75 660 LYS A C 1
ATOM 5031 O O . LYS A 1 660 ? -2.876 2.404 17.064 1.00 97.75 660 LYS A O 1
ATOM 5036 N N . LEU A 1 661 ? -3.558 1.489 15.127 1.00 98.50 661 LEU A N 1
ATOM 5037 C CA . LEU A 1 661 ? -4.841 0.968 15.603 1.00 98.50 661 LEU A CA 1
ATOM 5038 C C . LEU A 1 661 ? -4.795 -0.561 15.557 1.00 98.50 661 LEU A C 1
ATOM 5040 O O . LEU A 1 661 ? -4.479 -1.114 14.503 1.00 98.50 661 LEU A O 1
ATOM 5044 N N . LYS A 1 662 ? -5.106 -1.225 16.674 1.00 98.00 662 LYS A N 1
ATOM 5045 C CA . LYS A 1 662 ? -5.063 -2.687 16.801 1.00 98.00 662 LYS A CA 1
ATOM 5046 C C . LYS A 1 662 ? -6.361 -3.259 17.384 1.00 98.00 662 LYS A C 1
ATOM 5048 O O . LYS A 1 662 ? -6.817 -2.779 18.422 1.00 98.00 662 LYS A O 1
ATOM 5053 N N . SER A 1 663 ? -6.935 -4.275 16.742 1.00 96.19 663 SER A N 1
ATOM 5054 C CA . SER A 1 663 ? -8.152 -4.991 17.180 1.00 96.19 663 SER A CA 1
ATOM 5055 C C . SER A 1 663 ? -8.388 -6.253 16.336 1.00 96.19 663 SER A C 1
ATOM 5057 O O . SER A 1 663 ? -7.631 -6.514 15.411 1.00 96.19 663 SER A O 1
ATOM 5059 N N . ASP A 1 664 ? -9.461 -7.016 16.571 1.00 88.94 664 ASP A N 1
ATOM 5060 C CA . ASP A 1 664 ? -9.875 -8.080 15.631 1.00 88.94 664 ASP A CA 1
ATOM 5061 C C . ASP A 1 664 ? -10.551 -7.519 14.363 1.00 88.94 664 ASP A C 1
ATOM 5063 O O . ASP A 1 664 ? -10.479 -8.103 13.276 1.00 88.94 664 ASP A O 1
ATOM 5067 N N . TYR A 1 665 ? -11.205 -6.361 14.489 1.00 94.00 665 TYR A N 1
ATOM 5068 C CA . TYR A 1 665 ? -11.921 -5.689 13.406 1.00 94.00 665 TYR A CA 1
ATOM 5069 C C . TYR A 1 665 ? -11.725 -4.167 13.466 1.00 94.00 665 TYR A C 1
ATOM 5071 O O . TYR A 1 665 ? -11.933 -3.532 14.509 1.00 94.00 665 TYR A O 1
ATOM 5079 N N . LEU A 1 666 ? -11.350 -3.580 12.328 1.00 97.62 666 LEU A N 1
ATOM 5080 C CA . LEU A 1 666 ? -11.187 -2.143 12.106 1.00 97.62 666 LEU A CA 1
ATOM 5081 C C . LEU A 1 666 ? -12.159 -1.664 11.029 1.00 97.62 666 LEU A C 1
ATOM 5083 O O . LEU A 1 666 ? -12.183 -2.215 9.931 1.00 97.62 666 LEU A O 1
ATOM 5087 N N . ALA A 1 667 ? -12.903 -0.588 11.298 1.00 97.44 667 ALA A N 1
ATOM 5088 C CA . ALA A 1 667 ? -13.723 0.072 10.282 1.00 97.44 667 ALA A CA 1
ATOM 5089 C C . ALA A 1 667 ? -13.502 1.587 10.232 1.00 97.44 667 ALA A C 1
ATOM 5091 O O . ALA A 1 667 ? -13.878 2.325 11.144 1.00 97.44 667 ALA A O 1
ATOM 5092 N N . ILE A 1 668 ? -12.920 2.055 9.129 1.00 98.25 668 ILE A N 1
ATOM 5093 C CA . ILE A 1 668 ? -12.604 3.460 8.872 1.00 98.25 668 ILE A CA 1
ATOM 5094 C C . ILE A 1 668 ? -13.573 4.005 7.816 1.00 98.25 668 ILE A C 1
ATOM 5096 O O . ILE A 1 668 ? -13.364 3.867 6.609 1.00 98.25 668 ILE A O 1
ATOM 5100 N N . TYR A 1 669 ? -14.654 4.626 8.286 1.00 97.81 669 TYR A N 1
ATOM 5101 C CA . TYR A 1 669 ? -15.630 5.364 7.477 1.00 97.81 669 TYR A CA 1
ATOM 5102 C C . TYR A 1 669 ? -15.340 6.874 7.443 1.00 97.81 669 TYR A C 1
ATOM 5104 O O . TYR A 1 669 ? -15.766 7.556 6.514 1.00 97.81 669 TYR A O 1
ATOM 5112 N N . GLY A 1 670 ? -14.677 7.397 8.480 1.00 97.44 670 GLY A N 1
ATOM 5113 C CA . GLY A 1 670 ? -14.303 8.805 8.637 1.00 97.44 670 GLY A CA 1
ATOM 5114 C C . GLY A 1 670 ? -12.904 9.125 8.116 1.00 97.44 670 GLY A C 1
ATOM 5115 O O . GLY A 1 670 ? -12.505 8.666 7.048 1.00 97.44 670 GLY A O 1
ATOM 5116 N N . VAL A 1 671 ? -12.157 9.936 8.865 1.00 98.25 671 VAL A N 1
ATOM 5117 C CA . VAL A 1 671 ? -10.842 10.443 8.440 1.00 98.25 671 VAL A CA 1
ATOM 5118 C C . VAL A 1 671 ? -9.754 10.063 9.443 1.00 98.25 671 VAL A C 1
ATOM 5120 O O . VAL A 1 671 ? -9.890 10.338 10.634 1.00 98.25 671 VAL A O 1
ATOM 5123 N N . ILE A 1 672 ? -8.637 9.523 8.955 1.00 98.62 672 ILE A N 1
ATOM 5124 C CA . ILE A 1 672 ? -7.352 9.502 9.668 1.00 98.62 672 ILE A CA 1
ATOM 5125 C C . ILE A 1 672 ? -6.378 10.349 8.851 1.00 98.62 672 ILE A C 1
ATOM 5127 O O . ILE A 1 672 ? -6.115 10.049 7.691 1.00 98.62 672 ILE A O 1
ATOM 5131 N N . ASN A 1 673 ? -5.851 11.426 9.423 1.00 98.44 673 ASN A N 1
ATOM 5132 C CA . ASN A 1 673 ? -4.911 12.292 8.718 1.00 98.44 673 ASN A CA 1
ATOM 5133 C C . ASN A 1 673 ? -3.713 12.609 9.609 1.00 98.44 673 ASN A C 1
ATOM 5135 O O . ASN A 1 673 ? -3.865 13.283 10.622 1.00 98.44 673 ASN A O 1
ATOM 5139 N N . VAL A 1 674 ? -2.534 12.142 9.210 1.00 98.19 674 VAL A N 1
ATOM 5140 C CA . VAL A 1 674 ? -1.242 12.400 9.855 1.00 98.19 674 VAL A CA 1
ATOM 5141 C C . VAL A 1 674 ? -0.269 13.074 8.878 1.00 98.19 674 VAL A C 1
ATOM 5143 O O . VAL A 1 674 ? 0.918 12.776 8.859 1.00 98.19 674 VAL A O 1
ATOM 5146 N N . SER A 1 675 ? -0.751 13.964 8.011 1.00 97.56 675 SER A N 1
ATOM 5147 C CA . SER A 1 675 ? 0.094 14.677 7.041 1.00 97.56 675 SER A CA 1
ATOM 5148 C C . SER A 1 675 ? 1.006 15.736 7.694 1.00 97.56 675 SER A C 1
ATOM 5150 O O . SER A 1 675 ? 0.721 16.270 8.768 1.00 97.56 675 SER A O 1
ATOM 5152 N N . GLY A 1 676 ? 2.111 16.080 7.033 1.00 95.12 676 GLY A N 1
ATOM 5153 C CA . GLY A 1 676 ? 2.996 17.177 7.434 1.00 95.12 676 GLY A CA 1
ATOM 5154 C C . GLY A 1 676 ? 2.368 18.552 7.190 1.00 95.12 676 GLY A C 1
ATOM 5155 O O . GLY A 1 676 ? 1.571 18.731 6.265 1.00 95.12 676 GLY A O 1
ATOM 5156 N N . LEU A 1 677 ? 2.731 19.558 7.995 1.00 92.38 677 LEU A N 1
ATOM 5157 C CA . LEU A 1 677 ? 2.278 20.929 7.744 1.00 92.38 677 LEU A CA 1
ATOM 5158 C C . LEU A 1 677 ? 2.955 21.528 6.506 1.00 92.38 677 LEU A C 1
ATOM 5160 O O . LEU A 1 677 ? 4.162 21.400 6.286 1.00 92.38 677 LEU A O 1
ATOM 5164 N N . GLY A 1 678 ? 2.133 22.207 5.705 1.00 81.25 678 GLY A N 1
ATOM 5165 C CA . GLY A 1 678 ? 2.557 22.962 4.535 1.00 81.25 678 GLY A CA 1
ATOM 5166 C C . GLY A 1 678 ? 3.049 24.358 4.883 1.00 81.25 678 GLY A C 1
ATOM 5167 O O . GLY A 1 678 ? 2.436 25.065 5.683 1.00 81.25 678 GLY A O 1
ATOM 5168 N N . ALA A 1 679 ? 4.113 24.771 4.207 1.00 68.75 679 ALA A N 1
ATOM 5169 C CA . ALA A 1 679 ? 4.799 26.015 4.480 1.00 68.75 679 ALA A CA 1
ATOM 5170 C C . ALA A 1 679 ? 4.012 27.262 4.065 1.00 68.75 679 ALA A C 1
ATOM 5172 O O . ALA A 1 679 ? 3.492 27.385 2.951 1.00 68.75 679 ALA A O 1
ATOM 5173 N N . SER A 1 680 ? 4.048 28.273 4.934 1.00 63.28 680 SER A N 1
ATOM 5174 C CA . SER A 1 680 ? 3.779 29.654 4.520 1.00 63.28 680 SER A CA 1
ATOM 5175 C C . SER A 1 680 ? 4.854 30.144 3.535 1.00 63.28 680 SER A C 1
ATOM 5177 O O . SER A 1 680 ? 6.004 29.695 3.578 1.00 63.28 680 SER A O 1
ATOM 5179 N N . ALA A 1 681 ? 4.475 31.051 2.625 1.00 58.00 681 ALA A N 1
ATOM 5180 C CA . ALA A 1 681 ? 5.299 31.467 1.486 1.00 58.00 681 ALA A CA 1
ATOM 5181 C C . ALA A 1 681 ? 6.747 31.821 1.885 1.00 58.00 681 ALA A C 1
ATOM 5183 O O . ALA A 1 681 ? 6.978 32.801 2.593 1.00 58.00 681 ALA A O 1
ATOM 5184 N N . GLY A 1 682 ? 7.709 31.033 1.389 1.00 61.38 682 GLY A N 1
ATOM 5185 C CA . GLY A 1 682 ? 9.139 31.203 1.666 1.00 61.38 682 GLY A CA 1
ATOM 5186 C C . GLY A 1 682 ? 9.794 30.162 2.587 1.00 61.38 682 GLY A C 1
ATOM 5187 O O . GLY A 1 682 ? 10.873 30.449 3.093 1.00 61.38 682 GLY A O 1
ATOM 5188 N N . ASN A 1 683 ? 9.178 28.998 2.840 1.00 75.25 683 ASN A N 1
ATOM 5189 C CA . ASN A 1 683 ? 9.759 27.937 3.684 1.00 75.25 683 ASN A CA 1
ATOM 5190 C C . ASN A 1 683 ? 9.490 26.525 3.123 1.00 75.25 683 ASN A C 1
ATOM 5192 O O . ASN A 1 683 ? 8.670 26.371 2.215 1.00 75.25 683 ASN A O 1
ATOM 5196 N N . ASN A 1 684 ? 10.183 25.508 3.650 1.00 83.00 684 ASN A N 1
ATOM 5197 C CA . ASN A 1 684 ? 10.074 24.110 3.203 1.00 83.00 684 ASN A CA 1
ATOM 5198 C C . ASN A 1 684 ? 9.063 23.321 4.033 1.00 83.00 684 ASN A C 1
ATOM 5200 O O . ASN A 1 684 ? 9.031 23.471 5.256 1.00 83.00 684 ASN A O 1
ATOM 5204 N N . GLY A 1 685 ? 8.316 22.437 3.374 1.00 88.88 685 GLY A N 1
ATOM 5205 C CA . GLY A 1 685 ? 7.310 21.602 4.018 1.00 88.88 685 GLY A CA 1
ATOM 5206 C C . GLY A 1 685 ? 7.901 20.509 4.912 1.00 88.88 685 GLY A C 1
ATOM 5207 O O . GLY A 1 685 ? 8.991 19.982 4.662 1.00 88.88 685 GLY A O 1
ATOM 5208 N N . ALA A 1 686 ? 7.154 20.163 5.959 1.00 92.44 686 ALA A N 1
ATOM 5209 C CA . ALA A 1 686 ? 7.449 19.024 6.821 1.00 92.44 686 ALA A CA 1
ATOM 5210 C C . ALA A 1 686 ? 6.983 17.704 6.184 1.00 92.44 686 ALA A C 1
ATOM 5212 O O . ALA A 1 686 ? 6.149 17.710 5.280 1.00 92.44 686 ALA A O 1
ATOM 5213 N N . SER A 1 687 ? 7.491 16.568 6.658 1.00 94.31 687 SER A N 1
ATOM 5214 C CA . SER A 1 687 ? 7.097 15.250 6.132 1.00 94.31 687 SER A CA 1
ATOM 5215 C C . SER A 1 687 ? 5.815 14.707 6.775 1.00 94.31 687 SER A C 1
ATOM 5217 O O . SER A 1 687 ? 5.411 15.142 7.861 1.00 94.31 687 SER A O 1
ATOM 5219 N N . GLY A 1 688 ? 5.159 13.777 6.075 1.00 96.75 688 GLY A N 1
ATOM 5220 C CA . GLY A 1 688 ? 4.025 13.010 6.594 1.00 96.75 688 GLY A CA 1
ATOM 5221 C C . GLY A 1 688 ? 4.415 12.094 7.756 1.00 96.75 688 GLY A C 1
ATOM 5222 O O . GLY A 1 688 ? 5.594 11.902 8.032 1.00 96.75 688 GLY A O 1
ATOM 5223 N N . GLY A 1 689 ? 3.422 11.555 8.457 1.00 96.81 689 GLY A N 1
ATOM 5224 C CA . GLY A 1 689 ? 3.588 10.687 9.625 1.00 96.81 689 GLY A CA 1
ATOM 5225 C C . GLY A 1 689 ? 3.359 9.198 9.341 1.00 96.81 689 GLY A C 1
ATOM 5226 O O . GLY A 1 689 ? 3.562 8.736 8.219 1.00 96.81 689 GLY A O 1
ATOM 5227 N N . SER A 1 690 ? 2.913 8.453 10.356 1.00 97.50 690 SER A N 1
ATOM 5228 C CA . SER A 1 690 ? 2.685 6.998 10.281 1.00 97.50 690 SER A CA 1
ATOM 5229 C C . SER A 1 690 ? 1.235 6.608 10.549 1.00 97.50 690 SER A C 1
ATOM 5231 O O . SER A 1 690 ? 0.655 7.029 11.550 1.00 97.50 690 SER A O 1
ATOM 5233 N N . ILE A 1 691 ? 0.671 5.734 9.713 1.00 98.56 691 ILE A N 1
ATOM 5234 C CA . ILE A 1 691 ? -0.586 5.025 9.994 1.00 98.56 691 ILE A CA 1
ATOM 5235 C C . ILE A 1 691 ? -0.326 3.521 9.918 1.00 98.56 691 ILE A C 1
ATOM 5237 O O . ILE A 1 691 ? 0.083 3.016 8.877 1.00 98.56 691 ILE A O 1
ATOM 5241 N N . TRP A 1 692 ? -0.631 2.784 10.981 1.00 98.25 692 TRP A N 1
ATOM 5242 C CA . TRP A 1 692 ? -0.646 1.322 10.960 1.00 98.25 692 TRP A CA 1
ATOM 5243 C C . TRP A 1 692 ? -2.019 0.818 11.407 1.00 98.25 692 TRP A C 1
ATOM 5245 O O . TRP A 1 692 ? -2.439 1.038 12.540 1.00 98.25 692 TRP A O 1
ATOM 5255 N N . LEU A 1 693 ? -2.737 0.159 10.501 1.00 98.44 693 LEU A N 1
ATOM 5256 C CA . LEU A 1 693 ? -3.991 -0.533 10.799 1.00 98.44 693 LEU A CA 1
ATOM 5257 C C . LEU A 1 693 ? -3.684 -2.027 10.933 1.00 98.44 693 LEU A C 1
ATOM 5259 O O . LEU A 1 693 ? -3.141 -2.602 9.995 1.00 98.44 693 LEU A O 1
ATOM 5263 N N . ASP A 1 694 ? -3.976 -2.626 12.087 1.00 97.62 694 ASP A N 1
ATOM 5264 C CA . ASP A 1 694 ? -3.558 -3.986 12.450 1.00 97.62 694 ASP A CA 1
ATOM 5265 C C . ASP A 1 694 ? -4.731 -4.807 13.006 1.00 97.62 694 ASP A C 1
ATOM 5267 O O . ASP A 1 694 ? -5.073 -4.690 14.183 1.00 97.62 694 ASP A O 1
ATOM 5271 N N . ALA A 1 695 ? -5.395 -5.589 12.147 1.00 96.25 695 ALA A N 1
ATOM 5272 C CA . ALA A 1 695 ? -6.550 -6.398 12.541 1.00 96.25 695 ALA A CA 1
ATOM 5273 C C . ALA A 1 695 ? -6.845 -7.554 11.591 1.00 96.25 695 ALA A C 1
ATOM 5275 O O . ALA A 1 695 ? -6.562 -7.458 10.406 1.00 96.25 695 ALA A O 1
ATOM 5276 N N . LEU A 1 696 ? -7.521 -8.610 12.058 1.00 89.12 696 LEU A N 1
ATOM 5277 C CA . LEU A 1 696 ? -7.956 -9.712 11.183 1.00 89.12 696 LEU A CA 1
ATOM 5278 C C . LEU A 1 696 ? -8.827 -9.200 10.022 1.00 89.12 696 LEU A C 1
ATOM 5280 O O . LEU A 1 696 ? -8.657 -9.628 8.878 1.00 89.12 696 LEU A O 1
ATOM 5284 N N . ASN A 1 697 ? -9.721 -8.250 10.308 1.00 92.44 697 ASN A N 1
ATOM 5285 C CA . ASN A 1 697 ? -10.627 -7.638 9.341 1.00 92.44 697 ASN A CA 1
ATOM 5286 C C . ASN A 1 697 ? -10.423 -6.120 9.281 1.00 92.44 697 ASN A C 1
ATOM 5288 O O . ASN A 1 697 ? -10.623 -5.425 10.277 1.00 92.44 697 ASN A O 1
ATOM 5292 N N . VAL A 1 698 ? -10.106 -5.588 8.101 1.00 97.06 698 VAL A N 1
ATOM 5293 C CA . VAL A 1 698 ? -9.948 -4.147 7.865 1.00 97.06 698 VAL A CA 1
ATOM 5294 C C . VAL A 1 698 ? -10.956 -3.685 6.814 1.00 97.06 698 VAL A C 1
ATOM 5296 O O . VAL A 1 698 ? -10.938 -4.134 5.669 1.00 97.06 698 VAL A O 1
ATOM 5299 N N . TYR A 1 699 ? -11.841 -2.764 7.189 1.00 96.69 699 TYR A N 1
ATOM 5300 C CA . TYR A 1 699 ? -12.789 -2.100 6.296 1.00 96.69 699 TYR A CA 1
ATOM 5301 C C . TYR A 1 699 ? -12.444 -0.612 6.174 1.00 96.69 699 TYR A C 1
ATOM 5303 O O . TYR A 1 699 ? -12.383 0.099 7.177 1.00 96.69 699 TYR A O 1
ATOM 5311 N N . ILE A 1 700 ? -12.252 -0.111 4.953 1.00 96.88 700 ILE A N 1
ATOM 5312 C CA . ILE A 1 700 ? -11.934 1.300 4.691 1.00 96.88 700 ILE A CA 1
ATOM 5313 C C . ILE A 1 700 ? -12.825 1.821 3.560 1.00 96.88 700 ILE A C 1
ATOM 5315 O O . ILE A 1 700 ? -12.667 1.440 2.398 1.00 96.88 700 ILE A O 1
ATOM 5319 N N . SER A 1 701 ? -13.728 2.745 3.892 1.00 96.44 701 SER A N 1
ATOM 5320 C CA . SER A 1 701 ? -14.468 3.572 2.920 1.00 96.44 701 SER A CA 1
ATOM 5321 C C . SER A 1 701 ? -14.293 5.079 3.149 1.00 96.44 701 SER A C 1
ATOM 5323 O O . SER A 1 701 ? -14.802 5.880 2.370 1.00 96.44 701 SER A O 1
ATOM 5325 N N . GLY A 1 702 ? -13.622 5.464 4.236 1.00 96.19 702 GLY A N 1
ATOM 5326 C CA . GLY A 1 702 ? -13.209 6.831 4.536 1.00 96.19 702 GLY A CA 1
ATOM 5327 C C . GLY A 1 702 ? -11.872 7.196 3.887 1.00 96.19 702 GLY A C 1
ATOM 5328 O O . GLY A 1 702 ? -11.452 6.562 2.919 1.00 96.19 702 GLY A O 1
ATOM 5329 N N . SER A 1 703 ? -11.177 8.199 4.428 1.00 97.12 703 SER A N 1
ATOM 5330 C CA . SER A 1 703 ? -9.844 8.596 3.954 1.00 97.12 703 SER A CA 1
ATOM 5331 C C . SER A 1 703 ? -8.752 8.390 5.003 1.00 97.12 703 SER A C 1
ATOM 5333 O O . SER A 1 703 ? -8.909 8.769 6.166 1.00 97.12 703 SER A O 1
ATOM 5335 N N . ILE A 1 704 ? -7.622 7.826 4.572 1.00 98.19 704 ILE A N 1
ATOM 5336 C CA . ILE A 1 704 ? -6.383 7.753 5.347 1.00 98.19 704 ILE A CA 1
ATOM 5337 C C . ILE A 1 704 ? -5.262 8.498 4.602 1.00 98.19 704 ILE A C 1
ATOM 5339 O O . ILE A 1 704 ? -5.009 8.243 3.424 1.00 98.19 704 ILE A O 1
ATOM 5343 N N . SER A 1 705 ? -4.638 9.466 5.277 1.00 97.69 705 SER A N 1
ATOM 5344 C CA . SER A 1 705 ? -3.670 10.412 4.696 1.00 97.69 705 SER A CA 1
ATOM 5345 C C . SER A 1 705 ? -2.407 10.505 5.542 1.00 97.69 705 SER A C 1
ATOM 5347 O O . SER A 1 705 ? -2.491 10.753 6.745 1.00 97.69 705 SER A O 1
ATOM 5349 N N . ALA A 1 706 ? -1.248 10.391 4.904 1.00 97.69 706 ALA A N 1
ATOM 5350 C CA . ALA A 1 706 ? 0.060 10.665 5.497 1.00 97.69 706 ALA A CA 1
ATOM 5351 C C . ALA A 1 706 ? 0.922 11.478 4.512 1.00 97.69 706 ALA A C 1
ATOM 5353 O O . ALA A 1 706 ? 2.049 11.118 4.200 1.00 97.69 706 ALA A O 1
ATOM 5354 N N . ASP A 1 707 ? 0.373 12.559 3.964 1.00 97.00 707 ASP A N 1
ATOM 5355 C CA . ASP A 1 707 ? 1.014 13.352 2.907 1.00 97.00 707 ASP A CA 1
ATOM 5356 C C . ASP A 1 707 ? 2.154 14.236 3.431 1.00 97.00 707 ASP A C 1
ATOM 5358 O O . ASP A 1 707 ? 2.157 14.676 4.583 1.00 97.00 707 ASP A O 1
ATOM 5362 N N . GLY A 1 708 ? 3.093 14.569 2.552 1.00 95.25 708 GLY A N 1
ATOM 5363 C CA . GLY A 1 708 ? 4.102 15.590 2.790 1.00 95.25 708 GLY A CA 1
ATOM 5364 C C . GLY A 1 708 ? 3.512 16.998 2.704 1.00 95.25 708 GLY A C 1
ATOM 5365 O O . GLY A 1 708 ? 2.699 17.317 1.833 1.00 95.25 708 GLY A O 1
ATOM 5366 N N . GLY A 1 709 ? 3.955 17.883 3.591 1.00 92.81 709 GLY A N 1
ATOM 5367 C CA . GLY A 1 709 ? 3.587 19.291 3.563 1.00 92.81 709 GLY A CA 1
ATOM 5368 C C . GLY A 1 709 ? 4.101 19.973 2.285 1.00 92.81 709 GLY A C 1
ATOM 5369 O O . GLY A 1 709 ? 5.267 19.789 1.922 1.00 92.81 709 GLY A O 1
ATOM 5370 N N . PRO A 1 710 ? 3.287 20.778 1.576 1.00 90.56 710 PRO A N 1
ATOM 5371 C CA . PRO A 1 710 ? 3.759 21.533 0.419 1.00 90.56 710 PRO A CA 1
ATOM 5372 C C . PRO A 1 710 ? 4.814 22.575 0.806 1.00 90.56 710 PRO A C 1
ATOM 5374 O O . PRO A 1 710 ? 4.692 23.248 1.830 1.00 90.56 710 PRO A O 1
ATOM 5377 N N . GLY A 1 711 ? 5.818 22.751 -0.052 1.00 85.88 711 GLY A N 1
ATOM 5378 C CA . GLY A 1 711 ? 6.770 23.851 0.056 1.00 85.88 711 GLY A CA 1
ATOM 5379 C C . GLY A 1 711 ? 6.144 25.200 -0.317 1.00 85.88 711 GLY A C 1
ATOM 5380 O O . GLY A 1 711 ? 5.112 25.271 -0.990 1.00 85.88 711 GLY A O 1
ATOM 5381 N N . GLY A 1 712 ? 6.769 26.296 0.111 1.00 80.56 712 GLY A N 1
ATOM 5382 C CA . GLY A 1 712 ? 6.234 27.648 -0.065 1.00 80.56 712 GLY A CA 1
ATOM 5383 C C . GLY A 1 712 ? 6.419 28.248 -1.468 1.00 80.56 712 GLY A C 1
ATOM 5384 O O . GLY A 1 712 ? 5.714 29.198 -1.811 1.00 80.56 712 GLY A O 1
ATOM 5385 N N . SER A 1 713 ? 7.359 27.748 -2.279 1.00 78.56 713 SER A N 1
ATOM 5386 C CA . SER A 1 713 ? 7.603 28.186 -3.668 1.00 78.56 713 SER A CA 1
ATOM 5387 C C . SER A 1 713 ? 8.531 27.206 -4.405 1.00 78.56 713 SER A C 1
ATOM 5389 O O . SER A 1 713 ? 9.045 26.271 -3.813 1.00 78.56 713 SER A O 1
ATOM 5391 N N . THR A 1 714 ? 8.853 27.454 -5.677 1.00 73.44 714 THR A N 1
ATOM 5392 C CA . THR A 1 714 ? 9.835 26.644 -6.428 1.00 73.44 714 THR A CA 1
ATOM 5393 C C . THR A 1 714 ? 11.266 26.659 -5.865 1.00 73.44 714 THR A C 1
ATOM 5395 O O . THR A 1 714 ? 12.085 25.875 -6.325 1.00 73.44 714 THR A O 1
ATOM 5398 N N . THR A 1 715 ? 11.598 27.544 -4.915 1.00 75.31 715 THR A N 1
ATOM 5399 C CA . THR A 1 715 ? 12.910 27.584 -4.229 1.00 75.31 715 THR A CA 1
ATOM 5400 C C . THR A 1 715 ? 12.880 26.971 -2.826 1.00 75.31 715 THR A C 1
ATOM 5402 O O . THR A 1 715 ? 13.900 26.990 -2.135 1.00 75.31 715 THR A O 1
ATOM 5405 N N . TYR A 1 716 ? 11.714 26.492 -2.384 1.00 81.12 716 TYR A N 1
ATOM 5406 C CA . TYR A 1 716 ? 11.498 25.930 -1.058 1.00 81.12 716 TYR A CA 1
ATOM 5407 C C . TYR A 1 716 ? 10.648 24.672 -1.158 1.00 81.12 716 TYR A C 1
ATOM 5409 O O . TYR A 1 716 ? 9.487 24.720 -1.560 1.00 81.12 716 TYR A O 1
ATOM 5417 N N . SER A 1 717 ? 11.241 23.545 -0.808 1.00 86.44 717 SER A N 1
ATOM 5418 C CA . SER A 1 717 ? 10.769 22.249 -1.279 1.00 86.44 717 SER A CA 1
ATOM 5419 C C . SER A 1 717 ? 9.675 21.650 -0.394 1.00 86.44 717 SER A C 1
ATOM 5421 O O . SER A 1 717 ? 9.559 21.983 0.788 1.00 86.44 717 SER A O 1
ATOM 5423 N N . GLY A 1 718 ? 8.856 20.767 -0.958 1.00 89.88 718 GLY A N 1
ATOM 5424 C CA . GLY A 1 718 ? 7.875 19.992 -0.199 1.00 89.88 718 GLY A CA 1
ATOM 5425 C C . GLY A 1 718 ? 8.529 18.882 0.619 1.00 89.88 718 GLY A C 1
ATOM 5426 O O . GLY A 1 718 ? 9.586 18.375 0.245 1.00 89.88 718 GLY A O 1
ATOM 5427 N N . GLY A 1 719 ? 7.910 18.504 1.736 1.00 91.50 719 GLY A N 1
ATOM 5428 C CA . GLY A 1 719 ? 8.334 17.330 2.501 1.00 91.50 719 GLY A CA 1
ATOM 5429 C C . GLY A 1 719 ? 7.943 16.022 1.805 1.00 91.50 719 GLY A C 1
ATOM 5430 O O . GLY A 1 719 ? 7.060 16.015 0.948 1.00 91.50 719 GLY A O 1
ATOM 5431 N N . GLY A 1 720 ? 8.583 14.914 2.168 1.00 92.62 720 GLY A N 1
ATOM 5432 C CA . GLY A 1 720 ? 8.185 13.578 1.717 1.00 92.62 720 GLY A CA 1
ATOM 5433 C C . GLY A 1 720 ? 6.851 13.134 2.330 1.00 92.62 720 GLY A C 1
ATOM 5434 O O . GLY A 1 720 ? 6.520 13.526 3.455 1.00 92.62 720 GLY A O 1
ATOM 5435 N N . GLY A 1 721 ? 6.076 12.332 1.597 1.00 95.38 721 GLY A N 1
ATOM 5436 C CA . GLY A 1 721 ? 4.934 11.606 2.165 1.00 95.38 721 GLY A CA 1
ATOM 5437 C C . GLY A 1 721 ? 5.408 10.508 3.121 1.00 95.38 721 GLY A C 1
ATOM 5438 O O . GLY A 1 721 ? 6.466 9.943 2.899 1.00 95.38 721 GLY A O 1
ATOM 5439 N N . GLY A 1 722 ? 4.646 10.217 4.173 1.00 95.94 722 GLY A N 1
ATOM 5440 C CA . GLY A 1 722 ? 5.010 9.330 5.283 1.00 95.94 722 GLY A CA 1
ATOM 5441 C C . GLY A 1 722 ? 4.868 7.826 5.007 1.00 95.94 722 GLY A C 1
ATOM 5442 O O . GLY A 1 722 ? 5.251 7.327 3.950 1.00 95.94 722 GLY A O 1
ATOM 5443 N N . ARG A 1 723 ? 4.355 7.063 5.978 1.00 95.44 723 ARG A N 1
ATOM 5444 C CA . ARG A 1 723 ? 4.215 5.597 5.880 1.00 95.44 723 ARG A CA 1
ATOM 5445 C C . ARG A 1 723 ? 2.805 5.132 6.237 1.00 95.44 723 ARG A C 1
ATOM 5447 O O . ARG A 1 723 ? 2.239 5.582 7.233 1.00 95.44 723 ARG A O 1
ATOM 5454 N N . ILE A 1 724 ? 2.255 4.197 5.462 1.00 97.88 724 ILE A N 1
ATOM 5455 C CA . ILE A 1 724 ? 0.994 3.513 5.783 1.00 97.88 724 ILE A CA 1
ATOM 5456 C C . ILE A 1 724 ? 1.180 1.993 5.686 1.00 97.88 724 ILE A C 1
ATOM 5458 O O . ILE A 1 724 ? 1.572 1.488 4.638 1.00 97.88 724 ILE A O 1
ATOM 5462 N N . ARG A 1 725 ? 0.841 1.264 6.756 1.00 96.19 725 ARG A N 1
ATOM 5463 C CA . ARG A 1 725 ? 0.801 -0.208 6.811 1.00 96.19 725 ARG A CA 1
ATOM 5464 C C . ARG A 1 725 ? -0.632 -0.693 7.024 1.00 96.19 725 ARG A C 1
ATOM 5466 O O . ARG A 1 725 ? -1.295 -0.275 7.974 1.00 96.19 725 ARG A O 1
ATOM 5473 N N . LEU A 1 726 ? -1.088 -1.614 6.176 1.00 97.50 726 LEU A N 1
ATOM 5474 C CA . LEU A 1 726 ? -2.378 -2.303 6.315 1.00 97.50 726 LEU A CA 1
ATOM 5475 C C . LEU A 1 726 ? -2.146 -3.785 6.625 1.00 97.50 726 LEU A C 1
ATOM 5477 O O . LEU A 1 726 ? -1.849 -4.560 5.717 1.00 97.50 726 LEU A O 1
ATOM 5481 N N . SER A 1 727 ? -2.234 -4.183 7.892 1.00 96.00 727 SER A N 1
ATOM 5482 C CA . SER A 1 727 ? -2.084 -5.577 8.324 1.00 96.00 727 SER A CA 1
ATOM 5483 C C . SER A 1 727 ? -3.452 -6.234 8.479 1.00 96.00 727 SER A C 1
ATOM 5485 O O . SER A 1 727 ? -4.279 -5.754 9.251 1.00 96.00 727 SER A O 1
ATOM 5487 N N . TYR A 1 728 ? -3.698 -7.288 7.692 1.00 95.12 728 TYR A N 1
ATOM 5488 C CA . TYR A 1 728 ? -5.006 -7.938 7.593 1.00 95.12 728 TYR A CA 1
ATOM 5489 C C . TYR A 1 728 ? -4.964 -9.407 7.177 1.00 95.12 728 TYR A C 1
ATOM 5491 O O . TYR A 1 728 ? -4.034 -9.854 6.508 1.00 95.12 728 TYR A O 1
ATOM 5499 N N . SER A 1 729 ? -6.037 -10.130 7.516 1.00 91.00 729 SER A N 1
ATOM 5500 C CA . SER A 1 729 ? -6.440 -11.378 6.852 1.00 91.00 729 SER A CA 1
ATOM 5501 C C . SER A 1 729 ? -7.529 -11.126 5.800 1.00 91.00 729 SER A C 1
ATOM 5503 O O . SER A 1 729 ? -7.547 -11.779 4.762 1.00 91.00 729 SER A O 1
ATOM 5505 N N . ILE A 1 730 ? -8.418 -10.153 6.038 1.00 87.81 730 ILE A N 1
ATOM 5506 C CA . ILE A 1 730 ? -9.474 -9.718 5.114 1.00 87.81 730 ILE A CA 1
ATOM 5507 C C . ILE A 1 730 ? -9.447 -8.186 5.011 1.00 87.81 730 ILE A C 1
ATOM 5509 O O . ILE A 1 730 ? -9.628 -7.494 6.012 1.00 87.81 730 ILE A O 1
ATOM 5513 N N . LEU A 1 731 ? -9.278 -7.654 3.795 1.00 94.69 731 LEU A N 1
ATOM 5514 C CA . LEU A 1 731 ? -9.379 -6.222 3.492 1.00 94.69 731 LEU A CA 1
ATOM 5515 C C . LEU A 1 731 ? -10.585 -5.951 2.584 1.00 94.69 731 LEU A C 1
ATOM 5517 O O . LEU A 1 731 ? -10.699 -6.523 1.503 1.00 94.69 731 LEU A O 1
ATOM 5521 N N . ASN A 1 732 ? -11.441 -5.018 2.997 1.00 91.88 732 ASN A N 1
ATOM 5522 C CA . ASN A 1 732 ? -12.494 -4.429 2.174 1.00 91.88 732 ASN A CA 1
ATOM 5523 C C . ASN A 1 732 ? -12.191 -2.942 1.958 1.00 91.88 732 ASN A C 1
ATOM 5525 O O . ASN A 1 732 ? -12.219 -2.155 2.907 1.00 91.88 732 ASN A O 1
ATOM 5529 N N . TYR A 1 733 ? -11.910 -2.553 0.713 1.00 93.25 733 TYR A N 1
ATOM 5530 C CA . TYR A 1 733 ? -11.430 -1.213 0.378 1.00 93.25 733 TYR A CA 1
ATOM 5531 C C . TYR A 1 733 ? -12.289 -0.522 -0.689 1.00 93.25 733 TYR A C 1
ATOM 5533 O O . TYR A 1 733 ? -12.438 -1.019 -1.801 1.00 93.25 733 TYR A O 1
ATOM 5541 N N . THR A 1 734 ? -12.815 0.658 -0.352 1.00 91.81 734 THR A N 1
ATOM 5542 C CA . THR A 1 734 ? -13.492 1.591 -1.281 1.00 91.81 734 THR A CA 1
ATOM 5543 C C . THR A 1 734 ? -13.156 3.065 -1.001 1.00 91.81 734 THR A C 1
ATOM 5545 O O . THR A 1 734 ? -13.753 3.958 -1.600 1.00 91.81 734 THR A O 1
ATOM 5548 N N . GLY A 1 735 ? -12.252 3.321 -0.050 1.00 91.94 735 GLY A N 1
ATOM 5549 C CA . GLY A 1 735 ? -11.940 4.652 0.469 1.00 91.94 735 GLY A CA 1
ATOM 5550 C C . GLY A 1 735 ? -10.869 5.397 -0.324 1.00 91.94 735 GLY A C 1
ATOM 5551 O O . GLY A 1 735 ? -10.686 5.176 -1.517 1.00 91.94 735 GLY A O 1
ATOM 5552 N N . ILE A 1 736 ? -10.151 6.289 0.360 1.00 94.50 736 ILE A N 1
ATOM 5553 C CA . ILE A 1 736 ? -8.997 7.016 -0.179 1.00 94.50 736 ILE A CA 1
ATOM 5554 C C . ILE A 1 736 ? -7.766 6.716 0.675 1.00 94.50 736 ILE A C 1
ATOM 5556 O O . ILE A 1 736 ? -7.770 6.979 1.876 1.00 94.50 736 ILE A O 1
ATOM 5560 N N . ILE A 1 737 ? -6.695 6.246 0.042 1.00 96.19 737 ILE A N 1
ATOM 5561 C CA . ILE A 1 737 ? -5.334 6.242 0.585 1.00 96.19 737 ILE A CA 1
ATOM 5562 C C . ILE A 1 737 ? -4.541 7.328 -0.140 1.00 96.19 737 ILE A C 1
ATOM 5564 O O . ILE A 1 737 ? -4.510 7.338 -1.372 1.00 96.19 737 ILE A O 1
ATOM 5568 N N . SER A 1 738 ? -3.908 8.230 0.611 1.00 95.06 738 SER A N 1
ATOM 5569 C CA . SER A 1 738 ? -2.968 9.218 0.077 1.00 95.06 738 SER A CA 1
ATOM 5570 C C . SER A 1 738 ? -1.707 9.277 0.931 1.00 95.06 738 SER A C 1
ATOM 5572 O O . SER A 1 738 ? -1.764 9.391 2.157 1.00 95.06 738 SER A O 1
ATOM 5574 N N . ILE A 1 739 ? -0.558 9.193 0.270 1.00 96.31 739 ILE A N 1
ATOM 5575 C CA . ILE A 1 739 ? 0.762 9.340 0.887 1.00 96.31 739 ILE A CA 1
ATOM 5576 C C . ILE A 1 739 ? 1.589 10.281 0.006 1.00 96.31 739 ILE A C 1
ATOM 5578 O O . ILE A 1 739 ? 2.759 10.049 -0.269 1.00 96.31 739 ILE A O 1
ATOM 5582 N N . SER A 1 740 ? 0.949 11.323 -0.519 1.00 95.56 740 SER A N 1
ATOM 5583 C CA . SER A 1 740 ? 1.498 12.142 -1.596 1.00 95.56 740 SER A CA 1
ATOM 5584 C C . SER A 1 740 ? 2.712 12.940 -1.130 1.00 95.56 740 SER A C 1
ATOM 5586 O O . SER A 1 740 ? 2.739 13.460 -0.012 1.00 95.56 740 SER A O 1
ATOM 5588 N N . GLY A 1 741 ? 3.693 13.109 -2.010 1.00 92.81 741 GLY A N 1
ATOM 5589 C CA . GLY A 1 741 ? 4.795 14.034 -1.792 1.00 92.81 741 GLY A CA 1
ATOM 5590 C C . GLY A 1 741 ? 4.330 15.492 -1.738 1.00 92.81 741 GLY A C 1
ATOM 5591 O O . GLY A 1 741 ? 3.410 15.916 -2.445 1.00 92.81 741 GLY A O 1
ATOM 5592 N N . GLY A 1 742 ? 4.981 16.293 -0.898 1.00 90.38 742 GLY A N 1
ATOM 5593 C CA . GLY A 1 742 ? 4.720 17.721 -0.800 1.00 90.38 742 GLY A CA 1
ATOM 5594 C C . GLY A 1 742 ? 5.054 18.452 -2.104 1.00 90.38 742 GLY A C 1
ATOM 5595 O O . GLY A 1 742 ? 6.088 18.219 -2.734 1.00 90.38 742 GLY A O 1
ATOM 5596 N N . ARG A 1 743 ? 4.202 19.409 -2.494 1.00 88.62 743 ARG A N 1
ATOM 5597 C CA . ARG A 1 743 ? 4.424 20.256 -3.680 1.00 88.62 743 ARG A CA 1
ATOM 5598 C C . ARG A 1 743 ? 5.834 20.865 -3.684 1.00 88.62 743 ARG A C 1
ATOM 5600 O O . ARG A 1 743 ? 6.278 21.377 -2.660 1.00 88.62 743 ARG A O 1
ATOM 5607 N N . TYR A 1 744 ? 6.440 20.904 -4.875 1.00 84.00 744 TYR A N 1
ATOM 5608 C CA . TYR A 1 744 ? 7.835 21.282 -5.144 1.00 84.00 744 TYR A CA 1
ATOM 5609 C C . TYR A 1 744 ? 8.823 20.185 -4.711 1.00 84.00 744 TYR A C 1
ATOM 5611 O O . TYR A 1 744 ? 9.569 20.329 -3.746 1.00 84.00 744 TYR A O 1
ATOM 5619 N N . SER A 1 745 ? 8.805 19.091 -5.478 1.00 82.50 745 SER A N 1
ATOM 5620 C CA . SER A 1 745 ? 9.779 17.988 -5.459 1.00 82.50 745 SER A CA 1
ATOM 5621 C C . SER A 1 745 ? 9.799 17.06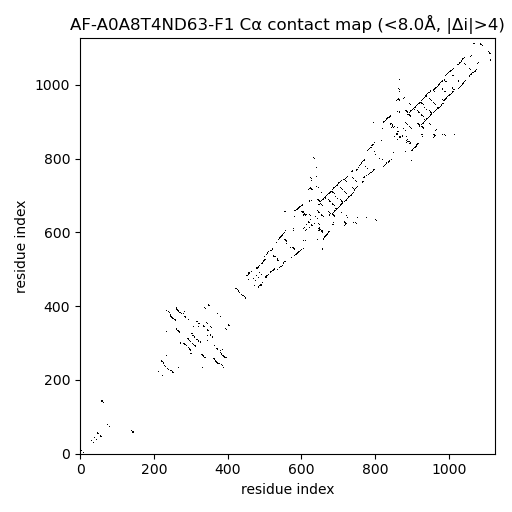7 -4.232 1.00 82.50 745 SER A C 1
ATOM 5623 O O . SER A 1 745 ? 10.686 16.223 -4.164 1.00 82.50 745 SER A O 1
ATOM 5625 N N . GLY A 1 746 ? 8.852 17.164 -3.292 1.00 87.06 746 GLY A N 1
ATOM 5626 C CA . GLY A 1 746 ? 8.650 16.087 -2.316 1.00 87.06 746 GLY A CA 1
ATOM 5627 C C . GLY A 1 746 ? 8.152 14.825 -3.027 1.00 87.06 746 GLY A C 1
ATOM 5628 O O . GLY A 1 746 ? 7.307 14.926 -3.918 1.00 87.06 746 GLY A O 1
ATOM 5629 N N . ARG A 1 747 ? 8.681 13.654 -2.661 1.00 90.31 747 ARG A N 1
ATOM 5630 C CA . ARG A 1 747 ? 8.282 12.352 -3.220 1.00 90.31 747 ARG A CA 1
ATOM 5631 C C . ARG A 1 747 ? 7.217 11.665 -2.362 1.00 90.31 747 ARG A C 1
ATOM 5633 O O . ARG A 1 747 ? 7.111 11.941 -1.163 1.00 90.31 747 ARG A O 1
ATOM 5640 N N . ASP A 1 748 ? 6.436 10.788 -2.986 1.00 94.62 748 ASP A N 1
ATOM 5641 C CA . ASP A 1 748 ? 5.373 10.041 -2.310 1.00 94.62 748 ASP A CA 1
ATOM 5642 C C . ASP A 1 748 ? 5.953 9.066 -1.278 1.00 94.62 748 ASP A C 1
ATOM 5644 O O . ASP A 1 748 ? 7.013 8.485 -1.474 1.00 94.62 748 ASP A O 1
ATOM 5648 N N . GLY A 1 749 ? 5.261 8.894 -0.161 1.00 94.00 749 GLY A N 1
ATOM 5649 C CA . GLY A 1 749 ? 5.640 7.961 0.887 1.00 94.00 749 GLY A CA 1
ATOM 5650 C C . GLY A 1 749 ? 5.279 6.519 0.581 1.00 94.00 749 GLY A C 1
ATOM 5651 O O . GLY A 1 749 ? 4.795 6.194 -0.496 1.00 94.00 749 GLY A O 1
ATOM 5652 N N . THR A 1 750 ? 5.487 5.633 1.547 1.00 93.00 750 THR A N 1
ATOM 5653 C CA . THR A 1 750 ? 5.445 4.183 1.312 1.00 93.00 750 THR A CA 1
ATOM 5654 C C . THR A 1 750 ? 4.189 3.521 1.872 1.00 93.00 750 THR A C 1
ATOM 5656 O O . THR A 1 750 ? 3.835 3.706 3.038 1.00 93.00 750 THR A O 1
ATOM 5659 N N . LEU A 1 751 ? 3.524 2.732 1.024 1.00 95.56 751 LEU A N 1
ATOM 5660 C CA . LEU A 1 751 ? 2.411 1.853 1.376 1.00 95.56 751 LEU A CA 1
ATOM 5661 C C . LEU A 1 751 ? 2.908 0.404 1.461 1.00 95.56 751 LEU A C 1
ATOM 5663 O O . LEU A 1 751 ? 3.544 -0.089 0.533 1.00 95.56 751 LEU A O 1
ATOM 5667 N N . THR A 1 752 ? 2.573 -0.289 2.545 1.00 93.88 752 THR A N 1
ATOM 5668 C CA . THR A 1 752 ? 2.888 -1.709 2.762 1.00 93.88 752 THR A CA 1
ATOM 5669 C C . THR A 1 752 ? 1.655 -2.470 3.258 1.00 93.88 752 THR A C 1
ATOM 5671 O O . THR A 1 752 ? 0.778 -1.921 3.933 1.00 93.88 752 THR A O 1
ATOM 5674 N N . PHE A 1 753 ? 1.545 -3.752 2.913 1.00 93.88 753 PHE A N 1
ATOM 5675 C CA . PHE A 1 753 ? 0.417 -4.608 3.296 1.00 93.88 753 PHE A CA 1
ATOM 5676 C C . PHE A 1 753 ? 0.842 -6.075 3.423 1.00 93.88 753 PHE A C 1
ATOM 5678 O O . PHE A 1 753 ? 1.927 -6.449 2.992 1.00 93.88 753 PHE A O 1
ATOM 5685 N N . THR A 1 754 ? 0.017 -6.885 4.091 1.00 89.38 754 THR A N 1
ATOM 5686 C CA . THR A 1 754 ? 0.428 -8.218 4.562 1.00 89.38 754 THR A CA 1
ATOM 5687 C C . THR A 1 754 ? 0.749 -9.170 3.418 1.00 89.38 754 THR A C 1
ATOM 5689 O O . THR A 1 754 ? -0.029 -9.294 2.470 1.00 89.38 754 THR A O 1
ATOM 5692 N N . ASN A 1 755 ? 1.900 -9.840 3.529 1.00 88.06 755 ASN A N 1
ATOM 5693 C CA . ASN A 1 755 ? 2.445 -10.772 2.540 1.00 88.06 755 ASN A CA 1
ATOM 5694 C C . ASN A 1 755 ? 2.508 -10.154 1.130 1.00 88.06 755 ASN A C 1
ATOM 5696 O O . ASN A 1 755 ? 2.274 -10.848 0.136 1.00 88.06 755 ASN A O 1
ATOM 5700 N N . ASN A 1 756 ? 2.662 -8.823 1.063 1.00 91.31 756 ASN A N 1
ATOM 5701 C CA . ASN A 1 756 ? 2.570 -8.003 -0.144 1.00 91.31 756 ASN A CA 1
ATOM 5702 C C . ASN A 1 756 ? 1.392 -8.384 -1.074 1.00 91.31 756 ASN A C 1
ATOM 5704 O O . ASN A 1 756 ? 1.485 -8.275 -2.293 1.00 91.31 756 ASN A O 1
ATOM 5708 N N . THR A 1 757 ? 0.255 -8.826 -0.519 1.00 93.31 757 THR A N 1
ATOM 5709 C CA . THR A 1 757 ? -0.885 -9.348 -1.294 1.00 93.31 757 THR A CA 1
ATOM 5710 C C . THR A 1 757 ? -2.132 -8.483 -1.132 1.00 93.31 757 THR A C 1
ATOM 5712 O O . THR A 1 757 ? -2.692 -8.398 -0.044 1.00 93.31 757 THR A O 1
ATOM 5715 N N . TRP A 1 758 ? -2.609 -7.882 -2.225 1.00 95.94 758 TRP A N 1
ATOM 5716 C CA . TRP A 1 758 ? -3.875 -7.149 -2.295 1.00 95.94 758 TRP A CA 1
ATOM 5717 C C . TRP A 1 758 ? -5.008 -8.085 -2.773 1.00 95.94 758 TRP A C 1
ATOM 5719 O O . TRP A 1 758 ? -4.878 -8.687 -3.841 1.00 95.94 758 TRP A O 1
ATOM 5729 N N . PRO A 1 759 ? -6.127 -8.239 -2.036 1.00 94.00 759 PRO A N 1
ATOM 5730 C CA . PRO A 1 759 ? -7.018 -9.400 -2.183 1.00 94.00 759 PRO A CA 1
ATOM 5731 C C . PRO A 1 759 ? -8.092 -9.304 -3.282 1.00 94.00 759 PRO A C 1
ATOM 5733 O O . PRO A 1 759 ? -8.938 -10.191 -3.372 1.00 94.00 759 PRO A O 1
ATOM 5736 N N . ALA A 1 760 ? -8.101 -8.242 -4.090 1.00 94.38 760 ALA A N 1
ATOM 5737 C CA . ALA A 1 760 ? -9.116 -7.999 -5.120 1.00 94.38 760 ALA A CA 1
ATOM 5738 C C . ALA A 1 760 ? -8.572 -7.070 -6.226 1.00 94.38 760 ALA A C 1
ATOM 5740 O O . ALA A 1 760 ? -7.364 -6.859 -6.330 1.00 94.38 760 ALA A O 1
ATOM 5741 N N . ASP A 1 761 ? -9.462 -6.461 -7.017 1.00 96.56 761 ASP A N 1
ATOM 5742 C CA . ASP A 1 761 ? -9.115 -5.315 -7.863 1.00 96.56 761 ASP A CA 1
ATOM 5743 C C . ASP A 1 761 ? -8.499 -4.178 -7.029 1.00 96.56 761 ASP A C 1
ATOM 5745 O O . ASP A 1 761 ? -9.037 -3.762 -5.996 1.00 96.56 761 ASP A O 1
ATOM 5749 N N . TRP A 1 762 ? -7.392 -3.622 -7.516 1.00 97.38 762 TRP A N 1
ATOM 5750 C CA . TRP A 1 762 ? -6.722 -2.473 -6.927 1.00 97.38 762 TRP A CA 1
ATOM 5751 C C . TRP A 1 762 ? -6.758 -1.283 -7.883 1.00 97.38 762 TRP A C 1
ATOM 5753 O O . TRP A 1 762 ? -5.953 -1.159 -8.805 1.00 97.38 762 TRP A O 1
ATOM 5763 N N . ASN A 1 763 ? -7.712 -0.387 -7.642 1.00 96.25 763 ASN A N 1
ATOM 5764 C CA . ASN A 1 763 ? -7.761 0.920 -8.285 1.00 96.25 763 ASN A CA 1
ATOM 5765 C C . ASN A 1 763 ? -7.121 1.942 -7.339 1.00 96.25 763 ASN A C 1
ATOM 5767 O O . ASN A 1 763 ? -7.566 2.070 -6.195 1.00 96.25 763 ASN A O 1
ATOM 5771 N N . LEU A 1 764 ? -6.099 2.671 -7.795 1.00 96.12 764 LEU A N 1
ATOM 5772 C CA . LEU A 1 764 ? -5.508 3.747 -6.994 1.00 96.12 764 LEU A CA 1
ATOM 5773 C C . LEU A 1 764 ? -6.502 4.906 -6.806 1.00 96.12 764 LEU A C 1
ATOM 5775 O O . LEU A 1 764 ? -7.363 5.171 -7.647 1.00 96.12 764 LEU A O 1
ATOM 5779 N N . THR A 1 765 ? -6.378 5.602 -5.679 1.00 94.81 765 THR A N 1
ATOM 5780 C CA . THR A 1 765 ? -7.288 6.687 -5.246 1.00 94.81 765 THR A CA 1
ATOM 5781 C C . THR A 1 765 ? -6.543 7.939 -4.772 1.00 94.81 765 THR A C 1
ATOM 5783 O O . THR A 1 765 ? -7.149 8.893 -4.288 1.00 94.81 765 THR A O 1
ATOM 5786 N N . GLY A 1 766 ? -5.219 7.900 -4.853 1.00 92.88 766 GLY A N 1
ATOM 5787 C CA . GLY A 1 766 ? -4.259 8.880 -4.368 1.00 92.88 766 GLY A CA 1
ATOM 5788 C C . GLY A 1 766 ? -2.868 8.445 -4.821 1.00 92.88 766 GLY A C 1
ATOM 5789 O O . GLY A 1 766 ? -2.691 7.297 -5.241 1.00 92.88 766 GLY A O 1
ATOM 5790 N N . ASN A 1 767 ? -1.892 9.350 -4.764 1.00 94.06 767 ASN A N 1
ATOM 5791 C CA . ASN A 1 767 ? -0.513 8.976 -5.063 1.00 94.06 767 ASN A CA 1
ATOM 5792 C C . ASN A 1 767 ? 0.059 8.166 -3.895 1.00 94.06 767 ASN A C 1
ATOM 5794 O O . ASN A 1 767 ? -0.179 8.483 -2.722 1.00 94.06 767 ASN A O 1
ATOM 5798 N N . ILE A 1 768 ? 0.813 7.125 -4.236 1.00 95.06 768 ILE A N 1
ATOM 5799 C CA . ILE A 1 768 ? 1.464 6.217 -3.292 1.00 95.06 768 ILE A CA 1
ATOM 5800 C C . ILE A 1 768 ? 2.860 5.858 -3.799 1.00 95.06 768 ILE A C 1
ATOM 5802 O O . ILE A 1 768 ? 3.129 5.925 -4.997 1.00 95.06 768 ILE A O 1
ATOM 5806 N N . GLY A 1 769 ? 3.726 5.421 -2.897 1.00 94.44 769 GLY A N 1
ATOM 5807 C CA . GLY A 1 769 ? 4.986 4.763 -3.207 1.00 94.44 769 GLY A CA 1
ATOM 5808 C C . GLY A 1 769 ? 4.981 3.300 -2.769 1.00 94.44 769 GLY A C 1
ATOM 5809 O O . GLY A 1 769 ? 4.391 2.950 -1.744 1.00 94.44 769 GLY A O 1
ATOM 5810 N N . LEU A 1 770 ? 5.665 2.450 -3.532 1.00 93.50 770 LEU A N 1
ATOM 5811 C CA . LEU A 1 770 ? 5.944 1.053 -3.189 1.00 93.50 770 LEU A CA 1
ATOM 5812 C C . LEU A 1 770 ? 7.449 0.823 -3.061 1.00 93.50 770 LEU A C 1
ATOM 5814 O O . LEU A 1 770 ? 8.244 1.513 -3.700 1.00 93.50 770 LEU A O 1
ATOM 5818 N N . LEU A 1 771 ? 7.819 -0.144 -2.224 1.00 87.56 771 LEU A N 1
ATOM 5819 C CA . LEU A 1 771 ? 9.198 -0.554 -1.966 1.00 87.56 771 LEU A CA 1
ATOM 5820 C C . LEU A 1 771 ? 9.538 -1.820 -2.760 1.00 87.56 771 LEU A C 1
ATOM 5822 O O . LEU A 1 771 ? 8.716 -2.731 -2.848 1.00 87.56 771 LEU A O 1
ATOM 5826 N N . GLY A 1 772 ? 10.737 -1.862 -3.335 1.00 85.12 772 GLY A N 1
ATOM 5827 C CA . GLY A 1 772 ? 11.304 -3.029 -4.004 1.00 85.12 772 GLY A CA 1
ATOM 5828 C C . GLY A 1 772 ? 12.109 -3.921 -3.065 1.00 85.12 772 GLY A C 1
ATOM 5829 O O . GLY A 1 772 ? 12.631 -3.441 -2.066 1.00 85.12 772 GLY A O 1
ATOM 5830 N N . GLY A 1 773 ? 12.242 -5.206 -3.401 1.00 76.75 773 GLY A N 1
ATOM 5831 C CA . GLY A 1 773 ? 12.935 -6.197 -2.564 1.00 76.75 773 GLY A CA 1
ATOM 5832 C C . GLY A 1 773 ? 12.091 -6.748 -1.404 1.00 76.75 773 GLY A C 1
ATOM 5833 O O . GLY A 1 773 ? 10.910 -6.437 -1.271 1.00 76.75 773 GLY A O 1
ATOM 5834 N N . ASP A 1 774 ? 12.693 -7.615 -0.584 1.00 76.94 774 ASP A N 1
ATOM 5835 C CA . ASP A 1 774 ? 12.017 -8.262 0.549 1.00 76.94 774 ASP A CA 1
ATOM 5836 C C . ASP A 1 774 ? 12.327 -7.548 1.875 1.00 76.94 774 ASP A C 1
ATOM 5838 O O . ASP A 1 774 ? 13.486 -7.403 2.259 1.00 76.94 774 ASP A O 1
ATOM 5842 N N . PHE A 1 775 ? 11.278 -7.147 2.597 1.00 70.69 775 PHE A N 1
ATOM 5843 C CA . PHE A 1 775 ? 11.352 -6.568 3.947 1.00 70.69 775 PHE A CA 1
ATOM 5844 C C . PHE A 1 775 ? 10.722 -7.484 5.016 1.00 70.69 775 PHE A C 1
ATOM 5846 O O . PHE A 1 775 ? 10.270 -7.008 6.059 1.00 70.69 775 PHE A O 1
ATOM 5853 N N . GLY A 1 776 ? 10.668 -8.794 4.749 1.00 65.00 776 GLY A N 1
ATOM 5854 C CA . GLY A 1 776 ? 9.985 -9.796 5.574 1.00 65.00 776 GLY A CA 1
ATOM 5855 C C . GLY A 1 776 ? 8.529 -10.050 5.166 1.00 65.00 776 GLY A C 1
ATOM 5856 O O . GLY A 1 776 ? 7.767 -10.593 5.957 1.00 65.00 776 GLY A O 1
ATOM 5857 N N . GLU A 1 777 ? 8.137 -9.645 3.955 1.00 68.44 777 GLU A N 1
ATOM 5858 C CA . GLU A 1 777 ? 6.768 -9.773 3.412 1.00 68.44 777 GLU A CA 1
ATOM 5859 C C . GLU A 1 777 ? 6.761 -10.391 1.993 1.00 68.44 777 GLU A C 1
ATOM 5861 O O . GLU A 1 777 ? 5.703 -10.514 1.376 1.00 68.44 777 GLU A O 1
ATOM 5866 N N . GLY A 1 778 ? 7.933 -10.783 1.471 1.00 71.75 778 GLY A N 1
ATOM 5867 C CA . GLY A 1 778 ? 8.142 -11.315 0.123 1.00 71.75 778 GLY A CA 1
ATOM 5868 C C . GLY A 1 778 ? 8.474 -10.239 -0.920 1.00 71.75 778 GLY A C 1
ATOM 5869 O O . GLY A 1 778 ? 8.031 -9.099 -0.827 1.00 71.75 778 GLY A O 1
ATOM 5870 N N . GLU A 1 779 ? 9.229 -10.608 -1.960 1.00 82.69 779 GLU A N 1
ATOM 5871 C CA . GLU A 1 779 ? 9.692 -9.682 -3.018 1.00 82.69 779 GLU A CA 1
ATOM 5872 C C . GLU A 1 779 ? 8.598 -9.204 -4.001 1.00 82.69 779 GLU A C 1
ATOM 5874 O O . GLU A 1 779 ? 8.859 -8.328 -4.827 1.00 82.69 779 GLU A O 1
ATOM 5879 N N . VAL A 1 780 ? 7.400 -9.804 -3.982 1.00 91.75 780 VAL A N 1
ATOM 5880 C CA . VAL A 1 780 ? 6.367 -9.626 -5.022 1.00 91.75 780 VAL A CA 1
ATOM 5881 C C . VAL A 1 780 ? 5.098 -9.012 -4.444 1.00 91.75 780 VAL A C 1
ATOM 5883 O O . VAL A 1 780 ? 4.471 -9.587 -3.558 1.00 91.75 780 VAL A O 1
ATOM 5886 N N . VAL A 1 781 ? 4.661 -7.901 -5.038 1.00 96.06 781 VAL A N 1
ATOM 5887 C CA . VAL A 1 781 ? 3.343 -7.303 -4.821 1.00 96.06 781 VAL A CA 1
ATOM 5888 C C . VAL A 1 781 ? 2.300 -8.052 -5.652 1.00 96.06 781 VAL A C 1
ATOM 5890 O O . VAL A 1 781 ? 2.153 -7.823 -6.851 1.00 96.06 781 VAL A O 1
ATOM 5893 N N . ASN A 1 782 ? 1.572 -8.967 -5.019 1.00 96.44 782 ASN A N 1
ATOM 5894 C CA . ASN A 1 782 ? 0.526 -9.761 -5.655 1.00 96.44 782 ASN A CA 1
ATOM 5895 C C . ASN A 1 782 ? -0.817 -9.020 -5.621 1.00 96.44 782 ASN A C 1
ATOM 5897 O O . ASN A 1 782 ? -1.246 -8.550 -4.570 1.00 96.44 782 ASN A O 1
ATOM 5901 N N . VAL A 1 783 ? -1.520 -8.956 -6.751 1.00 98.12 783 VAL A N 1
ATOM 5902 C CA . VAL A 1 783 ? -2.864 -8.369 -6.863 1.00 98.12 783 VAL A CA 1
ATOM 5903 C C . VAL A 1 783 ? -3.836 -9.450 -7.333 1.00 98.12 783 VAL A C 1
ATOM 5905 O O . VAL A 1 783 ? -3.774 -9.931 -8.470 1.00 98.12 783 VAL A O 1
ATOM 5908 N N . LEU A 1 784 ? -4.767 -9.841 -6.462 1.00 95.69 784 LEU A N 1
ATOM 5909 C CA . LEU A 1 784 ? -5.789 -10.860 -6.732 1.00 95.69 784 LEU A CA 1
ATOM 5910 C C . LEU A 1 784 ? -6.977 -10.287 -7.538 1.00 95.69 784 LEU A C 1
ATOM 5912 O O . LEU A 1 784 ? -8.145 -10.538 -7.249 1.00 95.69 784 LEU A O 1
ATOM 5916 N N . GLY A 1 785 ? -6.655 -9.479 -8.547 1.00 97.12 785 GLY A N 1
ATOM 5917 C CA . GLY A 1 785 ? -7.570 -8.841 -9.481 1.00 97.12 785 GLY A CA 1
ATOM 5918 C C . GLY A 1 785 ? -6.798 -7.990 -10.489 1.00 97.12 785 GLY A C 1
ATOM 5919 O O . GLY A 1 785 ? -5.620 -8.231 -10.763 1.00 97.12 785 GLY A O 1
ATOM 5920 N N . ASN A 1 786 ? -7.462 -6.983 -11.044 1.00 98.50 786 ASN A N 1
ATOM 5921 C CA . ASN A 1 786 ? -6.858 -5.979 -11.913 1.00 98.50 786 ASN A CA 1
ATOM 5922 C C . ASN A 1 786 ? -6.081 -4.938 -11.088 1.00 98.50 786 ASN A C 1
ATOM 5924 O O . ASN A 1 786 ? -6.549 -4.520 -10.030 1.00 98.50 786 ASN A O 1
ATOM 5928 N N . PHE A 1 787 ? -4.953 -4.445 -11.599 1.00 98.62 787 PHE A N 1
ATOM 5929 C CA . PHE A 1 787 ? -4.255 -3.277 -11.051 1.00 98.62 787 PHE A CA 1
ATOM 5930 C C . PHE A 1 787 ? -4.415 -2.079 -11.994 1.00 98.62 787 PHE A C 1
ATOM 5932 O O . PHE A 1 787 ? -4.080 -2.153 -13.176 1.00 98.62 787 PHE A O 1
ATOM 5939 N N . ASN A 1 788 ? -4.924 -0.961 -11.484 1.00 98.19 788 ASN A N 1
ATOM 5940 C CA . ASN A 1 788 ? -5.213 0.228 -12.278 1.00 98.19 788 ASN A CA 1
ATOM 5941 C C . ASN A 1 788 ? -4.713 1.489 -11.572 1.00 98.19 788 ASN A C 1
ATOM 5943 O O . ASN A 1 788 ? -5.177 1.839 -10.484 1.00 98.19 788 ASN A O 1
ATOM 5947 N N . THR A 1 789 ? -3.820 2.225 -12.236 1.00 97.62 789 THR A N 1
ATOM 5948 C CA . THR A 1 789 ? -3.300 3.497 -11.718 1.00 97.62 789 THR A CA 1
ATOM 5949 C C . THR A 1 789 ? -4.370 4.588 -11.634 1.00 97.62 789 THR A C 1
ATOM 5951 O O . THR A 1 789 ? -4.180 5.562 -10.914 1.00 97.62 789 THR A O 1
ATOM 5954 N N . ASN A 1 790 ? -5.495 4.440 -12.348 1.00 96.25 790 ASN A N 1
ATOM 5955 C CA . ASN A 1 790 ? -6.715 5.247 -12.215 1.00 96.25 790 ASN A CA 1
ATOM 5956 C C . ASN A 1 790 ? -6.482 6.778 -12.256 1.00 96.25 790 ASN A C 1
ATOM 5958 O O . ASN A 1 790 ? -7.162 7.557 -11.594 1.00 96.25 790 ASN A O 1
ATOM 5962 N N . GLY A 1 791 ? -5.479 7.209 -13.025 1.00 95.88 791 GLY A N 1
ATOM 5963 C CA . GLY A 1 791 ? -5.081 8.610 -13.174 1.00 95.88 791 GLY A CA 1
ATOM 5964 C C . GLY A 1 791 ? -4.174 9.183 -12.075 1.00 95.88 791 GLY A C 1
ATOM 5965 O O . GLY A 1 791 ? -3.799 10.349 -12.186 1.00 95.88 791 GLY A O 1
ATOM 5966 N N . TYR A 1 792 ? -3.792 8.387 -11.072 1.00 96.06 792 TYR A N 1
ATOM 5967 C CA . TYR A 1 792 ? -2.833 8.728 -10.013 1.00 96.06 792 TYR A CA 1
ATOM 5968 C C . TYR A 1 792 ? -1.413 8.261 -10.347 1.00 96.06 792 TYR A C 1
ATOM 5970 O O . TYR A 1 792 ? -1.218 7.442 -11.250 1.00 96.06 792 TYR A O 1
ATOM 5978 N N . ASN A 1 793 ? -0.423 8.772 -9.615 1.00 94.38 793 ASN A N 1
ATOM 5979 C CA . ASN A 1 793 ? 0.974 8.368 -9.755 1.00 94.38 793 ASN A CA 1
ATOM 5980 C C . ASN A 1 793 ? 1.349 7.255 -8.770 1.00 94.38 793 ASN A C 1
ATOM 5982 O O . ASN A 1 793 ? 0.779 7.144 -7.683 1.00 94.38 793 ASN A O 1
ATOM 5986 N N . LEU A 1 794 ? 2.348 6.467 -9.160 1.00 96.12 794 LEU A N 1
ATOM 5987 C CA . LEU A 1 794 ? 2.976 5.444 -8.335 1.00 96.12 794 LEU A CA 1
ATOM 5988 C C . LEU A 1 794 ? 4.487 5.700 -8.291 1.00 96.12 794 LEU A C 1
ATOM 5990 O O . LEU A 1 794 ? 5.164 5.536 -9.303 1.00 96.12 794 LEU A O 1
ATOM 5994 N N . SER A 1 795 ? 5.020 6.062 -7.129 1.00 94.81 795 SER A N 1
ATOM 5995 C CA . SER A 1 795 ? 6.467 6.093 -6.898 1.00 94.81 795 SER A CA 1
ATOM 5996 C C . SER A 1 795 ? 6.994 4.662 -6.681 1.00 94.81 795 SER A C 1
ATOM 5998 O O . SER A 1 795 ? 6.381 3.875 -5.960 1.00 94.81 795 SER A O 1
ATOM 6000 N N . ILE A 1 796 ? 8.123 4.293 -7.289 1.00 94.31 796 ILE A N 1
ATOM 6001 C CA . ILE A 1 796 ? 8.719 2.947 -7.171 1.00 94.31 796 ILE A CA 1
ATOM 6002 C C . ILE A 1 796 ? 10.145 3.030 -6.621 1.00 94.31 796 ILE A C 1
ATOM 6004 O O . ILE A 1 796 ? 11.100 3.373 -7.317 1.00 94.31 796 ILE A O 1
ATOM 6008 N N . TYR A 1 797 ? 10.290 2.713 -5.343 1.00 89.44 797 TYR A N 1
ATOM 6009 C CA . TYR A 1 797 ? 11.560 2.747 -4.633 1.00 89.44 797 TYR A CA 1
ATOM 6010 C C . TYR A 1 797 ? 12.334 1.437 -4.799 1.00 89.44 797 TYR A C 1
ATOM 6012 O O . TYR A 1 797 ? 11.739 0.362 -4.755 1.00 89.44 797 TYR A O 1
ATOM 6020 N N . GLY A 1 798 ? 13.655 1.519 -4.952 1.00 86.19 798 GLY A N 1
ATOM 6021 C CA . GLY A 1 798 ? 14.543 0.366 -4.816 1.00 86.19 798 GLY A CA 1
ATOM 6022 C C . GLY A 1 798 ? 14.638 -0.153 -3.376 1.00 86.19 798 GLY A C 1
ATOM 6023 O O . GLY A 1 798 ? 14.131 0.455 -2.433 1.00 86.19 798 GLY A O 1
ATOM 6024 N N . ASP A 1 799 ? 15.327 -1.277 -3.215 1.00 80.88 799 ASP A N 1
ATOM 6025 C CA . ASP A 1 799 ? 15.594 -1.972 -1.950 1.00 80.88 799 ASP A CA 1
ATOM 6026 C C . ASP A 1 799 ? 16.809 -1.432 -1.172 1.00 80.88 799 ASP A C 1
ATOM 6028 O O . ASP A 1 799 ? 17.177 -1.983 -0.133 1.00 80.88 799 ASP A O 1
ATOM 6032 N N . CYS A 1 800 ? 17.448 -0.370 -1.666 1.00 70.00 800 CYS A N 1
ATOM 6033 C CA . CYS A 1 800 ? 18.717 0.147 -1.166 1.00 70.00 800 CYS A CA 1
ATOM 6034 C C . CYS A 1 800 ? 18.599 1.611 -0.724 1.00 70.00 800 CYS A C 1
ATOM 6036 O O . CYS A 1 800 ? 18.319 2.489 -1.539 1.00 70.00 800 CYS A O 1
ATOM 6038 N N . PHE A 1 801 ? 18.886 1.892 0.551 1.00 65.12 801 PHE A N 1
ATOM 6039 C CA . PHE A 1 801 ? 18.827 3.247 1.113 1.00 65.12 801 PHE A CA 1
ATOM 6040 C C . PHE A 1 801 ? 20.079 3.576 1.935 1.00 65.12 801 PHE A C 1
ATOM 6042 O O . PHE A 1 801 ? 20.616 2.733 2.658 1.00 65.12 801 PHE A O 1
ATOM 6049 N N . GLY A 1 802 ? 20.530 4.830 1.863 1.00 51.00 802 GLY A N 1
ATOM 6050 C CA . GLY A 1 802 ? 21.558 5.355 2.757 1.00 51.00 802 GLY A CA 1
ATOM 6051 C C . GLY A 1 802 ? 21.069 5.404 4.208 1.00 51.00 802 GLY A C 1
ATOM 6052 O O . GLY A 1 802 ? 19.980 5.899 4.491 1.00 51.00 802 GLY A O 1
ATOM 6053 N N . ASN A 1 803 ? 21.878 4.907 5.147 1.00 44.44 803 ASN A N 1
ATOM 6054 C CA . ASN A 1 803 ? 21.549 4.950 6.571 1.00 44.44 803 ASN A CA 1
ATOM 6055 C C . ASN A 1 803 ? 22.067 6.264 7.187 1.00 44.44 803 ASN A C 1
ATOM 6057 O O . ASN A 1 803 ? 23.257 6.579 7.105 1.00 44.44 803 ASN A O 1
ATOM 6061 N N . GLY A 1 804 ? 21.166 7.059 7.768 1.00 40.00 804 GLY A N 1
ATOM 6062 C CA . GLY A 1 804 ? 21.425 8.458 8.106 1.00 40.00 804 GLY A CA 1
ATOM 6063 C C . GLY A 1 804 ? 22.589 8.697 9.082 1.00 40.00 804 GLY A C 1
ATOM 6064 O O . GLY A 1 804 ? 22.721 8.040 10.115 1.00 40.00 804 GLY A O 1
ATOM 6065 N N . GLY A 1 805 ? 23.393 9.726 8.789 1.00 37.78 805 GLY A N 1
ATOM 6066 C CA . GLY A 1 805 ? 24.333 10.325 9.743 1.00 37.78 805 GLY A CA 1
ATOM 6067 C C . GLY A 1 805 ? 25.778 9.820 9.657 1.00 37.78 805 GLY A C 1
ATOM 6068 O O . GLY A 1 805 ? 26.222 9.060 10.513 1.00 37.78 805 GLY A O 1
ATOM 6069 N N . GLY A 1 806 ? 26.530 10.351 8.683 1.00 39.16 806 GLY A N 1
ATOM 6070 C CA . GLY A 1 806 ? 28.001 10.372 8.663 1.00 39.16 806 GLY A CA 1
ATOM 6071 C C . GLY A 1 806 ? 28.694 9.026 8.428 1.00 39.16 806 GLY A C 1
ATOM 6072 O O . GLY A 1 806 ? 29.015 8.330 9.385 1.00 39.16 806 GLY A O 1
ATOM 6073 N N . TYR A 1 807 ? 29.013 8.714 7.164 1.00 37.19 807 TYR A N 1
ATOM 6074 C CA . TYR A 1 807 ? 29.826 7.551 6.752 1.00 37.19 807 TYR A CA 1
ATOM 6075 C C . TYR A 1 807 ? 29.414 6.201 7.385 1.00 37.19 807 TYR A C 1
ATOM 6077 O O . TYR A 1 807 ? 30.259 5.338 7.626 1.00 37.19 807 TYR A O 1
ATOM 6085 N N . LYS A 1 808 ? 28.120 6.001 7.667 1.00 41.62 808 LYS A N 1
ATOM 6086 C CA . LYS A 1 808 ? 27.594 4.697 8.089 1.00 41.62 808 LYS A CA 1
ATOM 6087 C C . LYS A 1 808 ? 27.352 3.800 6.879 1.00 41.62 808 LYS A C 1
ATOM 6089 O O . LYS A 1 808 ? 27.067 4.285 5.788 1.00 41.62 808 LYS A O 1
ATOM 6094 N N . ALA A 1 809 ? 27.507 2.495 7.090 1.00 41.72 809 ALA A N 1
ATOM 6095 C CA . ALA A 1 809 ? 27.446 1.504 6.027 1.00 41.72 809 ALA A CA 1
ATOM 6096 C C . ALA A 1 809 ? 26.084 1.502 5.314 1.00 41.72 809 ALA A C 1
ATOM 6098 O O . ALA A 1 809 ? 25.027 1.553 5.944 1.00 41.72 809 ALA A O 1
ATOM 6099 N N . PHE A 1 810 ? 26.161 1.427 3.989 1.00 54.38 810 PHE A N 1
ATOM 6100 C CA . PHE A 1 810 ? 25.048 1.230 3.074 1.00 54.38 810 PHE A CA 1
ATOM 6101 C C . PHE A 1 810 ? 24.376 -0.132 3.310 1.00 54.38 810 PHE A C 1
ATOM 6103 O O . PHE A 1 810 ? 25.066 -1.128 3.534 1.00 54.38 810 PHE A O 1
ATOM 6110 N N . VAL A 1 811 ? 23.042 -0.173 3.253 1.00 55.06 811 VAL A N 1
ATOM 6111 C CA . VAL A 1 811 ? 22.251 -1.400 3.410 1.00 55.06 811 VAL A CA 1
ATOM 6112 C C . VAL A 1 811 ? 21.230 -1.475 2.275 1.00 55.06 811 VAL A C 1
ATOM 6114 O O . VAL A 1 811 ? 20.246 -0.736 2.265 1.00 55.06 811 VAL A O 1
ATOM 6117 N N . CYS A 1 812 ? 21.456 -2.391 1.332 1.00 60.88 812 CYS A N 1
ATOM 6118 C CA . CYS A 1 812 ? 20.347 -2.994 0.599 1.00 60.88 812 CYS A CA 1
ATOM 6119 C C . CYS A 1 812 ? 19.687 -4.019 1.514 1.00 60.88 812 CYS A C 1
ATOM 6121 O O . CYS A 1 812 ? 20.377 -4.794 2.180 1.00 60.88 812 CYS A O 1
ATOM 6123 N N . TYR A 1 813 ? 18.360 -4.020 1.554 1.00 58.31 813 TYR A N 1
ATOM 6124 C CA . TYR A 1 813 ? 17.606 -4.978 2.357 1.00 58.31 813 TYR A CA 1
ATOM 6125 C C . TYR A 1 813 ? 17.535 -6.360 1.683 1.00 58.31 813 TYR A C 1
ATOM 6127 O O . TYR A 1 813 ? 17.327 -7.359 2.368 1.00 58.31 813 TYR A O 1
ATOM 6135 N N . ASN A 1 814 ? 17.825 -6.447 0.376 1.00 57.22 814 ASN A N 1
ATOM 6136 C CA . ASN A 1 814 ? 18.077 -7.710 -0.313 1.00 57.22 814 ASN A CA 1
ATOM 6137 C C . ASN A 1 814 ? 19.574 -8.060 -0.397 1.00 57.22 814 ASN A C 1
ATOM 6139 O O . ASN A 1 814 ? 20.462 -7.212 -0.393 1.00 57.22 814 ASN A O 1
ATOM 6143 N N . THR A 1 815 ? 19.840 -9.356 -0.542 1.00 52.09 815 THR A N 1
ATOM 6144 C CA . THR A 1 815 ? 21.177 -9.971 -0.606 1.00 52.09 815 THR A CA 1
ATOM 6145 C C . THR A 1 815 ? 21.819 -9.962 -2.001 1.00 52.09 815 THR A C 1
ATOM 6147 O O . THR A 1 815 ? 22.923 -10.480 -2.172 1.00 52.09 815 THR A O 1
ATOM 6150 N N . THR A 1 816 ? 21.152 -9.407 -3.018 1.00 64.81 816 THR A N 1
ATOM 6151 C CA . THR A 1 816 ? 21.652 -9.365 -4.401 1.00 64.81 816 THR A CA 1
ATOM 6152 C C . THR A 1 816 ? 22.513 -8.120 -4.663 1.00 64.81 816 THR A C 1
ATOM 6154 O O . THR A 1 816 ? 22.003 -7.016 -4.479 1.00 64.81 816 THR A O 1
ATOM 6157 N N . PRO A 1 817 ? 23.753 -8.249 -5.185 1.00 73.56 817 PRO A N 1
ATOM 6158 C CA . PRO A 1 817 ? 24.619 -7.100 -5.501 1.00 73.56 817 PRO A CA 1
ATOM 6159 C C . PRO A 1 817 ? 24.008 -6.068 -6.463 1.00 73.56 817 PRO A C 1
ATOM 6161 O O . PRO A 1 817 ? 24.362 -4.895 -6.415 1.00 73.56 817 PRO A O 1
ATOM 6164 N N . ASP A 1 818 ? 23.088 -6.513 -7.318 1.00 82.19 818 ASP A N 1
ATOM 6165 C CA . ASP A 1 818 ? 22.438 -5.736 -8.380 1.00 82.19 818 ASP A CA 1
ATOM 6166 C C . ASP A 1 818 ? 21.238 -4.885 -7.905 1.00 82.19 818 ASP A C 1
ATOM 6168 O O . ASP A 1 818 ? 20.701 -4.094 -8.690 1.00 82.19 818 ASP A O 1
ATOM 6172 N N . GLY A 1 819 ? 20.817 -5.044 -6.642 1.00 81.62 819 GLY A N 1
ATOM 6173 C CA . GLY A 1 819 ? 19.598 -4.443 -6.083 1.00 81.62 819 GLY A CA 1
ATOM 6174 C C . GLY A 1 819 ? 18.307 -4.956 -6.738 1.00 81.62 819 GLY A C 1
ATOM 6175 O O . GLY A 1 819 ? 18.330 -5.638 -7.767 1.00 81.62 819 GLY A O 1
ATOM 6176 N N . LYS A 1 820 ? 17.158 -4.613 -6.154 1.00 85.94 820 LYS A N 1
ATOM 6177 C CA . LYS A 1 820 ? 15.823 -4.911 -6.687 1.00 85.94 820 LYS A CA 1
ATOM 6178 C C . LYS A 1 820 ? 14.856 -3.744 -6.537 1.00 85.94 820 LYS A C 1
ATOM 6180 O O . LYS A 1 820 ? 14.811 -3.055 -5.524 1.00 85.94 820 LYS A O 1
ATOM 6185 N N . GLY A 1 821 ? 14.037 -3.560 -7.566 1.00 89.88 821 GLY A N 1
ATOM 6186 C CA . GLY A 1 821 ? 12.899 -2.644 -7.540 1.00 89.88 821 GLY A CA 1
ATOM 6187 C C . GLY A 1 821 ? 11.577 -3.353 -7.264 1.00 89.88 821 GLY A C 1
ATOM 6188 O O . GLY A 1 821 ? 11.540 -4.467 -6.741 1.00 89.88 821 GLY A O 1
ATOM 6189 N N . VAL A 1 822 ? 10.480 -2.685 -7.608 1.00 94.75 822 VAL A N 1
ATOM 6190 C CA . VAL A 1 822 ? 9.114 -3.140 -7.319 1.00 94.75 822 VAL A CA 1
ATOM 6191 C C . VAL A 1 822 ? 8.677 -4.177 -8.354 1.00 94.75 822 VAL A C 1
ATOM 6193 O O . VAL A 1 822 ? 8.786 -3.944 -9.557 1.00 94.75 822 VAL A O 1
ATOM 6196 N N . TRP A 1 823 ? 8.136 -5.311 -7.914 1.00 95.44 823 TRP A N 1
ATOM 6197 C CA . TRP A 1 823 ? 7.518 -6.312 -8.790 1.00 95.44 823 TRP A CA 1
ATOM 6198 C C . TRP A 1 823 ? 6.020 -6.397 -8.496 1.00 95.44 823 TRP A C 1
ATOM 6200 O O . TRP A 1 823 ? 5.642 -6.751 -7.384 1.00 95.44 823 TRP A O 1
ATOM 6210 N N . ILE A 1 824 ? 5.169 -6.081 -9.475 1.00 98.12 824 ILE A N 1
ATOM 6211 C CA . ILE A 1 824 ? 3.705 -6.181 -9.372 1.00 98.12 824 ILE A CA 1
ATOM 6212 C C . ILE A 1 824 ? 3.229 -7.347 -10.237 1.00 98.12 824 ILE A C 1
ATOM 6214 O O . ILE A 1 824 ? 3.391 -7.318 -11.456 1.00 98.12 824 ILE A O 1
ATOM 6218 N N . ASN A 1 825 ? 2.613 -8.341 -9.604 1.00 98.06 825 ASN A N 1
ATOM 6219 C CA . ASN A 1 825 ? 2.030 -9.522 -10.231 1.00 98.06 825 ASN A CA 1
ATOM 6220 C C . ASN A 1 825 ? 0.500 -9.477 -10.099 1.00 98.06 825 ASN A C 1
ATOM 6222 O O . ASN A 1 825 ? -0.045 -9.707 -9.018 1.00 98.06 825 ASN A O 1
ATOM 6226 N N . ALA A 1 826 ? -0.203 -9.167 -11.186 1.00 98.56 826 ALA A N 1
ATOM 6227 C CA . ALA A 1 826 ? -1.656 -9.097 -11.233 1.00 98.56 826 ALA A CA 1
ATOM 6228 C C . ALA A 1 826 ? -2.258 -10.369 -11.845 1.00 98.56 826 ALA A C 1
ATOM 6230 O O . ALA A 1 826 ? -2.009 -10.726 -12.998 1.00 98.56 826 ALA A O 1
ATOM 6231 N N . SER A 1 827 ? -3.142 -11.020 -11.091 1.00 98.12 827 SER A N 1
ATOM 6232 C CA . SER A 1 827 ? -3.947 -12.134 -11.610 1.00 98.12 827 SER A CA 1
ATOM 6233 C C . SER A 1 827 ? -4.994 -11.687 -12.640 1.00 98.12 827 SER A C 1
ATOM 6235 O O . SER A 1 827 ? -5.454 -12.515 -13.421 1.00 98.12 827 SER A O 1
ATOM 6237 N N . GLY A 1 828 ? -5.350 -10.399 -12.677 1.00 97.88 828 GLY A N 1
ATOM 6238 C CA . GLY A 1 828 ? -6.117 -9.760 -13.747 1.00 97.88 828 GLY A CA 1
ATOM 6239 C C . GLY A 1 828 ? -5.241 -8.900 -14.663 1.00 97.88 828 GLY A C 1
ATOM 6240 O O . GLY A 1 828 ? -4.056 -9.167 -14.857 1.00 97.88 828 GLY A O 1
ATOM 6241 N N . ASN A 1 829 ? -5.831 -7.847 -15.229 1.00 98.62 829 ASN A N 1
ATOM 6242 C CA . ASN A 1 829 ? -5.160 -6.923 -16.149 1.00 98.62 829 ASN A CA 1
ATOM 6243 C C . ASN A 1 829 ? -4.421 -5.806 -15.401 1.00 98.62 829 ASN A C 1
ATOM 6245 O O . ASN A 1 829 ? -4.806 -5.419 -14.297 1.00 98.62 829 ASN A O 1
ATOM 6249 N N . ILE A 1 830 ? -3.411 -5.222 -16.041 1.00 98.88 830 ILE A N 1
ATOM 6250 C CA . ILE A 1 830 ? -2.706 -4.027 -15.569 1.00 98.88 830 ILE A CA 1
ATOM 6251 C C . ILE A 1 830 ? -3.050 -2.847 -16.482 1.00 98.88 830 ILE A C 1
ATOM 6253 O O . ILE A 1 830 ? -2.988 -2.954 -17.704 1.00 98.88 830 ILE A O 1
ATOM 6257 N N . THR A 1 831 ? -3.406 -1.699 -15.907 1.00 98.75 831 THR A N 1
ATOM 6258 C CA . THR A 1 831 ? -3.677 -0.460 -16.654 1.00 98.75 831 THR A CA 1
ATOM 6259 C C . THR A 1 831 ? -2.900 0.719 -16.076 1.00 98.75 831 THR A C 1
ATOM 6261 O O . THR A 1 831 ? -3.143 1.154 -14.950 1.00 98.75 831 THR A O 1
ATOM 6264 N N . VAL A 1 832 ? -2.001 1.276 -16.889 1.00 98.62 832 VAL A N 1
ATOM 6265 C CA . VAL A 1 832 ? -1.297 2.538 -16.642 1.00 98.62 832 VAL A CA 1
ATOM 6266 C C . VAL A 1 832 ? -2.003 3.630 -17.447 1.00 98.62 832 VAL A C 1
ATOM 6268 O O . VAL A 1 832 ? -1.789 3.785 -18.651 1.00 98.62 832 VAL A O 1
ATOM 6271 N N . SER A 1 833 ? -2.892 4.357 -16.770 1.00 98.00 833 SER A N 1
ATOM 6272 C CA . SER A 1 833 ? -3.765 5.388 -17.353 1.00 98.00 833 SER A CA 1
ATOM 6273 C C . SER A 1 833 ? -2.980 6.556 -17.966 1.00 98.00 833 SER A C 1
ATOM 6275 O O . SER A 1 833 ? -1.924 6.925 -17.466 1.00 98.00 833 SER A O 1
ATOM 6277 N N . SER A 1 834 ? -3.530 7.220 -18.989 1.00 97.12 834 SER A N 1
ATOM 6278 C CA . SER A 1 834 ? -2.837 8.276 -19.757 1.00 97.12 834 SER A CA 1
ATOM 6279 C C . SER A 1 834 ? -2.403 9.525 -18.972 1.00 97.12 834 SER A C 1
ATOM 6281 O O . SER A 1 834 ? -1.616 10.318 -19.483 1.00 97.12 834 SER A O 1
ATOM 6283 N N . SER A 1 835 ? -2.933 9.749 -17.765 1.00 95.56 835 SER A N 1
ATOM 6284 C CA . SER A 1 835 ? -2.507 10.831 -16.861 1.00 95.56 835 SER A CA 1
ATOM 6285 C C . SER A 1 835 ? -1.617 10.359 -15.706 1.00 95.56 835 SER A C 1
ATOM 6287 O O . SER A 1 835 ? -1.223 11.183 -14.887 1.00 95.56 835 SER A O 1
ATOM 6289 N N . SER A 1 836 ? -1.323 9.060 -15.629 1.00 97.31 836 SER A N 1
ATOM 6290 C CA . SER A 1 836 ? -0.508 8.447 -14.582 1.00 97.31 836 SER A CA 1
ATOM 6291 C C . SER A 1 836 ? 0.961 8.363 -14.974 1.00 97.31 836 SER A C 1
ATOM 6293 O O . SER A 1 836 ? 1.304 8.080 -16.126 1.00 97.31 836 SER A O 1
ATOM 6295 N N . ILE A 1 837 ? 1.823 8.513 -13.972 1.00 97.56 837 ILE A N 1
ATOM 6296 C CA . ILE A 1 837 ? 3.249 8.211 -14.050 1.00 97.56 837 ILE A CA 1
ATOM 6297 C C . ILE A 1 837 ? 3.575 7.135 -13.009 1.00 97.56 837 ILE A C 1
ATOM 6299 O O . ILE A 1 837 ? 3.282 7.308 -11.826 1.00 97.56 837 ILE A O 1
ATOM 6303 N N . ILE A 1 838 ? 4.197 6.040 -13.445 1.00 98.19 838 ILE A N 1
ATOM 6304 C CA . ILE A 1 838 ? 4.977 5.159 -12.571 1.00 98.19 838 ILE A CA 1
ATOM 6305 C C . ILE A 1 838 ? 6.403 5.722 -12.559 1.00 98.19 838 ILE A C 1
ATOM 6307 O O . ILE A 1 838 ? 7.101 5.654 -13.574 1.00 98.19 838 ILE A O 1
ATOM 6311 N N . ASP A 1 839 ? 6.808 6.345 -11.453 1.00 96.12 839 ASP A N 1
ATOM 6312 C CA . ASP A 1 839 ? 8.056 7.105 -11.340 1.00 96.12 839 ASP A CA 1
ATOM 6313 C C . ASP A 1 839 ? 9.070 6.416 -10.422 1.00 96.12 839 ASP A C 1
ATOM 6315 O O . ASP A 1 839 ? 8.904 6.317 -9.208 1.00 96.12 839 ASP A O 1
ATOM 6319 N N . GLY A 1 840 ? 10.149 5.952 -11.036 1.00 94.19 840 GLY A N 1
ATOM 6320 C CA . GLY A 1 840 ? 11.359 5.431 -10.418 1.00 94.19 840 GLY A CA 1
ATOM 6321 C C . GLY A 1 840 ? 12.595 6.258 -10.746 1.00 94.19 840 GLY A C 1
ATOM 6322 O O . GLY A 1 840 ? 13.713 5.759 -10.599 1.00 94.19 840 GLY A O 1
ATOM 6323 N N . SER A 1 841 ? 12.435 7.482 -11.255 1.00 92.56 841 SER A N 1
ATOM 6324 C CA . SER A 1 841 ? 13.574 8.300 -11.663 1.00 92.56 841 SER A CA 1
ATOM 6325 C C . SER A 1 841 ? 14.387 8.759 -10.453 1.00 92.56 841 SER A C 1
ATOM 6327 O O . SER A 1 841 ? 13.862 9.383 -9.526 1.00 92.56 841 SER A O 1
ATOM 6329 N N . GLY A 1 842 ? 15.673 8.406 -10.423 1.00 88.50 842 GLY A N 1
ATOM 6330 C CA . GLY A 1 842 ? 16.525 8.625 -9.251 1.00 88.50 842 GLY A CA 1
ATOM 6331 C C . GLY A 1 842 ? 16.079 7.892 -7.981 1.00 88.50 842 GLY A C 1
ATOM 6332 O O . GLY A 1 842 ? 16.224 8.459 -6.901 1.00 88.50 842 GLY A O 1
ATOM 6333 N N . LEU A 1 843 ? 15.459 6.712 -8.106 1.00 88.69 843 LEU A N 1
ATOM 6334 C CA . LEU A 1 843 ? 15.020 5.859 -6.985 1.00 88.69 843 LEU A CA 1
ATOM 6335 C C . LEU A 1 843 ? 15.681 4.463 -6.980 1.00 88.69 843 LEU A C 1
ATOM 6337 O O . LEU A 1 843 ? 15.175 3.542 -6.343 1.00 88.69 843 LEU A O 1
ATOM 6341 N N . GLY A 1 844 ? 16.782 4.305 -7.717 1.00 89.62 844 GLY A N 1
ATOM 6342 C CA . GLY A 1 844 ? 17.660 3.136 -7.697 1.00 89.62 844 GLY A CA 1
ATOM 6343 C C . GLY A 1 844 ? 18.755 3.255 -6.639 1.00 89.62 844 GLY A C 1
ATOM 6344 O O . GLY A 1 844 ? 18.493 3.666 -5.512 1.00 89.62 844 GLY A O 1
ATOM 6345 N N . PHE A 1 845 ? 19.992 2.905 -6.999 1.00 86.75 845 PHE A N 1
ATOM 6346 C CA . PHE A 1 845 ? 21.122 3.018 -6.078 1.00 86.75 845 PHE A CA 1
ATOM 6347 C C . PHE A 1 845 ? 21.425 4.470 -5.679 1.00 86.75 845 PHE A C 1
ATOM 6349 O O . PHE A 1 845 ? 21.302 5.411 -6.474 1.00 86.75 845 PHE A O 1
ATOM 6356 N N . ASP A 1 846 ? 21.891 4.606 -4.436 1.00 81.06 846 ASP A N 1
ATOM 6357 C CA . ASP A 1 846 ? 22.458 5.832 -3.880 1.00 81.06 846 ASP A CA 1
ATOM 6358 C C . ASP A 1 846 ? 23.749 6.241 -4.617 1.00 81.06 846 ASP A C 1
ATOM 6360 O O . ASP A 1 846 ? 24.349 5.474 -5.376 1.00 81.06 846 ASP A O 1
ATOM 6364 N N . VAL A 1 847 ? 24.193 7.467 -4.375 1.00 79.19 847 VAL A N 1
ATOM 6365 C CA . VAL A 1 847 ? 25.423 8.027 -4.935 1.00 79.19 847 VAL A CA 1
ATOM 6366 C C . VAL A 1 847 ? 26.631 7.182 -4.512 1.00 79.19 847 VAL A C 1
ATOM 6368 O O . VAL A 1 847 ? 26.664 6.610 -3.422 1.00 79.19 847 VAL A O 1
ATOM 6371 N N . GLN A 1 848 ? 27.638 7.091 -5.379 1.00 81.69 848 GLN A N 1
ATOM 6372 C CA . GLN A 1 848 ? 28.857 6.293 -5.191 1.00 81.69 848 GLN A CA 1
ATOM 6373 C C . GLN A 1 848 ? 28.596 4.790 -4.980 1.00 81.69 848 GLN A C 1
ATOM 6375 O O . GLN A 1 848 ? 29.430 4.089 -4.405 1.00 81.69 848 GLN A O 1
ATOM 6380 N N . THR A 1 849 ? 27.433 4.295 -5.425 1.00 81.50 849 THR A N 1
ATOM 6381 C CA . THR A 1 849 ? 26.939 2.954 -5.094 1.00 81.50 849 THR A CA 1
ATOM 6382 C C . THR A 1 849 ? 26.283 2.248 -6.291 1.00 81.50 849 THR A C 1
ATOM 6384 O O . THR A 1 849 ? 25.750 2.874 -7.210 1.00 81.50 849 THR A O 1
ATOM 6387 N N . GLY A 1 850 ? 26.313 0.913 -6.254 1.00 86.69 850 GLY A N 1
ATOM 6388 C CA . GLY A 1 850 ? 25.799 0.007 -7.285 1.00 86.69 850 GLY A CA 1
ATOM 6389 C C . GLY A 1 850 ? 26.915 -0.609 -8.148 1.00 86.69 850 GLY A C 1
ATOM 6390 O O . GLY A 1 850 ? 27.997 -0.024 -8.242 1.00 86.69 850 GLY A O 1
ATOM 6391 N N . PRO A 1 851 ? 26.698 -1.776 -8.794 1.00 88.56 851 PRO A N 1
ATOM 6392 C CA . PRO A 1 851 ? 27.750 -2.487 -9.542 1.00 88.56 851 PRO A CA 1
ATOM 6393 C C . PRO A 1 851 ? 28.332 -1.714 -10.735 1.00 88.56 851 PRO A C 1
ATOM 6395 O O . PRO A 1 851 ? 29.387 -2.069 -11.254 1.00 88.56 851 PRO A O 1
ATOM 6398 N N . GLY A 1 852 ? 27.629 -0.676 -11.183 1.00 88.31 852 GLY A N 1
ATOM 6399 C CA . GLY A 1 852 ? 27.986 0.208 -12.284 1.00 88.31 852 GLY A CA 1
ATOM 6400 C C . GLY A 1 852 ? 28.829 1.418 -11.898 1.00 88.31 852 GLY A C 1
ATOM 6401 O O . GLY A 1 852 ? 29.210 2.181 -12.789 1.00 88.31 852 GLY A O 1
ATOM 6402 N N . TYR A 1 853 ? 29.069 1.639 -10.603 1.00 86.94 853 TYR A N 1
ATOM 6403 C CA . TYR A 1 853 ? 29.938 2.699 -10.099 1.00 86.94 853 TYR A CA 1
ATOM 6404 C C . TYR A 1 853 ? 31.386 2.198 -9.985 1.00 86.94 853 TYR A C 1
ATOM 6406 O O . TYR A 1 853 ? 31.641 1.104 -9.486 1.00 86.94 853 TYR A O 1
ATOM 6414 N N . TYR A 1 854 ? 32.340 3.020 -10.431 1.00 79.94 854 TYR A N 1
ATOM 6415 C CA . TYR A 1 854 ? 33.772 2.709 -10.370 1.00 79.94 854 TYR A CA 1
ATOM 6416 C C . TYR A 1 854 ? 34.560 3.768 -9.591 1.00 79.94 854 TYR A C 1
ATOM 6418 O O . TYR A 1 854 ? 35.193 3.452 -8.586 1.00 79.94 854 TYR A O 1
ATOM 6426 N N . ASP A 1 855 ? 34.523 5.022 -10.046 1.00 78.81 855 ASP A N 1
ATOM 6427 C CA . ASP A 1 855 ? 35.175 6.169 -9.409 1.00 78.81 855 ASP A CA 1
ATOM 6428 C C . ASP A 1 855 ? 34.536 7.477 -9.914 1.00 78.81 855 ASP A C 1
ATOM 6430 O O . ASP A 1 855 ? 33.979 7.534 -11.009 1.00 78.81 855 ASP A O 1
ATOM 6434 N N . SER A 1 856 ? 34.709 8.538 -9.132 1.00 76.38 856 SER A N 1
ATOM 6435 C CA . SER A 1 856 ? 34.385 9.954 -9.356 1.00 76.38 856 SER A CA 1
ATOM 6436 C C . SER A 1 856 ? 34.637 10.538 -10.753 1.00 76.38 856 SER A C 1
ATOM 6438 O O . SER A 1 856 ? 34.087 11.590 -11.081 1.00 76.38 856 SER A O 1
ATOM 6440 N N . SER A 1 857 ? 35.488 9.902 -11.561 1.00 76.00 857 SER A N 1
ATOM 6441 C CA . SER A 1 857 ? 35.934 10.400 -12.868 1.00 76.00 857 SER A CA 1
ATOM 6442 C C . SER A 1 857 ? 35.268 9.716 -14.069 1.00 76.00 857 SER A C 1
ATOM 6444 O O . SER A 1 857 ? 35.551 10.111 -15.195 1.00 76.00 857 SER A O 1
ATOM 6446 N N . TYR A 1 858 ? 34.418 8.703 -13.859 1.00 81.06 858 TYR A N 1
ATOM 6447 C CA . TYR A 1 858 ? 33.845 7.887 -14.936 1.00 81.06 858 TYR A CA 1
ATOM 6448 C C . TYR A 1 858 ? 32.327 7.747 -14.810 1.00 81.06 858 TYR A C 1
ATOM 6450 O O . TYR A 1 858 ? 31.808 7.505 -13.725 1.00 81.06 858 TYR A O 1
ATOM 6458 N N . GLY A 1 859 ? 31.608 7.868 -15.924 1.00 82.38 859 GLY A N 1
ATOM 6459 C CA . GLY A 1 859 ? 30.157 7.709 -15.966 1.00 82.38 859 GLY A CA 1
ATOM 6460 C C . GLY A 1 859 ? 29.711 6.321 -15.504 1.00 82.38 859 GLY A C 1
ATOM 6461 O O . GLY A 1 859 ? 30.337 5.309 -15.832 1.00 82.38 859 GLY A O 1
ATOM 6462 N N . THR A 1 860 ? 28.607 6.259 -14.763 1.00 89.94 860 THR A N 1
ATOM 6463 C CA . THR A 1 860 ? 28.074 4.991 -14.234 1.00 89.94 860 THR A CA 1
ATOM 6464 C C . THR A 1 860 ? 27.458 4.121 -15.326 1.00 89.94 860 THR A C 1
ATOM 6466 O O . THR A 1 860 ? 26.972 4.626 -16.337 1.00 89.94 860 THR A O 1
ATOM 6469 N N . SER A 1 861 ? 27.465 2.801 -15.146 1.00 90.00 861 SER A N 1
ATOM 6470 C CA . SER A 1 861 ? 27.036 1.849 -16.182 1.00 90.00 861 SER A CA 1
ATOM 6471 C C . SER A 1 861 ? 25.911 0.934 -15.704 1.00 90.00 861 SER A C 1
ATOM 6473 O O . SER A 1 861 ? 26.067 0.229 -14.722 1.00 90.00 861 SER A O 1
ATOM 6475 N N . TYR A 1 862 ? 24.800 0.875 -16.430 1.00 92.31 862 TYR A N 1
ATOM 6476 C CA . TYR A 1 862 ? 23.806 -0.197 -16.326 1.00 92.31 862 TYR A CA 1
ATOM 6477 C C . TYR A 1 862 ? 23.106 -0.296 -17.672 1.00 92.31 862 TYR A C 1
ATOM 6479 O O . TYR A 1 862 ? 22.712 0.739 -18.191 1.00 92.31 862 TYR A O 1
ATOM 6487 N N . GLY A 1 863 ? 22.974 -1.496 -18.250 1.00 89.31 863 GLY A N 1
ATOM 6488 C CA . GLY A 1 863 ? 22.475 -1.689 -19.620 1.00 89.31 863 GLY A CA 1
ATOM 6489 C C . GLY A 1 863 ? 23.436 -1.169 -20.698 1.00 89.31 863 GLY A C 1
ATOM 6490 O O . GLY A 1 863 ? 23.987 -1.951 -21.474 1.00 89.31 863 GLY A O 1
ATOM 6491 N N . GLY A 1 864 ? 23.650 0.143 -20.716 1.00 88.31 864 GLY A N 1
ATOM 6492 C CA . GLY A 1 864 ? 24.667 0.874 -21.457 1.00 88.31 864 GLY A CA 1
ATOM 6493 C C . GLY A 1 864 ? 25.911 1.184 -20.619 1.00 88.31 864 GLY A C 1
ATOM 6494 O O . GLY A 1 864 ? 25.892 1.184 -19.388 1.00 88.31 864 GLY A O 1
ATOM 6495 N N . LEU A 1 865 ? 27.008 1.474 -21.318 1.00 86.56 865 LEU A N 1
ATOM 6496 C CA . LEU A 1 865 ? 28.283 1.899 -20.737 1.00 86.56 865 LEU A CA 1
ATOM 6497 C C . LEU A 1 865 ? 28.282 3.407 -20.441 1.00 86.56 865 LEU A C 1
ATOM 6499 O O . LEU A 1 865 ? 28.029 4.205 -21.346 1.00 86.56 865 LEU A O 1
ATOM 6503 N N . GLY A 1 866 ? 28.609 3.802 -19.213 1.00 85.12 866 GLY A N 1
ATOM 6504 C CA . GLY A 1 866 ? 28.884 5.198 -18.875 1.00 85.12 866 GLY A CA 1
ATOM 6505 C C . GLY A 1 866 ? 30.216 5.693 -19.448 1.00 85.12 866 GLY A C 1
ATOM 6506 O O . GLY A 1 866 ? 31.067 4.914 -19.875 1.00 85.12 866 GLY A O 1
ATOM 6507 N N . GLU A 1 867 ? 30.404 7.007 -19.503 1.00 82.94 867 GLU A N 1
ATOM 6508 C CA . GLU A 1 867 ? 31.588 7.605 -20.133 1.00 82.94 867 GLU A CA 1
ATOM 6509 C C . GLU A 1 867 ? 32.910 7.178 -19.471 1.00 82.94 867 GLU A C 1
ATOM 6511 O O . GLU A 1 867 ? 33.041 7.196 -18.250 1.00 82.94 867 GLU A O 1
ATOM 6516 N N . GLY A 1 868 ? 33.884 6.761 -20.285 1.00 72.25 868 GLY A N 1
ATOM 6517 C CA . GLY A 1 868 ? 35.222 6.342 -19.846 1.00 72.25 868 GLY A CA 1
ATOM 6518 C C . GLY A 1 868 ? 35.284 5.058 -18.995 1.00 72.25 868 GLY A C 1
ATOM 6519 O O . GLY A 1 868 ? 36.377 4.527 -18.792 1.00 72.25 868 GLY A O 1
ATOM 6520 N N . SER A 1 869 ? 34.141 4.534 -18.543 1.00 74.31 869 SER A N 1
ATOM 6521 C CA . SER A 1 869 ? 34.029 3.312 -17.746 1.00 74.31 869 SER A CA 1
ATOM 6522 C C . SER A 1 869 ? 34.456 2.051 -18.502 1.00 74.31 869 SER A C 1
ATOM 6524 O O . SER A 1 869 ? 34.503 1.994 -19.733 1.00 74.31 869 SER A O 1
ATOM 6526 N N . ASN A 1 870 ? 34.764 1.001 -17.738 1.00 73.50 870 ASN A N 1
ATOM 6527 C CA . ASN A 1 870 ? 35.068 -0.325 -18.269 1.00 73.50 870 ASN A CA 1
ATOM 6528 C C . ASN A 1 870 ? 33.779 -1.129 -18.525 1.00 73.50 870 ASN A C 1
ATOM 6530 O O . ASN A 1 870 ? 32.842 -1.097 -17.729 1.00 73.50 870 ASN A O 1
ATOM 6534 N N . SER A 1 871 ? 33.771 -1.910 -19.603 1.00 68.25 871 SER A N 1
ATOM 6535 C CA . SER A 1 871 ? 32.714 -2.855 -19.978 1.00 68.25 871 SER A CA 1
ATOM 6536 C C . SER A 1 871 ? 32.249 -3.802 -18.872 1.00 68.25 871 SER A C 1
ATOM 6538 O O . SER A 1 871 ? 31.081 -4.180 -18.841 1.00 68.25 871 SER A O 1
ATOM 6540 N N . ASN A 1 872 ? 33.150 -4.176 -17.963 1.00 74.75 872 ASN A N 1
ATOM 6541 C CA . ASN A 1 872 ? 32.875 -5.109 -16.871 1.00 74.75 872 ASN A CA 1
ATOM 6542 C C . ASN A 1 872 ? 31.867 -4.558 -15.843 1.00 74.75 872 ASN A C 1
ATOM 6544 O O . ASN A 1 872 ? 31.385 -5.322 -15.014 1.00 74.75 872 ASN A O 1
ATOM 6548 N N . TYR A 1 873 ? 31.544 -3.262 -15.908 1.00 79.75 873 TYR A N 1
ATOM 6549 C CA . TYR A 1 873 ? 30.546 -2.601 -15.066 1.00 79.75 873 TYR A CA 1
ATOM 6550 C C . TYR A 1 873 ? 29.137 -2.572 -15.691 1.00 79.75 873 TYR A C 1
ATOM 6552 O O . TYR A 1 873 ? 28.233 -1.968 -15.126 1.00 79.75 873 TYR A O 1
ATOM 6560 N N . ILE A 1 874 ? 28.904 -3.215 -16.844 1.00 87.38 874 ILE A N 1
ATOM 6561 C CA . ILE A 1 874 ? 27.547 -3.419 -17.383 1.00 87.38 874 ILE A CA 1
ATOM 6562 C C . ILE A 1 874 ? 26.959 -4.713 -16.793 1.00 87.38 874 ILE A C 1
ATOM 6564 O O . ILE A 1 874 ? 27.441 -5.803 -17.093 1.00 87.38 874 ILE A O 1
ATOM 6568 N N . TYR A 1 875 ? 25.878 -4.603 -16.015 1.00 90.88 875 TYR A N 1
ATOM 6569 C CA . TYR A 1 875 ? 25.226 -5.724 -15.312 1.00 90.88 875 TYR A CA 1
ATOM 6570 C C . TYR A 1 875 ? 23.734 -5.886 -15.673 1.00 90.88 875 TYR A C 1
ATOM 6572 O O . TYR A 1 875 ? 23.220 -5.200 -16.564 1.00 90.88 875 TYR A O 1
ATOM 6580 N N . GLY A 1 876 ? 23.043 -6.833 -15.027 1.00 89.62 876 GLY A N 1
ATOM 6581 C CA . GLY A 1 876 ? 21.640 -7.196 -15.277 1.00 89.62 876 GLY A CA 1
ATOM 6582 C C . GLY A 1 876 ? 21.366 -7.943 -16.590 1.00 89.62 876 GLY A C 1
ATOM 6583 O O . GLY A 1 876 ? 22.215 -8.052 -17.477 1.00 89.62 876 GLY A O 1
ATOM 6584 N N . ASN A 1 877 ? 20.140 -8.455 -16.720 1.00 91.25 877 ASN A N 1
ATOM 6585 C CA . ASN A 1 877 ? 19.681 -9.285 -17.839 1.00 91.25 877 ASN A CA 1
ATOM 6586 C C . ASN A 1 877 ? 18.897 -8.451 -18.876 1.00 91.25 877 ASN A C 1
ATOM 6588 O O . ASN A 1 877 ? 18.012 -7.685 -18.511 1.00 91.25 877 ASN A O 1
ATOM 6592 N N . GLU A 1 878 ? 19.190 -8.596 -20.175 1.00 91.81 878 GLU A N 1
ATOM 6593 C CA . GLU A 1 878 ? 18.496 -7.855 -21.244 1.00 91.81 878 GLU A CA 1
ATOM 6594 C C . GLU A 1 878 ? 17.093 -8.383 -21.589 1.00 91.81 878 GLU A C 1
ATOM 6596 O O . GLU A 1 878 ? 16.282 -7.621 -22.110 1.00 91.81 878 GLU A O 1
ATOM 6601 N N . THR A 1 879 ? 16.786 -9.652 -21.291 1.00 94.56 879 THR A N 1
ATOM 6602 C CA . THR A 1 879 ? 15.481 -10.274 -21.589 1.00 94.56 879 THR A CA 1
ATOM 6603 C C . THR A 1 879 ? 14.539 -10.344 -20.386 1.00 94.56 879 THR A C 1
ATOM 6605 O O . THR A 1 879 ? 13.358 -10.612 -20.573 1.00 94.56 879 THR A O 1
ATOM 6608 N N . SER A 1 880 ? 15.052 -10.134 -19.169 1.00 94.38 880 SER A N 1
ATOM 6609 C CA . SER A 1 880 ? 14.274 -10.025 -17.922 1.00 94.38 880 SER A CA 1
ATOM 6610 C C . SER A 1 880 ? 14.975 -9.053 -16.955 1.00 94.38 880 SER A C 1
ATOM 6612 O O . SER A 1 880 ? 15.632 -9.496 -16.012 1.00 94.38 880 SER A O 1
ATOM 6614 N N . PRO A 1 881 ? 14.951 -7.737 -17.234 1.00 95.31 881 PRO A N 1
ATOM 6615 C CA . PRO A 1 881 ? 15.680 -6.733 -16.465 1.00 95.31 881 PRO A CA 1
ATOM 6616 C C . PRO A 1 881 ? 14.982 -6.414 -15.142 1.00 95.31 881 PRO A C 1
ATOM 6618 O O . PRO A 1 881 ? 13.821 -6.019 -15.117 1.00 95.31 881 PRO A O 1
ATOM 6621 N N . GLU A 1 882 ? 15.702 -6.569 -14.034 1.00 92.50 882 GLU A N 1
ATOM 6622 C CA . GLU A 1 882 ? 15.142 -6.441 -12.677 1.00 92.50 882 GLU A CA 1
ATOM 6623 C C . GLU A 1 882 ? 16.033 -5.626 -11.724 1.00 92.50 882 GLU A C 1
ATOM 6625 O O . GLU A 1 882 ? 15.567 -5.201 -10.667 1.00 92.50 882 GLU A O 1
ATOM 6630 N N . SER A 1 883 ? 17.287 -5.385 -12.116 1.00 92.31 883 SER A N 1
ATOM 6631 C CA . SER A 1 883 ? 18.306 -4.676 -11.340 1.00 92.31 883 SER A CA 1
ATOM 6632 C C . SER A 1 883 ? 18.059 -3.165 -11.296 1.00 92.31 883 SER A C 1
ATOM 6634 O O . SER A 1 883 ? 17.540 -2.582 -12.256 1.00 92.31 883 SER A O 1
ATOM 6636 N N . LEU A 1 884 ? 18.494 -2.511 -10.220 1.00 93.88 884 LEU A N 1
ATOM 6637 C CA . LEU A 1 884 ? 18.510 -1.047 -10.127 1.00 93.88 884 LEU A CA 1
ATOM 6638 C C . LEU A 1 884 ? 19.632 -0.461 -10.999 1.00 93.88 884 LEU A C 1
ATOM 6640 O O . LEU A 1 884 ? 20.639 -1.121 -11.247 1.00 93.88 884 LEU A O 1
ATOM 6644 N N . GLY A 1 885 ? 19.499 0.796 -11.416 1.00 94.19 885 GLY A N 1
ATOM 6645 C CA . GLY A 1 885 ? 20.582 1.605 -11.979 1.00 94.19 885 GLY A CA 1
ATOM 6646 C C . GLY A 1 885 ? 21.510 2.139 -10.885 1.00 94.19 885 GLY A C 1
ATOM 6647 O O . GLY A 1 885 ? 21.049 2.488 -9.799 1.00 94.19 885 GLY A O 1
ATOM 6648 N N . SER A 1 886 ? 22.811 2.202 -11.171 1.00 90.81 886 SER A N 1
ATOM 6649 C CA . SER A 1 886 ? 23.866 2.700 -10.270 1.00 90.81 886 SER A CA 1
ATOM 6650 C C . SER A 1 886 ? 23.903 4.231 -10.184 1.00 90.81 886 SER A C 1
ATOM 6652 O O . SER A 1 886 ? 23.693 4.910 -11.198 1.00 90.81 886 SER A O 1
ATOM 6654 N N . GLY A 1 887 ? 24.198 4.760 -8.992 1.00 88.69 887 GLY A N 1
ATOM 6655 C CA . GLY A 1 887 ? 24.298 6.195 -8.708 1.00 88.69 887 GLY A CA 1
ATOM 6656 C C . GLY A 1 887 ? 25.695 6.773 -8.970 1.00 88.69 887 GLY A C 1
ATOM 6657 O O . GLY A 1 887 ? 26.699 6.070 -8.869 1.00 88.69 887 GLY A O 1
ATOM 6658 N N . GLY A 1 888 ? 25.737 8.057 -9.343 1.00 85.06 888 GLY A N 1
ATOM 6659 C CA . GLY A 1 888 ? 26.913 8.843 -9.742 1.00 85.06 888 GLY A CA 1
ATOM 6660 C C . GLY A 1 888 ? 27.854 9.185 -8.586 1.00 85.06 888 GLY A C 1
ATOM 6661 O O . GLY A 1 888 ? 28.185 8.321 -7.785 1.00 85.06 888 GLY A O 1
ATOM 6662 N N . TYR A 1 889 ? 28.341 10.427 -8.490 1.00 77.44 889 TYR A N 1
ATOM 6663 C CA . TYR A 1 889 ? 29.358 10.783 -7.481 1.00 77.44 889 TYR A CA 1
ATOM 6664 C C . TYR A 1 889 ? 28.877 11.778 -6.420 1.00 77.44 889 TYR A C 1
ATOM 6666 O O . TYR A 1 889 ? 29.342 11.742 -5.279 1.00 77.44 889 TYR A O 1
ATOM 6674 N N . THR A 1 890 ? 27.958 12.670 -6.775 1.00 70.56 890 THR A N 1
ATOM 6675 C CA . THR A 1 890 ? 27.478 13.765 -5.927 1.00 70.56 890 THR A CA 1
ATOM 6676 C C . THR A 1 890 ? 25.998 13.664 -5.607 1.00 70.56 890 THR A C 1
ATOM 6678 O O . THR A 1 890 ? 25.275 12.879 -6.201 1.00 70.56 890 THR A O 1
ATOM 6681 N N . LEU A 1 891 ? 25.576 14.462 -4.625 1.00 62.94 891 LEU A N 1
ATOM 6682 C CA . LEU A 1 891 ? 24.359 14.315 -3.817 1.00 62.94 891 LEU A CA 1
ATOM 6683 C C . LEU A 1 891 ? 23.018 14.477 -4.566 1.00 62.94 891 LEU A C 1
ATOM 6685 O O . LEU A 1 891 ? 21.980 14.490 -3.917 1.00 62.94 891 LEU A O 1
ATOM 6689 N N . ASP A 1 892 ? 23.045 14.599 -5.895 1.00 68.25 892 ASP A N 1
ATOM 6690 C CA . ASP A 1 892 ? 21.876 14.675 -6.780 1.00 68.25 892 ASP A CA 1
ATOM 6691 C C . ASP A 1 892 ? 21.855 13.521 -7.819 1.00 68.25 892 ASP A C 1
ATOM 6693 O O . ASP A 1 892 ? 20.884 13.353 -8.560 1.00 68.25 892 ASP A O 1
ATOM 6697 N N . ASP A 1 893 ? 22.910 12.698 -7.873 1.00 79.88 893 ASP A N 1
ATOM 6698 C CA . ASP A 1 893 ? 23.223 11.781 -8.974 1.00 79.88 893 ASP A CA 1
ATOM 6699 C C . ASP A 1 893 ? 22.662 10.359 -8.716 1.00 79.88 893 ASP A C 1
ATOM 6701 O O . ASP A 1 893 ? 23.384 9.366 -8.789 1.00 79.88 893 ASP A O 1
ATOM 6705 N N . TYR A 1 894 ? 21.383 10.225 -8.366 1.00 87.00 894 TYR A N 1
ATOM 6706 C CA . TYR A 1 894 ? 20.777 8.925 -8.022 1.00 87.00 894 TYR A CA 1
ATOM 6707 C C . TYR A 1 894 ? 20.456 8.062 -9.254 1.00 87.00 894 TYR A C 1
ATOM 6709 O O . TYR A 1 894 ? 19.970 8.566 -10.274 1.00 87.00 894 TYR A O 1
ATOM 6717 N N . GLY A 1 895 ? 20.684 6.749 -9.157 1.00 91.12 895 GLY A N 1
ATOM 6718 C CA . GLY A 1 895 ? 20.390 5.795 -10.232 1.00 91.12 895 GLY A CA 1
ATOM 6719 C C . GLY A 1 895 ? 18.889 5.563 -10.453 1.00 91.12 895 GLY A C 1
ATOM 6720 O O . GLY A 1 895 ? 18.057 5.909 -9.615 1.00 91.12 895 GLY A O 1
ATOM 6721 N N . GLY A 1 896 ? 18.514 4.988 -11.594 1.00 94.12 896 GLY A N 1
ATOM 6722 C CA . GLY A 1 896 ? 17.122 4.639 -11.902 1.00 94.12 896 GLY A CA 1
ATOM 6723 C C . GLY A 1 896 ? 16.606 3.411 -11.138 1.00 94.12 896 GLY A C 1
ATOM 6724 O O . GLY A 1 896 ? 17.348 2.458 -10.929 1.00 94.12 896 GLY A O 1
ATOM 6725 N N . SER A 1 897 ? 15.334 3.396 -10.736 1.00 94.25 897 SER A N 1
ATOM 6726 C CA . SER A 1 897 ? 14.715 2.241 -10.056 1.00 94.25 897 SER A CA 1
ATOM 6727 C C . SER A 1 897 ? 14.439 1.058 -11.002 1.00 94.25 897 SER A C 1
ATOM 6729 O O . SER A 1 897 ? 14.750 1.102 -12.190 1.00 94.25 897 SER A O 1
ATOM 6731 N N . ALA A 1 898 ? 13.818 -0.010 -10.508 1.00 95.50 898 ALA A N 1
ATOM 6732 C CA . ALA A 1 898 ? 13.345 -1.117 -11.334 1.00 95.50 898 ALA A CA 1
ATOM 6733 C C . ALA A 1 898 ? 11.845 -1.375 -11.147 1.00 95.50 898 ALA A C 1
ATOM 6735 O O . ALA A 1 898 ? 11.299 -1.213 -10.056 1.00 95.50 898 ALA A O 1
ATOM 6736 N N . ILE A 1 899 ? 11.186 -1.802 -12.225 1.00 97.88 899 ILE A N 1
ATOM 6737 C CA . ILE A 1 899 ? 9.790 -2.237 -12.213 1.00 97.88 899 ILE A CA 1
ATOM 6738 C C . ILE A 1 899 ? 9.590 -3.477 -13.080 1.00 97.88 899 ILE A C 1
ATOM 6740 O O . ILE A 1 899 ? 9.929 -3.482 -14.265 1.00 97.88 899 ILE A O 1
ATOM 6744 N N . ARG A 1 900 ? 8.983 -4.511 -12.492 1.00 97.69 900 ARG A N 1
ATOM 6745 C CA . ARG A 1 900 ? 8.378 -5.636 -13.216 1.00 97.69 900 ARG A CA 1
ATOM 6746 C C . ARG A 1 900 ? 6.864 -5.513 -13.090 1.00 97.69 900 ARG A C 1
ATOM 6748 O O . ARG A 1 900 ? 6.354 -5.467 -11.974 1.00 97.69 900 ARG A O 1
ATOM 6755 N N . LEU A 1 901 ? 6.162 -5.442 -14.215 1.00 98.62 901 LEU A N 1
ATOM 6756 C CA . LEU A 1 901 ? 4.706 -5.558 -14.281 1.00 98.62 901 LEU A CA 1
ATOM 6757 C C . LEU A 1 901 ? 4.387 -6.883 -14.962 1.00 98.62 901 LEU A C 1
ATOM 6759 O O . LEU A 1 901 ? 4.744 -7.077 -16.122 1.00 98.62 901 LEU A O 1
ATOM 6763 N N . GLU A 1 902 ? 3.730 -7.779 -14.242 1.00 98.50 902 GLU A N 1
ATOM 6764 C CA . GLU A 1 902 ? 3.350 -9.107 -14.708 1.00 98.50 902 GLU A CA 1
ATOM 6765 C C . GLU A 1 902 ? 1.835 -9.270 -14.593 1.00 98.50 902 GLU A C 1
ATOM 6767 O O . GLU A 1 902 ? 1.248 -8.958 -13.559 1.00 98.50 902 GLU A O 1
ATOM 6772 N N . SER A 1 903 ? 1.186 -9.696 -15.672 1.00 98.44 903 SER A N 1
ATOM 6773 C CA . SER A 1 903 ? -0.269 -9.820 -15.764 1.00 98.44 903 SER A CA 1
ATOM 6774 C C . SER A 1 903 ? -0.651 -11.152 -16.399 1.00 98.44 903 SER A C 1
ATOM 6776 O O . SER A 1 903 ? -0.092 -11.529 -17.426 1.00 98.44 903 SER A O 1
ATOM 6778 N N . SER A 1 904 ? -1.645 -11.847 -15.837 1.00 96.50 904 SER A N 1
ATOM 6779 C CA . SER A 1 904 ? -2.221 -13.029 -16.505 1.00 96.50 904 SER A CA 1
ATOM 6780 C C . SER A 1 904 ? -3.099 -12.663 -17.717 1.00 96.50 904 SER A C 1
ATOM 6782 O O . SER A 1 904 ? -3.354 -13.500 -18.580 1.00 96.50 904 SER A O 1
ATOM 6784 N N . GLY A 1 905 ? -3.559 -11.408 -17.769 1.00 97.69 905 GLY A N 1
ATOM 6785 C CA . GLY A 1 905 ? -4.322 -10.817 -18.863 1.00 97.69 905 GLY A CA 1
ATOM 6786 C C . GLY A 1 905 ? -3.463 -9.851 -19.679 1.00 97.69 905 GLY A C 1
ATOM 6787 O O . GLY A 1 905 ? -2.387 -10.215 -20.149 1.00 97.69 905 GLY A O 1
ATOM 6788 N N . PHE A 1 906 ? -3.937 -8.618 -19.871 1.00 98.62 906 PHE A N 1
ATOM 6789 C CA . PHE A 1 906 ? -3.217 -7.599 -20.639 1.00 98.62 906 PHE A CA 1
ATOM 6790 C C . PHE A 1 906 ? -2.547 -6.515 -19.780 1.00 98.62 906 PHE A C 1
ATOM 6792 O O . PHE A 1 906 ? -3.032 -6.156 -18.705 1.00 98.62 906 PHE A O 1
ATOM 6799 N N . ILE A 1 907 ? -1.487 -5.907 -20.322 1.00 98.88 907 ILE A N 1
ATOM 6800 C CA . ILE A 1 907 ? -0.958 -4.603 -19.895 1.00 98.88 907 ILE A CA 1
ATOM 6801 C C . ILE A 1 907 ? -1.414 -3.533 -20.897 1.00 98.88 907 ILE A C 1
ATOM 6803 O O . ILE A 1 907 ? -0.978 -3.529 -22.050 1.00 98.88 907 ILE A O 1
ATOM 6807 N N . LEU A 1 908 ? -2.248 -2.595 -20.438 1.00 98.56 908 LEU A N 1
ATOM 6808 C CA . LEU A 1 908 ? -2.577 -1.354 -21.144 1.00 98.56 908 LEU A CA 1
ATOM 6809 C C . LEU A 1 908 ? -1.676 -0.225 -20.631 1.00 98.56 908 LEU A C 1
ATOM 6811 O O . LEU A 1 908 ? -1.756 0.168 -19.467 1.00 98.56 908 LEU A O 1
ATOM 6815 N N . LEU A 1 909 ? -0.835 0.315 -21.509 1.00 98.12 909 LEU A N 1
ATOM 6816 C CA . LEU A 1 909 ? 0.132 1.370 -21.223 1.00 98.12 909 LEU A CA 1
ATOM 6817 C C . LEU A 1 909 ? -0.147 2.619 -22.069 1.00 98.12 909 LEU A C 1
ATOM 6819 O O . LEU A 1 909 ? 0.397 2.777 -23.162 1.00 98.12 909 LEU A O 1
ATOM 6823 N N . ASP A 1 910 ? -0.954 3.534 -21.533 1.00 98.06 910 ASP A N 1
ATOM 6824 C CA . ASP A 1 910 ? -1.174 4.864 -22.122 1.00 98.06 910 ASP A CA 1
ATOM 6825 C C . ASP A 1 910 ? -0.479 5.990 -21.338 1.00 98.06 910 ASP A C 1
ATOM 6827 O O . ASP A 1 910 ? -0.263 7.072 -21.883 1.00 98.06 910 ASP A O 1
ATOM 6831 N N . GLY A 1 911 ? -0.124 5.751 -20.071 1.00 98.31 911 GLY A N 1
ATOM 6832 C CA . GLY A 1 911 ? 0.649 6.672 -19.231 1.00 98.31 911 GLY A CA 1
ATOM 6833 C C . GLY A 1 911 ? 2.164 6.571 -19.427 1.00 98.31 911 GLY A C 1
ATOM 6834 O O . GLY A 1 911 ? 2.660 6.121 -20.461 1.00 98.31 911 GLY A O 1
ATOM 6835 N N . VAL A 1 912 ? 2.918 6.995 -18.413 1.00 98.69 912 VAL A N 1
ATOM 6836 C CA . VAL A 1 912 ? 4.390 6.998 -18.426 1.00 98.69 912 VAL A CA 1
ATOM 6837 C C . VAL A 1 912 ? 4.933 6.013 -17.391 1.00 98.69 912 VAL A C 1
ATOM 6839 O O . VAL A 1 912 ? 4.472 5.998 -16.255 1.00 98.69 912 VAL A O 1
ATOM 6842 N N . ILE A 1 913 ? 5.956 5.241 -17.754 1.00 98.75 913 ILE A N 1
ATOM 6843 C CA . ILE A 1 913 ? 6.846 4.552 -16.813 1.00 98.75 913 ILE A CA 1
ATOM 6844 C C . ILE A 1 913 ? 8.238 5.159 -16.984 1.00 98.75 913 ILE A C 1
ATOM 6846 O O . ILE A 1 913 ? 8.796 5.126 -18.083 1.00 98.75 913 ILE A O 1
ATOM 6850 N N . ASN A 1 914 ? 8.789 5.737 -15.918 1.00 98.38 914 ASN A N 1
ATOM 6851 C CA . ASN A 1 914 ? 10.071 6.433 -15.945 1.00 98.38 914 ASN A CA 1
ATOM 6852 C C . ASN A 1 914 ? 11.008 5.919 -14.853 1.00 98.38 914 ASN A C 1
ATOM 6854 O O . ASN A 1 914 ? 10.804 6.203 -13.682 1.00 98.38 914 ASN A O 1
ATOM 6858 N N . VAL A 1 915 ? 12.073 5.232 -15.245 1.00 97.75 915 VAL A N 1
ATOM 6859 C CA . VAL A 1 915 ? 13.158 4.757 -14.376 1.00 97.75 915 VAL A CA 1
ATOM 6860 C C . VAL A 1 915 ? 14.503 5.353 -14.799 1.00 97.75 915 VAL A C 1
ATOM 6862 O O . VAL A 1 915 ? 15.537 4.698 -14.743 1.00 97.75 915 VAL A O 1
ATOM 6865 N N . SER A 1 916 ? 14.511 6.591 -15.291 1.00 96.94 916 SER A N 1
ATOM 6866 C CA . SER A 1 916 ? 15.744 7.244 -15.751 1.00 96.94 916 SER A CA 1
ATOM 6867 C C . SER A 1 916 ? 16.680 7.603 -14.584 1.00 96.94 916 SER A C 1
ATOM 6869 O O . SER A 1 916 ? 16.224 7.928 -13.484 1.00 96.94 916 SER A O 1
ATOM 6871 N N . GLY A 1 917 ? 17.992 7.570 -14.823 1.00 93.12 917 GLY A N 1
ATOM 6872 C CA . GLY A 1 917 ? 19.000 8.045 -13.871 1.00 93.12 917 GLY A CA 1
ATOM 6873 C C . GLY A 1 917 ? 19.022 9.573 -13.804 1.00 93.12 917 GLY A C 1
ATOM 6874 O O . GLY A 1 917 ? 18.714 10.250 -14.790 1.00 93.12 917 GLY A O 1
ATOM 6875 N N . LEU A 1 918 ? 19.380 10.141 -12.651 1.00 89.81 918 LEU A N 1
ATOM 6876 C CA . LEU A 1 918 ? 19.475 11.593 -12.498 1.00 89.81 918 LEU A CA 1
ATOM 6877 C C . LEU A 1 918 ? 20.776 12.168 -13.070 1.00 89.81 918 LEU A C 1
ATOM 6879 O O . LEU A 1 918 ? 21.836 11.539 -13.094 1.00 89.81 918 LEU A O 1
ATOM 6883 N N . GLY A 1 919 ? 20.647 13.385 -13.594 1.00 83.88 919 GLY A N 1
ATOM 6884 C CA . GLY A 1 919 ? 21.731 14.130 -14.220 1.00 83.88 919 GLY A CA 1
ATOM 6885 C C . GLY A 1 919 ? 22.607 14.847 -13.209 1.00 83.88 919 GLY A C 1
ATOM 6886 O O . GLY A 1 919 ? 22.106 15.400 -12.235 1.00 83.88 919 GLY A O 1
ATOM 6887 N N . ALA A 1 920 ? 23.902 14.884 -13.495 1.00 77.00 920 ALA A N 1
ATOM 6888 C CA . ALA A 1 920 ? 24.894 15.372 -12.564 1.00 77.00 920 ALA A CA 1
ATOM 6889 C C . ALA A 1 920 ? 24.950 16.898 -12.475 1.00 77.00 920 ALA A C 1
ATOM 6891 O O . ALA A 1 920 ? 24.805 17.628 -13.464 1.00 77.00 920 ALA A O 1
ATOM 6892 N N . SER A 1 921 ? 25.270 17.380 -11.278 1.00 70.94 921 SER A N 1
ATOM 6893 C CA . SER A 1 921 ? 25.663 18.772 -11.065 1.00 70.94 921 SER A CA 1
ATOM 6894 C C . SER A 1 921 ? 26.987 19.108 -11.788 1.00 70.94 921 SER A C 1
ATOM 6896 O O . SER A 1 921 ? 27.754 18.230 -12.190 1.00 70.94 921 SER A O 1
ATOM 6898 N N . THR A 1 922 ? 27.260 20.401 -12.011 1.00 71.38 922 THR A N 1
ATOM 6899 C CA . THR A 1 922 ? 28.384 20.847 -12.869 1.00 71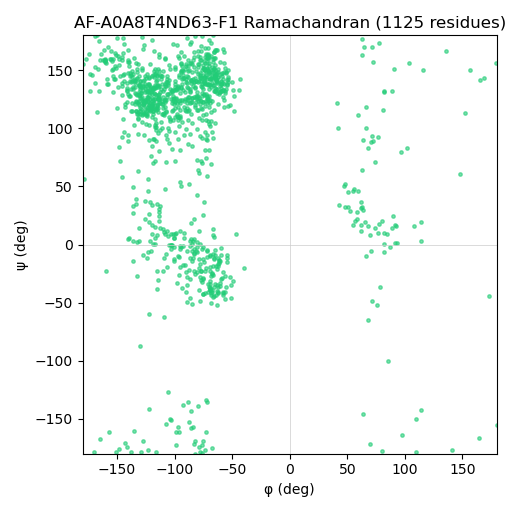.38 922 THR A CA 1
ATOM 6900 C C . THR A 1 922 ? 29.731 20.301 -12.376 1.00 71.38 922 THR A C 1
ATOM 6902 O O . THR A 1 922 ? 30.186 20.676 -11.299 1.00 71.38 922 THR A O 1
ATOM 6905 N N . GLY A 1 923 ? 30.402 19.494 -13.206 1.00 66.81 923 GLY A N 1
ATOM 6906 C CA . GLY A 1 923 ? 31.694 18.878 -12.876 1.00 66.81 923 GLY A CA 1
ATOM 6907 C C . GLY A 1 923 ? 31.633 17.483 -12.239 1.00 66.81 923 GLY A C 1
ATOM 6908 O O . GLY A 1 923 ? 32.643 17.066 -11.687 1.00 66.81 923 GLY A O 1
ATOM 6909 N N . ASN A 1 924 ? 30.497 16.778 -12.317 1.00 80.12 924 ASN A N 1
ATOM 6910 C CA . ASN A 1 924 ? 30.317 15.419 -11.783 1.00 80.12 924 ASN A CA 1
ATOM 6911 C C . ASN A 1 924 ? 29.772 14.437 -12.841 1.00 80.12 924 ASN A C 1
ATOM 6913 O O . ASN A 1 924 ? 29.433 14.844 -13.954 1.00 80.12 924 ASN A O 1
ATOM 6917 N N . ILE A 1 925 ? 29.728 13.143 -12.510 1.00 84.19 925 ILE A N 1
ATOM 6918 C CA . ILE A 1 925 ? 29.360 12.035 -13.413 1.00 84.19 925 ILE A CA 1
ATOM 6919 C C . ILE A 1 925 ? 27.864 11.704 -13.370 1.00 84.19 925 ILE A C 1
ATOM 6921 O O . ILE A 1 925 ? 27.244 11.731 -12.311 1.00 84.19 925 ILE A O 1
ATOM 6925 N N . GLY A 1 926 ? 27.280 11.356 -14.518 1.00 88.19 926 GLY A N 1
ATOM 6926 C CA . GLY A 1 926 ? 25.859 11.006 -14.604 1.00 88.19 926 GLY A CA 1
ATOM 6927 C C . GLY A 1 926 ? 25.522 9.641 -13.991 1.00 88.19 926 GLY A C 1
ATOM 6928 O O . GLY A 1 926 ? 26.304 8.688 -14.093 1.00 88.19 926 GLY A O 1
ATOM 6929 N N . ALA A 1 927 ? 24.330 9.537 -13.398 1.00 92.12 927 ALA A N 1
ATOM 6930 C CA . ALA A 1 927 ? 23.770 8.283 -12.898 1.00 92.12 927 ALA A CA 1
ATOM 6931 C C . ALA A 1 927 ? 23.175 7.433 -14.031 1.00 92.12 927 ALA A C 1
ATOM 6933 O O . ALA A 1 927 ? 22.764 7.963 -15.065 1.00 92.12 927 ALA A O 1
ATOM 6934 N N . SER A 1 928 ? 23.092 6.120 -13.851 1.00 93.75 928 SER A N 1
ATOM 6935 C CA . SER A 1 928 ? 22.612 5.209 -14.898 1.00 93.75 928 SER A CA 1
ATOM 6936 C C . SER A 1 928 ? 21.102 4.982 -14.811 1.00 93.75 928 SER A C 1
ATOM 6938 O O . SER A 1 928 ? 20.498 5.086 -13.739 1.00 93.75 928 SER A O 1
ATOM 6940 N N . GLY A 1 929 ? 20.482 4.713 -15.963 1.00 95.94 929 GLY A N 1
ATOM 6941 C CA . GLY A 1 929 ? 19.067 4.348 -16.045 1.00 95.94 929 GLY A CA 1
ATOM 6942 C C . GLY A 1 929 ? 18.767 3.037 -15.317 1.00 95.94 929 GLY A C 1
ATOM 6943 O O . GLY A 1 929 ? 19.676 2.311 -14.938 1.00 95.94 929 GLY A O 1
ATOM 6944 N N . GLY A 1 930 ? 17.488 2.741 -15.113 1.00 96.81 930 GLY A N 1
ATOM 6945 C CA . GLY A 1 930 ? 17.005 1.572 -14.379 1.00 96.81 930 GLY A CA 1
ATOM 6946 C C . GLY A 1 930 ? 16.381 0.486 -15.263 1.00 96.81 930 GLY A C 1
ATOM 6947 O O . GLY A 1 930 ? 16.698 0.376 -16.451 1.00 96.81 930 GLY A O 1
ATOM 6948 N N . SER A 1 931 ? 15.484 -0.322 -14.691 1.00 97.75 931 SER A N 1
ATOM 6949 C CA . SER A 1 931 ? 14.852 -1.466 -15.375 1.00 97.75 931 SER A CA 1
ATOM 6950 C C . SER A 1 931 ? 13.344 -1.326 -15.563 1.00 97.75 931 SER A C 1
ATOM 6952 O O . SER A 1 931 ? 12.626 -0.982 -14.627 1.00 97.75 931 SER A O 1
ATOM 6954 N N . ILE A 1 932 ? 12.849 -1.691 -16.746 1.00 98.69 932 ILE A N 1
ATOM 6955 C CA . ILE A 1 932 ? 11.420 -1.891 -17.026 1.00 98.69 932 ILE A CA 1
ATOM 6956 C C . ILE A 1 932 ? 11.233 -3.287 -17.624 1.00 98.69 932 ILE A C 1
ATOM 6958 O O . ILE A 1 932 ? 11.792 -3.576 -18.679 1.00 98.69 932 ILE A O 1
ATOM 6962 N N . ASN A 1 933 ? 10.419 -4.131 -16.997 1.00 98.50 933 ASN A N 1
ATOM 6963 C CA . ASN A 1 933 ? 10.079 -5.469 -17.479 1.00 98.50 933 ASN A CA 1
ATOM 6964 C C . ASN A 1 933 ? 8.553 -5.633 -17.512 1.00 98.50 933 ASN A C 1
ATOM 6966 O O . ASN A 1 933 ? 7.905 -5.603 -16.469 1.00 98.50 933 ASN A O 1
ATOM 6970 N N . LEU A 1 934 ? 7.969 -5.752 -18.704 1.00 98.75 934 LEU A N 1
ATOM 6971 C CA . LEU A 1 934 ? 6.527 -5.915 -18.902 1.00 98.75 934 LEU A CA 1
ATOM 6972 C C . LEU A 1 934 ? 6.244 -7.331 -19.405 1.00 98.75 934 LEU A C 1
ATOM 6974 O O . LEU A 1 934 ? 6.742 -7.699 -20.467 1.00 98.75 934 LEU A O 1
ATOM 6978 N N . ILE A 1 935 ? 5.441 -8.099 -18.670 1.00 98.69 935 ILE A N 1
ATOM 6979 C CA . ILE A 1 935 ? 5.101 -9.497 -18.961 1.00 98.69 935 ILE A CA 1
ATOM 6980 C C . ILE A 1 935 ? 3.573 -9.644 -18.953 1.00 98.69 935 ILE A C 1
ATOM 6982 O O . ILE A 1 935 ? 2.932 -9.336 -17.951 1.00 98.69 935 ILE A O 1
ATOM 6986 N N . ALA A 1 936 ? 2.969 -10.078 -20.059 1.00 98.69 936 ALA A N 1
ATOM 6987 C CA . ALA A 1 936 ? 1.512 -10.242 -20.157 1.00 98.69 936 ALA A CA 1
ATOM 6988 C C . ALA A 1 936 ? 1.099 -11.223 -21.261 1.00 98.69 936 ALA A C 1
ATOM 6990 O O . ALA A 1 936 ? 1.910 -11.564 -22.120 1.00 98.69 936 ALA A O 1
ATOM 6991 N N . GLU A 1 937 ? -0.176 -11.610 -21.318 1.00 98.00 937 GLU A N 1
ATOM 6992 C CA . GLU A 1 937 ? -0.743 -12.232 -22.522 1.00 98.00 937 GLU A CA 1
ATOM 6993 C C . GLU A 1 937 ? -0.689 -11.232 -23.687 1.00 98.00 937 GLU A C 1
ATOM 6995 O O . GLU A 1 937 ? -0.075 -11.505 -24.718 1.00 98.00 937 GLU A O 1
ATOM 7000 N N . GLU A 1 938 ? -1.201 -10.013 -23.497 1.00 98.44 938 GLU A N 1
ATOM 7001 C CA . GLU A 1 938 ? -1.132 -8.932 -24.493 1.00 98.44 938 GLU A CA 1
ATOM 7002 C C . GLU A 1 938 ? -0.558 -7.640 -23.898 1.00 98.44 938 GLU A C 1
ATOM 7004 O O . GLU A 1 938 ? -0.867 -7.268 -22.767 1.00 98.44 938 GLU A O 1
ATOM 7009 N N . ILE A 1 939 ? 0.266 -6.923 -24.666 1.00 98.62 939 ILE A N 1
ATOM 7010 C CA . ILE A 1 939 ? 0.815 -5.615 -24.267 1.00 98.62 939 ILE A CA 1
ATOM 7011 C C . ILE A 1 939 ? 0.393 -4.580 -25.303 1.00 98.62 939 ILE A C 1
ATOM 7013 O O . ILE A 1 939 ? 0.779 -4.680 -26.469 1.00 98.62 939 ILE A O 1
ATOM 7017 N N . PHE A 1 940 ? -0.366 -3.559 -24.907 1.00 97.81 940 PHE A N 1
ATOM 7018 C CA . PHE A 1 940 ? -0.789 -2.518 -25.841 1.00 97.81 940 PHE A CA 1
ATOM 7019 C C . PHE A 1 940 ? -0.894 -1.120 -25.234 1.00 97.81 940 PHE A C 1
ATOM 7021 O O . PHE A 1 940 ? -0.959 -0.953 -24.023 1.00 97.81 940 PHE A O 1
ATOM 7028 N N . GLY A 1 941 ? -0.892 -0.097 -26.091 1.00 96.75 941 GLY A N 1
ATOM 7029 C CA . GLY A 1 941 ? -1.094 1.298 -25.682 1.00 96.75 941 GLY A CA 1
ATOM 7030 C C . GLY A 1 941 ? -0.215 2.306 -26.424 1.00 96.75 941 GLY A C 1
ATOM 7031 O O . GLY A 1 941 ? 0.480 1.965 -27.388 1.00 96.75 941 GLY A O 1
ATOM 7032 N N . GLN A 1 942 ? -0.320 3.574 -26.032 1.00 96.25 942 GLN A N 1
ATOM 7033 C CA . GLN A 1 942 ? 0.317 4.732 -26.682 1.00 96.25 942 GLN A CA 1
ATOM 7034 C C . GLN A 1 942 ? 1.292 5.497 -25.760 1.00 96.25 942 GLN A C 1
ATOM 7036 O O . GLN A 1 942 ? 1.745 6.587 -26.111 1.00 96.25 942 GLN A O 1
ATOM 7041 N N . GLY A 1 943 ? 1.590 4.948 -24.581 1.00 97.19 943 GLY A N 1
ATOM 7042 C CA . GLY A 1 943 ? 2.328 5.602 -23.500 1.00 97.19 943 GLY A CA 1
ATOM 7043 C C . GLY A 1 943 ? 3.833 5.781 -23.724 1.00 97.19 943 GLY A C 1
ATOM 7044 O O . GLY A 1 943 ? 4.352 5.728 -24.842 1.00 97.19 943 GLY A O 1
ATOM 7045 N N . GLN A 1 944 ? 4.566 6.013 -22.636 1.00 98.38 944 GLN A N 1
ATOM 7046 C CA . GLN A 1 944 ? 6.015 6.229 -22.667 1.00 98.38 944 GLN A CA 1
ATOM 7047 C C . GLN A 1 944 ? 6.753 5.303 -21.703 1.00 98.38 944 GLN A C 1
ATOM 7049 O O . GLN A 1 944 ? 6.350 5.147 -20.555 1.00 98.38 944 GLN A O 1
ATOM 7054 N N . LEU A 1 945 ? 7.866 4.740 -22.169 1.00 98.62 945 LEU A N 1
ATOM 7055 C CA . LEU A 1 945 ? 8.815 3.962 -21.378 1.00 98.62 945 LEU A CA 1
ATOM 7056 C C . LEU A 1 945 ? 10.170 4.665 -21.412 1.00 98.62 945 LEU A C 1
ATOM 7058 O O . LEU A 1 945 ? 10.731 4.847 -22.493 1.00 98.62 945 LEU A O 1
ATOM 7062 N N . LEU A 1 946 ? 10.674 5.083 -20.253 1.00 98.50 946 LEU A N 1
ATOM 7063 C CA . LEU A 1 946 ? 11.891 5.885 -20.122 1.00 98.50 946 LEU A CA 1
ATOM 7064 C C . LEU A 1 946 ? 12.863 5.202 -19.153 1.00 98.50 946 LEU A C 1
ATOM 7066 O O . LEU A 1 946 ? 12.534 5.013 -17.986 1.00 98.50 946 LEU A O 1
ATOM 7070 N N . ALA A 1 947 ? 14.057 4.859 -19.625 1.00 97.56 947 ALA A N 1
ATOM 7071 C CA . ALA A 1 947 ? 15.168 4.341 -18.821 1.00 97.56 947 ALA A CA 1
ATOM 7072 C C . ALA A 1 947 ? 16.484 5.054 -19.193 1.00 97.56 947 ALA A C 1
ATOM 7074 O O . ALA A 1 947 ? 17.549 4.439 -19.237 1.00 97.56 947 ALA A O 1
ATOM 7075 N N . ASP A 1 948 ? 16.399 6.346 -19.526 1.00 95.62 948 ASP A N 1
ATOM 7076 C CA . ASP A 1 948 ? 17.539 7.142 -19.990 1.00 95.62 948 ASP A CA 1
ATOM 7077 C C . ASP A 1 948 ? 18.601 7.281 -18.875 1.00 95.62 948 ASP A C 1
ATOM 7079 O O . ASP A 1 948 ? 18.288 7.378 -17.686 1.00 95.62 948 ASP A O 1
ATOM 7083 N N . GLY A 1 949 ? 19.875 7.303 -19.261 1.00 92.88 949 GLY A N 1
ATOM 7084 C CA . GLY A 1 949 ? 20.987 7.644 -18.382 1.00 92.88 949 GLY A CA 1
ATOM 7085 C C . GLY A 1 949 ? 21.046 9.148 -18.116 1.00 92.88 949 GLY A C 1
ATOM 7086 O O . GLY A 1 949 ? 20.784 9.974 -18.996 1.00 92.88 949 GLY A O 1
ATOM 7087 N N . GLY A 1 950 ? 21.421 9.517 -16.896 1.00 91.19 950 GLY A N 1
ATOM 7088 C CA . GLY A 1 950 ? 21.572 10.899 -16.471 1.00 91.19 950 GLY A CA 1
ATOM 7089 C C . GLY A 1 950 ? 22.724 11.601 -17.199 1.00 91.19 950 GLY A C 1
ATOM 7090 O O . GLY A 1 950 ? 23.797 11.012 -17.372 1.00 91.19 950 GLY A O 1
ATOM 7091 N N . PRO A 1 951 ? 22.556 12.859 -17.651 1.00 88.19 951 PRO A N 1
ATOM 7092 C CA . PRO A 1 951 ? 23.639 13.622 -18.265 1.00 88.19 951 PRO A CA 1
ATOM 7093 C C . PRO A 1 951 ? 24.804 13.855 -17.298 1.00 88.19 951 PRO A C 1
ATOM 7095 O O . PRO A 1 951 ? 24.587 14.094 -16.114 1.00 88.19 951 PRO A O 1
ATOM 7098 N N . GLY A 1 952 ? 26.032 13.835 -17.817 1.00 82.94 952 GLY A N 1
ATOM 7099 C CA . GLY A 1 952 ? 27.206 14.274 -17.063 1.00 82.94 952 GLY A CA 1
ATOM 7100 C C . GLY A 1 952 ? 27.211 15.790 -16.852 1.00 82.94 952 GLY A C 1
ATOM 7101 O O . GLY A 1 952 ? 26.551 16.540 -17.575 1.00 82.94 952 GLY A O 1
ATOM 7102 N N . GLY A 1 953 ? 27.985 16.263 -15.881 1.00 78.88 953 GLY A N 1
ATOM 7103 C CA . GLY A 1 953 ? 28.059 17.675 -15.515 1.00 78.88 953 GLY A CA 1
ATOM 7104 C C . GLY A 1 953 ? 28.933 18.520 -16.447 1.00 78.88 953 GLY A C 1
ATOM 7105 O O . GLY A 1 953 ? 28.933 19.747 -16.332 1.00 78.88 953 GLY A O 1
ATOM 7106 N N . SER A 1 954 ? 29.735 17.900 -17.325 1.00 75.12 954 SER A N 1
ATOM 7107 C CA . SER A 1 954 ? 30.583 18.587 -18.313 1.00 75.12 954 SER A CA 1
ATOM 7108 C C . SER A 1 954 ? 31.185 17.616 -19.342 1.00 75.12 954 SER A C 1
ATOM 7110 O O . SER A 1 954 ? 31.055 16.406 -19.227 1.00 75.12 954 SER A O 1
ATOM 7112 N N . THR A 1 955 ? 31.963 18.129 -20.300 1.00 68.06 955 THR A N 1
ATOM 7113 C CA . THR A 1 955 ? 32.747 17.308 -21.246 1.00 68.06 955 THR A CA 1
ATOM 7114 C C . THR A 1 955 ? 33.892 16.497 -20.621 1.00 68.06 955 THR A C 1
ATOM 7116 O O . THR A 1 955 ? 34.529 15.744 -21.349 1.00 68.06 955 THR A O 1
ATOM 7119 N N . THR A 1 956 ? 34.206 16.697 -19.337 1.00 68.25 956 THR A N 1
ATOM 7120 C CA . THR A 1 956 ? 35.301 16.011 -18.614 1.00 68.25 956 THR A CA 1
ATOM 7121 C C . THR A 1 956 ? 34.782 14.977 -17.607 1.00 68.25 956 THR A C 1
ATOM 7123 O O . THR A 1 956 ? 35.575 14.259 -17.016 1.00 68.25 956 THR A O 1
ATOM 7126 N N . TYR A 1 957 ? 33.465 14.939 -17.389 1.00 73.38 957 TYR A N 1
ATOM 7127 C CA . TYR A 1 957 ? 32.788 14.033 -16.464 1.00 73.38 957 TYR A CA 1
ATOM 7128 C C . TYR A 1 957 ? 31.495 13.595 -17.143 1.00 73.38 957 TYR A C 1
ATOM 7130 O O . TYR A 1 957 ? 30.517 14.352 -17.151 1.00 73.38 957 TYR A O 1
ATOM 7138 N N . GLY A 1 958 ? 31.523 12.454 -17.825 1.00 76.31 958 GLY A N 1
ATOM 7139 C CA . GLY A 1 958 ? 30.444 12.106 -18.733 1.00 76.31 958 GLY A CA 1
ATOM 7140 C C . GLY A 1 958 ? 29.204 11.480 -18.098 1.00 76.31 958 GLY A C 1
ATOM 7141 O O . GLY A 1 958 ? 29.068 11.338 -16.880 1.00 76.31 958 GLY A O 1
ATOM 7142 N N . GLY A 1 959 ? 28.242 11.174 -18.965 1.00 85.69 959 GLY A N 1
ATOM 7143 C CA . GLY A 1 959 ? 26.926 10.676 -18.576 1.00 85.69 959 GLY A CA 1
ATOM 7144 C C . GLY A 1 959 ? 26.927 9.234 -18.076 1.00 85.69 959 GLY A C 1
ATOM 7145 O O . GLY A 1 959 ? 27.859 8.463 -18.321 1.00 85.69 959 GLY A O 1
ATOM 7146 N N . GLY A 1 960 ? 25.832 8.864 -17.416 1.00 89.38 960 GLY A N 1
ATOM 7147 C CA . GLY A 1 960 ? 25.540 7.473 -17.094 1.00 89.38 960 GLY A CA 1
ATOM 7148 C C . GLY A 1 960 ? 24.968 6.721 -18.297 1.00 89.38 960 GLY A C 1
ATOM 7149 O O . GLY A 1 960 ? 24.394 7.317 -19.214 1.00 89.38 960 GLY A O 1
ATOM 7150 N N . GLY A 1 961 ? 25.128 5.401 -18.305 1.00 90.62 961 GLY A N 1
ATOM 7151 C CA . GLY A 1 961 ? 24.532 4.516 -19.304 1.00 90.62 961 GLY A CA 1
ATOM 7152 C C . GLY A 1 961 ? 23.002 4.485 -19.224 1.00 90.62 961 GLY A C 1
ATOM 7153 O O . GLY A 1 961 ? 22.426 4.614 -18.142 1.00 90.62 961 GLY A O 1
ATOM 7154 N N . GLY A 1 962 ? 22.338 4.316 -20.370 1.00 92.94 962 GLY A N 1
ATOM 7155 C CA . GLY A 1 962 ? 20.898 4.016 -20.408 1.00 92.94 962 GLY A CA 1
ATOM 7156 C C . GLY A 1 962 ? 20.631 2.584 -19.952 1.00 92.94 962 GLY A C 1
ATOM 7157 O O . GLY A 1 962 ? 21.374 1.695 -20.350 1.00 92.94 962 GLY A O 1
ATOM 7158 N N . GLY A 1 963 ? 19.593 2.363 -19.142 1.00 96.00 963 GLY A N 1
ATOM 7159 C CA . GLY A 1 963 ? 19.293 1.092 -18.479 1.00 96.00 963 GLY A CA 1
ATOM 7160 C C . GLY A 1 963 ? 18.764 -0.040 -19.375 1.00 96.00 963 GLY A C 1
ATOM 7161 O O . GLY A 1 963 ? 19.309 -0.360 -20.437 1.00 96.00 963 GLY A O 1
ATOM 7162 N N . ARG A 1 964 ? 17.704 -0.733 -18.945 1.00 96.94 964 ARG A N 1
ATOM 7163 C CA . ARG A 1 964 ? 17.179 -1.921 -19.646 1.00 96.94 964 ARG A CA 1
ATOM 7164 C C . ARG A 1 964 ? 15.654 -1.935 -19.714 1.00 96.94 964 ARG A C 1
ATOM 7166 O O . ARG A 1 964 ? 14.982 -1.717 -18.713 1.00 96.94 964 ARG A O 1
ATOM 7173 N N . ILE A 1 965 ? 15.106 -2.236 -20.891 1.00 98.56 965 ILE A N 1
ATOM 7174 C CA . ILE A 1 965 ? 13.657 -2.325 -21.121 1.00 98.56 965 ILE A CA 1
ATOM 7175 C C . ILE A 1 965 ? 13.332 -3.644 -21.829 1.00 98.56 965 ILE A C 1
ATOM 7177 O O . ILE A 1 965 ? 13.882 -3.916 -22.896 1.00 98.56 965 ILE A O 1
ATOM 7181 N N . ALA A 1 966 ? 12.416 -4.433 -21.271 1.00 98.56 966 ALA A N 1
ATOM 7182 C CA . ALA A 1 966 ? 11.877 -5.646 -21.875 1.00 98.56 966 ALA A CA 1
ATOM 7183 C C . ALA A 1 966 ? 10.343 -5.609 -21.939 1.00 98.56 966 ALA A C 1
ATOM 7185 O O . ALA A 1 966 ? 9.676 -5.255 -20.968 1.00 98.56 966 ALA A O 1
ATOM 7186 N N . LEU A 1 967 ? 9.791 -5.995 -23.090 1.00 98.56 967 LEU A N 1
ATOM 7187 C CA . LEU A 1 967 ? 8.369 -6.264 -23.302 1.00 98.56 967 LEU A CA 1
ATOM 7188 C C . LEU A 1 967 ? 8.238 -7.718 -23.762 1.00 98.56 967 LEU A C 1
ATOM 7190 O O . LEU A 1 967 ? 8.730 -8.065 -24.835 1.00 98.56 967 LEU A O 1
ATOM 7194 N N . VAL A 1 968 ? 7.582 -8.561 -22.972 1.00 98.56 968 VAL A N 1
ATOM 7195 C CA . VAL A 1 968 ? 7.422 -9.996 -23.221 1.00 98.56 968 VAL A CA 1
ATOM 7196 C C . VAL A 1 968 ? 5.935 -10.335 -23.225 1.00 98.56 968 VAL A C 1
ATOM 7198 O O . VAL A 1 968 ? 5.268 -10.289 -22.198 1.00 98.56 968 VAL A O 1
ATOM 7201 N N . SER A 1 969 ? 5.410 -10.673 -24.398 1.00 98.19 969 SER A N 1
ATOM 7202 C CA . SER A 1 969 ? 4.008 -11.035 -24.584 1.00 98.19 969 SER A CA 1
ATOM 7203 C C . SER A 1 969 ? 3.845 -12.529 -24.883 1.00 98.19 969 SER A C 1
ATOM 7205 O O . SER A 1 969 ? 4.550 -13.093 -25.725 1.00 98.19 969 SER A O 1
ATOM 7207 N N . HIS A 1 970 ? 2.888 -13.173 -24.214 1.00 98.06 970 HIS A N 1
ATOM 7208 C CA . HIS A 1 970 ? 2.510 -14.570 -24.437 1.00 98.06 970 HIS A CA 1
ATOM 7209 C C . HIS A 1 970 ? 1.492 -14.763 -25.577 1.00 98.06 970 HIS A C 1
ATOM 7211 O O . HIS A 1 970 ? 1.302 -15.898 -26.016 1.00 98.06 970 HIS A O 1
ATOM 7217 N N . SER A 1 971 ? 0.982 -13.666 -26.156 1.00 97.94 971 SER A N 1
ATOM 7218 C CA . SER A 1 971 ? 0.280 -13.585 -27.444 1.00 97.94 971 SER A CA 1
ATOM 7219 C C . SER A 1 971 ? 0.845 -12.467 -28.340 1.00 97.94 971 SER A C 1
ATOM 7221 O O . SER A 1 971 ? 1.705 -12.739 -29.184 1.00 97.94 971 SER A O 1
ATOM 7223 N N . SER A 1 972 ? 0.357 -11.224 -28.223 1.00 97.88 972 SER A N 1
ATOM 7224 C CA . SER A 1 972 ? 0.706 -10.121 -29.133 1.00 97.88 972 SER A CA 1
ATOM 7225 C C . SER A 1 972 ? 0.991 -8.779 -28.448 1.00 97.88 972 SER A C 1
ATOM 7227 O O . SER A 1 972 ? 0.366 -8.409 -27.454 1.00 97.88 972 SER A O 1
ATOM 7229 N N . THR A 1 973 ? 1.875 -7.991 -29.070 1.00 98.19 973 THR A N 1
ATOM 7230 C CA . THR A 1 973 ? 2.187 -6.609 -28.664 1.00 98.19 973 THR A CA 1
ATOM 7231 C C . THR A 1 973 ? 1.667 -5.606 -29.702 1.00 98.19 973 THR A C 1
ATOM 7233 O O . THR A 1 973 ? 2.077 -5.664 -30.862 1.00 98.19 973 THR A O 1
ATOM 7236 N N . TYR A 1 974 ? 0.824 -4.647 -29.300 1.00 97.31 974 TYR A N 1
ATOM 7237 C CA . TYR A 1 974 ? 0.337 -3.531 -30.134 1.00 97.31 974 TYR A CA 1
ATOM 7238 C C . TYR A 1 974 ? 0.688 -2.174 -29.499 1.00 97.31 974 TYR A C 1
ATOM 7240 O O . TYR A 1 974 ? -0.074 -1.618 -28.707 1.00 97.31 974 TYR A O 1
ATOM 7248 N N . PHE A 1 975 ? 1.852 -1.615 -29.834 1.00 95.44 975 PHE A N 1
ATOM 7249 C CA . PHE A 1 975 ? 2.367 -0.413 -29.169 1.00 95.44 975 PHE A CA 1
ATOM 7250 C C . PHE A 1 975 ? 2.736 0.694 -30.162 1.00 95.44 975 PHE A C 1
ATOM 7252 O O . PHE A 1 975 ? 3.576 0.513 -31.039 1.00 95.44 975 PHE A O 1
ATOM 7259 N N . ASN A 1 976 ? 2.135 1.873 -29.999 1.00 95.19 976 ASN A N 1
ATOM 7260 C CA . ASN A 1 976 ? 2.439 3.079 -30.784 1.00 95.19 976 ASN A CA 1
ATOM 7261 C C . ASN A 1 976 ? 2.781 4.264 -29.856 1.00 95.19 976 ASN A C 1
ATOM 7263 O O . ASN A 1 976 ? 2.411 5.414 -30.078 1.00 95.19 976 ASN A O 1
ATOM 7267 N N . GLY A 1 977 ? 3.484 3.955 -28.768 1.00 95.25 977 GLY A N 1
ATOM 7268 C CA . GLY A 1 977 ? 4.050 4.939 -27.860 1.00 95.25 977 GLY A CA 1
ATOM 7269 C C . GLY A 1 977 ? 5.526 5.238 -28.138 1.00 95.25 977 GLY A C 1
ATOM 7270 O O . GLY A 1 977 ? 6.053 5.028 -29.235 1.00 95.25 977 GLY A O 1
ATOM 7271 N N . THR A 1 978 ? 6.218 5.730 -27.113 1.00 97.50 978 THR A N 1
ATOM 7272 C CA . THR A 1 978 ? 7.653 6.060 -27.164 1.00 97.50 978 THR A CA 1
ATOM 7273 C C . THR A 1 978 ? 8.447 5.188 -26.190 1.00 97.50 978 THR A C 1
ATOM 7275 O O . THR A 1 978 ? 8.032 5.015 -25.049 1.00 97.50 978 THR A O 1
ATOM 7278 N N . ILE A 1 979 ? 9.608 4.677 -26.612 1.00 98.00 979 ILE A N 1
ATOM 7279 C CA . ILE A 1 979 ? 10.555 3.954 -25.748 1.00 98.00 979 ILE A CA 1
ATOM 7280 C C . ILE A 1 979 ? 11.921 4.640 -25.842 1.00 98.00 979 ILE A C 1
ATOM 7282 O O . ILE A 1 979 ? 12.559 4.602 -26.896 1.00 98.00 979 ILE A O 1
ATOM 7286 N N . LEU A 1 980 ? 12.373 5.275 -24.760 1.00 96.12 980 LEU A N 1
ATOM 7287 C CA . LEU A 1 980 ? 13.680 5.929 -24.663 1.00 96.12 980 LEU A CA 1
ATOM 7288 C C . LEU A 1 980 ? 14.546 5.197 -23.631 1.00 96.12 980 LEU A C 1
ATOM 7290 O O . LEU A 1 980 ? 14.123 4.966 -22.500 1.00 96.12 980 LEU A O 1
ATOM 7294 N N . ASN A 1 981 ? 15.743 4.802 -24.050 1.00 95.19 981 ASN A N 1
ATOM 7295 C CA . ASN A 1 981 ? 16.750 4.160 -23.216 1.00 95.19 981 ASN A CA 1
ATOM 7296 C C . ASN A 1 981 ? 18.159 4.593 -23.678 1.00 95.19 981 ASN A C 1
ATOM 7298 O O . ASN A 1 981 ? 18.979 3.810 -24.167 1.00 95.19 981 ASN A O 1
ATOM 7302 N N . LYS A 1 982 ? 18.386 5.903 -23.647 1.00 91.38 982 LYS A N 1
ATOM 7303 C CA . LYS A 1 982 ? 19.565 6.600 -24.169 1.00 91.38 982 LYS A CA 1
ATOM 7304 C C . LYS A 1 982 ? 20.672 6.706 -23.135 1.00 91.38 982 LYS A C 1
ATOM 7306 O O . LYS A 1 982 ? 20.415 6.684 -21.938 1.00 91.38 982 LYS A O 1
ATOM 7311 N N . GLY A 1 983 ? 21.896 6.910 -23.606 1.00 88.00 983 GLY A N 1
ATOM 7312 C CA . GLY A 1 983 ? 22.996 7.327 -22.744 1.00 88.00 983 GLY A CA 1
ATOM 7313 C C . GLY A 1 983 ? 22.844 8.792 -22.342 1.00 88.00 983 GLY A C 1
ATOM 7314 O O . GLY A 1 983 ? 22.313 9.605 -23.107 1.00 88.00 983 GLY A O 1
ATOM 7315 N N . GLY A 1 984 ? 23.353 9.137 -21.164 1.00 86.38 984 GLY A N 1
ATOM 7316 C CA . GLY A 1 984 ? 23.474 10.519 -20.726 1.00 86.38 984 GLY A CA 1
ATOM 7317 C C . GLY A 1 984 ? 24.301 11.382 -21.684 1.00 86.38 984 GLY A C 1
ATOM 7318 O O . GLY A 1 984 ? 25.152 10.906 -22.444 1.00 86.38 984 GLY A O 1
ATOM 7319 N N . LEU A 1 985 ? 24.067 12.696 -21.637 1.00 80.75 985 LEU A N 1
ATOM 7320 C CA . LEU A 1 985 ? 24.908 13.664 -22.343 1.00 80.75 985 LEU A CA 1
ATOM 7321 C C . LEU A 1 985 ? 26.377 13.513 -21.930 1.00 80.75 985 LEU A C 1
ATOM 7323 O O . LEU A 1 985 ? 26.674 13.212 -20.775 1.00 80.75 985 LEU A O 1
ATOM 7327 N N . TYR A 1 986 ? 27.264 13.803 -22.887 1.00 74.75 986 TYR A N 1
ATOM 7328 C CA . TYR A 1 986 ? 28.716 13.629 -22.798 1.00 74.75 986 TYR A CA 1
ATOM 7329 C C . TYR A 1 986 ? 29.140 12.146 -22.752 1.00 74.75 986 TYR A C 1
ATOM 7331 O O . TYR A 1 986 ? 29.427 11.595 -21.699 1.00 74.75 986 TYR A O 1
ATOM 7339 N N . GLN A 1 987 ? 29.229 11.526 -23.938 1.00 75.38 987 GLN A N 1
ATOM 7340 C CA . GLN A 1 987 ? 30.006 10.294 -24.193 1.00 75.38 987 GLN A CA 1
ATOM 7341 C C . GLN A 1 987 ? 29.554 8.985 -23.497 1.00 75.38 987 GLN A C 1
ATOM 7343 O O . GLN A 1 987 ? 30.306 8.012 -23.486 1.00 75.38 987 GLN A O 1
ATOM 7348 N N . ALA A 1 988 ? 28.303 8.909 -23.029 1.00 81.38 988 ALA A N 1
ATOM 7349 C CA . ALA A 1 988 ? 27.695 7.672 -22.530 1.00 81.38 988 ALA A CA 1
ATOM 7350 C C . ALA A 1 988 ? 26.904 6.899 -23.603 1.00 81.38 988 ALA A C 1
ATOM 7352 O O . ALA A 1 988 ? 26.302 7.484 -24.507 1.00 81.38 988 ALA A O 1
ATOM 7353 N N . SER A 1 989 ? 26.850 5.574 -23.475 1.00 85.06 989 SER A N 1
ATOM 7354 C CA . SER A 1 989 ? 26.093 4.669 -24.347 1.00 85.06 989 SER A CA 1
ATOM 7355 C C . SER A 1 989 ? 24.651 4.468 -23.875 1.00 85.06 989 SER A C 1
ATOM 7357 O O . SER A 1 989 ? 24.381 4.391 -22.678 1.00 85.06 989 SER A O 1
ATOM 7359 N N . GLY A 1 990 ? 23.720 4.337 -24.823 1.00 88.12 990 GLY A N 1
ATOM 7360 C CA . GLY A 1 990 ? 22.369 3.858 -24.526 1.00 88.12 990 GLY A CA 1
ATOM 7361 C C . GLY A 1 990 ? 22.320 2.370 -24.187 1.00 88.12 990 GLY A C 1
ATOM 7362 O O . GLY A 1 990 ? 23.306 1.646 -24.345 1.00 88.12 990 GLY A O 1
ATOM 7363 N N . GLY A 1 991 ? 21.164 1.950 -23.688 1.00 92.06 991 GLY A N 1
ATOM 7364 C CA . GLY A 1 991 ? 20.946 0.629 -23.118 1.00 92.06 991 GLY A CA 1
ATOM 7365 C C . GLY A 1 991 ? 20.350 -0.402 -24.066 1.00 92.06 991 GLY A C 1
ATOM 7366 O O . GLY A 1 991 ? 20.354 -0.252 -25.291 1.00 92.06 991 GLY A O 1
ATOM 7367 N N . THR A 1 992 ? 19.798 -1.462 -23.473 1.00 94.19 992 THR A N 1
ATOM 7368 C CA . THR A 1 992 ? 19.152 -2.561 -24.205 1.00 94.19 992 THR A CA 1
ATOM 7369 C C . THR A 1 992 ? 17.629 -2.433 -24.216 1.00 94.19 992 THR A C 1
ATOM 7371 O O . THR A 1 992 ? 17.012 -2.215 -23.171 1.00 94.19 992 THR A O 1
ATOM 7374 N N . ILE A 1 993 ? 17.013 -2.652 -25.379 1.00 97.62 993 ILE A N 1
ATOM 7375 C CA . ILE A 1 993 ? 15.568 -2.848 -25.546 1.00 97.62 993 ILE A CA 1
ATOM 7376 C C . ILE A 1 993 ? 15.318 -4.236 -26.146 1.00 97.62 993 ILE A C 1
ATOM 7378 O O . ILE A 1 993 ? 15.804 -4.545 -27.237 1.00 97.62 993 ILE A O 1
ATOM 7382 N N . TYR A 1 994 ? 14.521 -5.047 -25.457 1.00 98.12 994 TYR A N 1
ATOM 7383 C CA . TYR A 1 994 ? 14.050 -6.354 -25.908 1.00 98.12 994 TYR A CA 1
ATOM 7384 C C . TYR A 1 994 ? 12.524 -6.335 -26.057 1.00 98.12 994 TYR A C 1
ATOM 7386 O O . TYR A 1 994 ? 11.813 -5.924 -25.145 1.00 98.12 994 TYR A O 1
ATOM 7394 N N . ILE A 1 995 ? 12.002 -6.763 -27.205 1.00 98.44 995 ILE A N 1
ATOM 7395 C CA . ILE A 1 995 ? 10.557 -6.908 -27.429 1.00 98.44 995 ILE A CA 1
ATOM 7396 C C . ILE A 1 995 ? 10.312 -8.297 -28.014 1.00 98.44 995 ILE A C 1
ATOM 7398 O O . ILE A 1 995 ? 10.834 -8.623 -29.079 1.00 98.44 995 ILE A O 1
ATOM 7402 N N . ASN A 1 996 ? 9.514 -9.108 -27.329 1.00 98.38 996 ASN A N 1
ATOM 7403 C CA . ASN A 1 996 ? 9.210 -10.481 -27.708 1.00 98.38 996 ASN A CA 1
ATOM 7404 C C . ASN A 1 996 ? 7.700 -10.737 -27.668 1.00 98.38 996 ASN A C 1
ATOM 7406 O O . ASN A 1 996 ? 7.041 -10.326 -26.715 1.00 98.38 996 ASN A O 1
ATOM 7410 N N . ALA A 1 997 ? 7.162 -11.437 -28.666 1.00 98.06 997 ALA A N 1
ATOM 7411 C CA . ALA A 1 997 ? 5.792 -11.944 -28.638 1.00 98.06 997 ALA A CA 1
ATOM 7412 C C . ALA A 1 997 ? 5.684 -13.304 -29.341 1.00 98.06 997 ALA A C 1
ATOM 7414 O O . ALA A 1 997 ? 6.371 -13.562 -30.332 1.00 98.06 997 ALA A O 1
ATOM 7415 N N . THR A 1 998 ? 4.801 -14.173 -28.853 1.00 97.75 998 THR A N 1
ATOM 7416 C CA . THR A 1 998 ? 4.617 -15.530 -29.401 1.00 97.75 998 THR A CA 1
ATOM 7417 C C . THR A 1 998 ? 3.850 -15.551 -30.725 1.00 97.75 998 THR A C 1
ATOM 7419 O O . THR A 1 998 ? 4.111 -16.433 -31.537 1.00 97.75 998 THR A O 1
ATOM 7422 N N . ASN A 1 999 ? 2.946 -14.591 -30.964 1.00 97.62 999 ASN A N 1
ATOM 7423 C CA . ASN A 1 999 ? 2.117 -14.499 -32.168 1.00 97.62 999 ASN A CA 1
ATOM 7424 C C . ASN A 1 999 ? 2.548 -13.328 -33.062 1.00 97.62 999 ASN A C 1
ATOM 7426 O O . ASN A 1 999 ? 2.947 -13.539 -34.212 1.00 97.62 999 ASN A O 1
ATOM 7430 N N . SER A 1 1000 ? 2.463 -12.086 -32.565 1.00 98.00 1000 SER A N 1
ATOM 7431 C CA . SER A 1 1000 ? 2.730 -10.900 -33.390 1.00 98.00 1000 SER A CA 1
ATOM 7432 C C . SER A 1 1000 ? 3.208 -9.665 -32.620 1.00 98.00 1000 SER A C 1
ATOM 7434 O O . SER A 1 1000 ? 2.846 -9.446 -31.466 1.00 98.00 1000 SER A O 1
ATOM 7436 N N . ILE A 1 1001 ? 3.993 -8.818 -33.290 1.00 98.50 1001 ILE A N 1
ATOM 7437 C CA . ILE A 1 1001 ? 4.355 -7.477 -32.815 1.00 98.50 1001 ILE A CA 1
ATOM 7438 C C . ILE A 1 1001 ? 3.937 -6.455 -33.872 1.00 98.50 1001 ILE A C 1
ATOM 7440 O O . ILE A 1 1001 ? 4.392 -6.497 -35.016 1.00 98.50 1001 ILE A O 1
ATOM 7444 N N . THR A 1 1002 ? 3.100 -5.505 -33.468 1.00 97.50 1002 THR A N 1
ATOM 7445 C CA . THR A 1 1002 ? 2.629 -4.389 -34.288 1.00 97.50 1002 THR A CA 1
ATOM 7446 C C . THR A 1 1002 ? 3.051 -3.073 -33.638 1.00 97.50 1002 THR A C 1
ATOM 7448 O O . THR A 1 1002 ? 2.537 -2.697 -32.586 1.00 97.50 1002 THR A O 1
ATOM 7451 N N . LEU A 1 1003 ? 3.997 -2.367 -34.263 1.00 94.94 1003 LEU A N 1
ATOM 7452 C CA . LEU A 1 1003 ? 4.530 -1.083 -33.799 1.00 94.94 1003 LEU A CA 1
ATOM 7453 C C . LEU A 1 1003 ? 4.277 -0.011 -34.862 1.00 94.94 1003 LEU A C 1
ATOM 7455 O O . LEU A 1 1003 ? 5.122 0.240 -35.719 1.00 94.94 1003 LEU A O 1
ATOM 7459 N N . THR A 1 1004 ? 3.089 0.594 -34.858 1.00 87.06 1004 THR A N 1
ATOM 7460 C CA . THR A 1 1004 ? 2.598 1.432 -35.969 1.00 87.06 1004 THR A CA 1
ATOM 7461 C C . THR A 1 1004 ? 2.762 2.929 -35.721 1.00 87.06 1004 THR A C 1
ATOM 7463 O O . THR A 1 1004 ? 1.774 3.631 -35.524 1.00 87.06 1004 THR A O 1
ATOM 7466 N N . GLY A 1 1005 ? 4.004 3.418 -35.775 1.00 83.88 1005 GLY A N 1
ATOM 7467 C CA . GLY A 1 1005 ? 4.359 4.826 -35.537 1.00 83.88 1005 GLY A CA 1
ATOM 7468 C C . GLY A 1 1005 ? 5.216 5.046 -34.287 1.00 83.88 1005 GLY A C 1
ATOM 7469 O O . GLY A 1 1005 ? 5.570 6.185 -33.984 1.00 83.88 1005 GLY A O 1
ATOM 7470 N N . ALA A 1 1006 ? 5.596 3.957 -33.610 1.00 86.19 1006 ALA A N 1
ATOM 7471 C CA . ALA A 1 1006 ? 6.423 3.986 -32.415 1.00 86.19 1006 ALA A CA 1
ATOM 7472 C C . ALA A 1 1006 ? 7.770 4.696 -32.645 1.00 86.19 1006 ALA A C 1
ATOM 7474 O O . ALA A 1 1006 ? 8.369 4.643 -33.727 1.00 86.19 1006 ALA A O 1
ATOM 7475 N N . ASN A 1 1007 ? 8.263 5.332 -31.583 1.00 94.44 1007 ASN A N 1
ATOM 7476 C CA . ASN A 1 1007 ? 9.570 5.981 -31.543 1.00 94.44 1007 ASN A CA 1
ATOM 7477 C C . ASN A 1 1007 ? 10.442 5.288 -30.489 1.00 94.44 1007 ASN A C 1
ATOM 7479 O O . ASN A 1 1007 ? 10.242 5.483 -29.291 1.00 94.44 1007 ASN A O 1
ATOM 7483 N N . ILE A 1 1008 ? 11.377 4.453 -30.940 1.00 95.44 1008 ILE A N 1
ATOM 7484 C CA . ILE A 1 1008 ? 12.233 3.612 -30.097 1.00 95.44 1008 ILE A CA 1
ATOM 7485 C C . ILE A 1 1008 ? 13.677 4.095 -30.227 1.00 95.44 1008 ILE A C 1
ATOM 7487 O O . ILE A 1 1008 ? 14.205 4.186 -31.337 1.00 95.44 1008 ILE A O 1
ATOM 7491 N N . SER A 1 1009 ? 14.338 4.405 -29.110 1.00 92.62 1009 SER A N 1
ATOM 7492 C CA . SER A 1 1009 ? 15.676 4.998 -29.128 1.00 92.62 1009 SER A CA 1
ATOM 7493 C C . SER A 1 1009 ? 16.590 4.505 -28.002 1.00 92.62 1009 SER A C 1
ATOM 7495 O O . SER A 1 1009 ? 16.309 4.758 -26.836 1.00 92.62 1009 SER A O 1
ATOM 7497 N N . VAL A 1 1010 ? 17.729 3.905 -28.372 1.00 88.94 1010 VAL A N 1
ATOM 7498 C CA . VAL A 1 1010 ? 18.863 3.567 -27.478 1.00 88.94 1010 VAL A CA 1
ATOM 7499 C C . VAL A 1 1010 ? 20.111 4.397 -27.796 1.00 88.94 1010 VAL A C 1
ATOM 7501 O O . VAL A 1 1010 ? 21.244 3.930 -27.734 1.00 88.94 1010 VAL A O 1
ATOM 7504 N N . VAL A 1 1011 ? 19.906 5.639 -28.230 1.00 84.00 1011 VAL A N 1
ATOM 7505 C CA . VAL A 1 1011 ? 20.983 6.506 -28.728 1.00 84.00 1011 VAL A CA 1
ATOM 7506 C C . VAL A 1 1011 ? 22.001 6.818 -27.633 1.00 84.00 1011 VAL A C 1
ATOM 7508 O O . VAL A 1 1011 ? 21.635 7.219 -26.530 1.00 84.00 1011 VAL A O 1
ATOM 7511 N N . GLY A 1 1012 ? 23.282 6.698 -27.970 1.00 72.81 1012 GLY A N 1
ATOM 7512 C CA . GLY A 1 1012 ? 24.391 7.132 -27.127 1.00 72.81 1012 GLY A CA 1
ATOM 7513 C C . GLY A 1 1012 ? 25.374 8.054 -27.845 1.00 72.81 1012 GLY A C 1
ATOM 7514 O O . GLY A 1 1012 ? 25.173 8.515 -28.971 1.00 72.81 1012 GLY A O 1
ATOM 7515 N N . PHE A 1 1013 ? 26.494 8.285 -27.182 1.00 64.06 1013 PHE A N 1
ATOM 7516 C CA . PHE A 1 1013 ? 27.693 8.922 -27.700 1.00 64.06 1013 PHE A CA 1
ATOM 7517 C C . PHE A 1 1013 ? 28.848 7.924 -27.519 1.00 64.06 1013 PHE A C 1
ATOM 7519 O O . PHE A 1 1013 ? 28.935 7.275 -26.480 1.00 64.06 1013 PHE A O 1
ATOM 7526 N N . ASN A 1 1014 ? 29.739 7.778 -28.506 1.00 54.72 1014 ASN A N 1
ATOM 7527 C CA . ASN A 1 1014 ? 30.877 6.858 -28.373 1.00 54.72 1014 ASN A CA 1
ATOM 7528 C C . ASN A 1 1014 ? 31.884 7.411 -27.350 1.00 54.72 1014 ASN A C 1
ATOM 7530 O O . ASN A 1 1014 ? 32.646 8.323 -27.673 1.00 54.72 1014 ASN A O 1
ATOM 7534 N N . GLY A 1 1015 ? 31.893 6.846 -26.143 1.00 47.38 1015 GLY A N 1
ATOM 7535 C CA . GLY A 1 1015 ? 32.943 7.084 -25.157 1.00 47.38 1015 GLY A CA 1
ATOM 7536 C C . GLY A 1 1015 ? 34.277 6.476 -25.581 1.00 47.38 1015 GLY A C 1
ATOM 7537 O O . GLY A 1 1015 ? 34.330 5.456 -26.276 1.00 47.38 1015 GLY A O 1
ATOM 7538 N N . THR A 1 1016 ? 35.379 7.095 -25.159 1.00 48.19 1016 THR A N 1
ATOM 7539 C CA . THR A 1 1016 ? 36.731 6.569 -25.386 1.00 48.19 1016 THR A CA 1
ATOM 7540 C C . THR A 1 1016 ? 37.043 5.426 -24.420 1.00 48.19 1016 THR A C 1
ATOM 7542 O O . THR A 1 1016 ? 37.838 5.586 -23.496 1.00 48.19 1016 THR A O 1
ATOM 7545 N N . ALA A 1 1017 ? 36.420 4.264 -24.637 1.00 46.56 1017 ALA A N 1
ATOM 7546 C CA . ALA A 1 1017 ? 36.725 3.046 -23.892 1.00 46.56 1017 ALA A CA 1
ATOM 7547 C C . ALA A 1 1017 ? 38.219 2.701 -24.027 1.00 46.56 1017 ALA A C 1
ATOM 7549 O O . ALA A 1 1017 ? 38.755 2.559 -25.132 1.00 46.56 1017 ALA A O 1
ATOM 7550 N N . THR A 1 1018 ? 38.908 2.566 -22.896 1.00 43.97 1018 THR A N 1
ATOM 7551 C CA . THR A 1 1018 ? 40.350 2.309 -22.846 1.00 43.97 1018 THR A CA 1
ATOM 7552 C C . THR A 1 1018 ? 40.671 0.826 -23.080 1.00 43.97 1018 THR A C 1
ATOM 7554 O O . THR A 1 1018 ? 41.105 0.113 -22.182 1.00 43.97 1018 THR A O 1
ATOM 7557 N N . GLY A 1 1019 ? 40.532 0.370 -24.332 1.00 41.66 1019 GLY A N 1
ATOM 7558 C CA . GLY A 1 1019 ? 41.250 -0.818 -24.821 1.00 41.66 1019 GLY A CA 1
ATOM 7559 C C . GLY A 1 1019 ? 40.452 -2.073 -25.197 1.00 41.66 1019 GLY A C 1
ATOM 7560 O O . GLY A 1 1019 ? 41.066 -3.133 -25.293 1.00 41.66 1019 GLY A O 1
ATOM 7561 N N . SER A 1 1020 ? 39.145 -1.997 -25.455 1.00 41.41 1020 SER A N 1
ATOM 7562 C CA . SER A 1 1020 ? 38.340 -3.148 -25.906 1.00 41.41 1020 SER A CA 1
ATOM 7563 C C . SER A 1 1020 ? 37.369 -2.774 -27.038 1.00 41.41 1020 SER A C 1
ATOM 7565 O O . SER A 1 1020 ? 36.862 -1.654 -27.104 1.00 41.41 1020 SER A O 1
ATOM 7567 N N . SER A 1 1021 ? 37.159 -3.703 -27.977 1.00 40.06 1021 SER A N 1
ATOM 7568 C CA . SER A 1 1021 ? 36.528 -3.463 -29.287 1.00 40.06 1021 SER A CA 1
ATOM 7569 C C . SER A 1 1021 ? 35.185 -4.183 -29.477 1.00 40.06 1021 SER A C 1
ATOM 7571 O O . SER A 1 1021 ? 34.919 -4.681 -30.571 1.00 40.06 1021 SER A O 1
ATOM 7573 N N . GLU A 1 1022 ? 34.384 -4.313 -28.421 1.00 49.06 1022 GLU A N 1
ATOM 7574 C CA . GLU A 1 1022 ? 33.127 -5.082 -28.430 1.00 49.06 1022 GLU A CA 1
ATOM 7575 C C . GLU A 1 1022 ? 31.888 -4.179 -28.247 1.00 49.06 1022 GLU A C 1
ATOM 7577 O O . GLU A 1 1022 ? 32.001 -3.001 -27.903 1.00 49.06 1022 GLU A O 1
ATOM 7582 N N . ASP A 1 1023 ? 30.699 -4.708 -28.557 1.00 51.81 1023 ASP A N 1
ATOM 7583 C CA . ASP A 1 1023 ? 29.456 -3.932 -28.698 1.00 51.81 1023 ASP A CA 1
ATOM 7584 C C . ASP A 1 1023 ? 28.817 -3.555 -27.344 1.00 51.81 1023 ASP A C 1
ATOM 7586 O O . ASP A 1 1023 ? 28.005 -4.291 -26.766 1.00 51.81 1023 ASP A O 1
ATOM 7590 N N . TRP A 1 1024 ? 29.162 -2.365 -26.845 1.00 59.00 1024 TRP A N 1
ATOM 7591 C CA . TRP A 1 1024 ? 28.734 -1.859 -25.538 1.00 59.00 1024 TRP A CA 1
ATOM 7592 C C . TRP A 1 1024 ? 27.275 -1.368 -25.495 1.00 59.00 1024 TRP A C 1
ATOM 7594 O O . TRP A 1 1024 ? 26.972 -0.194 -25.715 1.00 59.00 1024 TRP A O 1
ATOM 7604 N N . GLY A 1 1025 ? 26.368 -2.280 -25.136 1.00 62.69 1025 GLY A N 1
ATOM 7605 C CA . GLY A 1 1025 ? 25.045 -1.994 -24.557 1.00 62.69 1025 GLY A CA 1
ATOM 7606 C C . GLY A 1 1025 ? 23.932 -1.550 -25.514 1.00 62.69 1025 GLY A C 1
ATOM 7607 O O . GLY A 1 1025 ? 22.799 -1.987 -25.343 1.00 62.69 1025 GLY A O 1
ATOM 7608 N N . GLN A 1 1026 ? 24.239 -0.762 -26.548 1.00 83.00 1026 GLN A N 1
ATOM 7609 C CA . GLN A 1 1026 ? 23.256 -0.154 -27.462 1.00 83.00 1026 GLN A CA 1
ATOM 7610 C C . GLN A 1 1026 ? 22.585 -1.193 -28.382 1.00 83.00 1026 GLN A C 1
ATOM 7612 O O . GLN A 1 1026 ? 22.972 -1.365 -29.541 1.00 83.00 1026 GLN A O 1
ATOM 7617 N N . ARG A 1 1027 ? 21.570 -1.910 -27.885 1.00 88.38 1027 ARG A N 1
ATOM 7618 C CA . ARG A 1 1027 ? 20.890 -2.985 -28.630 1.00 88.38 1027 ARG A CA 1
ATOM 7619 C C . ARG A 1 1027 ? 19.374 -2.832 -28.625 1.00 88.38 1027 ARG A C 1
ATOM 7621 O O . ARG A 1 1027 ? 18.769 -2.621 -27.581 1.00 88.38 1027 ARG A O 1
ATOM 7628 N N . ILE A 1 1028 ? 18.759 -3.017 -29.790 1.00 94.88 1028 ILE A N 1
ATOM 7629 C CA . ILE A 1 1028 ? 17.310 -3.185 -29.951 1.00 94.88 1028 ILE A CA 1
ATOM 7630 C C . ILE A 1 1028 ? 17.080 -4.543 -30.614 1.00 94.88 1028 ILE A C 1
ATOM 7632 O O . ILE A 1 1028 ? 17.499 -4.749 -31.752 1.00 94.88 1028 ILE A O 1
ATOM 7636 N N . ASN A 1 1029 ? 16.416 -5.466 -29.923 1.00 96.69 1029 ASN A N 1
ATOM 7637 C CA . ASN A 1 1029 ? 16.078 -6.789 -30.443 1.00 96.69 1029 ASN A CA 1
ATOM 7638 C C . ASN A 1 1029 ? 14.558 -6.993 -30.400 1.00 96.69 1029 ASN A C 1
ATOM 7640 O O . ASN A 1 1029 ? 13.958 -6.930 -29.329 1.00 96.69 1029 ASN A O 1
ATOM 7644 N N . ILE A 1 1030 ? 13.942 -7.229 -31.561 1.00 97.69 1030 ILE A N 1
ATOM 7645 C CA . ILE A 1 1030 ? 12.498 -7.460 -31.703 1.00 97.69 1030 ILE A CA 1
ATOM 7646 C C . ILE A 1 1030 ? 12.283 -8.851 -32.306 1.00 97.69 1030 ILE A C 1
ATOM 7648 O O . ILE A 1 1030 ? 12.738 -9.122 -33.418 1.00 97.69 1030 ILE A O 1
ATOM 7652 N N . THR A 1 1031 ? 11.590 -9.728 -31.581 1.00 97.75 1031 THR A N 1
ATOM 7653 C CA . THR A 1 1031 ? 11.345 -11.127 -31.961 1.00 97.75 1031 THR A CA 1
ATOM 7654 C C . THR A 1 1031 ? 9.854 -11.457 -31.905 1.00 97.75 1031 THR A C 1
ATOM 7656 O O . THR A 1 1031 ? 9.244 -11.370 -30.849 1.00 97.75 1031 THR A O 1
ATOM 7659 N N . ALA A 1 1032 ? 9.262 -11.858 -33.029 1.00 97.19 1032 ALA A N 1
ATOM 7660 C CA . ALA A 1 1032 ? 7.945 -12.506 -33.078 1.00 97.19 1032 ALA A CA 1
ATOM 7661 C C . ALA A 1 1032 ? 7.743 -13.168 -34.447 1.00 97.19 1032 ALA A C 1
ATOM 7663 O O . ALA A 1 1032 ? 8.385 -12.750 -35.413 1.00 97.19 1032 ALA A O 1
ATOM 7664 N N . PRO A 1 1033 ? 6.838 -14.156 -34.595 1.00 96.62 1033 PRO A N 1
ATOM 7665 C CA . PRO A 1 1033 ? 6.567 -14.751 -35.900 1.00 96.62 1033 PRO A CA 1
ATOM 7666 C C . PRO A 1 1033 ? 6.150 -13.723 -36.953 1.00 96.62 1033 PRO A C 1
ATOM 7668 O O . PRO A 1 1033 ? 6.712 -13.740 -38.046 1.00 96.62 1033 PRO A O 1
ATOM 7671 N N . LEU A 1 1034 ? 5.222 -12.816 -36.625 1.00 95.44 1034 LEU A N 1
ATOM 7672 C CA . LEU A 1 1034 ? 4.746 -11.748 -37.508 1.00 95.44 1034 LEU A CA 1
ATOM 7673 C C . LEU A 1 1034 ? 5.122 -10.359 -36.966 1.00 95.44 1034 LEU A C 1
ATOM 7675 O O . LEU A 1 1034 ? 4.744 -10.007 -35.849 1.00 95.44 1034 LEU A O 1
ATOM 7679 N N . LEU A 1 1035 ? 5.804 -9.548 -37.780 1.00 95.75 1035 LEU A N 1
ATOM 7680 C CA . LEU A 1 1035 ? 6.166 -8.162 -37.456 1.00 95.75 1035 LEU A CA 1
ATOM 7681 C C . LEU A 1 1035 ? 5.438 -7.170 -38.373 1.00 95.75 1035 LEU A C 1
ATOM 7683 O O . LEU A 1 1035 ? 5.506 -7.295 -39.591 1.00 95.75 1035 LEU A O 1
ATOM 7687 N N . THR A 1 1036 ? 4.790 -6.150 -37.809 1.00 95.50 1036 THR A N 1
ATOM 7688 C CA . THR A 1 1036 ? 4.219 -5.009 -38.551 1.00 95.50 1036 THR A CA 1
ATOM 7689 C C . THR A 1 1036 ? 4.752 -3.708 -37.959 1.00 95.50 1036 THR A C 1
ATOM 7691 O O . THR A 1 1036 ? 4.223 -3.208 -36.969 1.00 95.50 1036 THR A O 1
ATOM 7694 N N . LEU A 1 1037 ? 5.837 -3.176 -38.526 1.00 93.25 1037 LEU A N 1
ATOM 7695 C CA . LEU A 1 1037 ? 6.602 -2.064 -37.953 1.00 93.25 1037 LEU A CA 1
ATOM 7696 C C . LEU A 1 1037 ? 6.585 -0.825 -38.867 1.00 93.25 1037 LEU A C 1
ATOM 7698 O O . LEU A 1 1037 ? 6.854 -0.917 -40.065 1.00 93.25 1037 LEU A O 1
ATOM 7702 N N . SER A 1 1038 ? 6.348 0.353 -38.287 1.00 90.88 1038 SER A N 1
ATOM 7703 C CA . SER A 1 1038 ? 6.508 1.667 -38.927 1.00 90.88 1038 SER A CA 1
ATOM 7704 C C . SER A 1 1038 ? 6.920 2.725 -37.896 1.00 90.88 1038 SER A C 1
ATOM 7706 O O . SER A 1 1038 ? 6.571 2.602 -36.726 1.00 90.88 1038 SER A O 1
ATOM 7708 N N . GLY A 1 1039 ? 7.596 3.802 -38.306 1.00 91.00 1039 GLY A N 1
ATOM 7709 C CA . GLY A 1 1039 ? 8.083 4.844 -37.389 1.00 91.00 1039 GLY A CA 1
ATOM 7710 C C . GLY A 1 1039 ? 9.610 4.916 -37.330 1.00 91.00 1039 GLY A C 1
ATOM 7711 O O . GLY A 1 1039 ? 10.275 4.787 -38.362 1.00 91.00 1039 GLY A O 1
ATOM 7712 N N . ILE A 1 1040 ? 10.173 5.169 -36.146 1.00 91.19 1040 ILE A N 1
ATOM 7713 C CA . ILE A 1 1040 ? 11.610 5.432 -35.959 1.00 91.19 1040 ILE A CA 1
ATOM 7714 C C . ILE A 1 1040 ? 12.190 4.458 -34.931 1.00 91.19 1040 ILE A C 1
ATOM 7716 O O . ILE A 1 1040 ? 11.746 4.425 -33.786 1.00 91.19 1040 ILE A O 1
ATOM 7720 N N . ILE A 1 1041 ? 13.217 3.703 -35.327 1.00 93.31 1041 ILE A N 1
ATOM 7721 C CA . ILE A 1 1041 ? 13.984 2.809 -34.450 1.00 93.31 1041 ILE A CA 1
ATOM 7722 C C . ILE A 1 1041 ? 15.463 3.210 -34.539 1.00 93.31 1041 ILE A C 1
ATOM 7724 O O . ILE A 1 1041 ? 16.092 3.092 -35.591 1.00 93.31 1041 ILE A O 1
ATOM 7728 N N . ASN A 1 1042 ? 16.024 3.742 -33.454 1.00 90.19 1042 ASN A N 1
ATOM 7729 C CA . ASN A 1 1042 ? 17.314 4.430 -33.476 1.00 90.19 1042 ASN A CA 1
ATOM 7730 C C . ASN A 1 1042 ? 18.262 3.951 -32.362 1.00 90.19 1042 ASN A C 1
ATOM 7732 O O . ASN A 1 1042 ? 18.092 4.301 -31.197 1.00 90.19 1042 ASN A O 1
ATOM 7736 N N . ALA A 1 1043 ? 19.300 3.216 -32.751 1.00 86.19 1043 ALA A N 1
ATOM 7737 C CA . ALA A 1 1043 ? 20.432 2.786 -31.930 1.00 86.19 1043 ALA A CA 1
ATOM 7738 C C . ALA A 1 1043 ? 21.754 3.439 -32.391 1.00 86.19 1043 ALA A C 1
ATOM 7740 O O . ALA A 1 1043 ? 22.819 2.836 -32.305 1.00 86.19 1043 ALA A O 1
ATOM 7741 N N . SER A 1 1044 ? 21.704 4.636 -32.984 1.00 77.00 1044 SER A N 1
ATOM 7742 C CA . SER A 1 1044 ? 22.903 5.308 -33.499 1.00 77.00 1044 SER A CA 1
ATOM 7743 C C . SER A 1 1044 ? 23.674 6.083 -32.430 1.00 77.00 1044 SER A C 1
ATOM 7745 O O . SER A 1 1044 ? 23.095 6.589 -31.470 1.00 77.00 1044 SER A O 1
ATOM 7747 N N . ALA A 1 1045 ? 24.983 6.235 -32.649 1.00 66.44 1045 ALA A N 1
ATOM 7748 C CA . ALA A 1 1045 ? 25.841 7.104 -31.851 1.00 66.44 1045 ALA A CA 1
ATOM 7749 C C . ALA A 1 1045 ? 25.944 8.514 -32.471 1.00 66.44 1045 ALA A C 1
ATOM 7751 O O . ALA A 1 1045 ? 26.196 8.654 -33.673 1.00 66.44 1045 ALA A O 1
ATOM 7752 N N . ILE A 1 1046 ? 25.797 9.574 -31.669 1.00 56.62 1046 ILE A N 1
ATOM 7753 C CA . ILE A 1 1046 ? 25.846 10.966 -32.156 1.00 56.62 1046 ILE A CA 1
ATOM 7754 C C . ILE A 1 1046 ? 27.295 11.501 -32.188 1.00 56.62 1046 ILE A C 1
ATOM 7756 O O . ILE A 1 1046 ? 27.759 12.089 -31.218 1.00 56.62 1046 ILE A O 1
ATOM 7760 N N . ASN A 1 1047 ? 27.947 11.407 -33.359 1.00 52.09 1047 ASN A N 1
ATOM 7761 C CA . ASN A 1 1047 ? 29.224 12.061 -33.748 1.00 52.09 1047 ASN A CA 1
ATOM 7762 C C . ASN A 1 1047 ? 30.507 11.703 -32.947 1.00 52.09 1047 ASN A C 1
ATOM 7764 O O . ASN A 1 1047 ? 30.453 11.298 -31.797 1.00 52.09 1047 ASN A O 1
ATOM 7768 N N . GLN A 1 1048 ? 31.729 11.972 -33.436 1.00 47.88 1048 GLN A N 1
ATOM 7769 C CA . GLN A 1 1048 ? 32.361 11.619 -34.728 1.00 47.88 1048 GLN A CA 1
ATOM 7770 C C . GLN A 1 1048 ? 33.878 11.921 -34.626 1.00 47.88 1048 GLN A C 1
ATOM 7772 O O . GLN A 1 1048 ? 34.255 13.087 -34.524 1.00 47.88 1048 GLN A O 1
ATOM 7777 N N . SER A 1 1049 ? 34.760 10.914 -34.682 1.00 37.84 1049 SER A N 1
ATOM 7778 C CA . SER A 1 1049 ? 36.220 11.144 -34.839 1.00 37.84 1049 SER A CA 1
ATOM 7779 C C . SER A 1 1049 ? 37.017 9.946 -35.376 1.00 37.84 1049 SER A C 1
ATOM 7781 O O . SER A 1 1049 ? 38.059 10.153 -35.995 1.00 37.84 1049 SER A O 1
ATOM 7783 N N . ALA A 1 1050 ? 36.515 8.715 -35.238 1.00 38.06 1050 ALA A N 1
ATOM 7784 C CA . ALA A 1 1050 ? 37.013 7.549 -35.968 1.00 38.06 1050 ALA A CA 1
ATOM 7785 C C . ALA A 1 1050 ? 35.996 7.131 -37.041 1.00 38.06 1050 ALA A C 1
ATOM 7787 O O . ALA A 1 1050 ? 34.879 6.720 -36.731 1.00 38.06 1050 ALA A O 1
ATOM 7788 N N . ALA A 1 1051 ? 36.375 7.236 -38.315 1.00 31.97 1051 ALA A N 1
ATOM 7789 C CA . ALA A 1 1051 ? 35.582 6.684 -39.407 1.00 31.97 1051 ALA A CA 1
ATOM 7790 C C . ALA A 1 1051 ? 35.701 5.151 -39.388 1.00 31.97 1051 ALA A C 1
ATOM 7792 O O . ALA A 1 1051 ? 36.752 4.624 -39.751 1.00 31.97 1051 ALA A O 1
ATOM 7793 N N . GLY A 1 1052 ? 34.653 4.431 -38.972 1.00 36.56 1052 GLY A N 1
ATOM 7794 C CA . GLY A 1 1052 ? 34.677 2.966 -39.056 1.00 36.56 1052 GLY A CA 1
ATOM 7795 C C . GLY A 1 1052 ? 33.524 2.194 -38.418 1.00 36.56 1052 GLY A C 1
ATOM 7796 O O . GLY A 1 1052 ? 33.044 1.261 -39.055 1.00 36.56 1052 GLY A O 1
ATOM 7797 N N . THR A 1 1053 ? 33.076 2.535 -37.204 1.00 42.88 1053 THR A N 1
ATOM 7798 C CA . THR A 1 1053 ? 32.188 1.637 -36.437 1.00 42.88 1053 THR A CA 1
ATOM 7799 C C . THR A 1 1053 ? 30.928 2.325 -35.897 1.00 42.88 1053 THR A C 1
ATOM 7801 O O . THR A 1 1053 ? 30.971 3.256 -35.092 1.00 42.88 1053 THR A O 1
ATOM 7804 N N . SER A 1 1054 ? 29.775 1.848 -36.366 1.00 49.44 1054 SER A N 1
ATOM 7805 C CA . SER A 1 1054 ? 28.465 2.077 -35.756 1.00 49.44 1054 SER A CA 1
ATOM 7806 C C . SER A 1 1054 ? 28.208 0.957 -34.745 1.00 49.44 1054 SER A C 1
ATOM 7808 O O . SER A 1 1054 ? 27.848 -0.142 -35.154 1.00 49.44 1054 SER A O 1
ATOM 7810 N N . ASN A 1 1055 ? 28.427 1.229 -33.458 1.00 62.06 1055 ASN A N 1
ATOM 7811 C CA . ASN A 1 1055 ? 28.490 0.202 -32.402 1.00 62.06 1055 ASN A CA 1
ATOM 7812 C C . ASN A 1 1055 ? 27.115 -0.234 -31.846 1.00 62.06 1055 ASN A C 1
ATOM 7814 O O . ASN A 1 1055 ? 27.045 -1.090 -30.971 1.00 62.06 1055 ASN A O 1
ATOM 7818 N N . GLY A 1 1056 ? 26.019 0.386 -32.295 1.00 76.00 1056 GLY A N 1
ATOM 7819 C CA . GLY A 1 1056 ? 24.669 -0.013 -31.899 1.00 76.00 1056 GLY A CA 1
ATOM 7820 C C . GLY A 1 1056 ? 24.064 -1.017 -32.877 1.00 76.00 1056 GLY A C 1
ATOM 7821 O O . GLY A 1 1056 ? 24.264 -0.906 -34.086 1.00 76.00 1056 GLY A O 1
ATOM 7822 N N . THR A 1 1057 ? 23.293 -1.981 -32.374 1.00 85.94 1057 THR A N 1
ATOM 7823 C CA . THR A 1 1057 ? 22.683 -3.045 -33.191 1.00 85.94 1057 THR A CA 1
ATOM 7824 C C . THR A 1 1057 ? 21.159 -3.017 -33.104 1.00 85.94 1057 THR A C 1
ATOM 7826 O O . THR A 1 1057 ? 20.588 -2.975 -32.017 1.00 85.94 1057 THR A O 1
ATOM 7829 N N . ILE A 1 1058 ? 20.496 -3.089 -34.261 1.00 92.19 1058 ILE A N 1
ATOM 7830 C CA . ILE A 1 1058 ? 19.048 -3.305 -34.375 1.00 92.19 1058 ILE A CA 1
ATOM 7831 C C . ILE A 1 1058 ? 18.838 -4.662 -35.049 1.00 92.19 1058 ILE A C 1
ATOM 7833 O O . ILE A 1 1058 ? 19.290 -4.851 -36.178 1.00 92.19 1058 ILE A O 1
ATOM 7837 N N . THR A 1 1059 ? 18.142 -5.582 -34.386 1.00 94.06 1059 THR A N 1
ATOM 7838 C CA . THR A 1 1059 ? 17.855 -6.933 -34.885 1.00 94.06 1059 THR A CA 1
ATOM 7839 C C . THR A 1 1059 ? 16.353 -7.187 -34.905 1.00 94.06 1059 THR A C 1
ATOM 7841 O O . THR A 1 1059 ? 15.662 -6.955 -33.913 1.00 94.06 1059 THR A O 1
ATOM 7844 N N . PHE A 1 1060 ? 15.856 -7.705 -36.028 1.00 95.31 1060 PHE A N 1
ATOM 7845 C CA . PHE A 1 1060 ? 14.485 -8.188 -36.184 1.00 95.31 1060 PHE A CA 1
ATOM 7846 C C . PHE A 1 1060 ? 14.513 -9.682 -36.500 1.00 95.31 1060 PHE A C 1
ATOM 7848 O O . PHE A 1 1060 ? 15.106 -10.083 -37.503 1.00 95.31 1060 PHE A O 1
ATOM 7855 N N . ASN A 1 1061 ? 13.872 -10.498 -35.668 1.00 95.25 1061 ASN A N 1
ATOM 7856 C CA . ASN A 1 1061 ? 13.811 -11.950 -35.809 1.00 95.25 1061 ASN A CA 1
ATOM 7857 C C . ASN A 1 1061 ? 12.362 -12.398 -36.047 1.00 95.25 1061 ASN A C 1
ATOM 7859 O O . ASN A 1 1061 ? 11.507 -12.194 -35.185 1.00 95.25 1061 ASN A O 1
ATOM 7863 N N . PHE A 1 1062 ? 12.082 -12.969 -37.222 1.00 93.75 1062 PHE A N 1
ATOM 7864 C CA . PHE A 1 1062 ? 10.717 -13.300 -37.640 1.00 93.75 1062 PHE A CA 1
ATOM 7865 C C . PHE A 1 1062 ? 10.642 -14.439 -38.662 1.00 93.75 1062 PHE A C 1
ATOM 7867 O O . PHE A 1 1062 ? 11.531 -14.630 -39.498 1.00 93.75 1062 PHE A O 1
ATOM 7874 N N . THR A 1 1063 ? 9.538 -15.185 -38.625 1.00 92.38 1063 THR A N 1
ATOM 7875 C CA . THR A 1 1063 ? 9.331 -16.396 -39.438 1.00 92.38 1063 THR A CA 1
ATOM 7876 C C . THR A 1 1063 ? 8.198 -16.273 -40.457 1.00 92.38 1063 THR A C 1
ATOM 7878 O O . THR A 1 1063 ? 8.224 -16.982 -41.460 1.00 92.38 1063 THR A O 1
ATOM 7881 N N . ASN A 1 1064 ? 7.233 -15.370 -40.253 1.00 90.31 1064 ASN A N 1
ATOM 7882 C CA . ASN A 1 1064 ? 6.127 -15.129 -41.175 1.00 90.31 1064 ASN A CA 1
ATOM 7883 C C . ASN A 1 1064 ? 6.509 -14.085 -42.239 1.00 90.31 1064 ASN A C 1
ATOM 7885 O O . ASN A 1 1064 ? 6.916 -12.962 -41.928 1.00 90.31 1064 ASN A O 1
ATOM 7889 N N . CYS A 1 1065 ? 6.331 -14.448 -43.507 1.00 85.31 1065 CYS A N 1
ATOM 7890 C CA . CYS A 1 1065 ? 6.700 -13.632 -44.662 1.00 85.31 1065 CYS A CA 1
ATOM 7891 C C . CYS A 1 1065 ? 5.686 -12.536 -45.015 1.00 85.31 1065 CYS A C 1
ATOM 7893 O O . CYS A 1 1065 ? 6.006 -11.684 -45.841 1.00 85.31 1065 CYS A O 1
ATOM 7895 N N . ASP A 1 1066 ? 4.532 -12.505 -44.343 1.00 89.06 1066 ASP A N 1
ATOM 7896 C CA . ASP A 1 1066 ? 3.597 -11.372 -44.361 1.00 89.06 1066 ASP A CA 1
ATOM 7897 C C . ASP A 1 1066 ? 4.090 -10.180 -43.509 1.00 89.06 1066 ASP A C 1
ATOM 7899 O O . ASP A 1 1066 ? 3.441 -9.134 -43.465 1.00 89.06 1066 ASP A O 1
ATOM 7903 N N . SER A 1 1067 ? 5.243 -10.314 -42.835 1.00 91.62 1067 SER A N 1
ATOM 7904 C CA . SER A 1 1067 ? 5.836 -9.242 -42.028 1.00 91.62 1067 SER A CA 1
ATOM 7905 C C . SER A 1 1067 ? 6.144 -7.991 -42.859 1.00 91.62 1067 SER A C 1
ATOM 7907 O O . SER A 1 1067 ? 6.767 -8.056 -43.922 1.00 91.62 1067 SER A O 1
ATOM 7909 N N . SER A 1 1068 ? 5.737 -6.833 -42.343 1.00 90.19 1068 SER A N 1
ATOM 7910 C CA . SER A 1 1068 ? 5.763 -5.543 -43.028 1.00 90.19 1068 SER A CA 1
ATOM 7911 C C . SER A 1 1068 ? 6.580 -4.509 -42.258 1.00 90.19 1068 SER A C 1
ATOM 7913 O O . SER A 1 1068 ? 6.459 -4.365 -41.044 1.00 90.19 1068 SER A O 1
ATOM 7915 N N . PHE A 1 1069 ? 7.382 -3.747 -42.999 1.00 90.81 1069 PHE A N 1
ATOM 7916 C CA . PHE A 1 1069 ? 8.290 -2.717 -42.483 1.00 90.81 1069 PHE A CA 1
ATOM 7917 C C . PHE A 1 1069 ? 8.054 -1.354 -43.170 1.00 90.81 1069 PHE A C 1
ATOM 7919 O O . PHE A 1 1069 ? 8.948 -0.511 -43.278 1.00 90.81 1069 PHE A O 1
ATOM 7926 N N . VAL A 1 1070 ? 6.859 -1.157 -43.739 1.00 86.81 1070 VAL A N 1
ATOM 7927 C CA . VAL A 1 1070 ? 6.523 0.015 -44.562 1.00 86.81 1070 VAL A CA 1
ATOM 7928 C C . VAL A 1 1070 ? 6.455 1.274 -43.697 1.00 86.81 1070 VAL A C 1
ATOM 7930 O O . VAL A 1 1070 ? 5.697 1.346 -42.738 1.00 86.81 1070 VAL A O 1
ATOM 7933 N N . GLY A 1 1071 ? 7.231 2.298 -44.061 1.00 85.69 1071 GLY A N 1
ATOM 7934 C CA . GLY A 1 1071 ? 7.314 3.540 -43.285 1.00 85.69 1071 GLY A CA 1
ATOM 7935 C C . GLY A 1 1071 ? 8.158 3.428 -42.010 1.00 85.69 1071 GLY A C 1
ATOM 7936 O O . GLY A 1 1071 ? 8.155 4.352 -41.201 1.00 85.69 1071 GLY A O 1
ATOM 7937 N N . MET A 1 1072 ? 8.885 2.325 -41.815 1.00 91.69 1072 MET A N 1
ATOM 7938 C CA . MET A 1 1072 ? 9.904 2.208 -40.774 1.00 91.69 1072 MET A CA 1
ATOM 7939 C C . MET A 1 1072 ? 11.217 2.859 -41.224 1.00 91.69 1072 MET A C 1
ATOM 7941 O O . MET A 1 1072 ? 11.645 2.718 -42.370 1.00 91.69 1072 MET A O 1
ATOM 7945 N N . THR A 1 1073 ? 11.888 3.535 -40.297 1.00 91.25 1073 THR A N 1
ATOM 7946 C CA . THR A 1 1073 ? 13.245 4.061 -40.464 1.00 91.25 1073 THR A CA 1
ATOM 7947 C C . THR A 1 1073 ? 14.138 3.522 -39.353 1.00 91.25 1073 THR A C 1
ATOM 7949 O O . THR A 1 1073 ? 13.764 3.549 -38.181 1.00 91.25 1073 THR A O 1
ATOM 7952 N N . THR A 1 1074 ? 15.310 3.006 -39.723 1.00 89.88 1074 THR A N 1
ATOM 7953 C CA . THR A 1 1074 ? 16.281 2.417 -38.790 1.00 89.88 1074 THR A CA 1
ATOM 7954 C C . THR A 1 1074 ? 17.611 3.146 -38.886 1.00 89.88 1074 THR A C 1
ATOM 7956 O O . THR A 1 1074 ? 18.095 3.373 -39.997 1.00 89.88 1074 THR A O 1
ATOM 7959 N N . ASN A 1 1075 ? 18.221 3.480 -37.751 1.00 86.62 1075 ASN A N 1
ATOM 7960 C CA . ASN A 1 1075 ? 19.594 3.982 -37.713 1.00 86.62 1075 ASN A CA 1
ATOM 7961 C C . ASN A 1 1075 ? 20.363 3.334 -36.545 1.00 86.62 1075 ASN A C 1
ATOM 7963 O O . ASN A 1 1075 ? 19.989 3.596 -35.404 1.00 86.62 1075 ASN A O 1
ATOM 7967 N N . PRO A 1 1076 ? 21.412 2.521 -36.775 1.00 82.06 1076 PRO A N 1
ATOM 7968 C CA . PRO A 1 1076 ? 21.932 2.084 -38.077 1.00 82.06 1076 PRO A CA 1
ATOM 7969 C C . PRO A 1 1076 ? 20.961 1.149 -38.827 1.00 82.06 1076 PRO A C 1
ATOM 7971 O O . PRO A 1 1076 ? 19.826 0.935 -38.407 1.00 82.06 1076 PRO A O 1
ATOM 7974 N N . ASN A 1 1077 ? 21.377 0.616 -39.978 1.00 85.62 1077 ASN A N 1
ATOM 7975 C CA . ASN A 1 1077 ? 20.569 -0.347 -40.734 1.00 85.62 1077 ASN A CA 1
ATOM 7976 C C . ASN A 1 1077 ? 20.312 -1.616 -39.904 1.00 85.62 1077 ASN A C 1
ATOM 7978 O O . ASN A 1 1077 ? 21.256 -2.203 -39.379 1.00 85.62 1077 ASN A O 1
ATOM 7982 N N . ALA A 1 1078 ? 19.058 -2.064 -39.842 1.00 88.19 1078 ALA A N 1
ATOM 7983 C CA . ALA A 1 1078 ? 18.701 -3.266 -39.096 1.00 88.19 1078 ALA A CA 1
ATOM 7984 C C . ALA A 1 1078 ? 19.196 -4.575 -39.739 1.00 88.19 1078 ALA A C 1
ATOM 7986 O O . ALA A 1 1078 ? 19.291 -4.719 -40.963 1.00 88.19 1078 ALA A O 1
ATOM 7987 N N . ILE A 1 1079 ? 19.456 -5.559 -38.880 1.00 89.56 1079 ILE A N 1
ATOM 7988 C CA . ILE A 1 1079 ? 19.749 -6.949 -39.216 1.00 89.56 1079 ILE A CA 1
ATOM 7989 C C . ILE A 1 1079 ? 18.430 -7.727 -39.206 1.00 89.56 1079 ILE A C 1
ATOM 7991 O O . ILE A 1 1079 ? 17.769 -7.843 -38.178 1.00 89.56 1079 ILE A O 1
ATOM 7995 N N . PHE A 1 1080 ? 18.057 -8.285 -40.356 1.00 89.75 1080 PHE A N 1
ATOM 7996 C CA . PHE A 1 1080 ? 16.855 -9.104 -40.512 1.00 89.75 1080 PHE A CA 1
ATOM 7997 C C . PHE A 1 1080 ? 17.243 -10.587 -40.437 1.00 89.75 1080 PHE A C 1
ATOM 7999 O O . PHE A 1 1080 ? 17.891 -11.106 -41.349 1.00 89.75 1080 PHE A O 1
ATOM 8006 N N . LEU A 1 1081 ? 16.846 -11.261 -39.359 1.00 89.62 1081 LEU A N 1
ATOM 8007 C CA . LEU A 1 1081 ? 16.977 -12.702 -39.165 1.00 89.62 1081 LEU A CA 1
ATOM 8008 C C . LEU A 1 1081 ? 15.640 -13.352 -39.535 1.00 89.62 1081 LEU A C 1
ATOM 8010 O O . LEU A 1 1081 ? 14.644 -13.199 -38.835 1.00 89.62 1081 LEU A O 1
ATOM 8014 N N . THR A 1 1082 ? 15.594 -14.032 -40.680 1.00 82.56 1082 THR A N 1
ATOM 8015 C CA . THR A 1 1082 ? 14.356 -14.632 -41.187 1.00 82.56 1082 THR A CA 1
ATOM 8016 C C . THR A 1 1082 ? 14.619 -15.861 -42.049 1.00 82.56 1082 THR A C 1
ATOM 8018 O O . THR A 1 1082 ? 15.674 -15.982 -42.671 1.00 82.56 1082 THR A O 1
ATOM 8021 N N . GLN A 1 1083 ? 13.638 -16.763 -42.098 1.00 77.69 1083 GLN A N 1
ATOM 8022 C CA . GLN A 1 1083 ? 13.623 -17.931 -42.985 1.00 77.69 1083 GLN A CA 1
ATOM 8023 C C . GLN A 1 1083 ? 12.906 -17.657 -44.323 1.00 77.69 1083 GLN A C 1
ATOM 8025 O O . GLN A 1 1083 ? 12.849 -18.532 -45.185 1.00 77.69 1083 GLN A O 1
ATOM 8030 N N . CYS A 1 1084 ? 12.372 -16.448 -44.521 1.00 78.31 1084 CYS A N 1
ATOM 8031 C CA . CYS A 1 1084 ? 11.616 -16.093 -45.717 1.00 78.31 1084 CYS A CA 1
ATOM 8032 C C . CYS A 1 1084 ? 12.479 -16.047 -46.982 1.00 78.31 1084 CYS A C 1
ATOM 8034 O O . CYS A 1 1084 ? 13.444 -15.287 -47.084 1.00 78.31 1084 CYS A O 1
ATOM 8036 N N . THR A 1 1085 ? 12.088 -16.830 -47.987 1.00 71.00 1085 THR A N 1
ATOM 8037 C CA . THR A 1 1085 ? 12.723 -16.826 -49.308 1.00 71.00 1085 THR A CA 1
ATOM 8038 C C . THR A 1 1085 ? 12.293 -15.601 -50.127 1.00 71.00 1085 THR A C 1
ATOM 8040 O O . THR A 1 1085 ? 11.097 -15.300 -50.160 1.00 71.00 1085 THR A O 1
ATOM 8043 N N . PRO A 1 1086 ? 13.206 -14.926 -50.853 1.00 71.94 1086 PRO A N 1
ATOM 8044 C CA . PRO A 1 1086 ? 12.839 -13.875 -51.799 1.00 71.94 1086 PRO A CA 1
ATOM 8045 C C . PRO A 1 1086 ? 11.873 -14.393 -52.869 1.00 71.94 1086 PRO A C 1
ATOM 8047 O O . PRO A 1 1086 ? 12.127 -15.425 -53.491 1.00 71.94 1086 PRO A O 1
ATOM 8050 N N . ASN A 1 1087 ? 10.795 -13.656 -53.130 1.00 71.94 1087 ASN A N 1
ATOM 8051 C CA . ASN A 1 1087 ? 9.895 -13.956 -54.239 1.00 71.94 1087 ASN A CA 1
ATOM 8052 C C . ASN A 1 1087 ? 10.497 -13.394 -55.539 1.00 71.94 1087 ASN A C 1
ATOM 8054 O O . ASN A 1 1087 ? 10.880 -12.223 -55.599 1.00 71.94 1087 ASN A O 1
ATOM 8058 N N . VAL A 1 1088 ? 10.599 -14.240 -56.567 1.00 74.25 1088 VAL A N 1
ATOM 8059 C CA . VAL A 1 1088 ? 11.157 -13.920 -57.887 1.00 74.25 1088 VAL A CA 1
ATOM 8060 C C . VAL A 1 1088 ? 10.112 -14.247 -58.949 1.00 74.25 1088 VAL A C 1
ATOM 8062 O O . VAL A 1 1088 ? 9.748 -15.403 -59.137 1.00 74.25 1088 VAL A O 1
ATOM 8065 N N . THR A 1 1089 ? 9.658 -13.235 -59.685 1.00 77.69 1089 THR A N 1
ATOM 8066 C CA . THR A 1 1089 ? 8.732 -13.386 -60.816 1.00 77.69 1089 THR A CA 1
ATOM 8067 C C . THR A 1 1089 ? 9.388 -12.851 -62.084 1.00 77.69 1089 THR A C 1
ATOM 8069 O O . THR A 1 1089 ? 9.680 -11.660 -62.175 1.00 77.69 1089 THR A O 1
ATOM 8072 N N . ILE A 1 1090 ? 9.612 -13.701 -63.089 1.00 74.44 1090 ILE A N 1
ATOM 8073 C CA . ILE A 1 1090 ? 10.129 -13.247 -64.389 1.00 74.44 1090 ILE A CA 1
ATOM 8074 C C . ILE A 1 1090 ? 9.018 -12.480 -65.124 1.00 74.44 1090 ILE A C 1
ATOM 8076 O O . ILE A 1 1090 ? 7.918 -12.992 -65.308 1.00 74.44 1090 ILE A O 1
ATOM 8080 N N . ILE A 1 1091 ? 9.310 -11.241 -65.528 1.00 77.38 1091 ILE A N 1
ATOM 8081 C CA . ILE A 1 1091 ? 8.399 -10.362 -66.279 1.00 77.38 1091 ILE A CA 1
ATOM 8082 C C . ILE A 1 1091 ? 8.584 -10.570 -67.788 1.00 77.38 1091 ILE A C 1
ATOM 8084 O O . ILE A 1 1091 ? 7.612 -10.573 -68.540 1.00 77.38 1091 ILE A O 1
ATOM 8088 N N . SER A 1 1092 ? 9.831 -10.710 -68.244 1.00 73.69 1092 SER A N 1
ATOM 8089 C CA . SER A 1 1092 ? 10.164 -10.916 -69.655 1.00 73.69 1092 SER A CA 1
ATOM 8090 C C . SER A 1 1092 ? 11.556 -11.546 -69.807 1.00 73.69 1092 SER A C 1
ATOM 8092 O O . SER A 1 1092 ? 12.461 -11.152 -69.068 1.00 73.69 1092 SER A O 1
ATOM 8094 N N . PRO A 1 1093 ? 11.773 -12.460 -70.769 1.00 67.00 1093 PRO A N 1
ATOM 8095 C CA . PRO A 1 1093 ? 10.748 -13.185 -71.521 1.00 67.00 1093 PRO A CA 1
ATOM 8096 C C . PRO A 1 1093 ? 9.976 -14.178 -70.635 1.00 67.00 1093 PRO A C 1
ATOM 8098 O O . PRO A 1 1093 ? 10.435 -14.550 -69.560 1.00 67.00 1093 PRO A O 1
ATOM 8101 N N . LEU A 1 1094 ? 8.803 -14.618 -71.095 1.00 65.25 1094 LEU A N 1
ATOM 8102 C CA . LEU A 1 1094 ? 8.053 -15.709 -70.458 1.00 65.25 1094 LEU A CA 1
ATOM 8103 C C . LEU A 1 1094 ? 8.778 -17.054 -70.662 1.00 65.25 1094 LEU A C 1
ATOM 8105 O O . LEU A 1 1094 ? 9.489 -17.228 -71.656 1.00 65.25 1094 LEU A O 1
ATOM 8109 N N . ASN A 1 1095 ? 8.574 -18.012 -69.751 1.00 61.22 1095 ASN A N 1
ATOM 8110 C CA . ASN A 1 1095 ? 9.166 -19.354 -69.857 1.00 61.22 1095 ASN A CA 1
ATOM 8111 C C . ASN A 1 1095 ? 8.860 -20.027 -71.215 1.00 61.22 1095 ASN A C 1
ATOM 8113 O O . ASN A 1 1095 ? 7.821 -19.782 -71.828 1.00 61.22 1095 ASN A O 1
ATOM 8117 N N . ASP A 1 1096 ? 9.781 -20.888 -71.659 1.00 57.31 1096 ASP A N 1
ATOM 8118 C CA . ASP A 1 1096 ? 9.653 -21.808 -72.804 1.00 57.31 1096 ASP A CA 1
ATOM 8119 C C . ASP A 1 1096 ? 9.470 -21.191 -74.213 1.00 57.31 1096 ASP A C 1
ATOM 8121 O O . ASP A 1 1096 ? 8.873 -21.816 -75.089 1.00 57.31 1096 ASP A O 1
ATOM 8125 N N . THR A 1 1097 ? 10.000 -19.986 -74.488 1.00 57.66 1097 THR A N 1
ATOM 8126 C CA . THR A 1 1097 ? 9.721 -19.265 -75.760 1.00 57.66 1097 THR A CA 1
ATOM 8127 C C . THR A 1 1097 ? 10.912 -18.867 -76.658 1.00 57.66 1097 THR A C 1
ATOM 8129 O O . THR A 1 1097 ? 10.764 -17.954 -77.469 1.00 57.66 1097 THR A O 1
ATOM 8132 N N . PHE A 1 1098 ? 12.067 -19.557 -76.627 1.00 61.19 1098 PHE A N 1
ATOM 8133 C CA . PHE A 1 1098 ? 13.165 -19.283 -77.587 1.00 61.19 1098 PHE A CA 1
ATOM 8134 C C . PHE A 1 1098 ? 13.839 -20.517 -78.207 1.00 61.19 1098 PHE A C 1
ATOM 8136 O O . PHE A 1 1098 ? 14.248 -21.443 -77.517 1.00 61.19 1098 PHE A O 1
ATOM 8143 N N . THR A 1 1099 ? 14.022 -20.470 -79.533 1.00 56.94 1099 THR A N 1
ATOM 8144 C CA . THR A 1 1099 ? 14.673 -21.510 -80.358 1.00 56.94 1099 THR A CA 1
ATOM 8145 C C . THR A 1 1099 ? 15.656 -20.915 -81.387 1.00 56.94 1099 THR A C 1
ATOM 8147 O O . THR A 1 1099 ? 15.754 -21.407 -82.512 1.00 56.94 1099 THR A O 1
ATOM 8150 N N . GLY A 1 1100 ? 16.344 -19.808 -81.070 1.00 61.94 1100 GLY A N 1
ATOM 8151 C CA . GLY A 1 1100 ? 17.218 -19.121 -82.034 1.00 61.94 1100 GLY A CA 1
ATOM 8152 C C . GLY A 1 1100 ? 18.267 -18.179 -81.433 1.00 61.94 1100 GLY A C 1
ATOM 8153 O O . GLY A 1 1100 ? 18.120 -17.682 -80.321 1.00 61.94 1100 GLY A O 1
ATOM 8154 N N . ASN A 1 1101 ? 19.322 -17.918 -82.213 1.00 60.78 1101 ASN A N 1
ATOM 8155 C CA . ASN A 1 1101 ? 20.532 -17.184 -81.812 1.00 60.78 1101 ASN A CA 1
ATOM 8156 C C . ASN A 1 1101 ? 20.342 -15.649 -81.799 1.00 60.78 1101 ASN A C 1
ATOM 8158 O O . ASN A 1 1101 ? 21.007 -14.936 -82.552 1.00 60.78 1101 ASN A O 1
ATOM 8162 N N . ALA A 1 1102 ? 19.427 -15.134 -80.976 1.00 65.75 1102 ALA A N 1
ATOM 8163 C CA . ALA A 1 1102 ? 19.169 -13.699 -80.827 1.00 65.75 1102 ALA A CA 1
ATOM 8164 C C . ALA A 1 1102 ? 19.499 -13.194 -79.412 1.00 65.75 1102 ALA A C 1
ATOM 8166 O O . ALA A 1 1102 ? 19.315 -13.907 -78.429 1.00 65.75 1102 ALA A O 1
ATOM 8167 N N . THR A 1 1103 ? 19.947 -11.940 -79.301 1.00 70.50 1103 THR A N 1
ATOM 8168 C CA . THR A 1 1103 ? 20.109 -11.258 -78.007 1.00 70.50 1103 THR A CA 1
ATOM 8169 C C . THR A 1 1103 ? 18.737 -10.912 -77.427 1.00 70.50 1103 THR A C 1
ATOM 8171 O O . THR A 1 1103 ? 17.943 -10.247 -78.093 1.00 70.50 1103 THR A O 1
ATOM 8174 N N . VAL A 1 1104 ? 18.472 -11.318 -76.183 1.00 71.81 1104 VAL A N 1
ATOM 8175 C CA . VAL A 1 1104 ? 17.209 -11.061 -75.470 1.00 71.81 1104 VAL A CA 1
ATOM 8176 C C . VAL A 1 1104 ? 17.504 -10.390 -74.128 1.00 71.81 1104 VAL A C 1
ATOM 8178 O O . VAL A 1 1104 ? 18.414 -10.803 -73.412 1.00 71.81 1104 VAL A O 1
ATOM 8181 N N . ASN A 1 1105 ? 16.729 -9.359 -73.785 1.00 74.81 1105 ASN A N 1
ATOM 8182 C CA . ASN A 1 1105 ? 16.802 -8.701 -72.481 1.00 74.81 1105 ASN A CA 1
ATOM 8183 C C . ASN A 1 1105 ? 15.900 -9.426 -71.477 1.00 74.81 1105 ASN A C 1
ATOM 8185 O O . ASN A 1 1105 ? 14.724 -9.653 -71.760 1.00 74.81 1105 ASN A O 1
ATOM 8189 N N . PHE A 1 1106 ? 16.438 -9.722 -70.295 1.00 75.56 1106 PHE A N 1
ATOM 8190 C CA . PHE A 1 1106 ? 15.691 -10.306 -69.184 1.00 75.56 1106 PHE A CA 1
ATOM 8191 C C . PHE A 1 1106 ? 15.227 -9.218 -68.210 1.00 75.56 1106 PHE A C 1
ATOM 8193 O O . PHE A 1 1106 ? 15.904 -8.214 -67.989 1.00 75.56 1106 PHE A O 1
ATOM 8200 N N . THR A 1 1107 ? 14.059 -9.407 -67.610 1.00 79.56 1107 THR A N 1
ATOM 8201 C CA . THR A 1 1107 ? 13.494 -8.544 -66.571 1.00 79.56 1107 THR A CA 1
ATOM 8202 C C . THR A 1 1107 ? 12.717 -9.421 -65.602 1.00 79.56 1107 THR A C 1
ATOM 8204 O O . THR A 1 1107 ? 11.861 -10.199 -66.020 1.00 79.56 1107 THR A O 1
ATOM 8207 N N . ALA A 1 1108 ? 12.998 -9.294 -64.310 1.00 78.31 1108 ALA A N 1
ATOM 8208 C CA . ALA A 1 1108 ? 12.293 -9.996 -63.246 1.00 78.31 1108 ALA A CA 1
ATOM 8209 C C . ALA A 1 1108 ? 11.946 -9.011 -62.130 1.00 78.31 1108 ALA A C 1
ATOM 8211 O O . ALA A 1 1108 ? 12.742 -8.127 -61.813 1.00 78.31 1108 ALA A O 1
ATOM 8212 N N . ASN A 1 1109 ? 10.769 -9.178 -61.534 1.00 80.31 1109 ASN A N 1
ATOM 8213 C CA . ASN A 1 1109 ? 10.464 -8.586 -60.245 1.00 80.31 1109 ASN A CA 1
ATOM 8214 C C . ASN A 1 1109 ? 11.079 -9.478 -59.166 1.00 80.31 1109 ASN A C 1
ATOM 8216 O O . ASN A 1 1109 ? 10.831 -10.685 -59.153 1.00 80.31 1109 ASN A O 1
ATOM 8220 N N . VAL A 1 1110 ? 11.865 -8.894 -58.270 1.00 76.69 1110 VAL A N 1
ATOM 8221 C CA . VAL A 1 1110 ? 12.387 -9.583 -57.089 1.00 76.69 1110 VAL A CA 1
ATOM 8222 C C . VAL A 1 1110 ? 11.957 -8.773 -55.881 1.00 76.69 1110 VAL A C 1
ATOM 8224 O O . VAL A 1 1110 ? 12.198 -7.569 -55.828 1.00 76.69 1110 VAL A O 1
ATOM 8227 N N . THR A 1 1111 ? 11.324 -9.425 -54.914 1.00 72.56 1111 THR A N 1
ATOM 8228 C CA . THR A 1 1111 ? 10.846 -8.797 -53.679 1.00 72.56 1111 THR A CA 1
ATOM 8229 C C . THR A 1 1111 ? 11.295 -9.622 -52.482 1.00 72.56 1111 THR A C 1
ATOM 8231 O O . THR A 1 1111 ? 11.087 -10.835 -52.449 1.00 72.56 1111 THR A O 1
ATOM 8234 N N . SER A 1 1112 ? 11.902 -8.968 -51.494 1.00 73.50 1112 SER A N 1
ATOM 8235 C CA . SER A 1 1112 ? 12.386 -9.595 -50.263 1.00 73.50 1112 SER A CA 1
ATOM 8236 C C . SER A 1 1112 ? 12.139 -8.673 -49.076 1.00 73.50 1112 SER A C 1
ATOM 8238 O O . SER A 1 1112 ? 12.502 -7.498 -49.127 1.00 73.50 1112 SER A O 1
ATOM 8240 N N . VAL A 1 1113 ? 11.577 -9.228 -48.004 1.00 67.06 1113 VAL A N 1
ATOM 8241 C CA . VAL A 1 1113 ? 11.345 -8.543 -46.721 1.00 67.06 1113 VAL A CA 1
ATOM 8242 C C . VAL A 1 1113 ? 12.646 -8.204 -45.979 1.00 67.06 1113 VAL A C 1
ATOM 8244 O O . VAL A 1 1113 ? 12.684 -7.234 -45.235 1.00 67.06 1113 VAL A O 1
ATOM 8247 N N . SER A 1 1114 ? 13.732 -8.943 -46.230 1.00 64.62 1114 SER A N 1
ATOM 8248 C CA . SER A 1 1114 ? 15.076 -8.707 -45.669 1.00 64.62 1114 SER A CA 1
ATOM 8249 C C . SER A 1 1114 ? 16.017 -7.953 -46.625 1.00 64.62 1114 SER A C 1
ATOM 8251 O O . SER A 1 1114 ? 17.225 -7.856 -46.386 1.00 64.62 1114 SER A O 1
ATOM 8253 N N . GLY A 1 1115 ? 15.479 -7.432 -47.734 1.00 62.50 1115 GLY A N 1
ATOM 8254 C CA . GLY A 1 1115 ? 16.252 -6.855 -48.831 1.00 62.50 1115 GLY A CA 1
ATOM 8255 C C . GLY A 1 1115 ? 16.892 -7.906 -49.748 1.00 62.50 1115 GLY A C 1
ATOM 8256 O O . GLY A 1 1115 ? 16.820 -9.115 -49.520 1.00 62.50 1115 GLY A O 1
ATOM 8257 N N . ILE A 1 1116 ? 17.501 -7.441 -50.839 1.00 66.31 1116 ILE A N 1
ATOM 8258 C CA . ILE A 1 1116 ? 18.084 -8.288 -51.889 1.00 66.31 1116 ILE A CA 1
ATOM 8259 C C . ILE A 1 1116 ? 19.587 -8.016 -51.925 1.00 66.31 1116 ILE A C 1
ATOM 8261 O O . ILE A 1 1116 ? 20.009 -6.947 -52.355 1.00 66.31 1116 ILE A O 1
ATOM 8265 N N . ARG A 1 1117 ? 20.398 -8.970 -51.449 1.00 60.91 1117 ARG A N 1
ATOM 8266 C CA . ARG A 1 1117 ? 21.864 -8.807 -51.380 1.00 60.91 1117 ARG A CA 1
ATOM 8267 C C . ARG A 1 1117 ? 22.562 -9.175 -52.688 1.00 60.91 1117 ARG A C 1
ATOM 8269 O O . ARG A 1 1117 ? 23.340 -8.384 -53.199 1.00 60.91 1117 ARG A O 1
ATOM 8276 N N . ASN A 1 1118 ? 22.259 -10.356 -53.225 1.00 61.81 1118 ASN A N 1
ATOM 8277 C CA . ASN A 1 1118 ? 22.790 -10.864 -54.489 1.00 61.81 1118 ASN A CA 1
ATOM 8278 C C . ASN A 1 1118 ? 21.642 -11.449 -55.319 1.00 61.81 1118 ASN A C 1
ATOM 8280 O O . ASN A 1 1118 ? 20.782 -12.140 -54.776 1.00 61.81 1118 ASN A O 1
ATOM 8284 N N . VAL A 1 1119 ? 21.663 -11.221 -56.634 1.00 65.81 1119 VAL A N 1
ATOM 8285 C CA . VAL A 1 1119 ? 20.783 -11.894 -57.600 1.00 65.81 1119 VAL A CA 1
ATOM 8286 C C . VAL A 1 1119 ? 21.664 -12.642 -58.591 1.00 65.81 1119 VAL A C 1
ATOM 8288 O O . VAL A 1 1119 ? 22.482 -12.032 -59.276 1.00 65.81 1119 VAL A O 1
ATOM 8291 N N . THR A 1 1120 ? 21.496 -13.959 -58.680 1.00 67.94 1120 THR A N 1
ATOM 8292 C CA . THR A 1 1120 ? 22.200 -14.798 -59.656 1.00 67.94 1120 THR A CA 1
ATOM 8293 C C . THR A 1 1120 ? 21.209 -15.268 -60.711 1.00 67.94 1120 THR A C 1
ATOM 8295 O O . THR A 1 1120 ? 20.307 -16.047 -60.415 1.00 67.94 1120 THR A O 1
ATOM 8298 N N . LEU A 1 1121 ? 21.378 -14.800 -61.949 1.00 70.62 1121 LEU A N 1
ATOM 8299 C CA . LEU A 1 1121 ? 20.639 -15.319 -63.097 1.00 70.62 1121 LEU A CA 1
ATOM 8300 C C . LEU A 1 1121 ? 21.358 -16.560 -63.639 1.00 70.62 1121 LEU A C 1
ATOM 8302 O O . LEU A 1 1121 ? 22.383 -16.442 -64.309 1.00 70.62 1121 LEU A O 1
ATOM 8306 N N . SER A 1 1122 ? 20.809 -17.740 -63.363 1.00 69.62 1122 SER A N 1
ATOM 8307 C CA . SER A 1 1122 ? 21.278 -19.002 -63.942 1.00 69.62 1122 SER A CA 1
ATOM 8308 C C . SER A 1 1122 ? 20.521 -19.295 -65.236 1.00 69.62 1122 SER A C 1
ATOM 8310 O O . SER A 1 1122 ? 19.310 -19.503 -65.210 1.00 69.62 1122 SER A O 1
ATOM 8312 N N . ILE A 1 1123 ? 21.229 -19.320 -66.367 1.00 68.56 1123 ILE A N 1
ATOM 8313 C CA . ILE A 1 1123 ? 20.665 -19.677 -67.676 1.00 68.56 1123 ILE A CA 1
ATOM 8314 C C . ILE A 1 1123 ? 21.061 -21.120 -67.990 1.00 68.56 1123 ILE A C 1
ATOM 8316 O O . ILE A 1 1123 ? 22.242 -21.417 -68.165 1.00 68.56 1123 ILE A O 1
ATOM 8320 N N . TYR A 1 1124 ? 20.074 -22.010 -68.076 1.00 63.44 1124 TYR A N 1
ATOM 8321 C CA . TYR A 1 1124 ? 20.273 -23.413 -68.438 1.00 63.44 1124 TYR A CA 1
ATOM 8322 C C . TYR A 1 1124 ? 19.911 -23.621 -69.910 1.00 63.44 1124 TYR A C 1
ATOM 8324 O O . TYR A 1 1124 ? 18.812 -23.272 -70.332 1.00 63.44 1124 TYR A O 1
ATOM 8332 N N . ASN A 1 1125 ? 20.830 -24.194 -70.688 1.00 61.41 1125 ASN A N 1
ATOM 8333 C CA . ASN A 1 1125 ? 20.564 -24.624 -72.059 1.00 61.41 1125 ASN A CA 1
ATOM 8334 C C . ASN A 1 1125 ? 20.236 -26.123 -72.053 1.00 61.41 1125 ASN A C 1
ATOM 8336 O O . ASN A 1 1125 ? 21.115 -26.940 -71.779 1.00 61.41 1125 ASN A O 1
ATOM 8340 N N . THR A 1 1126 ? 18.981 -26.477 -72.319 1.00 57.41 1126 THR A N 1
ATOM 8341 C CA . THR A 1 1126 ? 18.519 -27.866 -72.424 1.00 57.41 1126 THR A CA 1
ATOM 8342 C C . THR A 1 1126 ? 18.747 -28.414 -73.834 1.00 57.41 1126 THR A C 1
ATOM 8344 O O . THR A 1 1126 ? 17.847 -28.428 -74.673 1.00 57.41 1126 THR A O 1
ATOM 8347 N N . THR A 1 1127 ? 19.965 -28.905 -74.070 1.00 49.88 1127 THR A N 1
ATOM 8348 C CA . THR A 1 1127 ? 20.307 -29.826 -75.173 1.00 49.88 1127 THR A CA 1
ATOM 8349 C C . THR A 1 1127 ? 20.734 -31.172 -74.621 1.00 49.88 1127 THR A C 1
ATOM 8351 O O . THR A 1 1127 ? 21.637 -31.145 -73.755 1.00 49.88 1127 THR A O 1
#

pLDDT: mean 73.9, std 23.82, range [20.88, 98.88]

Radius of gyration: 41.42 Å; Cα contacts (8 Å, |Δi|>4): 3365; chains: 1; bounding box: 104×96×133 Å

Foldseek 3Di:
DDFDDDPPDGPDDPPDDDDDDPVPPCPPDDDDDVVVVVVVVVVVDWDWDAAPVGDTWTWPDKDWDPDDDDDDDDDPDDDFDDDDDDDPDPVSVVVVVVVCVVVVVDDPPDDPVPVVPVVVVPPPDDDDDDDDDDDDDDIDMGTDTDDPDPDDPDDPDDDDDDDDDDDDDDDDDDDDDDDDDDDDDDDDDDDDDDDDDDDDDDDDDDDDDDQDWDDDDPPPFIKHWDPWDWDQDDLQGIWIADALFQTKIWTAQDQPAFVQKKKKKKKWAFQAFDDDDPDFWAFAKWFFDVVPTAGWTWTAGNQQWTKTKGDDPVFDRIDIDTFPDHHRHRHIKMWMWIDHNFKTWIDILLHTRDMDGDRHDGDGGRGMMMGQDDDHPDSPRGGRTIMDDIDMDSHGDDSVVSNVVSCLSDPDDDDDDDPDDDAFKDWDKDWHADSNGDIDIDPIDIDGDDPQPEWEQQAADADEDELQQLVRTPVSGRDDAQHAYEYALRHQYEYEFDQQSAEAAHQEAEYAQNHAHEYEQEPQRHADDDDDPGGGDLEHEYAAEYYFAAYEYEWAWDADDPPDDPDDDDDDDDADLQTFTHEYAHNAYEYEQHAHGEYDQEQRAAEAPGGLQEDPDFAWAGEELFGWAPDLFFRHDDAQQDFTGFWFHWNHWGFFHEYEYYDQEYAYNHEYERAWAADAARGAWTFFTEYEYAHQYYEDAEEYAREWHAFNDLRHITYAFHHYEYEYNYYHDNHAYERQAHHNGHHGGAYYYALLEAQEEAEHRYEHEYEADDPPSDRENEYAYEYEPNLYEYEKAWQWTDDTDDPDDTDRPDPDLQTFIYEYAYQAEYEQDQNYEHDQELRAEFACGGLQHDDFQWAGEEQFGTFQDALSSHDADQAAGTGWWYAWHGSQAGTFHEYHYAYAAEYEANEYYERATAADAASTHHTFFGYAHYHYQEYEYAYEYYREWHAYNDLRHGTHEFHHYHAEHAAEYYYAYEYYRETHHHAIWGGHYYYEHAAEYAHAAYHYEREYAHHPHPDDDAQGNQEYEHDYQAYHDAHEHESAHDDDDDPDDGRHAYEYAHEHQVHHQPNYDYVPDYDYHYPDDKDKAWPPDDPPDDDDDDDDDTDIDIDDPRDDDDDDDDDDDDD

Sequence (1127 aa):
MTNLTVGNNVIVDFNSHENKNINEVYKDYGLELITDVYSDYLNGEEIYFLDSEGREVKVNSITKIDNYFGKIYDVDVENDVVLVRRWSSPEERERYYNYLEENNLIDNELNEENKKDATNIASMATHILADYDNFNYNRYINFSVDNNSAEDASVASMVMHQSQKLGLSRLPGSNPSSSPDFLINSEDTKVKTLSWGASALNSDNLEIPVPPTAFWSGNSNNGSVVGATQVSNGKMGKGMGFDGDGDYIKTASTTDFSLANITVSVWVYANEVGYGGTHESDTVVQRYSAFPKYGWKIGIDNNGKPVWVYYNSSSCTSDVITSSGASVVGGWHHLVGARNSTNLTLYVDGVQRGMIKTTCADQTISETLLIGKWKVGQLEGDVNGTIDDVMIFNRSLSATEIQALYANTSIKYLEKNFTSLAEGAHTMKAYVQDLAGNVNTTELRTVAVDFTPMNNWNCTGTAIKDWTNTSCWSRGVVPVLNDSVVFNATGVAPCNITNNSVVQDLNSFTVESGYTGSIHFGPMFAVGSWGANAVGTQEWNVTNDINISGGTMYIYGDYLLPVNATNLIYGLYNLTDEGHGQIWHSLNGNITVGSSGKLDGVGLGFPKTVGPGYSFGGSYGASYGGLGGNTVSNYIYGNATAPVSLGSGGFVDNAGSGIKLKSDYLAIYGVINVSGLGASAGNNGASGGSIWLDALNVYISGSISADGGPGGSTTYSGGGGGRIRLSYSILNYTGIISISGGRYSGRDGTLTFTNNTWPADWNLTGNIGLLGGDFGEGEVVNVLGNFNTNGYNLSIYGDCFGNGGGYKAFVCYNTTPDGKGVWINASGNITVSSSSIIDGSGLGFDVQTGPGYYDSSYGTSYGGLGEGSNSNYIYGNETSPESLGSGGYTLDDYGGSAIRLESSGFILLDGVINVSGLGASTGNIGASGGSINLIAEEIFGQGQLLADGGPGGSTTYGGGGGGRIALVSHSSTYFNGTILNKGGLYQASGGTIYINATNSITLTGANISVVGFNGTATGSSEDWGQRINITAPLLTLSGIINASAINQSAAGTSNGTITFNFTNCDSSFVGMTTNPNAIFLTQCTPNVTIISPLNDTFTGNATVNFTANVTSVSGIRNVTLSIYNTT